Protein 3G8Q (pdb70)

B-factor: mean 63.28, std 25.04, range [23.84, 198.24]

Foldseek 3Di:
DWDDFLNAIGDVVVQVVVADVPAKKKFWFDNGDGDDIAGDDVHHRLVCDLVVHQQASTEMEIAEAAAQVSLVSCLVRHHAEYEYEQDEQHLSVLVNVVSRHHYYYDNNDDHNQFAADAWQFKKWFDDDDDPDAQSNVQSVLCCQQVVVVWHWDKTGCHVPQPRIMGIDTDDDDSVVSQVSCCVVVVPIDMFGFQGKHQDQLVVVLVCCVVGPQVPADPDEFEFEDESDDASHRDRVRVRVSSVCSNVVVPYHYDPPDGQKYWYWYHYHRMITIDMDGD/DWDAFLHAIADPVVVVVPADDPAKKKFWDDNNDTDDIAHQDVHHRLVVDLVPDQQASTEMEIAAADACVSLCSCLVRHHQEYEYEQHEQHLSQLVNVVRNHHYYYPPNDDHNAFAADAWQFKKKFDDDDDPDFQSNVQSVLQCQQVVVPWHWDWTRCHVVNGGIIGIGTDGDDSVVSQVSCCVVPVPIDMDGFDDKHQDDPVVVLVCCVVGNPVPDDPPEAEFEDPSDCACHRDGVVVRVVVVVSQVVVPYHHDNPPTPKYKYKYDDHSMITIDMDD/DWDDFLHEIADQLVVLVPAAVQAKKKFWADNSDTDDIAGDDPHHRLVVCLVPDQQASTEMEIAEAAACVSLVSCLVSHHAEYEYEHHDDHPSQVVCVVSNHHYDYDDDPAPSQHAADAWQQKKKFADDPVVDFLVNVQVVLVVQQVVVPWDWRKTRCHRPPGGIITIDTPGDDSVVSVVSVCVVPVRIDMDGFQGKHQDDLVRVLCCCVPTPLVPADPDEFEFEDESDCACHRDRVRVRVSSVCSNVVVPHHYDPPDGPKYWYWYHDHSMITIDMDD/DWDDFLPAIEDQLVVLQVAAVLAKKKFWDDNRDTPDMAHDDVHHRLVCDLVVDQQASTEMEIAEAAAQVSLVSCLVSHHAEYEYEHDDDHDSQVVNVVRNHHYYYDDDPDDSAHAADAWQFKKKFDDDDVVDFQVNVQVVLVCQQVVVVWDWRKTGCHRVNGRIITIDTPDDDSVVSVVSVCVPVVRMDMDGFDGKHQDDLVRVLVVCVVTPLVPDDPDEFEFEDESDQASHRDRVRVRVSSQCSDCVVNGHYDHPDTPKYWYWYHDHSMITIDIDD

Nearest PDB structures (foldseek):
  3g8q-assembly2_C  TM=6.498E-01  e=4.901E-53  Methanopyrus kandleri
  4p9c-assembly1_J  TM=7.300E-01  e=1.334E-05  Cyanophage S-TIM5
  2hvv-assembly1_A  TM=7.301E-01  e=6.153E-05  Streptococcus mutans
  2w4l-assembly1_B  TM=6.989E-01  e=1.967E-04  Homo sapiens
  6zxw-assembly1_G  TM=6.419E-01  e=4.630E-04  Archaeoglobus fulgidus

Sequence (1109 aa):
MKVSLAGQTVDVKKILNEIPKRTVTAALLEGGEIVAVEEADDEHAERKLVRRHDVEGKVVFVTARPCLYCARELAEAGVAGVVYLGRGRGLGPYYLARSGVEVVEVHPDEPLGYDPVDRLDVLLTFGGNPYLTEEDVAARVYCLLTGRGFDADIAPAPENLSGRVEIMVTRGDPDEAVELLKEELPVFRIRRFLISGEFDRDELRERILEDIEPRILDPFAVRARIARAGAFSSSREAEVFIGDVLTSVGREVNLNDPRTVVTVDVLGPRVSVGVEKRMKVSLAGQTVDVKKILNEIPKRTVTAALLEGGEIVAVEEADDEHAERKLVRRHDVEGKVVFVTARPCLYCARELAEAGVAGVVYLGRGRGLGPYYLARSGVEVVEVHPDEPLGYDPVDRLDVLLTFGGNPYLTEEDVAARVYCLLTGRGFDADIAPAPENLSGRVEIMVTRGDPDEAVELLKEELPVFRIRRFLISGEFDRDELRERILEDIEPRILDPFAVRARIARAGAFSSSREAEVFIGDVLTSVGREVNLNDPRTVVTVDVLGPRVSVGVEKMKVSLAGQTVDVKKILNEIPKRTVTAALLEGGEIVAVEEADDEHAERKLVRRHDVEGKVVFVTARPCLYCARELAEAGVAGVVYLGRGRGLGPYYLARSGVEVVEVHPDEPLGYDPVDRLDVLLTFGGNPYLTEEDVAARVYCLLTGRGFDADIAPAPENLSGRVEIMVTRGDPDEAVELLKEELPVFRIRRFLISGEFDRDELRERILEDIEPRILDPFAVRARIARAGAFSSSREAEVFIGDVLTSVGREVNLNDPRTVVTVDVLGPRVSVGVEKMKVSLAGQTVDVKKILNEIPKRTVTAALLEGGEIVAVEEADDEHAERKLVRRHDVEGKVVFVTARPCLYCARELAEAGVAGVVYLGRGRGLGPYYLARSGVEVVEVHPDEPLGYDPVDRLDVLLTFGGNPYLTEEDVAARVYCLLTGRGFDADIAPAPENLSGRVEIMVTRGDPDEAVELLKEELPVFRIRRFLISGEFDRDELRERILEDIEPRILDPFAVRARIARAGAFSSSREAEVFIGDVLTSVGREVNLNDPRTVVTVDVLGPRVSVGVEK

Secondary structure (DSSP, 8-state):
-EEEETTEEEEHHHHHHHS--SS-EEEEEETTEEEEEEE-SSS-HHHHHHHHS--TT-EEEESSPPPHHHHHHHHTTT--EEEEEE-SS--HHHHHHTTT-EEEEEEE-S---PPPPSS-SEEEE--S-SS--HHHHHHHHHHHHHHTT-EEEEEESGGG-TTEEEEEEEES-HHHHHHHHHHHSTTSEEEE-SEEEE--HHHHHHHIIIIIGGG--SSEEEEEEEEE-SS-SSHHHHHHHHHHHHHTTT--B-SSS-SEEEEEEEETTEEEEEEEE-/-EEEETTEEEEHHHHHHHS--SS-EEEEEETTEEEEEEE-SSS-HHHHHHHHS--TT-EEEESSPPPHHHHHHHHHTT--EEEEEE-SS--HHHHHHTTT-EEEEEEE-S---PPPPSS-SEEEE----SS--HHHHHHHHHHHHHHTT-EEEEEESGGG-TTEEEEEEEES-HHHHHHHHHHHSTTSEEEE-SEEES--HHHHHHHHHHHTGGG--SSEEEEEEESSSSS-S-HHHHHHHHHHHHHHHT----SSS-SEEEEEEEETTEEEEEEE-/-EEEETTEEEEHHHHHHHS--SS-EEEEESSSSEEEEEE-SSS-HHHHHHHHB--TT-EEEESSPPPHHHHHHHHHHT--EEEEES-SS--HHHHHHTTT-EEEEEE-SS---PPPPSS-SEEEE----TT--HHHHHHHHHHHHHHTT-EEEEEESGGG-TTEEEEEEEES-HHHHHHHHHTT-TTSEEEE-SEEEE--HHHHHHHHHHHTGGG--SSEEEEEEEEE-SS-SSHHHHHHHHHHHHHTTT--B-SSS-SEEEEEEEETTEEEEEEE-/-EEEETTEEEEHHHHHTTS--SS-EEEEEETTEEEEEEE-SSS-HHHHHHHHB--TT-EEEESSPPPHHHHHHHHHHT--EEEEES-SS--HHHHHHTTT-EEEEEE-SS---BPPPSS-SEEEE----TT--HHHHHHHHHHHHHHTT-EEEEEESBTT-TTEEEEEEEES-HHHHHHHHHHH-TTSEEEE-SEEEE--HHHHHHHIIIIIGGG--SSEEEEEEEEE-SS-SSHHHHHHHHHHHHHTTT--B-SSS-SEEEEEEEETTEEEEEEE-

Structure (mmCIF, N/CA/C/O backbone):
data_3G8Q
#
_entry.id   3G8Q
#
_cell.length_a   184.465
_cell.length_b   77.060
_cell.length_c   109.082
_cell.angle_alpha   90.00
_cell.angle_beta   103.57
_cell.angle_gamma   90.00
#
_symmetry.space_group_name_H-M   'C 1 2 1'
#
loop_
_entity.id
_entity.type
_entity.pdbx_description
1 polymer 'Predicted RNA-binding protein, contains THUMP domain'
2 non-polymer 'ZINC ION'
3 non-polymer 'SODIUM ION'
4 water water
#
loop_
_atom_site.group_PDB
_atom_site.id
_atom_site.type_symbol
_atom_site.label_atom_id
_atom_site.label_alt_id
_atom_site.label_comp_id
_atom_site.label_asym_id
_atom_site.label_entity_id
_atom_site.label_seq_id
_atom_site.pdbx_PDB_ins_code
_atom_site.Cartn_x
_atom_site.Cartn_y
_atom_site.Cartn_z
_atom_site.occupancy
_atom_site.B_iso_or_equiv
_atom_site.auth_seq_id
_atom_site.auth_comp_id
_atom_site.auth_asym_id
_atom_site.auth_atom_id
_atom_site.pdbx_PDB_model_num
ATOM 1 N N . MET A 1 1 ? -7.260 38.702 43.030 1.00 70.09 1 MET A N 1
ATOM 2 C CA . MET A 1 1 ? -7.581 37.563 42.131 1.00 68.11 1 MET A CA 1
ATOM 3 C C . MET A 1 1 ? -8.750 37.875 41.211 1.00 63.80 1 MET A C 1
ATOM 4 O O . MET A 1 1 ? -9.898 37.696 41.588 1.00 60.47 1 MET A O 1
ATOM 9 N N . LYS A 1 2 ? -8.456 38.336 40.003 1.00 63.19 2 LYS A N 1
ATOM 10 C CA . LYS A 1 2 ? -9.481 38.459 38.978 1.00 62.29 2 LYS A CA 1
ATOM 11 C C . LYS A 1 2 ? -9.164 37.542 37.796 1.00 60.14 2 LYS A C 1
ATOM 12 O O . LYS A 1 2 ? -8.035 37.080 37.626 1.00 57.96 2 LYS A O 1
ATOM 18 N N . VAL A 1 3 ? -10.185 37.253 37.002 1.00 58.74 3 VAL A N 1
ATOM 19 C CA . VAL A 1 3 ? -10.050 36.330 35.898 1.00 57.15 3 VAL A CA 1
ATOM 20 C C . VAL A 1 3 ? -10.635 36.899 34.622 1.00 57.84 3 VAL A C 1
ATOM 21 O O . VAL A 1 3 ? -11.778 37.324 34.596 1.00 58.03 3 VAL A O 1
ATOM 25 N N . SER A 1 4 ? -9.856 36.887 33.550 1.00 58.89 4 SER A N 1
ATOM 26 C CA . SER A 1 4 ? -10.332 37.431 32.289 1.00 60.70 4 SER A CA 1
ATOM 27 C C . SER A 1 4 ? -10.604 36.327 31.294 1.00 57.02 4 SER A C 1
ATOM 28 O O . SER A 1 4 ? -9.699 35.616 30.856 1.00 54.49 4 SER A O 1
ATOM 31 N N . LEU A 1 5 ? -11.871 36.194 30.952 1.00 55.96 5 LEU A N 1
ATOM 32 C CA . LEU A 1 5 ? -12.287 35.197 30.006 1.00 57.34 5 LEU A CA 1
ATOM 33 C C . LEU A 1 5 ? -13.473 35.740 29.238 1.00 58.98 5 LEU A C 1
ATOM 34 O O . LEU A 1 5 ? -14.182 36.623 29.727 1.00 60.59 5 LEU A O 1
ATOM 39 N N . ALA A 1 6 ? -13.666 35.214 28.031 1.00 58.74 6 ALA A N 1
ATOM 40 C CA . ALA A 1 6 ? -14.749 35.629 27.163 1.00 61.31 6 ALA A CA 1
ATOM 41 C C . ALA A 1 6 ? -14.874 37.140 27.147 1.00 66.86 6 ALA A C 1
ATOM 42 O O . ALA A 1 6 ? -15.981 37.685 27.177 1.00 68.15 6 ALA A O 1
ATOM 44 N N . GLY A 1 7 ? -13.733 37.819 27.108 1.00 71.56 7 GLY A N 1
ATOM 45 C CA . GLY A 1 7 ? -13.721 39.270 26.943 1.00 76.59 7 GLY A CA 1
ATOM 46 C C . GLY A 1 7 ? -13.948 40.035 28.232 1.00 77.67 7 GLY A C 1
ATOM 47 O O . GLY A 1 7 ? -13.609 41.206 28.325 1.00 84.05 7 GLY A O 1
ATOM 48 N N . GLN A 1 8 ? -14.521 39.377 29.230 1.00 74.52 8 GLN A N 1
ATOM 49 C CA . GLN A 1 8 ? -14.801 40.028 30.504 1.00 74.32 8 GLN A CA 1
ATOM 50 C C . GLN A 1 8 ? -13.648 39.818 31.475 1.00 70.95 8 GLN A C 1
ATOM 51 O O . GLN A 1 8 ? -12.815 38.933 31.285 1.00 69.45 8 GLN A O 1
ATOM 57 N N . THR A 1 9 ? -13.632 40.634 32.525 1.00 69.22 9 THR A N 1
ATOM 58 C CA . THR A 1 9 ? -12.783 40.411 33.681 1.00 66.60 9 THR A CA 1
ATOM 59 C C . THR A 1 9 ? -13.657 40.321 34.924 1.00 65.83 9 THR A C 1
ATOM 60 O O . THR A 1 9 ? -14.428 41.223 35.226 1.00 68.75 9 THR A O 1
ATOM 64 N N . VAL A 1 10 ? -13.548 39.223 35.650 1.00 63.09 10 VAL A N 1
ATOM 65 C CA . VAL A 1 10 ? -14.396 39.041 36.800 1.00 61.84 10 VAL A CA 1
ATOM 66 C C . VAL A 1 10 ? -13.570 39.079 38.077 1.00 63.18 10 VAL A C 1
ATOM 67 O O . VAL A 1 10 ? -12.554 38.378 38.219 1.00 59.34 10 VAL A O 1
ATOM 71 N N . ASP A 1 11 ? -14.005 39.938 38.993 1.00 65.15 11 ASP A N 1
ATOM 72 C CA . ASP A 1 11 ? -13.309 40.112 40.241 1.00 64.38 11 ASP A CA 1
ATOM 73 C C . ASP A 1 11 ? -13.906 39.148 41.224 1.00 61.03 11 ASP A C 1
ATOM 74 O O . ASP A 1 11 ? -15.019 39.343 41.702 1.00 61.11 11 ASP A O 1
ATOM 79 N N . VAL A 1 12 ? -13.150 38.103 41.523 1.00 59.15 12 VAL A N 1
ATOM 80 C CA . VAL A 1 12 ? -13.713 36.923 42.142 1.00 57.57 12 VAL A CA 1
ATOM 81 C C . VAL A 1 12 ? -14.335 37.225 43.496 1.00 58.79 12 VAL A C 1
ATOM 82 O O . VAL A 1 12 ? -15.489 36.864 43.736 1.00 56.65 12 VAL A O 1
ATOM 86 N N . LYS A 1 13 ? -13.588 37.901 44.366 1.00 62.26 13 LYS A N 1
ATOM 87 C CA . LYS A 1 13 ? -14.052 38.161 45.722 1.00 65.44 13 LYS A CA 1
ATOM 88 C C . LYS A 1 13 ? -15.266 39.060 45.714 1.00 66.45 13 LYS A C 1
ATOM 89 O O . LYS A 1 13 ? -16.175 38.879 46.520 1.00 65.12 13 LYS A O 1
ATOM 95 N N . LYS A 1 14 ? -15.283 40.021 44.795 1.00 69.11 14 LYS A N 1
ATOM 96 C CA . LYS A 1 14 ? -16.378 40.984 44.719 1.00 72.07 14 LYS A CA 1
ATOM 97 C C . LYS A 1 14 ? -17.666 40.267 44.354 1.00 68.71 14 LYS A C 1
ATOM 98 O O . LYS A 1 14 ? -18.654 40.365 45.068 1.00 68.40 14 LYS A O 1
ATOM 104 N N . ILE A 1 15 ? -17.650 39.530 43.251 1.00 66.17 15 ILE A N 1
ATOM 105 C CA . ILE A 1 15 ? -18.816 38.746 42.845 1.00 65.68 15 ILE A CA 1
ATOM 106 C C . ILE A 1 15 ? -19.250 37.790 43.945 1.00 63.47 15 ILE A C 1
ATOM 107 O O . ILE A 1 15 ? -20.388 37.809 44.402 1.00 64.28 15 ILE A O 1
ATOM 112 N N . LEU A 1 16 ? -18.331 36.934 44.358 1.00 61.42 16 LEU A N 1
ATOM 113 C CA . LEU A 1 16 ? -18.642 35.943 45.376 1.00 61.08 16 LEU A CA 1
ATOM 114 C C . LEU A 1 16 ? -19.444 36.622 46.478 1.00 64.22 16 LEU A C 1
ATOM 115 O O . LEU A 1 16 ? -20.444 36.084 46.965 1.00 64.88 16 LEU A O 1
ATOM 120 N N . ASN A 1 17 ? -19.015 37.827 46.844 1.00 67.26 17 ASN A N 1
ATOM 121 C CA . ASN A 1 17 ? -19.611 38.537 47.965 1.00 67.82 17 ASN A CA 1
ATOM 122 C C . ASN A 1 17 ? -20.987 39.126 47.663 1.00 67.48 17 ASN A C 1
ATOM 123 O O . ASN A 1 17 ? -21.693 39.550 48.565 1.00 66.52 17 ASN A O 1
ATOM 128 N N . GLU A 1 18 ? -21.380 39.153 46.400 1.00 68.25 18 GLU A N 1
ATOM 129 C CA . GLU A 1 18 ? -22.675 39.728 46.062 1.00 71.64 18 GLU A CA 1
ATOM 130 C C . GLU A 1 18 ? -23.735 38.634 45.943 1.00 70.78 18 GLU A C 1
ATOM 131 O O . GLU A 1 18 ? -24.933 38.919 45.970 1.00 70.64 18 GLU A O 1
ATOM 137 N N . ILE A 1 19 ? -23.297 37.382 45.820 1.00 69.87 19 ILE A N 1
ATOM 138 C CA . ILE A 1 19 ? -24.244 36.277 45.628 1.00 70.47 19 ILE A CA 1
ATOM 139 C C . ILE A 1 19 ? -24.617 35.559 46.931 1.00 68.94 19 ILE A C 1
ATOM 140 O O . ILE A 1 19 ? -23.766 35.323 47.791 1.00 68.30 19 ILE A O 1
ATOM 145 N N . PRO A 1 20 ? -25.904 35.202 47.063 1.00 66.90 20 PRO A N 1
ATOM 146 C CA . PRO A 1 20 ? -26.404 34.491 48.221 1.00 66.17 20 PRO A CA 1
ATOM 147 C C . PRO A 1 20 ? -25.844 33.089 48.205 1.00 62.39 20 PRO A C 1
ATOM 148 O O . PRO A 1 20 ? -25.618 32.553 47.128 1.00 58.50 20 PRO A O 1
ATOM 152 N N . LYS A 1 21 ? -25.620 32.499 49.374 1.00 62.74 21 LYS A N 1
ATOM 153 C CA . LYS A 1 21 ? -24.964 31.204 49.432 1.00 62.11 21 LYS A CA 1
ATOM 154 C C . LYS A 1 21 ? -25.768 30.115 50.145 1.00 61.88 21 LYS A C 1
ATOM 155 O O . LYS A 1 21 ? -25.241 29.056 50.449 1.00 62.38 21 LYS A O 1
ATOM 161 N N . ARG A 1 22 ? -27.045 30.358 50.393 1.00 65.76 22 ARG A N 1
ATOM 162 C CA . ARG A 1 22 ? -27.895 29.347 51.018 1.00 67.71 22 ARG A CA 1
ATOM 163 C C . ARG A 1 22 ? -27.756 27.993 50.310 1.00 65.45 22 ARG A C 1
ATOM 164 O O . ARG A 1 22 ? -27.581 26.965 50.955 1.00 67.69 22 ARG A O 1
ATOM 172 N N . THR A 1 23 ? -27.859 28.006 48.985 1.00 62.33 23 THR A N 1
ATOM 173 C CA . THR A 1 23 ? -27.700 26.809 48.167 1.00 59.91 23 THR A CA 1
ATOM 174 C C . THR A 1 23 ? -26.811 27.146 46.979 1.00 57.22 23 THR A C 1
ATOM 175 O O . THR A 1 23 ? -26.334 28.279 46.836 1.00 57.05 23 THR A O 1
ATOM 179 N N . VAL A 1 24 ? -26.587 26.155 46.124 1.00 55.10 24 VAL A N 1
ATOM 180 C CA . VAL A 1 24 ? -25.872 26.382 44.888 1.00 50.81 24 VAL A CA 1
ATOM 181 C C . VAL A 1 24 ? -26.571 27.497 44.140 1.00 51.41 24 VAL A C 1
ATOM 182 O O . VAL A 1 24 ? -27.802 27.513 44.011 1.00 54.49 24 VAL A O 1
ATOM 186 N N . THR A 1 25 ? -25.782 28.447 43.665 1.00 50.81 25 THR A N 1
ATOM 187 C CA . THR A 1 25 ? -26.312 29.645 43.042 1.00 52.32 25 THR A CA 1
ATOM 188 C C . THR A 1 25 ? -25.560 29.887 41.757 1.00 49.02 25 THR A C 1
ATOM 189 O O . THR A 1 25 ? -24.384 29.549 41.649 1.00 44.77 25 THR A O 1
ATOM 193 N N . ALA A 1 26 ? -26.247 30.463 40.781 1.00 48.65 26 ALA A N 1
ATOM 194 C CA . ALA A 1 26 ? -25.618 30.799 39.521 1.00 48.62 26 ALA A CA 1
ATOM 195 C C . ALA A 1 26 ? -25.880 32.267 39.248 1.00 50.26 26 ALA A C 1
ATOM 196 O O . ALA A 1 26 ? -26.935 32.775 39.587 1.00 54.96 26 ALA A O 1
ATOM 198 N N . ALA A 1 27 ? -24.907 32.951 38.667 1.00 50.90 27 ALA A N 1
ATOM 199 C CA . ALA A 1 27 ? -25.027 34.378 38.406 1.00 53.87 27 ALA A CA 1
ATOM 200 C C . ALA A 1 27 ? -24.570 34.693 36.999 1.00 53.78 27 ALA A C 1
ATOM 201 O O . ALA A 1 27 ? -23.523 34.230 36.559 1.00 53.99 27 ALA A O 1
ATOM 203 N N . LEU A 1 28 ? -25.368 35.485 36.302 1.00 56.64 28 LEU A N 1
ATOM 204 C CA . LEU A 1 28 ? -25.062 35.913 34.960 1.00 58.24 28 LEU A CA 1
ATOM 205 C C . LEU A 1 28 ? -24.257 37.200 35.045 1.00 62.42 28 LEU A C 1
ATOM 206 O O . LEU A 1 28 ? -24.660 38.139 35.736 1.00 64.44 28 LEU A O 1
ATOM 211 N N . LEU A 1 29 ? -23.129 37.235 34.333 1.00 64.70 29 LEU A N 1
ATOM 212 C CA . LEU A 1 29 ? -22.201 38.368 34.376 1.00 67.96 29 LEU A CA 1
ATOM 213 C C . LEU A 1 29 ? -22.080 39.138 33.069 1.00 71.86 29 LEU A C 1
ATOM 214 O O . LEU A 1 29 ? -22.142 38.561 31.989 1.00 71.48 29 LEU A O 1
ATOM 219 N N . GLU A 1 30 ? -21.893 40.451 33.203 1.00 77.41 30 GLU A N 1
ATOM 220 C CA . GLU A 1 30 ? -21.673 41.374 32.079 1.00 80.78 30 GLU A CA 1
ATOM 221 C C . GLU A 1 30 ? -20.783 42.530 32.537 1.00 82.65 30 GLU A C 1
ATOM 222 O O . GLU A 1 30 ? -21.181 43.318 33.384 1.00 83.82 30 GLU A O 1
ATOM 228 N N . GLY A 1 31 ? -19.576 42.634 32.003 1.00 83.78 31 GLY A N 1
ATOM 229 C CA . GLY A 1 31 ? -18.710 43.736 32.386 1.00 87.09 31 GLY A CA 1
ATOM 230 C C . GLY A 1 31 ? -17.394 43.366 33.052 1.00 86.27 31 GLY A C 1
ATOM 231 O O . GLY A 1 31 ? -16.354 43.918 32.701 1.00 90.73 31 GLY A O 1
ATOM 232 N N . GLY A 1 32 ? -17.397 42.422 33.989 1.00 83.09 32 GLY A N 1
ATOM 233 C CA . GLY A 1 32 ? -18.558 41.628 34.325 1.00 79.36 32 GLY A CA 1
ATOM 234 C C . GLY A 1 32 ? -19.037 41.915 35.731 1.00 77.91 32 GLY A C 1
ATOM 235 O O . GLY A 1 32 ? -18.337 41.692 36.717 1.00 74.59 32 GLY A O 1
ATOM 236 N N . GLU A 1 33 ? -20.245 42.444 35.802 1.00 78.59 33 GLU A N 1
ATOM 237 C CA . GLU A 1 33 ? -20.939 42.606 37.050 1.00 78.34 33 GLU A CA 1
ATOM 238 C C . GLU A 1 33 ? -22.218 41.787 36.927 1.00 73.68 33 GLU A C 1
ATOM 239 O O . GLU A 1 33 ? -22.630 41.394 35.828 1.00 69.66 33 GLU A O 1
ATOM 245 N N . ILE A 1 34 ? -22.833 41.511 38.061 1.00 71.34 34 ILE A N 1
ATOM 246 C CA . ILE A 1 34 ? -23.988 40.639 38.089 1.00 69.15 34 ILE A CA 1
ATOM 247 C C . ILE A 1 34 ? -25.203 41.320 37.477 1.00 71.86 34 ILE A C 1
ATOM 248 O O . ILE A 1 34 ? -25.480 42.483 37.753 1.00 73.46 34 ILE A O 1
ATOM 253 N N . VAL A 1 35 ? -25.918 40.591 36.631 1.00 71.30 35 VAL A N 1
ATOM 254 C CA . VAL A 1 35 ? -27.138 41.118 36.032 1.00 73.18 35 VAL A CA 1
ATOM 255 C C . VAL A 1 35 ? -28.314 40.185 36.295 1.00 72.40 35 VAL A C 1
ATOM 256 O O . VAL A 1 35 ? -29.462 40.553 36.099 1.00 76.49 35 VAL A O 1
ATOM 260 N N . ALA A 1 36 ? -28.032 38.972 36.742 1.00 69.76 36 ALA A N 1
ATOM 261 C CA . ALA A 1 36 ? -29.100 38.059 37.117 1.00 69.16 36 ALA A CA 1
ATOM 262 C C . ALA A 1 36 ? -28.520 37.007 38.024 1.00 64.06 36 ALA A C 1
ATOM 263 O O . ALA A 1 36 ? -27.316 36.822 38.055 1.00 61.06 36 ALA A O 1
ATOM 265 N N . VAL A 1 37 ? -29.391 36.328 38.762 1.00 65.20 37 VAL A N 1
ATOM 266 C CA . VAL A 1 37 ? -28.989 35.382 39.801 1.00 61.99 37 VAL A CA 1
ATOM 267 C C . VAL A 1 37 ? -30.124 34.426 40.068 1.00 62.52 37 VAL A C 1
ATOM 268 O O . VAL A 1 37 ? -31.255 34.847 40.293 1.00 63.59 37 VAL A O 1
ATOM 272 N N . GLU A 1 38 ? -29.824 33.138 40.088 1.00 63.02 38 GLU A N 1
ATOM 273 C CA . GLU A 1 38 ? -30.851 32.146 40.355 1.00 63.52 38 GLU A CA 1
ATOM 274 C C . GLU A 1 38 ? -30.301 31.114 41.308 1.00 60.09 38 GLU A C 1
ATOM 275 O O . GLU A 1 38 ? -29.118 30.815 41.268 1.00 58.14 38 GLU A O 1
ATOM 281 N N . GLU A 1 39 ? -31.176 30.587 42.161 1.00 62.64 39 GLU A N 1
ATOM 282 C CA . GLU A 1 39 ? -30.800 29.684 43.254 1.00 61.37 39 GLU A CA 1
ATOM 283 C C . GLU A 1 39 ? -31.368 28.286 43.038 1.00 61.64 39 GLU A C 1
ATOM 284 O O . GLU A 1 39 ? -32.466 28.122 42.515 1.00 66.32 39 GLU A O 1
ATOM 290 N N . ALA A 1 40 ? -30.632 27.281 43.477 1.00 59.76 40 ALA A N 1
ATOM 291 C CA . ALA A 1 40 ? -31.076 25.914 43.323 1.00 61.62 40 ALA A CA 1
ATOM 292 C C . ALA A 1 40 ? -32.207 25.629 44.278 1.00 66.15 40 ALA A C 1
ATOM 293 O O . ALA A 1 40 ? -32.104 25.932 45.469 1.00 66.17 40 ALA A O 1
ATOM 295 N N . ASP A 1 41 ? -33.293 25.077 43.737 1.00 70.09 41 ASP A N 1
ATOM 296 C CA . ASP A 1 41 ? -34.322 24.426 44.539 1.00 74.90 41 ASP A CA 1
ATOM 297 C C . ASP A 1 41 ? -34.419 22.949 44.112 1.00 75.72 41 ASP A C 1
ATOM 298 O O . ASP A 1 41 ? -33.455 22.196 44.250 1.00 74.03 41 ASP A O 1
ATOM 303 N N . ASP A 1 42 ? -35.564 22.535 43.585 1.00 79.47 42 ASP A N 1
ATOM 304 C CA . ASP A 1 42 ? -35.696 21.194 43.012 1.00 82.03 42 ASP A CA 1
ATOM 305 C C . ASP A 1 42 ? -34.974 21.172 41.673 1.00 77.96 42 ASP A C 1
ATOM 306 O O . ASP A 1 42 ? -34.763 20.128 41.063 1.00 77.65 42 ASP A O 1
ATOM 311 N N . GLU A 1 43 ? -34.590 22.358 41.238 1.00 75.73 43 GLU A N 1
ATOM 312 C CA . GLU A 1 43 ? -33.991 22.558 39.939 1.00 73.67 43 GLU A CA 1
ATOM 313 C C . GLU A 1 43 ? -32.583 23.078 40.133 1.00 69.56 43 GLU A C 1
ATOM 314 O O . GLU A 1 43 ? -32.320 23.807 41.090 1.00 70.06 43 GLU A O 1
ATOM 320 N N . HIS A 1 44 ? -31.671 22.727 39.236 1.00 65.46 44 HIS A N 1
ATOM 321 C CA . HIS A 1 44 ? -30.318 23.226 39.374 1.00 62.02 44 HIS A CA 1
ATOM 322 C C . HIS A 1 44 ? -30.277 24.712 39.053 1.00 59.82 44 HIS A C 1
ATOM 323 O O . HIS A 1 44 ? -31.012 25.196 38.197 1.00 58.54 44 HIS A O 1
ATOM 330 N N . ALA A 1 45 ? -29.407 25.433 39.747 1.00 58.41 45 ALA A N 1
ATOM 331 C CA . ALA A 1 45 ? -29.314 26.868 39.578 1.00 58.32 45 ALA A CA 1
ATOM 332 C C . ALA A 1 45 ? -29.105 27.205 38.107 1.00 57.18 45 ALA A C 1
ATOM 333 O O . ALA A 1 45 ? -29.828 28.028 37.559 1.00 57.29 45 ALA A O 1
ATOM 335 N N . GLU A 1 46 ? -28.136 26.549 37.469 1.00 53.96 46 GLU A N 1
ATOM 336 C CA . GLU A 1 46 ? -27.809 26.829 36.066 1.00 54.60 46 GLU A CA 1
ATOM 337 C C . GLU A 1 46 ? -28.991 26.641 35.125 1.00 59.56 46 GLU A C 1
ATOM 338 O O . GLU A 1 46 ? -29.149 27.394 34.171 1.00 59.59 46 GLU A O 1
ATOM 344 N N . ARG A 1 47 ? -29.825 25.642 35.387 1.00 62.63 47 ARG A N 1
ATOM 345 C CA . ARG A 1 47 ? -30.981 25.418 34.537 1.00 68.17 47 ARG A CA 1
ATOM 346 C C . ARG A 1 47 ? -31.954 26.602 34.621 1.00 70.59 47 ARG A C 1
ATOM 347 O O . ARG A 1 47 ? -32.502 27.044 33.607 1.00 71.20 47 ARG A O 1
ATOM 355 N N . LYS A 1 48 ? -32.166 27.110 35.831 1.00 69.28 48 LYS A N 1
ATOM 356 C CA . LYS A 1 48 ? -33.072 28.230 36.022 1.00 71.74 48 LYS A CA 1
ATOM 357 C C . LYS A 1 48 ? -32.522 29.449 35.296 1.00 71.22 48 LYS A C 1
ATOM 358 O O . LYS A 1 48 ? -33.274 30.207 34.670 1.00 72.77 48 LYS A O 1
ATOM 364 N N . LEU A 1 49 ? -31.205 29.635 35.389 1.00 67.27 49 LEU A N 1
ATOM 365 C CA . LEU A 1 49 ? -30.538 30.770 34.755 1.00 67.32 49 LEU A CA 1
ATOM 366 C C . LEU A 1 49 ? -30.819 30.773 33.256 1.00 68.92 49 LEU A C 1
ATOM 367 O O . LEU A 1 49 ? -31.370 31.727 32.712 1.00 72.43 49 LEU A O 1
ATOM 372 N N . VAL A 1 50 ? -30.439 29.690 32.597 1.00 67.45 50 VAL A N 1
ATOM 373 C CA . VAL A 1 50 ? -30.593 29.576 31.167 1.00 69.89 50 VAL A CA 1
ATOM 374 C C . VAL A 1 50 ? -32.056 29.733 30.814 1.00 74.68 50 VAL A C 1
ATOM 375 O O . VAL A 1 50 ? -32.415 30.419 29.856 1.00 74.95 50 VAL A O 1
ATOM 379 N N . ARG A 1 51 ? -32.901 29.094 31.611 1.00 76.30 51 ARG A N 1
ATOM 380 C CA . ARG A 1 51 ? -34.320 29.063 31.337 1.00 80.58 51 ARG A CA 1
ATOM 381 C C . ARG A 1 51 ? -34.982 30.419 31.549 1.00 82.38 51 ARG A C 1
ATOM 382 O O . ARG A 1 51 ? -35.986 30.725 30.904 1.00 87.71 51 ARG A O 1
ATOM 390 N N . ARG A 1 52 ? -34.436 31.225 32.453 1.00 78.20 52 ARG A N 1
ATOM 391 C CA . ARG A 1 52 ? -35.090 32.473 32.831 1.00 80.46 52 ARG A CA 1
ATOM 392 C C . ARG A 1 52 ? -34.397 33.715 32.271 1.00 80.67 52 ARG A C 1
ATOM 393 O O . ARG A 1 52 ? -34.903 34.824 32.411 1.00 80.88 52 ARG A O 1
ATOM 401 N N . HIS A 1 53 ? -33.237 33.538 31.650 1.00 79.62 53 HIS A N 1
ATOM 402 C CA . HIS A 1 53 ? -32.445 34.683 31.203 1.00 79.55 53 HIS A CA 1
ATOM 403 C C . HIS A 1 53 ? -31.648 34.390 29.930 1.00 78.32 53 HIS A C 1
ATOM 404 O O . HIS A 1 53 ? -31.533 33.240 29.507 1.00 76.85 53 HIS A O 1
ATOM 411 N N . ASP A 1 54 ? -31.087 35.434 29.325 1.00 79.14 54 ASP A N 1
ATOM 412 C CA . ASP A 1 54 ? -30.297 35.264 28.110 1.00 80.63 54 ASP A CA 1
ATOM 413 C C . ASP A 1 54 ? -28.795 35.195 28.397 1.00 78.11 54 ASP A C 1
ATOM 414 O O . ASP A 1 54 ? -28.151 36.209 28.659 1.00 79.80 54 ASP A O 1
ATOM 419 N N . VAL A 1 55 ? -28.232 33.998 28.326 1.00 74.64 55 VAL A N 1
ATOM 420 C CA . VAL A 1 55 ? -26.835 33.818 28.689 1.00 71.93 55 VAL A CA 1
ATOM 421 C C . VAL A 1 55 ? -25.870 33.847 27.495 1.00 71.99 55 VAL A C 1
ATOM 422 O O . VAL A 1 55 ? -24.653 33.747 27.679 1.00 68.59 55 VAL A O 1
ATOM 426 N N . GLU A 1 56 ? -26.408 34.002 26.283 1.00 74.63 56 GLU A N 1
ATOM 427 C CA . GLU A 1 56 ? -25.598 33.888 25.072 1.00 73.42 56 GLU A CA 1
ATOM 428 C C . GLU A 1 56 ? -24.454 34.891 25.041 1.00 72.07 56 GLU A C 1
ATOM 429 O O . GLU A 1 56 ? -24.670 36.101 25.094 1.00 69.12 56 GLU A O 1
ATOM 435 N N . GLY A 1 57 ? -23.233 34.375 24.945 1.00 70.68 57 GLY A N 1
ATOM 436 C CA . GLY A 1 57 ? -22.041 35.217 24.842 1.00 71.92 57 GLY A CA 1
ATOM 437 C C . GLY A 1 57 ? -21.594 35.750 26.190 1.00 71.62 57 GLY A C 1
ATOM 438 O O . GLY A 1 57 ? -20.543 36.389 26.301 1.00 72.04 57 GLY A O 1
ATOM 439 N N . LYS A 1 58 ? -22.389 35.483 27.223 1.00 68.71 58 LYS A N 1
ATOM 440 C CA . LYS A 1 58 ? -22.097 35.980 28.555 1.00 67.13 58 LYS A CA 1
ATOM 441 C C . LYS A 1 58 ? -21.218 35.002 29.333 1.00 60.70 58 LYS A C 1
ATOM 442 O O . LYS A 1 58 ? -20.878 33.936 28.851 1.00 59.47 58 LYS A O 1
ATOM 448 N N . VAL A 1 59 ? -20.879 35.386 30.559 1.00 57.84 59 VAL A N 1
ATOM 449 C CA . VAL A 1 59 ? -20.086 34.568 31.452 1.00 54.06 59 VAL A CA 1
ATOM 450 C C . VAL A 1 59 ? -20.950 34.196 32.650 1.00 53.31 59 VAL A C 1
ATOM 451 O O . VAL A 1 59 ? -21.783 34.998 33.088 1.00 56.69 59 VAL A O 1
ATOM 455 N N . VAL A 1 60 ? -20.774 32.978 33.165 1.00 48.45 60 VAL A N 1
ATOM 456 C CA . VAL A 1 60 ? -21.560 32.514 34.303 1.00 47.39 60 VAL A CA 1
ATOM 457 C C . VAL A 1 60 ? -20.682 32.062 35.452 1.00 46.28 60 VAL A C 1
ATOM 458 O O . VAL A 1 60 ? -19.661 31.390 35.256 1.00 44.53 60 VAL A O 1
ATOM 462 N N . PHE A 1 61 ? -21.082 32.452 36.655 1.00 46.49 61 PHE A N 1
ATOM 463 C CA . PHE A 1 61 ? -20.350 32.128 37.854 1.00 47.80 61 PHE A CA 1
ATOM 464 C C . PHE A 1 61 ? -21.248 31.237 38.666 1.00 46.31 61 PHE A C 1
ATOM 465 O O . PHE A 1 61 ? -22.373 31.613 38.960 1.00 48.00 61 PHE A O 1
ATOM 473 N N . VAL A 1 62 ? -20.754 30.053 39.008 1.00 44.50 62 VAL A N 1
ATOM 474 C CA . VAL A 1 62 ? -21.534 29.062 39.735 1.00 45.43 62 VAL A CA 1
ATOM 475 C C . VAL A 1 62 ? -20.844 28.692 41.036 1.00 45.00 62 VAL A C 1
ATOM 476 O O . VAL A 1 62 ? -19.603 28.597 41.104 1.00 43.41 62 VAL A O 1
ATOM 480 N N . THR A 1 63 ? -21.641 28.425 42.062 1.00 44.92 63 THR A N 1
ATOM 481 C CA . THR A 1 63 ? -21.066 28.244 43.391 1.00 44.10 63 THR A CA 1
ATOM 482 C C . THR A 1 63 ? -20.669 26.805 43.707 1.00 39.31 63 THR A C 1
ATOM 483 O O . THR A 1 63 ? -20.340 26.462 44.834 1.00 42.48 63 THR A O 1
ATOM 487 N N . ALA A 1 64 ? -20.655 25.976 42.678 1.00 40.92 64 ALA A N 1
ATOM 488 C CA . ALA A 1 64 ? -20.193 24.599 42.768 1.00 39.94 64 ALA A CA 1
ATOM 489 C C . ALA A 1 64 ? -19.853 24.142 41.360 1.00 40.17 64 ALA A C 1
ATOM 490 O O . ALA A 1 64 ? -20.157 24.845 40.395 1.00 42.57 64 ALA A O 1
ATOM 492 N N . ARG A 1 65 ? -19.278 22.946 41.237 1.00 39.24 65 ARG A N 1
ATOM 493 C CA . ARG A 1 65 ? -19.035 22.338 39.936 1.00 34.26 65 ARG A CA 1
ATOM 494 C C . ARG A 1 65 ? -20.328 21.970 39.218 1.00 36.93 65 ARG A C 1
ATOM 495 O O . ARG A 1 65 ? -21.102 21.127 39.661 1.00 36.06 65 ARG A O 1
ATOM 503 N N . PRO A 1 66 ? -20.563 22.611 38.079 1.00 40.63 66 PRO A N 1
ATOM 504 C CA . PRO A 1 66 ? -21.752 22.307 37.299 1.00 40.68 66 PRO A CA 1
ATOM 505 C C . PRO A 1 66 ? -21.749 20.870 36.878 1.00 38.73 66 PRO A C 1
ATOM 506 O O . PRO A 1 66 ? -20.689 20.329 36.596 1.00 39.99 66 PRO A O 1
ATOM 510 N N . CYS A 1 67 ? -22.930 20.259 36.827 1.00 40.22 67 CYS A N 1
ATOM 511 C CA . CYS A 1 67 ? -23.057 18.872 36.405 1.00 42.46 67 CYS A CA 1
ATOM 512 C C . CYS A 1 67 ? -23.183 18.843 34.890 1.00 45.08 67 CYS A C 1
ATOM 513 O O . CYS A 1 67 ? -23.296 19.887 34.273 1.00 43.29 67 CYS A O 1
ATOM 516 N N . LEU A 1 68 ? -23.148 17.646 34.299 1.00 48.62 68 LEU A N 1
ATOM 517 C CA . LEU A 1 68 ? -23.109 17.484 32.851 1.00 49.87 68 LEU A CA 1
ATOM 518 C C . LEU A 1 68 ? -24.399 17.969 32.189 1.00 54.05 68 LEU A C 1
ATOM 519 O O . LEU A 1 68 ? -24.361 18.534 31.103 1.00 51.87 68 LEU A O 1
ATOM 524 N N . TYR A 1 69 ? -25.536 17.741 32.831 1.00 58.07 69 TYR A N 1
ATOM 525 C CA . TYR A 1 69 ? -26.809 18.255 32.326 1.00 65.26 69 TYR A CA 1
ATOM 526 C C . TYR A 1 69 ? -26.821 19.788 32.240 1.00 64.56 69 TYR A C 1
ATOM 527 O O . TYR A 1 69 ? -27.314 20.373 31.265 1.00 65.51 69 TYR A O 1
ATOM 536 N N . CYS A 1 70 ? -26.278 20.428 33.270 1.00 60.46 70 CYS A N 1
ATOM 537 C CA . CYS A 1 70 ? -26.159 21.879 33.312 1.00 59.96 70 CYS A CA 1
ATOM 538 C C . CYS A 1 70 ? -25.125 22.393 32.323 1.00 57.21 70 CYS A C 1
ATOM 539 O O . CYS A 1 70 ? -25.245 23.512 31.814 1.00 58.04 70 CYS A O 1
ATOM 542 N N . ALA A 1 71 ? -24.093 21.597 32.067 1.00 52.82 71 ALA A N 1
ATOM 543 C CA . ALA A 1 71 ? -23.039 22.041 31.178 1.00 51.43 71 ALA A CA 1
ATOM 544 C C . ALA A 1 71 ? -23.587 22.012 29.759 1.00 53.48 71 ALA A C 1
ATOM 545 O O . ALA A 1 71 ? -23.396 22.942 28.978 1.00 50.85 71 ALA A O 1
ATOM 547 N N . ARG A 1 72 ? -24.271 20.930 29.434 1.00 56.44 72 ARG A N 1
ATOM 548 C CA . ARG A 1 72 ? -24.890 20.801 28.139 1.00 62.54 72 ARG A CA 1
ATOM 549 C C . ARG A 1 72 ? -25.774 22.030 27.877 1.00 63.95 72 ARG A C 1
ATOM 550 O O . ARG A 1 72 ? -25.658 22.677 26.844 1.00 65.81 72 ARG A O 1
ATOM 558 N N . GLU A 1 73 ? -26.617 22.387 28.833 1.00 64.73 73 GLU A N 1
ATOM 559 C CA . GLU A 1 73 ? -27.573 23.472 28.618 1.00 68.14 73 GLU A CA 1
ATOM 560 C C . GLU A 1 73 ? -26.912 24.834 28.576 1.00 63.87 73 GLU A C 1
ATOM 561 O O . GLU A 1 73 ? -27.341 25.719 27.846 1.00 66.14 73 GLU A O 1
ATOM 567 N N . LEU A 1 74 ? -25.877 25.005 29.378 1.00 60.48 74 LEU A N 1
ATOM 568 C CA . LEU A 1 74 ? -25.116 26.235 29.361 1.00 58.48 74 LEU A CA 1
ATOM 569 C C . LEU A 1 74 ? -24.501 26.413 27.983 1.00 60.37 74 LEU A C 1
ATOM 570 O O . LEU A 1 74 ? -24.651 27.447 27.346 1.00 62.67 74 LEU A O 1
ATOM 575 N N . ALA A 1 75 ? -23.817 25.375 27.525 1.00 61.24 75 ALA A N 1
ATOM 576 C CA . ALA A 1 75 ? -23.095 25.413 26.267 1.00 61.94 75 ALA A CA 1
ATOM 577 C C . ALA A 1 75 ? -24.049 25.639 25.110 1.00 64.13 75 ALA A C 1
ATOM 578 O O . ALA A 1 75 ? -23.880 26.563 24.313 1.00 64.34 75 ALA A O 1
ATOM 580 N N . GLU A 1 76 ? -25.050 24.773 25.033 1.00 75.37 76 GLU A N 1
ATOM 581 C CA . GLU A 1 76 ? -25.997 24.771 23.930 1.00 78.17 76 GLU A CA 1
ATOM 582 C C . GLU A 1 76 ? -26.941 25.940 24.029 1.00 78.14 76 GLU A C 1
ATOM 583 O O . GLU A 1 76 ? -28.008 25.914 23.443 1.00 84.86 76 GLU A O 1
ATOM 589 N N . ALA A 1 77 ? -26.555 26.963 24.784 1.00 76.31 77 ALA A N 1
ATOM 590 C CA . ALA A 1 77 ? -27.344 28.192 24.885 1.00 76.25 77 ALA A CA 1
ATOM 591 C C . ALA A 1 77 ? -26.444 29.390 24.626 1.00 74.23 77 ALA A C 1
ATOM 592 O O . ALA A 1 77 ? -26.875 30.545 24.673 1.00 73.48 77 ALA A O 1
ATOM 594 N N . GLY A 1 78 ? -25.174 29.101 24.374 1.00 71.46 78 GLY A N 1
ATOM 595 C CA . GLY A 1 78 ? -24.254 30.111 23.880 1.00 72.46 78 GLY A CA 1
ATOM 596 C C . GLY A 1 78 ? -23.389 30.779 24.919 1.00 69.10 78 GLY A C 1
ATOM 597 O O . GLY A 1 78 ? -22.774 31.808 24.642 1.00 69.58 78 GLY A O 1
ATOM 598 N N . VAL A 1 79 ? -23.339 30.204 26.115 1.00 66.00 79 VAL A N 1
ATOM 599 C CA . VAL A 1 79 ? -22.466 30.721 27.138 1.00 62.22 79 VAL A CA 1
ATOM 600 C C . VAL A 1 79 ? -21.056 30.666 26.597 1.00 59.86 79 VAL A C 1
ATOM 601 O O . VAL A 1 79 ? -20.713 29.807 25.790 1.00 59.44 79 VAL A O 1
ATOM 605 N N . ALA A 1 80 ? -20.240 31.603 27.041 1.00 61.20 80 ALA A N 1
ATOM 606 C CA . ALA A 1 80 ? -18.927 31.783 26.470 1.00 62.88 80 ALA A CA 1
ATOM 607 C C . ALA A 1 80 ? -17.871 31.494 27.505 1.00 61.56 80 ALA A C 1
ATOM 608 O O . ALA A 1 80 ? -16.737 31.183 27.167 1.00 63.69 80 ALA A O 1
ATOM 610 N N . GLY A 1 81 ? -18.237 31.587 28.777 1.00 61.57 81 GLY A N 1
ATOM 611 C CA . GLY A 1 81 ? -17.277 31.294 29.845 1.00 56.44 81 GLY A CA 1
ATOM 612 C C . GLY A 1 81 ? -17.925 31.010 31.178 1.00 51.64 81 GLY A C 1
ATOM 613 O O . GLY A 1 81 ? -18.992 31.536 31.478 1.00 47.16 81 GLY A O 1
ATOM 614 N N . VAL A 1 82 ? -17.259 30.188 31.987 1.00 48.54 82 VAL A N 1
ATOM 615 C CA . VAL A 1 82 ? -17.818 29.776 33.260 1.00 47.13 82 VAL A CA 1
ATOM 616 C C . VAL A 1 82 ? -16.777 29.742 34.349 1.00 47.61 82 VAL A C 1
ATOM 617 O O . VAL A 1 82 ? -15.720 29.101 34.222 1.00 46.86 82 VAL A O 1
ATOM 621 N N . VAL A 1 83 ? -17.064 30.466 35.424 1.00 48.96 83 VAL A N 1
ATOM 622 C CA . VAL A 1 83 ? -16.230 30.391 36.617 1.00 47.39 83 VAL A CA 1
ATOM 623 C C . VAL A 1 83 ? -17.041 29.711 37.701 1.00 47.97 83 VAL A C 1
ATOM 624 O O . VAL A 1 83 ? -18.242 29.978 37.847 1.00 46.71 83 VAL A O 1
ATOM 628 N N . TYR A 1 84 ? -16.396 28.818 38.440 1.00 42.93 84 TYR A N 1
ATOM 629 C CA . TYR A 1 84 ? -17.096 28.025 39.443 1.00 45.41 84 TYR A CA 1
ATOM 630 C C . TYR A 1 84 ? -16.173 27.731 40.619 1.00 45.26 84 TYR A C 1
ATOM 631 O O . TYR A 1 84 ? -14.958 27.687 40.469 1.00 43.19 84 TYR A O 1
ATOM 640 N N . LEU A 1 85 ? -16.766 27.546 41.791 1.00 48.00 85 LEU A N 1
ATOM 641 C CA . LEU A 1 85 ? -16.019 27.205 42.999 1.00 47.61 85 LEU A CA 1
ATOM 642 C C . LEU A 1 85 ? -15.661 25.724 43.020 1.00 43.28 85 LEU A C 1
ATOM 643 O O . LEU A 1 85 ? -16.412 24.897 42.542 1.00 40.32 85 LEU A O 1
ATOM 648 N N . GLY A 1 86 ? -14.518 25.402 43.608 1.00 43.17 86 GLY A N 1
ATOM 649 C CA . GLY A 1 86 ? -14.025 24.046 43.597 1.00 42.53 86 GLY A CA 1
ATOM 650 C C . GLY A 1 86 ? -14.611 23.135 44.663 1.00 43.27 86 GLY A C 1
ATOM 651 O O . GLY A 1 86 ? -13.900 22.725 45.579 1.00 45.19 86 GLY A O 1
ATOM 652 N N . ARG A 1 87 ? -15.898 22.804 44.523 1.00 44.25 87 ARG 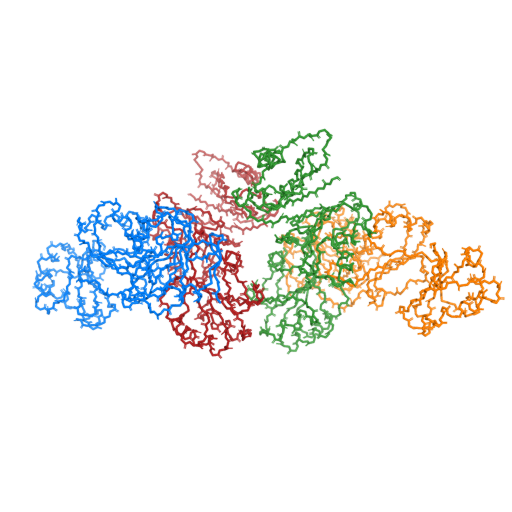A N 1
ATOM 653 C CA . ARG A 1 87 ? -16.574 21.837 45.383 1.00 43.42 87 ARG A CA 1
ATOM 654 C C . ARG A 1 87 ? -17.695 21.136 44.609 1.00 43.05 87 ARG A C 1
ATOM 655 O O . ARG A 1 87 ? -18.263 21.709 43.677 1.00 43.18 87 ARG A O 1
ATOM 663 N N . GLY A 1 88 ? -18.017 19.904 44.995 1.00 40.76 88 GLY A N 1
ATOM 664 C CA . GLY A 1 88 ? -19.088 19.147 44.341 1.00 42.03 88 GLY A CA 1
ATOM 665 C C . GLY A 1 88 ? -18.574 18.022 43.455 1.00 42.59 88 GLY A C 1
ATOM 666 O O . GLY A 1 88 ? -17.366 17.883 43.260 1.00 38.90 88 GLY A O 1
ATOM 667 N N . ARG A 1 89 ? -19.489 17.225 42.905 1.00 46.16 89 ARG A N 1
ATOM 668 C CA . ARG A 1 89 ? -19.127 16.098 42.024 1.00 46.89 89 ARG A CA 1
ATOM 669 C C . ARG A 1 89 ? -19.277 16.385 40.543 1.00 46.77 89 ARG A C 1
ATOM 670 O O . ARG A 1 89 ? -19.034 15.513 39.713 1.00 46.27 89 ARG A O 1
ATOM 678 N N . GLY A 1 90 ? -19.697 17.594 40.210 1.00 47.57 90 GLY A N 1
ATOM 679 C CA . GLY A 1 90 ? -20.065 17.903 38.831 1.00 48.72 90 GLY A CA 1
ATOM 680 C C . GLY A 1 90 ? -18.899 17.721 37.884 1.00 46.60 90 GLY A C 1
ATOM 681 O O . GLY A 1 90 ? -17.762 18.074 38.220 1.00 43.25 90 GLY A O 1
ATOM 682 N N . LEU A 1 91 ? -19.189 17.166 36.704 1.00 43.18 91 LEU A N 1
ATOM 683 C CA . LEU A 1 91 ? -18.174 16.929 35.687 1.00 40.43 91 LEU A CA 1
ATOM 684 C C . LEU A 1 91 ? -18.301 17.903 34.532 1.00 41.04 91 LEU A C 1
ATOM 685 O O . LEU A 1 91 ? -17.423 17.984 33.695 1.00 41.70 91 LEU A O 1
ATOM 690 N N . GLY A 1 92 ? -19.409 18.636 34.488 1.00 46.41 92 GLY A N 1
ATOM 691 C CA . GLY A 1 92 ? -19.686 19.602 33.413 1.00 45.86 92 GLY A CA 1
ATOM 692 C C . GLY A 1 92 ? -18.528 20.471 32.944 1.00 45.13 92 GLY A C 1
ATOM 693 O O . GLY A 1 92 ? -18.489 20.878 31.790 1.00 44.71 92 GLY A O 1
ATOM 694 N N . PRO A 1 93 ? -17.571 20.772 33.830 1.00 41.65 93 PRO A N 1
ATOM 695 C CA . PRO A 1 93 ? -16.522 21.619 33.328 1.00 42.19 93 PRO A CA 1
ATOM 696 C C . PRO A 1 93 ? -15.826 20.995 32.136 1.00 44.97 93 PRO A C 1
ATOM 697 O O . PRO A 1 93 ? -15.568 21.667 31.136 1.00 47.10 93 PRO A O 1
ATOM 701 N N . TYR A 1 94 ? -15.509 19.710 32.256 1.00 46.26 94 TYR A N 1
ATOM 702 C CA . TYR A 1 94 ? -14.786 19.007 31.220 1.00 43.17 94 TYR A CA 1
ATOM 703 C C . TYR A 1 94 ? -15.643 18.979 29.962 1.00 43.39 94 TYR A C 1
ATOM 704 O O . TYR A 1 94 ? -15.137 19.068 28.858 1.00 45.60 94 TYR A O 1
ATOM 713 N N . TYR A 1 95 ? -16.949 18.896 30.123 1.00 43.48 95 TYR A N 1
ATOM 714 C CA . TYR A 1 95 ? -17.812 18.944 28.954 1.00 48.10 95 TYR A CA 1
ATOM 715 C C . TYR A 1 95 ? -17.741 20.326 28.322 1.00 48.35 95 TYR A C 1
ATOM 716 O O . TYR A 1 95 ? -17.604 20.460 27.109 1.00 52.72 95 TYR A O 1
ATOM 725 N N . LEU A 1 96 ? -17.828 21.357 29.149 1.00 45.34 96 LEU A N 1
ATOM 726 C CA . LEU A 1 96 ? -17.781 22.721 28.661 1.00 46.38 96 LEU A CA 1
ATOM 727 C C . LEU A 1 96 ? -16.509 22.997 27.870 1.00 47.44 96 LEU A C 1
ATOM 728 O O . LEU A 1 96 ? -16.570 23.492 26.754 1.00 46.87 96 LEU A O 1
ATOM 733 N N . ALA A 1 97 ? -15.360 22.664 28.456 1.00 47.72 97 ALA A N 1
ATOM 734 C CA . ALA A 1 97 ? -14.054 22.910 27.831 1.00 48.94 97 ALA A CA 1
ATOM 735 C C . ALA A 1 97 ? -13.947 22.335 26.415 1.00 51.08 97 ALA A C 1
ATOM 736 O O . ALA A 1 97 ? -13.303 22.921 25.550 1.00 52.88 97 ALA A O 1
ATOM 738 N N . ARG A 1 98 ? -14.573 21.184 26.186 1.00 51.15 98 ARG A N 1
ATOM 739 C CA . ARG A 1 98 ? -14.590 20.570 24.874 1.00 51.23 98 ARG A CA 1
ATOM 740 C C . ARG A 1 98 ? -15.752 21.069 24.006 1.00 56.00 98 ARG A C 1
ATOM 741 O O . ARG A 1 98 ? -16.071 20.463 22.986 1.00 58.14 98 ARG A O 1
ATOM 749 N N . SER A 1 99 ? -16.408 22.135 24.421 1.00 56.41 99 SER A N 1
ATOM 750 C CA . SER A 1 99 ? -17.490 22.702 23.669 1.00 54.95 99 SER A CA 1
ATOM 751 C C . SER A 1 99 ? -17.202 24.141 23.380 1.00 55.37 99 SER A C 1
ATOM 752 O O . SER A 1 99 ? -18.066 24.866 23.009 1.00 60.85 99 SER A O 1
ATOM 755 N N . GLY A 1 100 ? -15.970 24.555 23.556 1.00 55.33 100 GLY A N 1
ATOM 756 C CA . GLY A 1 100 ? -15.602 25.920 23.280 1.00 57.11 100 GLY A CA 1
ATOM 757 C C . GLY A 1 100 ? -15.894 26.986 24.288 1.00 57.57 100 GLY A C 1
ATOM 758 O O . GLY A 1 100 ? -15.839 28.160 23.986 1.00 60.91 100 GLY A O 1
ATOM 759 N N . VAL A 1 101 ? -16.206 26.562 25.488 1.00 56.02 101 VAL A N 1
ATOM 760 C CA . VAL A 1 101 ? -16.498 27.462 26.558 1.00 54.15 101 VAL A CA 1
ATOM 761 C C . VAL A 1 101 ? -15.311 27.500 27.481 1.00 51.65 101 VAL A C 1
ATOM 762 O O . VAL A 1 101 ? -14.857 26.502 27.933 1.00 46.08 101 VAL A O 1
ATOM 766 N N . GLU A 1 102 ? -14.808 28.679 27.750 1.00 53.60 102 GLU A N 1
ATOM 767 C CA . GLU A 1 102 ? -13.677 28.837 28.659 1.00 52.72 102 GLU A CA 1
ATOM 768 C C . GLU A 1 102 ? -14.210 28.602 30.066 1.00 50.54 102 GLU A C 1
ATOM 769 O O . GLU A 1 102 ? -15.360 28.954 30.356 1.00 49.70 102 GLU A O 1
ATOM 775 N N . VAL A 1 103 ? -13.404 27.985 30.923 1.00 45.97 103 VAL A N 1
ATOM 776 C CA . VAL A 1 103 ? -13.853 27.603 32.252 1.00 46.24 103 VAL A CA 1
ATOM 777 C C . VAL A 1 103 ? -12.692 27.596 33.246 1.00 44.10 103 VAL A C 1
ATOM 778 O O . VAL A 1 103 ? -11.588 27.157 32.923 1.00 37.90 103 VAL A O 1
ATOM 782 N N . VAL A 1 104 ? -12.975 28.087 34.450 1.00 44.08 104 VAL A N 1
ATOM 783 C CA . VAL A 1 104 ? -11.985 28.239 35.501 1.00 45.94 104 VAL A CA 1
ATOM 784 C C . VAL A 1 104 ? -12.556 27.893 36.859 1.00 43.28 104 VAL A C 1
ATOM 785 O O . VAL A 1 104 ? -13.639 28.329 37.208 1.00 43.99 104 VAL A O 1
ATOM 789 N N . GLU A 1 105 ? -11.798 27.144 37.638 1.00 41.80 105 GLU A N 1
ATOM 790 C CA . GLU A 1 105 ? -12.177 26.866 39.002 1.00 41.90 105 GLU A CA 1
ATOM 791 C C . GLU A 1 105 ? -11.387 27.755 39.932 1.00 40.51 105 GLU A C 1
ATOM 792 O O . GLU A 1 105 ? -10.182 27.847 39.836 1.00 36.80 105 GLU A O 1
ATOM 798 N N . VAL A 1 106 ? -12.100 28.439 40.812 1.00 43.49 106 VAL A N 1
ATOM 799 C CA . VAL A 1 106 ? -11.487 29.247 41.845 1.00 43.97 106 VAL A CA 1
ATOM 800 C C . VAL A 1 106 ? -11.817 28.685 43.240 1.00 45.17 106 VAL A C 1
ATOM 801 O O . VAL A 1 106 ? -12.821 27.982 43.430 1.00 43.70 106 VAL A O 1
ATOM 805 N N . HIS A 1 107 ? -10.969 29.004 44.217 1.00 49.00 107 HIS A N 1
ATOM 806 C CA . HIS A 1 107 ? -11.181 28.574 45.603 1.00 48.22 107 HIS A CA 1
ATOM 807 C C . HIS A 1 107 ? -11.448 27.098 45.653 1.00 47.84 107 HIS A C 1
ATOM 808 O O . HIS A 1 107 ? -12.538 26.653 45.981 1.00 43.66 107 HIS A O 1
ATOM 815 N N . PRO A 1 108 ? -10.442 26.323 45.289 1.00 48.18 108 PRO A N 1
ATOM 816 C CA . PRO A 1 108 ? -10.595 24.894 45.316 1.00 47.11 108 PRO A CA 1
ATOM 817 C C . PRO A 1 108 ? -10.775 24.430 46.764 1.00 48.40 108 PRO A C 1
ATOM 818 O O . PRO A 1 108 ? -9.909 24.649 47.622 1.00 45.79 108 PRO A O 1
ATOM 822 N N . ASP A 1 109 ? -11.916 23.811 47.026 1.00 47.96 109 ASP A N 1
ATOM 823 C CA . ASP A 1 109 ? -12.303 23.482 48.381 1.00 48.97 109 ASP A CA 1
ATOM 824 C C . ASP A 1 109 ? -11.999 22.020 48.684 1.00 47.84 109 ASP A C 1
ATOM 825 O O . ASP A 1 109 ? -11.132 21.730 49.491 1.00 44.31 109 ASP A O 1
ATOM 830 N N . GLU A 1 110 ? -12.718 21.118 48.011 1.00 48.41 110 GLU A N 1
ATOM 831 C CA . GLU A 1 110 ? -12.526 19.674 48.143 1.00 48.54 110 GLU A CA 1
ATOM 832 C C . GLU A 1 110 ? -12.592 18.959 46.789 1.00 45.02 110 GLU A C 1
ATOM 833 O O . GLU A 1 110 ? -13.280 19.410 45.875 1.00 46.07 110 GLU A O 1
ATOM 839 N N . PRO A 1 111 ? -11.899 17.818 46.660 1.00 43.42 111 PRO A N 1
ATOM 840 C CA . PRO A 1 111 ? -11.875 17.035 45.405 1.00 42.95 111 PRO A CA 1
ATOM 841 C C . PRO A 1 111 ? -13.249 16.545 44.993 1.00 43.56 111 PRO A C 1
ATOM 842 O O . PRO A 1 111 ? -14.162 16.599 45.797 1.00 43.22 111 PRO A O 1
ATOM 846 N N . LEU A 1 112 ? -13.387 16.068 43.756 1.00 46.62 112 LEU A N 1
ATOM 847 C CA . LEU A 1 112 ? -14.643 15.442 43.311 1.00 47.68 112 LEU A CA 1
ATOM 848 C C . LEU A 1 112 ? -15.106 14.440 44.362 1.00 48.36 112 LEU A C 1
ATOM 849 O O . LEU A 1 112 ? -16.249 14.469 44.799 1.00 48.31 112 LEU A O 1
ATOM 854 N N . GLY A 1 113 ? -14.206 13.549 44.764 1.00 49.68 113 GLY A N 1
ATOM 855 C CA . GLY A 1 113 ? -14.495 12.596 45.838 1.00 49.70 113 GLY A CA 1
ATOM 856 C C . GLY A 1 113 ? -15.570 11.592 45.486 1.00 49.80 113 GLY A C 1
ATOM 857 O O . GLY A 1 113 ? -16.530 11.421 46.243 1.00 49.29 113 GLY A O 1
ATOM 858 N N . TYR A 1 114 ? -15.404 10.918 44.345 1.00 46.49 114 TYR A N 1
ATOM 859 C CA . TYR A 1 114 ? -16.354 9.897 43.902 1.00 45.16 114 TYR A CA 1
ATOM 860 C C . TYR A 1 114 ? -16.208 8.574 44.656 1.00 46.31 114 TYR A C 1
ATOM 861 O O . TYR A 1 114 ? -15.096 8.133 44.990 1.00 42.92 114 TYR A O 1
ATOM 870 N N . ASP A 1 115 ? -17.357 7.952 44.910 1.00 47.67 115 ASP A N 1
ATOM 871 C CA . ASP A 1 115 ? -17.432 6.631 45.508 1.00 49.83 115 ASP A CA 1
ATOM 872 C C . ASP A 1 115 ? -17.323 5.532 44.462 1.00 47.36 115 ASP A C 1
ATOM 873 O O . ASP A 1 115 ? -17.640 5.730 43.304 1.00 46.30 115 ASP A O 1
ATOM 878 N N . PRO A 1 116 ? -16.883 4.344 44.876 1.00 39.19 116 PRO A N 1
ATOM 879 C CA . PRO A 1 116 ? -16.902 3.262 43.938 1.00 37.91 116 PRO A CA 1
ATOM 880 C C . PRO A 1 116 ? -18.352 2.994 43.604 1.00 36.27 116 PRO A C 1
ATOM 881 O O . PRO A 1 116 ? -19.176 3.125 44.485 1.00 36.59 116 PRO A O 1
ATOM 885 N N . VAL A 1 117 ? -18.666 2.634 42.366 1.00 32.85 117 VAL A N 1
ATOM 886 C CA . VAL A 1 117 ? -20.057 2.350 42.010 1.00 36.90 117 VAL A CA 1
ATOM 887 C C . VAL A 1 117 ? -20.580 1.059 42.683 1.00 40.06 117 VAL A C 1
ATOM 888 O O . VAL A 1 117 ? -19.797 0.167 43.052 1.00 38.60 117 VAL A O 1
ATOM 892 N N . ASP A 1 118 ? -21.901 0.943 42.809 1.00 40.59 118 ASP A N 1
ATOM 893 C CA . ASP A 1 118 ? -22.503 -0.213 43.485 1.00 43.25 118 ASP A CA 1
ATOM 894 C C . ASP A 1 118 ? -22.307 -1.508 42.717 1.00 41.87 118 ASP A C 1
ATOM 895 O O . ASP A 1 118 ? -22.126 -2.558 43.310 1.00 41.28 118 ASP A O 1
ATOM 900 N N . ARG A 1 119 ? -22.375 -1.436 41.394 1.00 43.68 119 ARG A N 1
ATOM 901 C CA . ARG A 1 119 ? -22.245 -2.613 40.556 1.00 40.91 119 ARG A CA 1
ATOM 902 C C . ARG A 1 119 ? -21.349 -2.232 39.392 1.00 39.83 119 ARG A C 1
ATOM 903 O O . ARG A 1 119 ? -21.777 -1.499 38.502 1.00 40.67 119 ARG A O 1
ATOM 911 N N . LEU A 1 120 ? -20.097 -2.702 39.418 1.00 37.53 120 LEU A N 1
ATOM 912 C CA . LEU A 1 120 ? -19.146 -2.462 38.334 1.00 33.19 120 LEU A CA 1
ATOM 913 C C . LEU A 1 120 ? -19.463 -3.338 37.114 1.00 35.93 120 LEU A C 1
ATOM 914 O O . LEU A 1 120 ? -18.963 -4.453 36.995 1.00 39.71 120 LEU A O 1
ATOM 919 N N . ASP A 1 121 ? -20.293 -2.832 36.203 1.00 33.33 121 ASP A N 1
ATOM 920 C CA . ASP A 1 121 ? -20.520 -3.496 34.922 1.00 30.37 121 ASP A CA 1
ATOM 921 C C . ASP A 1 121 ? -19.316 -3.385 33.977 1.00 30.23 121 ASP A C 1
ATOM 922 O O . ASP A 1 121 ? -18.964 -4.352 33.313 1.00 31.79 121 ASP A O 1
ATOM 927 N N . VAL A 1 122 ? -18.697 -2.197 33.900 1.00 31.81 122 VAL A N 1
ATOM 928 C CA . VAL A 1 122 ? -17.640 -1.947 32.933 1.00 30.16 122 VAL A CA 1
ATOM 929 C C . VAL A 1 122 ? -16.524 -1.156 33.611 1.00 30.23 122 VAL A C 1
ATOM 930 O O . VAL A 1 122 ? -16.788 -0.157 34.249 1.00 34.41 122 VAL A O 1
ATOM 934 N N . LEU A 1 123 ? -15.278 -1.593 33.488 1.00 29.63 123 LEU A N 1
ATOM 935 C CA . LEU A 1 123 ? -14.154 -0.826 34.065 1.00 29.75 123 LEU A CA 1
ATOM 936 C C . LEU A 1 123 ? -13.221 -0.407 32.943 1.00 29.26 123 LEU A C 1
ATOM 937 O O . LEU A 1 123 ? -12.795 -1.227 32.127 1.00 28.60 123 LEU A O 1
ATOM 942 N N . LEU A 1 124 ? -12.986 0.889 32.856 1.00 28.03 124 LEU A N 1
ATOM 943 C CA . LEU A 1 124 ? -12.114 1.445 31.855 1.00 33.58 124 LEU A CA 1
ATOM 944 C C . LEU A 1 124 ? -10.889 1.941 32.622 1.00 33.39 124 LEU A C 1
ATOM 945 O O . LEU A 1 124 ? -11.032 2.766 33.495 1.00 32.92 124 LEU A O 1
ATOM 950 N N . THR A 1 125 ? -9.713 1.376 32.355 1.00 33.31 125 THR A N 1
ATOM 951 C CA . THR A 1 125 ? -8.474 1.831 33.022 1.00 36.06 125 THR A CA 1
ATOM 952 C C . THR A 1 125 ? -7.453 2.351 32.020 1.00 35.48 125 THR A C 1
ATOM 953 O O . THR A 1 125 ? -7.570 2.118 30.826 1.00 41.50 125 THR A O 1
ATOM 957 N N . PHE A 1 126 ? -6.447 3.046 32.524 1.00 33.84 126 PHE A N 1
ATOM 958 C CA . PHE A 1 126 ? -5.325 3.484 31.722 1.00 34.51 126 PHE A CA 1
ATOM 959 C C . PHE A 1 126 ? -4.208 3.810 32.717 1.00 36.11 126 PHE A C 1
ATOM 960 O O . PHE A 1 126 ? -4.467 3.998 33.897 1.00 33.96 126 PHE A O 1
ATOM 968 N N . GLY A 1 127 ? -2.972 3.847 32.255 1.00 39.19 127 GLY A N 1
ATOM 969 C CA . GLY A 1 127 ? -1.838 3.965 33.158 1.00 41.68 127 GLY A CA 1
ATOM 970 C C . GLY A 1 127 ? -1.291 5.358 33.343 1.00 42.75 127 GLY A C 1
ATOM 971 O O . GLY A 1 127 ? -1.741 6.316 32.711 1.00 39.60 127 GLY A O 1
ATOM 972 N N . GLY A 1 128 ? -0.288 5.464 34.216 1.00 46.19 128 GLY A N 1
ATOM 973 C CA . GLY A 1 128 ? 0.294 6.761 34.578 1.00 43.43 128 GLY A CA 1
ATOM 974 C C . GLY A 1 128 ? 0.775 7.459 33.333 1.00 44.88 128 GLY A C 1
ATOM 975 O O . GLY A 1 128 ? 1.371 6.824 32.466 1.00 48.72 128 GLY A O 1
ATOM 976 N N . ASN A 1 129 ? 0.484 8.752 33.219 1.00 43.02 129 ASN A N 1
ATOM 977 C CA . ASN A 1 129 ? 0.862 9.518 32.038 1.00 44.44 129 ASN A CA 1
ATOM 978 C C . ASN A 1 129 ? 0.425 10.928 32.272 1.00 43.72 129 ASN A C 1
ATOM 979 O O . ASN A 1 129 ? -0.525 11.143 32.995 1.00 43.78 129 ASN A O 1
ATOM 984 N N . PRO A 1 130 ? 1.083 11.895 31.623 1.00 45.96 130 PRO A N 1
ATOM 985 C CA . PRO A 1 130 ? 0.799 13.296 31.851 1.00 45.41 130 PRO A CA 1
ATOM 986 C C . PRO A 1 130 ? -0.227 13.921 30.914 1.00 48.03 130 PRO A C 1
ATOM 987 O O . PRO A 1 130 ? -0.388 15.120 30.950 1.00 49.76 130 PRO A O 1
ATOM 991 N N . TYR A 1 131 ? -0.917 13.155 30.079 1.00 50.24 131 TYR A N 1
ATOM 992 C CA . TYR A 1 131 ? -1.767 13.802 29.073 1.00 52.65 131 TYR A CA 1
ATOM 993 C C . TYR A 1 131 ? -3.230 13.757 29.491 1.00 55.17 131 TYR A C 1
ATOM 994 O O . TYR A 1 131 ? -4.011 14.642 29.128 1.00 59.67 131 TYR A O 1
ATOM 1003 N N . LEU A 1 132 ? -3.582 12.737 30.273 1.00 52.10 132 LEU A N 1
ATOM 1004 C CA . LEU A 1 132 ? -4.971 12.413 30.532 1.00 49.67 132 LEU A CA 1
ATOM 1005 C C . LEU A 1 132 ? -5.397 12.665 31.950 1.00 47.43 132 LEU A C 1
ATOM 1006 O O . LEU A 1 132 ? -4.621 12.558 32.877 1.00 50.51 132 LEU A O 1
ATOM 1011 N N . THR A 1 133 ? -6.669 12.959 32.117 1.00 46.23 133 THR A N 1
ATOM 1012 C CA . THR A 1 133 ? -7.242 12.962 33.429 1.00 42.10 133 THR A CA 1
ATOM 1013 C C . THR A 1 133 ? -8.587 12.255 33.388 1.00 39.70 133 THR A C 1
ATOM 1014 O O . THR A 1 133 ? -9.349 12.311 32.390 1.00 36.12 133 THR A O 1
ATOM 1018 N N . GLU A 1 134 ? -8.871 11.589 34.498 1.00 37.03 134 GLU A N 1
ATOM 1019 C CA . GLU A 1 134 ? -9.968 10.635 34.571 1.00 37.23 134 GLU A CA 1
ATOM 1020 C C . GLU A 1 134 ? -11.316 11.298 34.310 1.00 37.75 134 GLU A C 1
ATOM 1021 O O . GLU A 1 134 ? -12.186 10.717 33.656 1.00 37.79 134 GLU A O 1
ATOM 1027 N N . GLU A 1 135 ? -11.501 12.511 34.805 1.00 38.70 135 GLU A N 1
ATOM 1028 C CA . GLU A 1 135 ? -12.813 13.106 34.707 1.00 42.44 135 GLU A CA 1
ATOM 1029 C C . GLU A 1 135 ? -13.129 13.490 33.272 1.00 44.76 135 GLU A C 1
ATOM 1030 O O . GLU A 1 135 ? -14.302 13.502 32.868 1.00 48.63 135 GLU A O 1
ATOM 1036 N N . ASP A 1 136 ? -12.090 13.716 32.479 1.00 44.06 136 ASP A N 1
ATOM 1037 C CA . ASP A 1 136 ? -12.279 14.053 31.089 1.00 45.22 136 ASP A CA 1
ATOM 1038 C C . ASP A 1 136 ? -12.654 12.809 30.298 1.00 45.05 136 ASP A C 1
ATOM 1039 O O . ASP A 1 136 ? -13.577 12.822 29.452 1.00 46.90 136 ASP A O 1
ATOM 1044 N N . VAL A 1 137 ? -11.945 11.728 30.568 1.00 40.38 137 VAL A N 1
ATOM 1045 C CA . VAL A 1 137 ? -12.306 10.445 30.008 1.00 37.90 137 VAL A CA 1
ATOM 1046 C C . VAL A 1 137 ? -13.742 10.084 30.349 1.00 38.62 137 VAL A C 1
ATOM 1047 O O . VAL A 1 137 ? -14.476 9.596 29.514 1.00 42.56 137 VAL A O 1
ATOM 1051 N N . ALA A 1 138 ? -14.156 10.298 31.579 1.00 39.27 138 ALA A N 1
ATOM 1052 C CA . ALA A 1 138 ? -15.514 9.951 31.954 1.00 40.21 138 ALA A CA 1
ATOM 1053 C C . ALA A 1 138 ? -16.553 10.867 31.302 1.00 40.96 138 ALA A C 1
ATOM 1054 O O . ALA A 1 138 ? -17.659 10.446 30.976 1.00 41.65 138 ALA A O 1
ATOM 1056 N N . ALA A 1 139 ? -16.226 12.134 31.128 1.00 42.38 139 ALA A N 1
ATOM 1057 C CA . ALA A 1 139 ? -17.191 13.033 30.510 1.00 43.06 139 ALA A CA 1
ATOM 1058 C C . ALA A 1 139 ? -17.417 12.552 29.083 1.00 42.17 139 ALA A C 1
ATOM 1059 O O . ALA A 1 139 ? -18.539 12.383 28.636 1.00 44.29 139 ALA A O 1
ATOM 1061 N N . ARG A 1 140 ? -16.327 12.295 28.381 1.00 43.96 140 ARG A N 1
ATOM 1062 C CA . ARG A 1 140 ? -16.401 11.730 27.049 1.00 46.68 140 ARG A CA 1
ATOM 1063 C C . ARG A 1 140 ? -17.110 10.380 27.022 1.00 48.62 140 ARG A C 1
ATOM 1064 O O . ARG A 1 140 ? -17.995 10.154 26.184 1.00 46.57 140 ARG A O 1
ATOM 1072 N N . VAL A 1 141 ? -16.756 9.473 27.926 1.00 44.82 141 VAL A N 1
ATOM 1073 C CA . VAL A 1 141 ? -17.494 8.224 27.943 1.00 46.27 141 VAL A CA 1
ATOM 1074 C C . VAL A 1 141 ? -19.004 8.477 28.096 1.00 46.69 141 VAL A C 1
ATOM 1075 O O . VAL A 1 141 ? -19.811 7.839 27.441 1.00 44.61 141 VAL A O 1
ATOM 1079 N N . TYR A 1 142 ? -19.368 9.408 28.969 1.00 48.65 142 TYR A N 1
ATOM 1080 C CA . TYR A 1 142 ? -20.770 9.696 29.239 1.00 52.30 142 TYR A CA 1
ATOM 1081 C C . TYR A 1 142 ? -21.516 10.229 28.017 1.00 51.03 142 TYR A C 1
ATOM 1082 O O . TYR A 1 142 ? -22.708 9.999 27.861 1.00 48.94 142 TYR A O 1
ATOM 1091 N N . CYS A 1 143 ? -20.814 10.954 27.160 1.00 51.28 143 CYS A N 1
ATOM 1092 C CA . CYS A 1 143 ? -21.432 11.496 25.971 1.00 55.68 143 CYS A CA 1
ATOM 1093 C C . CYS A 1 143 ? -21.574 10.419 24.919 1.00 54.62 143 CYS A C 1
ATOM 1094 O O . CYS A 1 143 ? -22.603 10.308 24.245 1.00 53.51 143 CYS A O 1
ATOM 1097 N N . LEU A 1 144 ? -20.530 9.622 24.783 1.00 51.45 144 LEU A N 1
ATOM 1098 C CA . LEU A 1 144 ? -20.571 8.468 23.923 1.00 52.33 144 LEU A CA 1
ATOM 1099 C C . LEU A 1 144 ? -21.833 7.678 24.215 1.00 54.18 144 LEU A C 1
ATOM 1100 O O . LEU A 1 144 ? -22.711 7.513 23.364 1.00 53.63 144 LEU A O 1
ATOM 1105 N N . LEU A 1 145 ? -21.914 7.211 25.454 1.00 52.87 145 LEU A N 1
ATOM 1106 C CA . LEU A 1 145 ? -22.989 6.328 25.863 1.00 52.30 145 LEU A CA 1
ATOM 1107 C C . LEU A 1 145 ? -24.364 6.989 25.714 1.00 54.56 145 LEU A C 1
ATOM 1108 O O . LEU A 1 145 ? -25.248 6.453 25.047 1.00 49.51 145 LEU A O 1
ATOM 1113 N N . THR A 1 146 ? -24.554 8.139 26.343 1.00 55.87 146 THR A N 1
ATOM 1114 C CA . THR A 1 146 ? -25.877 8.749 26.317 1.00 60.69 146 THR A CA 1
ATOM 1115 C C . THR A 1 146 ? -26.221 9.052 24.876 1.00 62.20 146 THR A C 1
ATOM 1116 O O . THR A 1 146 ? -27.382 9.066 24.499 1.00 64.80 146 THR A O 1
ATOM 1120 N N . GLY A 1 147 ? -25.194 9.261 24.062 1.00 63.34 147 GLY A N 1
ATOM 1121 C CA . GLY A 1 147 ? -25.388 9.554 22.647 1.00 64.35 147 GLY A CA 1
ATOM 1122 C C . GLY A 1 147 ? -26.085 8.411 21.934 1.00 66.90 147 GLY A C 1
ATOM 1123 O O . GLY A 1 147 ? -26.835 8.629 21.010 1.00 72.94 147 GLY A O 1
ATOM 1124 N N . ARG A 1 148 ? -25.834 7.181 22.359 1.00 67.34 148 ARG A N 1
ATOM 1125 C CA . ARG A 1 148 ? -26.452 6.023 21.734 1.00 66.62 148 ARG A CA 1
ATOM 1126 C C . ARG A 1 148 ? -27.604 5.456 22.552 1.00 67.10 148 ARG A C 1
ATOM 1127 O O . ARG A 1 148 ? -28.028 4.326 22.314 1.00 69.57 148 ARG A O 1
ATOM 1135 N N . GLY A 1 149 ? -28.108 6.216 23.518 1.00 67.72 149 GLY A N 1
ATOM 1136 C CA . GLY A 1 149 ? -29.313 5.805 24.258 1.00 69.98 149 GLY A CA 1
ATOM 1137 C C . GLY A 1 149 ? -29.010 4.911 25.453 1.00 66.56 149 GLY A C 1
ATOM 1138 O O . GLY A 1 149 ? -29.900 4.378 26.121 1.00 66.73 149 GLY A O 1
ATOM 1139 N N . PHE A 1 150 ? -27.738 4.719 25.723 1.00 64.08 150 PHE A N 1
ATOM 1140 C CA . PHE A 1 150 ? -27.383 4.061 26.951 1.00 61.40 150 PHE A CA 1
ATOM 1141 C C . PHE A 1 150 ? -27.529 5.072 28.070 1.00 60.22 150 PHE A C 1
ATOM 1142 O O . PHE A 1 150 ? -27.327 6.269 27.868 1.00 59.19 150 PHE A O 1
ATOM 1150 N N . ASP A 1 151 ? -27.905 4.595 29.246 1.00 60.17 151 ASP A N 1
ATOM 1151 C CA . ASP A 1 151 ? -27.751 5.401 30.439 1.00 60.60 151 ASP A CA 1
ATOM 1152 C C . ASP A 1 151 ? -26.810 4.697 31.409 1.00 56.25 151 ASP A C 1
ATOM 1153 O O . ASP A 1 151 ? -26.806 3.478 31.503 1.00 54.83 151 ASP A O 1
ATOM 1158 N N . ALA A 1 152 ? -26.003 5.473 32.117 1.00 53.93 152 ALA A N 1
ATOM 1159 C CA . ALA A 1 152 ? -25.032 4.907 33.022 1.00 51.19 152 ALA A CA 1
ATOM 1160 C C . ALA A 1 152 ? -24.759 5.796 34.213 1.00 50.81 152 ALA A C 1
ATOM 1161 O O . ALA A 1 152 ? -25.195 6.932 34.285 1.00 52.40 152 ALA A O 1
ATOM 1163 N N . ASP A 1 153 ? -23.986 5.250 35.132 1.00 49.90 153 ASP A N 1
ATOM 1164 C CA . ASP A 1 153 ? -23.561 5.949 36.312 1.00 47.91 153 ASP A CA 1
ATOM 1165 C C . ASP A 1 153 ? -22.047 5.833 36.370 1.00 45.38 153 ASP A C 1
ATOM 1166 O O . ASP A 1 153 ? -21.493 4.729 36.377 1.00 40.87 153 ASP A O 1
ATOM 1171 N N . ILE A 1 154 ? -21.361 6.962 36.386 1.00 43.60 154 ILE A N 1
ATOM 1172 C CA . ILE A 1 154 ? -19.944 6.930 36.104 1.00 42.02 154 ILE A CA 1
ATOM 1173 C C . ILE A 1 154 ? -19.136 7.499 37.230 1.00 41.58 154 ILE A C 1
ATOM 1174 O O . ILE A 1 154 ? -19.520 8.471 37.856 1.00 45.36 154 ILE A O 1
ATOM 1179 N N . ALA A 1 155 ? -17.991 6.895 37.485 1.00 39.41 155 ALA A N 1
ATOM 1180 C CA . ALA A 1 155 ? -17.227 7.319 38.595 1.00 35.68 155 ALA A CA 1
ATOM 1181 C C . ALA A 1 155 ? -15.740 7.388 38.256 1.00 35.42 155 ALA A C 1
ATOM 1182 O O . ALA A 1 155 ? -14.992 6.426 38.351 1.00 38.72 155 ALA A O 1
ATOM 1184 N N . PRO A 1 156 ? -15.300 8.565 37.858 1.00 34.21 156 PRO A N 1
ATOM 1185 C CA . PRO A 1 156 ? -13.893 8.711 37.618 1.00 34.37 156 PRO A CA 1
ATOM 1186 C C . PRO A 1 156 ? -13.156 8.678 38.929 1.00 33.99 156 PRO A C 1
ATOM 1187 O O . PRO A 1 156 ? -13.602 9.259 39.904 1.00 33.02 156 PRO A O 1
ATOM 1191 N N . ALA A 1 157 ? -12.054 7.964 38.979 1.00 33.99 157 ALA A N 1
ATOM 1192 C CA . ALA A 1 157 ? -11.175 8.073 40.117 1.00 32.49 157 ALA A CA 1
ATOM 1193 C C . ALA A 1 157 ? -11.922 7.993 41.448 1.00 28.87 157 ALA A C 1
ATOM 1194 O O . ALA A 1 157 ? -11.779 8.846 42.288 1.00 33.85 157 ALA A O 1
ATOM 1196 N N . PRO A 1 158 ? -12.692 6.935 41.653 1.00 26.93 158 PRO A N 1
ATOM 1197 C CA . PRO A 1 158 ? -13.263 6.664 42.960 1.00 27.89 158 PRO A CA 1
ATOM 1198 C C . PRO A 1 158 ? -12.155 6.573 44.006 1.00 34.10 158 PRO A C 1
ATOM 1199 O O . PRO A 1 158 ? -11.078 6.048 43.727 1.00 32.46 158 PRO A O 1
ATOM 1203 N N . GLU A 1 159 ? -12.435 7.060 45.198 1.00 37.14 159 GLU A N 1
ATOM 1204 C CA . GLU A 1 159 ? -11.441 7.138 46.212 1.00 40.62 159 GLU A CA 1
ATOM 1205 C C . GLU A 1 159 ? -10.153 7.744 45.642 1.00 43.04 159 GLU A C 1
ATOM 1206 O O . GLU A 1 159 ? -9.068 7.542 46.189 1.00 40.22 159 GLU A O 1
ATOM 1212 N N . ASN A 1 160 ? -10.277 8.521 44.566 1.00 43.34 160 ASN A N 1
ATOM 1213 C CA . ASN A 1 160 ? -9.108 9.225 44.020 1.00 44.02 160 ASN A CA 1
ATOM 1214 C C . ASN A 1 160 ? -8.059 8.263 43.490 1.00 41.54 160 ASN A C 1
ATOM 1215 O O . ASN A 1 160 ? -6.885 8.610 43.404 1.00 40.74 160 ASN A O 1
ATOM 1220 N N . LEU A 1 161 ? -8.471 7.042 43.182 1.00 41.91 161 LEU A N 1
ATOM 1221 C CA . LEU A 1 161 ? -7.586 6.087 42.540 1.00 40.21 161 LEU A CA 1
ATOM 1222 C C . LEU A 1 161 ? -7.329 6.505 41.090 1.00 40.36 161 LEU A C 1
ATOM 1223 O O . LEU A 1 161 ? -8.251 6.920 40.357 1.00 41.59 161 LEU A O 1
ATOM 1228 N N . SER A 1 162 ? -6.064 6.355 40.702 1.00 35.49 162 SER A N 1
ATOM 1229 C CA . SER A 1 162 ? -5.528 6.853 39.465 1.00 34.99 162 SER A CA 1
ATOM 1230 C C . SER A 1 162 ? -5.772 5.929 38.260 1.00 34.47 162 SER A C 1
ATOM 1231 O O . SER A 1 162 ? -5.864 4.735 38.388 1.00 33.05 162 SER A O 1
ATOM 1234 N N . GLY A 1 163 ? -5.912 6.509 37.085 1.00 37.41 163 GLY A N 1
ATOM 1235 C CA . GLY A 1 163 ? -6.174 5.725 35.872 1.00 39.76 163 GLY A CA 1
ATOM 1236 C C . GLY A 1 163 ? -7.384 4.811 35.916 1.00 36.12 163 GLY A C 1
ATOM 1237 O O . GLY A 1 163 ? -7.370 3.730 35.350 1.00 41.35 163 GLY A O 1
ATOM 1238 N N . ARG A 1 164 ? -8.436 5.219 36.587 1.00 36.67 164 ARG A N 1
ATOM 1239 C CA . ARG A 1 164 ? -9.572 4.304 36.794 1.00 37.15 164 ARG A CA 1
ATOM 1240 C C . ARG A 1 164 ? -10.917 4.958 36.565 1.00 31.85 164 ARG A C 1
ATOM 1241 O O . ARG A 1 164 ? -11.164 6.000 37.100 1.00 32.27 164 ARG A O 1
ATOM 1249 N N . VAL A 1 165 ? -11.791 4.364 35.771 1.00 34.22 165 VAL A N 1
ATOM 1250 C CA . VAL A 1 165 ? -13.125 4.959 35.535 1.00 31.80 165 VAL A CA 1
ATOM 1251 C C . VAL A 1 165 ? -14.204 3.895 35.560 1.00 33.14 165 VAL A C 1
ATOM 1252 O O . VAL A 1 165 ? -14.197 3.008 34.723 1.00 38.33 165 VAL A O 1
ATOM 1256 N N . GLU A 1 166 ? -15.125 3.976 36.523 1.00 34.59 166 GLU A N 1
ATOM 1257 C CA . GLU A 1 166 ? -16.097 2.916 36.773 1.00 33.72 166 GLU A CA 1
ATOM 1258 C C . GLU A 1 166 ? -17.484 3.208 36.161 1.00 36.18 166 GLU A C 1
ATOM 1259 O O . GLU A 1 166 ? -18.036 4.312 36.266 1.00 32.43 166 GLU A O 1
ATOM 1265 N N . ILE A 1 167 ? -18.060 2.198 35.526 1.00 36.97 167 ILE A N 1
ATOM 1266 C CA . ILE A 1 167 ? -19.316 2.390 34.810 1.00 33.72 167 ILE A CA 1
ATOM 1267 C C . ILE A 1 167 ? -20.336 1.367 35.262 1.00 34.93 167 ILE A C 1
ATOM 1268 O O . ILE A 1 167 ? -20.118 0.163 35.173 1.00 38.16 167 ILE A O 1
ATOM 1273 N N . MET A 1 168 ? -21.455 1.857 35.764 1.00 42.11 168 MET A N 1
ATOM 1274 C CA . MET A 1 168 ? -22.609 1.023 36.065 1.00 43.64 168 MET A CA 1
ATOM 1275 C C . MET A 1 168 ? -23.681 1.315 35.061 1.00 43.65 168 MET A C 1
ATOM 1276 O O . MET A 1 168 ? -24.337 2.324 35.164 1.00 51.88 168 MET A O 1
ATOM 1281 N N . VAL A 1 169 ? -23.875 0.452 34.081 1.00 44.59 169 VAL A N 1
ATOM 1282 C CA . VAL A 1 169 ? -24.933 0.692 33.089 1.00 45.33 169 VAL A CA 1
ATOM 1283 C C . VAL A 1 169 ? -26.315 0.587 33.736 1.00 48.03 169 VAL A C 1
ATOM 1284 O O . VAL A 1 169 ? -26.623 -0.403 34.391 1.00 49.94 169 VAL A O 1
ATOM 1288 N N . THR A 1 170 ? -27.147 1.609 33.553 1.00 51.35 170 THR A N 1
ATOM 1289 C CA . THR A 1 170 ? -28.503 1.624 34.118 1.00 52.93 170 THR A CA 1
ATOM 1290 C C . THR A 1 170 ? -29.618 1.632 33.062 1.00 56.49 170 THR A C 1
ATOM 1291 O O . THR A 1 170 ? -30.792 1.564 33.401 1.00 58.75 170 THR A O 1
ATOM 1295 N N . ARG A 1 171 ? -29.260 1.747 31.791 1.00 58.05 171 ARG A N 1
ATOM 1296 C CA . ARG A 1 171 ? -30.219 1.511 30.720 1.00 59.43 171 ARG A CA 1
ATOM 1297 C C . ARG A 1 171 ? -29.471 1.012 29.509 1.00 57.78 171 ARG A C 1
ATOM 1298 O O . ARG A 1 171 ? -28.407 1.534 29.178 1.00 57.70 171 ARG A O 1
ATOM 1306 N N . GLY A 1 172 ? -30.015 -0.003 28.849 1.00 56.38 172 GLY A N 1
ATOM 1307 C CA . GLY A 1 172 ? -29.352 -0.591 27.689 1.00 56.68 172 GLY A CA 1
ATOM 1308 C C . GLY A 1 172 ? -28.511 -1.769 28.130 1.00 54.75 172 GLY A C 1
ATOM 1309 O O . GLY A 1 172 ? -28.389 -2.010 29.317 1.00 58.11 172 GLY A O 1
ATOM 1310 N N . ASP A 1 173 ? -27.931 -2.519 27.198 1.00 54.34 173 ASP A N 1
ATOM 1311 C CA . ASP A 1 173 ? -27.235 -3.737 27.578 1.00 53.72 173 ASP A CA 1
ATOM 1312 C C . ASP A 1 173 ? -25.722 -3.553 27.766 1.00 51.24 173 ASP A C 1
ATOM 1313 O O . ASP A 1 173 ? -25.001 -3.159 26.855 1.00 51.50 173 ASP A O 1
ATOM 1318 N N . PRO A 1 174 ? -25.237 -3.867 28.956 1.00 48.05 174 PRO A N 1
ATOM 1319 C CA . PRO A 1 174 ? -23.827 -3.685 29.261 1.00 46.11 174 PRO A CA 1
ATOM 1320 C C . PRO A 1 174 ? -22.868 -4.163 28.162 1.00 45.49 174 PRO A C 1
ATOM 1321 O O . PRO A 1 174 ? -21.928 -3.444 27.800 1.00 45.15 174 PRO A O 1
ATOM 1325 N N . ASP A 1 175 ? -23.085 -5.361 27.636 1.00 47.56 175 ASP A N 1
ATOM 1326 C CA . ASP A 1 175 ? -22.197 -5.885 26.609 1.00 47.23 175 ASP A CA 1
ATOM 1327 C C . ASP A 1 175 ? -22.226 -5.027 25.371 1.00 50.80 175 ASP A C 1
ATOM 1328 O O . ASP A 1 175 ? -21.180 -4.773 24.788 1.00 55.34 175 ASP A O 1
ATOM 1333 N N . GLU A 1 176 ? -23.409 -4.578 24.956 1.00 51.15 176 GLU A N 1
ATOM 1334 C CA . GLU A 1 176 ? -23.471 -3.651 23.849 1.00 52.32 176 GLU A CA 1
ATOM 1335 C C . GLU A 1 176 ? -22.646 -2.409 24.205 1.00 49.94 176 GLU A C 1
ATOM 1336 O O . GLU A 1 176 ? -21.943 -1.860 23.369 1.00 50.14 176 GLU A O 1
ATOM 1342 N N . ALA A 1 177 ? -22.730 -1.959 25.447 1.00 49.65 177 ALA A N 1
ATOM 1343 C CA . ALA A 1 177 ? -21.972 -0.783 25.871 1.00 48.85 177 ALA A CA 1
ATOM 1344 C C . ALA A 1 177 ? -20.466 -1.025 25.746 1.00 47.07 177 ALA A C 1
ATOM 1345 O O . ALA A 1 177 ? -19.710 -0.153 25.302 1.00 45.60 177 ALA A O 1
ATOM 1347 N N . VAL A 1 178 ? -20.014 -2.211 26.110 1.00 45.69 178 VAL A N 1
ATOM 1348 C CA . VAL A 1 178 ? -18.584 -2.469 26.026 1.00 47.88 178 VAL A CA 1
ATOM 1349 C C . VAL A 1 178 ? -18.155 -2.622 24.555 1.00 49.22 178 VAL A C 1
ATOM 1350 O O . VAL A 1 178 ? -17.066 -2.182 24.158 1.00 47.21 178 VAL A O 1
ATOM 1354 N N . GLU A 1 179 ? -19.017 -3.207 23.732 1.00 51.29 179 GLU A N 1
ATOM 1355 C CA . GLU A 1 179 ? -18.756 -3.244 22.293 1.00 53.01 179 GLU A CA 1
ATOM 1356 C C . GLU A 1 179 ? -18.481 -1.817 21.822 1.00 50.58 179 GLU A C 1
ATOM 1357 O O . GLU A 1 179 ? -17.464 -1.542 21.207 1.00 51.67 179 GLU A O 1
ATOM 1363 N N . LEU A 1 180 ? -19.403 -0.910 22.119 1.00 49.09 180 LEU A N 1
ATOM 1364 C CA . LEU A 1 180 ? -19.305 0.483 21.680 1.00 49.19 180 LEU A CA 1
ATOM 1365 C C . LEU A 1 180 ? -18.015 1.147 22.203 1.00 47.11 180 LEU A C 1
ATOM 1366 O O . LEU A 1 180 ? -17.273 1.794 21.462 1.00 47.45 180 LEU A O 1
ATOM 1371 N N . LEU A 1 181 ? -17.745 0.986 23.485 1.00 45.54 181 LEU A N 1
ATOM 1372 C CA . LEU A 1 181 ? -16.552 1.582 24.081 1.00 46.56 181 LEU A CA 1
ATOM 1373 C C . LEU A 1 181 ? -15.254 1.095 23.434 1.00 49.16 181 LEU A C 1
ATOM 1374 O O . LEU A 1 181 ? -14.297 1.868 23.279 1.00 49.52 181 LEU A O 1
ATOM 1379 N N . LYS A 1 182 ? -15.232 -0.177 23.041 1.00 51.61 182 LYS A N 1
ATOM 1380 C CA . LYS A 1 182 ? -14.047 -0.776 22.450 1.00 54.30 182 LYS A CA 1
ATOM 1381 C C . LYS A 1 182 ? -13.803 -0.336 21.003 1.00 55.66 182 LYS A C 1
ATOM 1382 O O . LYS A 1 182 ? -12.658 -0.198 20.581 1.00 58.09 182 LYS A O 1
ATOM 1388 N N . GLU A 1 183 ? -14.863 -0.113 20.242 1.00 58.07 183 GLU A N 1
ATOM 1389 C CA . GLU A 1 183 ? -14.713 0.440 18.906 1.00 61.74 183 GLU A CA 1
ATOM 1390 C C . GLU A 1 183 ? -14.239 1.870 19.047 1.00 60.06 183 GLU A C 1
ATOM 1391 O O . GLU A 1 183 ? -13.186 2.234 18.539 1.00 61.63 183 GLU A O 1
ATOM 1397 N N . GLU A 1 184 ? -15.026 2.670 19.759 1.00 56.13 184 GLU A N 1
ATOM 1398 C CA . GLU A 1 184 ? -14.890 4.113 19.720 1.00 55.07 184 GLU A CA 1
ATOM 1399 C C . GLU A 1 184 ? -13.733 4.664 20.577 1.00 54.50 184 GLU A C 1
ATOM 1400 O O . GLU A 1 184 ? -13.324 5.818 20.418 1.00 49.62 184 GLU A O 1
ATOM 1406 N N . LEU A 1 185 ? -13.191 3.832 21.464 1.00 56.10 185 LEU A N 1
ATOM 1407 C CA . LEU A 1 185 ? -12.054 4.230 22.296 1.00 53.54 185 LEU A CA 1
ATOM 1408 C C . LEU A 1 185 ? -11.062 3.080 22.405 1.00 54.63 185 LEU A C 1
ATOM 1409 O O . LEU A 1 185 ? -10.697 2.660 23.504 1.00 52.65 185 LEU A O 1
ATOM 1414 N N . PRO A 1 186 ? -10.608 2.577 21.253 1.00 56.51 186 PRO A N 1
ATOM 1415 C CA . PRO A 1 186 ? -9.910 1.293 21.175 1.00 56.30 186 PRO A CA 1
ATOM 1416 C C . PRO A 1 186 ? -8.582 1.281 21.908 1.00 54.91 186 PRO A C 1
ATOM 1417 O O . PRO A 1 186 ? -7.940 0.237 22.000 1.00 57.42 186 PRO A O 1
ATOM 1421 N N . VAL A 1 187 ? -8.172 2.420 22.438 1.00 53.61 187 VAL A N 1
ATOM 1422 C CA . VAL A 1 187 ? -6.855 2.511 23.063 1.00 53.62 187 VAL A CA 1
ATOM 1423 C C . VAL A 1 187 ? -6.842 2.334 24.590 1.00 51.83 187 VAL A C 1
ATOM 1424 O O . VAL A 1 187 ? -5.773 2.273 25.198 1.00 52.61 187 VAL A O 1
ATOM 1428 N N . PHE A 1 188 ? -8.018 2.236 25.204 1.00 48.25 188 PHE A N 1
ATOM 1429 C CA . PHE A 1 188 ? -8.113 2.000 26.637 1.00 46.79 188 PHE A CA 1
ATOM 1430 C C . PHE A 1 188 ? -8.362 0.532 26.941 1.00 45.24 188 PHE A C 1
ATOM 1431 O O . PHE A 1 188 ? -8.967 -0.165 26.136 1.00 47.62 188 PHE A O 1
ATOM 1439 N N . ARG A 1 189 ? -7.931 0.089 28.121 1.00 40.52 189 ARG A N 1
ATOM 1440 C CA . ARG A 1 189 ? -8.269 -1.235 28.617 1.00 42.52 189 ARG A CA 1
ATOM 1441 C C . ARG A 1 189 ? -9.693 -1.213 29.148 1.00 37.25 189 ARG A C 1
ATOM 1442 O O . ARG A 1 189 ? -10.015 -0.451 30.034 1.00 38.55 189 ARG A O 1
ATOM 1450 N N . ILE A 1 190 ? -10.534 -2.079 28.623 1.00 41.47 190 ILE A N 1
ATOM 1451 C CA . ILE A 1 190 ? -11.949 -2.072 28.977 1.00 42.92 190 ILE A CA 1
ATOM 1452 C C . ILE A 1 190 ? -12.460 -3.454 29.313 1.00 39.54 190 ILE A C 1
ATOM 1453 O O . ILE A 1 190 ? -12.447 -4.313 28.487 1.00 42.40 190 ILE A O 1
ATOM 1458 N N . ARG A 1 191 ? -12.899 -3.657 30.545 1.00 39.55 191 ARG A N 1
ATOM 1459 C CA . ARG A 1 191 ? -13.261 -4.970 31.023 1.00 37.60 191 ARG A CA 1
ATOM 1460 C C . ARG A 1 191 ? -14.713 -4.974 31.415 1.00 34.58 191 ARG A C 1
ATOM 1461 O O . ARG A 1 191 ? -15.168 -4.081 32.110 1.00 38.17 191 ARG A O 1
ATOM 1469 N N . ARG A 1 192 ? -15.423 -6.006 30.995 1.00 30.39 192 ARG A N 1
ATOM 1470 C CA . ARG A 1 192 ? -16.767 -6.218 31.412 1.00 31.96 192 ARG A CA 1
ATOM 1471 C C . ARG A 1 192 ? -16.770 -7.186 32.562 1.00 29.83 192 ARG A C 1
ATOM 1472 O O . ARG A 1 192 ? -16.117 -8.217 32.480 1.00 33.95 192 ARG A O 1
ATOM 1480 N N . PHE A 1 193 ? -17.510 -6.881 33.626 1.00 31.35 193 PHE A N 1
ATOM 1481 C CA . PHE A 1 193 ? -17.751 -7.866 34.682 1.00 31.71 193 PHE A CA 1
ATOM 1482 C C . PHE A 1 193 ? -19.205 -8.346 34.714 1.00 36.24 193 PHE A C 1
ATOM 1483 O O . PHE A 1 193 ? -20.143 -7.547 34.687 1.00 32.32 193 PHE A O 1
ATOM 1491 N N . LEU A 1 194 ? -19.359 -9.668 34.789 1.00 38.78 194 LEU A N 1
ATOM 1492 C CA . LEU A 1 194 ? -20.661 -10.304 34.750 1.00 40.47 194 LEU A CA 1
ATOM 1493 C C . LEU A 1 194 ? -21.316 -10.311 36.134 1.00 41.62 194 LEU A C 1
ATOM 1494 O O . LEU A 1 194 ? -22.552 -10.325 36.260 1.00 42.22 194 LEU A O 1
ATOM 1499 N N . ILE A 1 195 ? -20.489 -10.315 37.171 1.00 39.03 195 ILE A N 1
ATOM 1500 C CA . ILE A 1 195 ? -20.985 -10.155 38.511 1.00 39.52 195 ILE A CA 1
ATOM 1501 C C . ILE A 1 195 ? -20.156 -9.170 39.305 1.00 40.33 195 ILE A C 1
ATOM 1502 O O . ILE A 1 195 ? -18.921 -9.072 39.174 1.00 38.58 195 ILE A O 1
ATOM 1507 N N . SER A 1 196 ? -20.859 -8.426 40.136 1.00 38.74 196 SER A N 1
ATOM 1508 C CA . SER A 1 196 ? -20.238 -7.373 40.905 1.00 39.92 196 SER A CA 1
ATOM 1509 C C . SER A 1 196 ? -21.143 -7.032 42.059 1.00 38.29 196 SER A C 1
ATOM 1510 O O . SER A 1 196 ? -22.319 -6.730 41.839 1.00 36.23 196 SER A O 1
ATOM 1513 N N . GLY A 1 197 ? -20.605 -7.109 43.278 1.00 32.71 197 GLY A N 1
ATOM 1514 C CA . GLY A 1 197 ? -21.380 -6.813 44.475 1.00 31.83 197 GLY A CA 1
ATOM 1515 C C . GLY A 1 197 ? -20.565 -6.961 45.736 1.00 33.57 197 GLY A C 1
ATOM 1516 O O . GLY A 1 197 ? -19.365 -7.210 45.680 1.00 31.48 197 GLY A O 1
ATOM 1517 N N . GLU A 1 198 ? -21.232 -6.802 46.870 1.00 39.17 198 GLU A N 1
ATOM 1518 C CA . GLU A 1 198 ? -20.669 -7.101 48.193 1.00 42.05 198 GLU A CA 1
ATOM 1519 C C . GLU A 1 198 ? -21.234 -8.439 48.676 1.00 40.60 198 GLU A C 1
ATOM 1520 O O . GLU A 1 198 ? -22.405 -8.537 48.977 1.00 42.79 198 GLU A O 1
ATOM 1526 N N . PHE A 1 199 ? -20.389 -9.461 48.734 1.00 40.71 199 PHE A N 1
ATOM 1527 C CA . PHE A 1 199 ? -20.820 -10.826 49.005 1.00 40.21 199 PHE A CA 1
ATOM 1528 C C . PHE A 1 199 ? -20.082 -11.433 50.212 1.00 41.93 199 PHE A C 1
ATOM 1529 O O . PHE A 1 199 ? -18.971 -11.019 50.527 1.00 43.35 199 PHE A O 1
ATOM 1537 N N . ASP A 1 200 ? -20.683 -12.403 50.894 1.00 40.92 200 ASP A N 1
ATOM 1538 C CA . ASP A 1 200 ? -19.894 -13.293 51.730 1.00 44.72 200 ASP A CA 1
ATOM 1539 C C . ASP A 1 200 ? -19.309 -14.332 50.775 1.00 44.30 200 ASP A C 1
ATOM 1540 O O . ASP A 1 200 ? -19.789 -14.481 49.652 1.00 42.43 200 ASP A O 1
ATOM 1545 N N . ARG A 1 201 ? -18.267 -15.040 51.173 1.00 43.49 201 ARG A N 1
ATOM 1546 C CA . ARG A 1 201 ? -17.666 -15.988 50.229 1.00 46.15 201 ARG A CA 1
ATOM 1547 C C . ARG A 1 201 ? -18.680 -17.046 49.698 1.00 45.78 201 ARG A C 1
ATOM 1548 O O . ARG A 1 201 ? -18.613 -17.449 48.536 1.00 42.69 201 ARG A O 1
ATOM 1556 N N . ASP A 1 202 ? -19.631 -17.475 50.521 1.00 49.04 202 ASP A N 1
ATOM 1557 C CA . ASP A 1 202 ? -20.655 -18.439 50.071 1.00 51.46 202 ASP A CA 1
ATOM 1558 C C . ASP A 1 202 ? -21.509 -17.885 48.922 1.00 50.70 202 ASP A C 1
ATOM 1559 O O . ASP A 1 202 ? -21.747 -18.576 47.938 1.00 53.60 202 ASP A O 1
ATOM 1564 N N . GLU A 1 203 ? -21.966 -16.643 49.052 1.00 50.56 203 GLU A N 1
ATOM 1565 C CA . GLU A 1 203 ? -22.766 -16.005 48.017 1.00 50.79 203 GLU A CA 1
ATOM 1566 C C . GLU A 1 203 ? -21.930 -15.832 46.742 1.00 48.16 203 GLU A C 1
ATOM 1567 O O . GLU A 1 203 ? -22.426 -15.977 45.619 1.00 48.25 203 GLU A O 1
ATOM 1573 N N . LEU A 1 204 ? -20.655 -15.542 46.929 1.00 42.31 204 LEU A N 1
ATOM 1574 C CA . LEU A 1 204 ? -19.749 -15.345 45.826 1.00 41.63 204 LEU A CA 1
ATOM 1575 C C . LEU A 1 204 ? -19.573 -16.647 45.073 1.00 43.80 204 LEU A C 1
ATOM 1576 O O . LEU A 1 204 ? -19.614 -16.681 43.846 1.00 44.07 204 LEU A O 1
ATOM 1581 N N . ARG A 1 205 ? -19.369 -17.730 45.809 1.00 41.14 205 ARG A N 1
ATOM 1582 C CA . ARG A 1 205 ? -19.271 -19.043 45.186 1.00 40.31 205 ARG A CA 1
ATOM 1583 C C . ARG A 1 205 ? -20.518 -19.303 44.318 1.00 42.62 205 ARG A C 1
ATOM 1584 O O . ARG A 1 205 ? -20.396 -19.640 43.120 1.00 40.44 205 ARG A O 1
ATOM 1592 N N . GLU A 1 206 ? -21.702 -19.159 44.923 1.00 44.08 206 GLU A N 1
ATOM 1593 C CA . GLU A 1 206 ? -22.975 -19.326 44.199 1.00 50.24 206 GLU A CA 1
ATOM 1594 C C . GLU A 1 206 ? -22.963 -18.540 42.891 1.00 48.95 206 GLU A C 1
ATOM 1595 O O . GLU A 1 206 ? -23.188 -19.099 41.814 1.00 48.13 206 GLU A O 1
ATOM 1601 N N . ARG A 1 207 ? -22.668 -17.241 43.002 1.00 49.30 207 ARG A N 1
ATOM 1602 C CA . ARG A 1 207 ? -22.693 -16.320 41.866 1.00 46.67 207 ARG A CA 1
ATOM 1603 C C . ARG A 1 207 ? -21.711 -16.763 40.792 1.00 44.01 207 ARG A C 1
ATOM 1604 O O . ARG A 1 207 ? -22.046 -16.803 39.606 1.00 39.72 207 ARG A O 1
ATOM 1612 N N . ILE A 1 208 ? -20.497 -17.105 41.211 1.00 40.00 208 ILE A N 1
ATOM 1613 C CA . ILE A 1 208 ? -19.535 -17.652 40.282 1.00 39.02 208 ILE A CA 1
ATOM 1614 C C . ILE A 1 208 ? -20.085 -18.868 39.512 1.00 40.19 208 ILE A C 1
ATOM 1615 O O . ILE A 1 208 ? -19.838 -19.007 38.324 1.00 39.16 208 ILE A O 1
ATOM 1620 N N . LEU A 1 209 ? -20.809 -19.758 40.182 1.00 45.36 209 LEU A N 1
ATOM 1621 C CA . LEU A 1 209 ? -21.239 -21.004 39.524 1.00 50.00 209 LEU A CA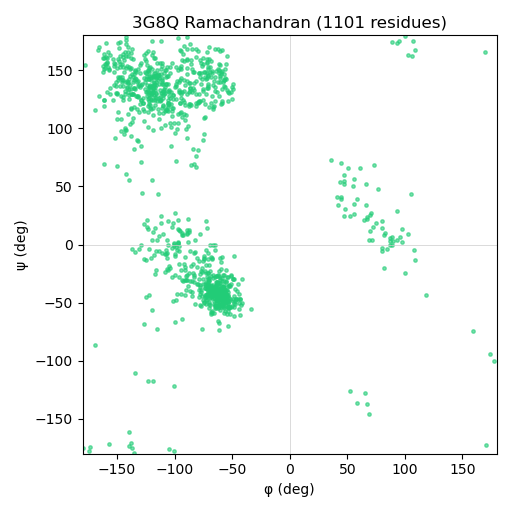 1
ATOM 1622 C C . LEU A 1 209 ? -22.380 -20.775 38.579 1.00 51.11 209 LEU A C 1
ATOM 1623 O O . LEU A 1 209 ? -22.593 -21.558 37.667 1.00 54.84 209 LEU A O 1
ATOM 1628 N N . GLU A 1 210 ? -23.120 -19.706 38.809 1.00 53.33 210 GLU A N 1
ATOM 1629 C CA . GLU A 1 210 ? -24.323 -19.452 38.047 1.00 59.39 210 GLU A CA 1
ATOM 1630 C C . GLU A 1 210 ? -23.965 -18.693 36.770 1.00 58.56 210 GLU A C 1
ATOM 1631 O O . GLU A 1 210 ? -24.490 -18.980 35.686 1.00 62.11 210 GLU A O 1
ATOM 1637 N N . ASP A 1 211 ? -23.043 -17.747 36.902 1.00 53.74 211 ASP A N 1
ATOM 1638 C CA . ASP A 1 211 ? -22.828 -16.720 35.888 1.00 51.99 211 ASP A CA 1
ATOM 1639 C C . ASP A 1 211 ? -21.452 -16.786 35.276 1.00 49.71 211 ASP A C 1
ATOM 1640 O O . ASP A 1 211 ? -21.263 -16.336 34.147 1.00 51.30 211 ASP A O 1
ATOM 1645 N N . ILE A 1 212 ? -20.481 -17.337 36.003 1.00 42.77 212 ILE A N 1
ATOM 1646 C CA . ILE A 1 212 ? -19.156 -17.444 35.441 1.00 39.01 212 ILE A CA 1
ATOM 1647 C C . ILE A 1 212 ? -18.863 -18.828 34.873 1.00 40.38 212 ILE A C 1
ATOM 1648 O O . ILE A 1 212 ? -18.359 -18.947 33.748 1.00 41.71 212 ILE A O 1
ATOM 1653 N N . GLU A 1 213 ? -19.151 -19.884 35.621 1.00 41.34 213 GLU A N 1
ATOM 1654 C CA . GLU A 1 213 ? -18.634 -21.183 35.209 1.00 45.48 213 GLU A CA 1
ATOM 1655 C C . GLU A 1 213 ? -19.223 -21.587 33.863 1.00 46.35 213 GLU A C 1
ATOM 1656 O O . GLU A 1 213 ? -18.514 -22.091 32.998 1.00 49.75 213 GLU A O 1
ATOM 1662 N N . PRO A 1 214 ? -20.513 -21.333 33.652 1.00 47.19 214 PRO A N 1
ATOM 1663 C CA . PRO A 1 214 ? -21.063 -21.793 32.365 1.00 51.28 214 PRO A CA 1
ATOM 1664 C C . PRO A 1 214 ? -20.407 -21.178 31.121 1.00 53.35 214 PRO A C 1
ATOM 1665 O O . PRO A 1 214 ? -20.661 -21.636 30.020 1.00 57.37 214 PRO A O 1
ATOM 1669 N N . ARG A 1 215 ? -19.586 -20.142 31.261 1.00 53.53 215 ARG A N 1
ATOM 1670 C CA . ARG A 1 215 ? -19.048 -19.511 30.055 1.00 54.25 215 ARG A CA 1
ATOM 1671 C C . ARG A 1 215 ? -17.577 -19.754 29.872 1.00 51.78 215 ARG A C 1
ATOM 1672 O O . ARG A 1 215 ? -16.952 -19.187 28.991 1.00 53.83 215 ARG A O 1
ATOM 1680 N N . ILE A 1 216 ? -17.025 -20.625 30.687 1.00 50.95 216 ILE A N 1
ATOM 1681 C CA . ILE A 1 216 ? -15.624 -20.924 30.578 1.00 50.11 216 ILE A CA 1
ATOM 1682 C C . ILE A 1 216 ? -15.355 -21.963 29.500 1.00 53.09 216 ILE A C 1
ATOM 1683 O O . ILE A 1 216 ? -16.115 -22.912 29.336 1.00 52.77 216 ILE A O 1
ATOM 1688 N N . LEU A 1 217 ? -14.285 -21.741 28.746 1.00 54.36 217 LEU A N 1
ATOM 1689 C CA . LEU A 1 217 ? -13.716 -22.754 27.891 1.00 57.77 217 LEU A CA 1
ATOM 1690 C C . LEU A 1 217 ? -12.395 -23.150 28.500 1.00 56.83 217 LEU A C 1
ATOM 1691 O O . LEU A 1 217 ? -11.512 -22.308 28.651 1.00 57.93 217 LEU A O 1
ATOM 1696 N N . ASP A 1 218 ? -12.253 -24.419 28.863 1.00 57.91 218 ASP A N 1
ATOM 1697 C CA . ASP A 1 218 ? -10.996 -24.906 29.418 1.00 59.24 218 ASP A CA 1
ATOM 1698 C C . ASP A 1 218 ? -9.871 -24.810 28.396 1.00 57.42 218 ASP A C 1
ATOM 1699 O O . ASP A 1 218 ? -10.112 -24.910 27.193 1.00 58.07 218 ASP A O 1
ATOM 1704 N N . PRO A 1 219 ? -8.634 -24.607 28.878 1.00 54.44 219 PRO A N 1
ATOM 1705 C CA . PRO A 1 219 ? -8.416 -24.346 30.287 1.00 52.29 219 PRO A CA 1
ATOM 1706 C C . PRO A 1 219 ? -8.488 -22.853 30.596 1.00 50.21 219 PRO A C 1
ATOM 1707 O O . PRO A 1 219 ? -8.482 -22.023 29.681 1.00 49.13 219 PRO A O 1
ATOM 1711 N N . PHE A 1 220 ? -8.536 -22.527 31.885 1.00 49.42 220 PHE A N 1
ATOM 1712 C CA . PHE A 1 220 ? -8.660 -21.156 32.327 1.00 46.61 220 PHE A CA 1
ATOM 1713 C C . PHE A 1 220 ? -7.546 -20.802 33.282 1.00 46.34 220 PHE A C 1
ATOM 1714 O O . PHE A 1 220 ? -6.836 -21.684 33.794 1.00 47.75 220 PHE A O 1
ATOM 1722 N N . ALA A 1 221 ? -7.385 -19.493 33.493 1.00 46.04 221 ALA A N 1
ATOM 1723 C CA . ALA A 1 221 ? -6.575 -18.952 34.589 1.00 44.36 221 ALA A CA 1
ATOM 1724 C C . ALA A 1 221 ? -7.381 -17.830 35.186 1.00 42.64 221 ALA A C 1
ATOM 1725 O O . ALA A 1 221 ? -8.285 -17.308 34.536 1.00 38.80 221 ALA A O 1
ATOM 1727 N N . VAL A 1 222 ? -7.041 -17.481 36.423 1.00 42.95 222 VAL A N 1
ATOM 1728 C CA . VAL A 1 222 ? -7.636 -16.374 37.142 1.00 40.55 222 VAL A CA 1
ATOM 1729 C C . VAL A 1 222 ? -6.614 -15.268 37.356 1.00 43.58 222 VAL A C 1
ATOM 1730 O O . VAL A 1 222 ? -5.546 -15.513 37.924 1.00 43.50 222 VAL A O 1
ATOM 1734 N N . ARG A 1 223 ? -6.936 -14.054 36.908 1.00 44.15 223 ARG A N 1
ATOM 1735 C CA . ARG A 1 223 ? -6.074 -12.895 37.149 1.00 44.14 223 ARG A CA 1
ATOM 1736 C C . ARG A 1 223 ? -6.884 -11.828 37.865 1.00 45.05 223 ARG A C 1
ATOM 1737 O O . ARG A 1 223 ? -7.846 -11.286 37.315 1.00 40.72 223 ARG A O 1
ATOM 1745 N N . ALA A 1 224 ? -6.503 -11.549 39.109 1.00 43.39 224 ALA A N 1
ATOM 1746 C CA . ALA A 1 224 ? -7.226 -10.600 39.913 1.00 42.42 224 ALA A CA 1
ATOM 1747 C C . ALA A 1 224 ? -6.353 -9.397 40.224 1.00 42.85 224 ALA A C 1
ATOM 1748 O O . ALA A 1 224 ? -5.141 -9.514 40.301 1.00 45.95 224 ALA A O 1
ATOM 1750 N N . ARG A 1 225 ? -6.988 -8.244 40.385 1.00 41.04 225 ARG A N 1
ATOM 1751 C CA . ARG A 1 225 ? -6.316 -7.037 40.802 1.00 42.28 225 ARG A CA 1
ATOM 1752 C C . ARG A 1 225 ? -7.018 -6.479 42.013 1.00 38.18 225 ARG A C 1
ATOM 1753 O O . ARG A 1 225 ? -8.245 -6.366 42.035 1.00 40.54 225 ARG A O 1
ATOM 1761 N N . ILE A 1 226 ? -6.228 -6.111 43.007 1.00 36.17 226 ILE A N 1
ATOM 1762 C CA . ILE A 1 226 ? -6.727 -5.510 44.217 1.00 35.57 226 ILE A CA 1
ATOM 1763 C C . ILE A 1 226 ? -6.537 -4.014 44.157 1.00 38.01 226 ILE A C 1
ATOM 1764 O O . ILE A 1 226 ? -5.421 -3.528 44.325 1.00 37.72 226 ILE A O 1
ATOM 1769 N N . ALA A 1 227 ? -7.618 -3.276 43.926 1.00 36.42 227 ALA A N 1
ATOM 1770 C CA . ALA A 1 227 ? -7.532 -1.829 43.929 1.00 38.07 227 ALA A CA 1
ATOM 1771 C C . ALA A 1 227 ? -7.498 -1.326 45.369 1.00 39.56 227 ALA A C 1
ATOM 1772 O O . ALA A 1 227 ? -6.866 -0.347 45.667 1.00 42.31 227 ALA A O 1
ATOM 1774 N N . ARG A 1 228 ? -8.232 -1.988 46.240 1.00 40.23 228 ARG A N 1
ATOM 1775 C CA . ARG A 1 228 ? -8.130 -1.782 47.669 1.00 39.28 228 ARG A CA 1
ATOM 1776 C C . ARG A 1 228 ? -8.548 -3.094 48.320 1.00 40.13 228 ARG A C 1
ATOM 1777 O O . ARG A 1 228 ? -9.524 -3.735 47.887 1.00 36.47 228 ARG A O 1
ATOM 1785 N N . ALA A 1 229 ? -7.801 -3.487 49.346 1.00 42.86 229 ALA A N 1
ATOM 1786 C CA . ALA A 1 229 ? -8.034 -4.751 50.046 1.00 44.01 229 ALA A CA 1
ATOM 1787 C C . ALA A 1 229 ? -9.335 -4.692 50.842 1.00 44.36 229 ALA A C 1
ATOM 1788 O O . ALA A 1 229 ? -9.772 -3.623 51.258 1.00 49.03 229 ALA A O 1
ATOM 1790 N N . GLY A 1 230 ? -9.940 -5.854 51.043 1.00 41.54 230 GLY A N 1
ATOM 1791 C CA . GLY A 1 230 ? -11.171 -5.964 51.802 1.00 41.71 230 GLY A CA 1
ATOM 1792 C C . GLY A 1 230 ? -11.671 -7.392 51.707 1.00 41.74 230 GLY A C 1
ATOM 1793 O O . GLY A 1 230 ? -11.266 -8.268 52.472 1.00 39.99 230 GLY A O 1
ATOM 1794 N N . ALA A 1 231 ? -12.546 -7.638 50.748 1.00 38.30 231 ALA A N 1
ATOM 1795 C CA . ALA A 1 231 ? -13.080 -8.955 50.595 1.00 39.25 231 ALA A CA 1
ATOM 1796 C C . ALA A 1 231 ? -11.925 -9.935 50.375 1.00 42.32 231 ALA A C 1
ATOM 1797 O O . ALA A 1 231 ? -12.041 -11.135 50.662 1.00 45.88 231 ALA A O 1
ATOM 1799 N N . PHE A 1 232 ? -10.821 -9.426 49.847 1.00 37.50 232 PHE A N 1
ATOM 1800 C CA . PHE A 1 232 ? -9.657 -10.239 49.596 1.00 39.61 232 PHE A CA 1
ATOM 1801 C C . PHE A 1 232 ? -8.455 -9.375 49.836 1.00 40.22 232 PHE A C 1
ATOM 1802 O O . PHE A 1 232 ? -8.441 -8.199 49.514 1.00 41.00 232 PHE A O 1
ATOM 1810 N N . SER A 1 233 ? -7.434 -9.992 50.377 1.00 42.62 233 SER A N 1
ATOM 1811 C CA . SER A 1 233 ? -6.248 -9.290 50.844 1.00 44.39 233 SER A CA 1
ATOM 1812 C C . SER A 1 233 ? -5.166 -9.178 49.774 1.00 45.17 233 SER A C 1
ATOM 1813 O O . SER A 1 233 ? -4.307 -8.312 49.833 1.00 48.47 233 SER A O 1
ATOM 1816 N N . SER A 1 234 ? -5.206 -10.055 48.784 1.00 43.36 234 SER A N 1
ATOM 1817 C CA . SER A 1 234 ? -4.135 -10.113 47.820 1.00 44.50 234 SER A CA 1
ATOM 1818 C C . SER A 1 234 ? -4.660 -10.725 46.550 1.00 42.94 234 SER A C 1
ATOM 1819 O O . SER A 1 234 ? -5.713 -11.370 46.552 1.00 38.86 234 SER A O 1
ATOM 1822 N N . SER A 1 235 ? -3.914 -10.525 45.471 1.00 42.10 235 SER A N 1
ATOM 1823 C CA . SER A 1 235 ? -4.235 -11.148 44.199 1.00 43.05 235 SER A CA 1
ATOM 1824 C C . SER A 1 235 ? -4.319 -12.660 44.321 1.00 41.56 235 SER A C 1
ATOM 1825 O O . SER A 1 235 ? -5.254 -13.290 43.813 1.00 34.44 235 SER A O 1
ATOM 1828 N N . ARG A 1 236 ? -3.324 -13.235 44.986 1.00 42.19 236 ARG A N 1
ATOM 1829 C CA . ARG A 1 236 ? -3.213 -14.668 45.041 1.00 45.28 236 ARG A CA 1
ATOM 1830 C C . ARG A 1 236 ? -4.342 -15.221 45.890 1.00 40.24 236 ARG A C 1
ATOM 1831 O O . ARG A 1 236 ? -4.895 -16.264 45.556 1.00 41.02 236 ARG A O 1
ATOM 1839 N N . GLU A 1 237 ? -4.697 -14.534 46.976 1.00 35.31 237 GLU A N 1
ATOM 1840 C CA . GLU A 1 237 ? -5.814 -15.011 47.783 1.00 36.98 237 GLU A CA 1
ATOM 1841 C C . GLU A 1 237 ? -7.109 -15.054 46.942 1.00 35.63 237 GLU A C 1
ATOM 1842 O O . GLU A 1 237 ? -7.901 -15.985 47.047 1.00 38.62 237 GLU A O 1
ATOM 1848 N N . ALA A 1 238 ? -7.309 -14.073 46.086 1.00 34.03 238 ALA A N 1
ATOM 1849 C CA . ALA A 1 238 ? -8.505 -14.068 45.236 1.00 35.30 238 ALA A CA 1
ATOM 1850 C C . ALA A 1 238 ? -8.469 -15.144 44.157 1.00 38.18 238 ALA A C 1
ATOM 1851 O O . ALA A 1 238 ? -9.497 -15.721 43.795 1.00 42.50 238 ALA A O 1
ATOM 1853 N N . GLU A 1 239 ? -7.285 -15.387 43.624 1.00 39.85 239 GLU A N 1
ATOM 1854 C CA . GLU A 1 239 ? -7.119 -16.287 42.495 1.00 40.72 239 GLU A CA 1
ATOM 1855 C C . GLU A 1 239 ? -7.255 -17.723 42.992 1.00 44.21 239 GLU A C 1
ATOM 1856 O O . GLU A 1 239 ? -7.961 -18.537 42.391 1.00 40.75 239 GLU A O 1
ATOM 1862 N N . VAL A 1 240 ? -6.561 -18.034 44.090 1.00 43.90 240 VAL A N 1
ATOM 1863 C CA . VAL A 1 240 ? -6.727 -19.326 44.735 1.00 44.51 240 VAL A CA 1
ATOM 1864 C C . VAL A 1 240 ? -8.190 -19.626 45.060 1.00 41.90 240 VAL A C 1
ATOM 1865 O O . VAL A 1 240 ? -8.668 -20.724 44.800 1.00 40.10 240 VAL A O 1
ATOM 1869 N N . PHE A 1 241 ? -8.890 -18.671 45.666 1.00 40.04 241 PHE A N 1
ATOM 1870 C CA . PHE A 1 241 ? -10.271 -18.927 46.025 1.00 41.12 241 PHE A CA 1
ATOM 1871 C C . PHE A 1 241 ? -11.112 -19.256 44.796 1.00 40.41 241 PHE A C 1
ATOM 1872 O O . PHE A 1 241 ? -11.791 -20.262 44.777 1.00 42.98 241 PHE A O 1
ATOM 1880 N N . ILE A 1 242 ? -11.048 -18.406 43.776 1.00 43.09 242 ILE A N 1
ATOM 1881 C CA . ILE A 1 242 ? -11.903 -18.518 42.598 1.00 41.13 242 ILE A CA 1
ATOM 1882 C C . ILE A 1 242 ? -11.465 -19.694 41.719 1.00 45.26 242 ILE A C 1
ATOM 1883 O O . ILE A 1 242 ? -12.292 -20.372 41.098 1.00 43.69 242 ILE A O 1
ATOM 1888 N N . GLY A 1 243 ? -10.165 -19.972 41.714 1.00 46.14 243 GLY A N 1
ATOM 1889 C CA . GLY A 1 243 ? -9.649 -21.141 41.030 1.00 45.07 243 GLY A CA 1
ATOM 1890 C C . GLY A 1 243 ? -10.317 -22.389 41.565 1.00 47.39 243 GLY A C 1
ATOM 1891 O O . GLY A 1 243 ? -10.860 -23.175 40.794 1.00 47.06 243 GLY A O 1
ATOM 1892 N N . ASP A 1 244 ? -10.283 -22.569 42.888 1.00 48.92 244 ASP A N 1
ATOM 1893 C CA . ASP A 1 244 ? -10.836 -23.769 43.523 1.00 50.78 244 ASP A CA 1
ATOM 1894 C C . ASP A 1 244 ? -12.327 -23.887 43.281 1.00 47.89 244 ASP A C 1
ATOM 1895 O O . ASP A 1 244 ? -12.843 -24.961 43.018 1.00 52.06 244 ASP A O 1
ATOM 1900 N N . VAL A 1 245 ? -13.046 -22.790 43.340 1.00 44.84 245 VAL A N 1
ATOM 1901 C CA . VAL A 1 245 ? -14.451 -22.904 43.065 1.00 44.74 245 VAL A CA 1
ATOM 1902 C C . VAL A 1 245 ? -14.626 -23.550 41.678 1.00 46.61 245 VAL A C 1
ATOM 1903 O O . VAL A 1 245 ? -15.456 -24.424 41.491 1.00 45.58 245 VAL A O 1
ATOM 1907 N N . LEU A 1 246 ? -13.821 -23.135 40.713 1.00 45.20 246 LEU A N 1
ATOM 1908 C CA . LEU A 1 246 ? -13.979 -23.639 39.363 1.00 47.94 246 LEU A CA 1
ATOM 1909 C C . LEU A 1 246 ? -13.430 -25.064 39.154 1.00 50.98 246 LEU A C 1
ATOM 1910 O O . LEU A 1 246 ? -14.054 -25.857 38.447 1.00 50.22 246 LEU A O 1
ATOM 1915 N N . THR A 1 247 ? -12.286 -25.395 39.754 1.00 50.80 247 THR A N 1
ATOM 1916 C CA . THR A 1 247 ? -11.784 -26.770 39.683 1.00 55.83 247 THR A CA 1
ATOM 1917 C C . THR A 1 247 ? -12.747 -27.687 40.432 1.00 60.10 247 THR A C 1
ATOM 1918 O O . THR A 1 247 ? -13.167 -28.723 39.915 1.00 64.28 247 THR A O 1
ATOM 1922 N N . SER A 1 248 ? -13.112 -27.288 41.647 1.00 60.08 248 SER A N 1
ATOM 1923 C CA . SER A 1 248 ? -14.011 -28.082 42.481 1.00 61.88 248 SER A CA 1
ATOM 1924 C C . SER A 1 248 ? -15.254 -28.553 41.724 1.00 62.53 248 SER A C 1
ATOM 1925 O O . SER A 1 248 ? -16.016 -29.386 42.221 1.00 67.72 248 SER A O 1
ATOM 1928 N N . VAL A 1 249 ? -15.467 -28.040 40.522 1.00 58.74 249 VAL A N 1
ATOM 1929 C CA . VAL A 1 249 ? -16.635 -28.441 39.769 1.00 57.97 249 VAL A CA 1
ATOM 1930 C C . VAL A 1 249 ? -16.270 -28.929 38.369 1.00 56.73 249 VAL A C 1
ATOM 1931 O O . VAL A 1 249 ? -17.118 -29.008 37.494 1.00 55.59 249 VAL A O 1
ATOM 1935 N N . GLY A 1 250 ? -15.004 -29.262 38.155 1.00 57.68 250 GLY A N 1
ATOM 1936 C CA . GLY A 1 250 ? -14.599 -29.923 36.909 1.00 58.45 250 GLY A CA 1
ATOM 1937 C C . GLY A 1 250 ? -13.783 -29.105 35.925 1.00 57.51 250 GLY A C 1
ATOM 1938 O O . GLY A 1 250 ? -13.243 -29.651 34.977 1.00 56.38 250 GLY A O 1
ATOM 1939 N N . ARG A 1 251 ? -13.716 -27.792 36.122 1.00 57.16 251 ARG A N 1
ATOM 1940 C CA . ARG A 1 251 ? -12.921 -26.935 35.244 1.00 58.20 251 ARG A CA 1
ATOM 1941 C C . ARG A 1 251 ? -11.435 -27.163 35.450 1.00 57.62 251 ARG A C 1
ATOM 1942 O O . ARG A 1 251 ? -11.014 -27.648 36.484 1.00 60.21 251 ARG A O 1
ATOM 1950 N N . GLU A 1 252 ? -10.640 -26.785 34.464 1.00 57.83 252 GLU A N 1
ATOM 1951 C CA . GLU A 1 252 ? -9.246 -27.173 34.445 1.00 62.02 252 GLU A CA 1
ATOM 1952 C C . GLU A 1 252 ? -8.327 -25.986 34.230 1.00 59.33 252 GLU A C 1
ATOM 1953 O O . GLU A 1 252 ? -8.458 -25.252 33.249 1.00 59.32 252 GLU A O 1
ATOM 1959 N N . VAL A 1 253 ? -7.386 -25.808 35.145 1.00 56.95 253 VAL A N 1
ATOM 1960 C CA . VAL A 1 253 ? -6.472 -24.689 35.070 1.00 58.19 253 VAL A CA 1
ATOM 1961 C C . VAL A 1 253 ? -5.328 -24.990 34.102 1.00 62.03 253 VAL A C 1
ATOM 1962 O O . VAL A 1 253 ? -4.824 -26.109 34.044 1.00 63.13 253 VAL A O 1
ATOM 1966 N N . ASN A 1 254 ? -4.920 -23.999 33.322 1.00 63.23 254 ASN A N 1
ATOM 1967 C CA . ASN A 1 254 ? -3.641 -24.122 32.647 1.00 66.20 254 ASN A CA 1
ATOM 1968 C C . ASN A 1 254 ? -2.706 -23.053 33.167 1.00 66.24 254 ASN A C 1
ATOM 1969 O O . ASN A 1 254 ? -1.781 -23.352 33.920 1.00 74.42 254 ASN A O 1
ATOM 1974 N N . LEU A 1 255 ? -2.913 -21.803 32.805 1.00 62.99 255 LEU A N 1
ATOM 1975 C CA . LEU A 1 255 ? -2.097 -20.808 33.471 1.00 64.57 255 LEU A CA 1
ATOM 1976 C C . LEU A 1 255 ? -0.821 -20.600 32.710 1.00 65.50 255 LEU A C 1
ATOM 1977 O O . LEU A 1 255 ? 0.072 -19.904 33.143 1.00 68.59 255 LEU A O 1
ATOM 1982 N N . ASN A 1 256 ? -0.760 -21.229 31.557 1.00 67.04 256 ASN A N 1
ATOM 1983 C CA . ASN A 1 256 ? 0.367 -21.144 30.691 1.00 69.31 256 ASN A CA 1
ATOM 1984 C C . ASN A 1 256 ? -0.141 -20.613 29.373 1.00 68.67 256 ASN A C 1
ATOM 1985 O O . ASN A 1 256 ? 0.453 -19.744 28.742 1.00 69.54 256 ASN A O 1
ATOM 1990 N N . ASP A 1 257 ? -1.273 -21.164 28.972 1.00 67.03 257 ASP A N 1
ATOM 1991 C CA . ASP A 1 257 ? -1.869 -20.878 27.685 1.00 67.57 257 ASP A CA 1
ATOM 1992 C C . ASP A 1 257 ? -3.373 -21.040 27.866 1.00 63.56 257 ASP A C 1
ATOM 1993 O O . ASP A 1 257 ? -3.981 -21.954 27.324 1.00 65.78 257 ASP A O 1
ATOM 1998 N N . PRO A 1 258 ? -3.976 -20.151 28.655 1.00 58.78 258 PRO A N 1
ATOM 1999 C CA . PRO A 1 258 ? -5.381 -20.259 28.979 1.00 54.42 258 PRO A CA 1
ATOM 2000 C C . PRO A 1 258 ? -6.248 -19.919 27.783 1.00 52.90 258 PRO A C 1
ATOM 2001 O O . PRO A 1 258 ? -5.907 -19.023 27.024 1.00 56.06 258 PRO A O 1
ATOM 2005 N N . ARG A 1 259 ? -7.364 -20.614 27.619 1.00 53.92 259 ARG A N 1
ATOM 2006 C CA . ARG A 1 259 ? -8.293 -20.322 26.527 1.00 57.40 259 ARG A CA 1
ATOM 2007 C C . ARG A 1 259 ? -9.315 -19.318 27.032 1.00 52.50 259 ARG A C 1
ATOM 2008 O O . ARG A 1 259 ? -10.113 -18.778 26.264 1.00 54.59 259 ARG A O 1
ATOM 2016 N N . THR A 1 260 ? -9.289 -19.115 28.345 1.00 46.49 260 THR A N 1
ATOM 2017 C CA . THR A 1 260 ? -10.215 -18.238 29.045 1.00 44.21 260 THR A CA 1
ATOM 2018 C C . THR A 1 260 ? -9.542 -17.661 30.275 1.00 44.29 260 THR A C 1
ATOM 2019 O O . THR A 1 260 ? -8.983 -18.399 31.095 1.00 42.14 260 THR A O 1
ATOM 2023 N N . VAL A 1 261 ? -9.624 -16.346 30.420 1.00 43.37 261 VAL A N 1
ATOM 2024 C CA . VAL A 1 261 ? -9.122 -15.700 31.617 1.00 43.91 261 VAL A CA 1
ATOM 2025 C C . VAL A 1 261 ? -10.292 -15.178 32.444 1.00 43.18 261 VAL A C 1
ATOM 2026 O O . VAL A 1 261 ? -11.175 -14.461 31.956 1.00 40.28 261 VAL A O 1
ATOM 2030 N N . VAL A 1 262 ? -10.273 -15.555 33.713 1.00 43.36 262 VAL A N 1
ATOM 2031 C CA . VAL A 1 262 ? -11.262 -15.121 34.661 1.00 42.10 262 VAL A CA 1
ATOM 2032 C C . VAL A 1 262 ? -10.749 -13.880 35.376 1.00 38.52 262 VAL A C 1
ATOM 2033 O O . VAL A 1 262 ? -9.808 -13.940 36.167 1.00 37.90 262 VAL A O 1
ATOM 2037 N N . THR A 1 263 ? -11.365 -12.749 35.083 1.00 36.18 263 THR A N 1
ATOM 2038 C CA . THR A 1 263 ? -10.867 -11.485 35.599 1.00 36.04 263 THR A CA 1
ATOM 2039 C C . THR A 1 263 ? -11.497 -11.210 36.941 1.00 33.17 263 THR A C 1
ATOM 2040 O O . THR A 1 263 ? -12.677 -11.480 37.148 1.00 31.76 263 THR A O 1
ATOM 2044 N N . VAL A 1 264 ? -10.726 -10.673 37.861 1.00 31.49 264 VAL A N 1
ATOM 2045 C CA . VAL A 1 264 ? -11.330 -10.198 39.081 1.00 34.32 264 VAL A CA 1
ATOM 2046 C C . VAL A 1 264 ? -10.814 -8.845 39.517 1.00 33.29 264 VAL A C 1
ATOM 2047 O O . VAL A 1 264 ? -9.625 -8.502 39.343 1.00 37.00 264 VAL A O 1
ATOM 2051 N N . ASP A 1 265 ? -11.762 -8.046 39.993 1.00 31.13 265 ASP A N 1
ATOM 2052 C CA . ASP A 1 265 ? -11.485 -6.750 40.609 1.00 33.13 265 ASP A CA 1
ATOM 2053 C C . ASP A 1 265 ? -11.979 -6.804 42.064 1.00 33.10 265 ASP A C 1
ATOM 2054 O O . ASP A 1 265 ? -13.065 -7.302 42.335 1.00 35.18 265 ASP A O 1
ATOM 2059 N N . VAL A 1 266 ? -11.139 -6.356 42.992 1.00 31.74 266 VAL A N 1
ATOM 2060 C CA . VAL A 1 266 ? -11.480 -6.265 44.401 1.00 30.75 266 VAL A CA 1
ATOM 2061 C C . VAL A 1 266 ? -11.299 -4.802 44.813 1.00 31.89 266 VAL A C 1
ATOM 2062 O O . VAL A 1 266 ? -10.266 -4.196 44.549 1.00 34.37 266 VAL A O 1
ATOM 2066 N N . LEU A 1 267 ? -12.318 -4.233 45.439 1.00 28.98 267 LEU A N 1
ATOM 2067 C CA . LEU A 1 267 ? -12.212 -2.895 45.947 1.00 32.28 267 LEU A CA 1
ATOM 2068 C C . LEU A 1 267 ? -12.972 -2.806 47.237 1.00 34.98 267 LEU A C 1
ATOM 2069 O O . LEU A 1 267 ? -14.177 -2.583 47.216 1.00 36.16 267 LEU A O 1
ATOM 2074 N N . GLY A 1 268 ? -12.266 -2.980 48.362 1.00 36.07 268 GLY A N 1
ATOM 2075 C CA . GLY A 1 268 ? -12.924 -3.089 49.649 1.00 36.95 268 GLY A CA 1
ATOM 2076 C C . GLY A 1 268 ? -13.777 -4.342 49.699 1.00 38.45 268 GLY A C 1
ATOM 2077 O O . GLY A 1 268 ? -13.293 -5.431 49.422 1.00 38.68 268 GLY A O 1
ATOM 2078 N N . PRO A 1 269 ? -15.057 -4.191 50.063 1.00 38.59 269 PRO A N 1
ATOM 2079 C CA . PRO A 1 269 ? -16.027 -5.276 50.109 1.00 37.73 269 PRO A CA 1
ATOM 2080 C C . PRO A 1 269 ? -16.462 -5.750 48.738 1.00 38.27 269 PRO A C 1
ATOM 2081 O O . PRO A 1 269 ? -17.025 -6.808 48.614 1.00 42.76 269 PRO A O 1
ATOM 2085 N N . ARG A 1 270 ? -16.238 -4.963 47.703 1.00 39.28 270 ARG A N 1
ATOM 2086 C CA . ARG A 1 270 ? -16.869 -5.244 46.420 1.00 35.46 270 ARG A CA 1
ATOM 2087 C C . ARG A 1 270 ? -15.961 -6.051 45.483 1.00 33.02 270 ARG A C 1
ATOM 2088 O O . ARG A 1 270 ? -14.916 -5.584 45.037 1.00 34.88 270 ARG A O 1
ATOM 2096 N N . VAL A 1 271 ? -16.369 -7.278 45.211 1.00 30.74 271 VAL A N 1
ATOM 2097 C CA . VAL A 1 271 ? -15.689 -8.145 44.278 1.00 31.28 271 VAL A CA 1
ATOM 2098 C C . VAL A 1 271 ? -16.455 -8.204 42.943 1.00 34.73 271 VAL A C 1
ATOM 2099 O O . VAL A 1 271 ? -17.673 -8.406 42.926 1.00 35.46 271 VAL A O 1
ATOM 2103 N N . SER A 1 272 ? -15.753 -8.020 41.825 1.00 35.93 272 SER A N 1
ATOM 2104 C CA . SER A 1 272 ? -16.370 -8.199 40.510 1.00 33.66 272 SER A CA 1
ATOM 2105 C C . SER A 1 272 ? -15.615 -9.244 39.701 1.00 33.05 272 SER A C 1
ATOM 2106 O O . SER A 1 272 ? -14.383 -9.410 39.840 1.00 34.17 272 SER A O 1
ATOM 2109 N N . VAL A 1 273 ? -16.358 -9.960 38.859 1.00 33.05 273 VAL A N 1
ATOM 2110 C CA . VAL A 1 273 ? -15.811 -11.102 38.137 1.00 32.11 273 VAL A CA 1
ATOM 2111 C C . VAL A 1 273 ? -16.296 -11.116 36.709 1.00 33.08 273 VAL A C 1
ATOM 2112 O O . VAL A 1 273 ? -17.483 -10.864 36.416 1.00 35.84 273 VAL A O 1
ATOM 2116 N N . GLY A 1 274 ? -15.364 -11.413 35.812 1.00 32.70 274 GLY A N 1
ATOM 2117 C CA . GLY A 1 274 ? -15.640 -11.420 34.373 1.00 32.81 274 GLY A CA 1
ATOM 2118 C C . GLY A 1 274 ? -14.897 -12.552 33.699 1.00 31.75 274 GLY A C 1
ATOM 2119 O O . GLY A 1 274 ? -14.118 -13.242 34.332 1.00 34.73 274 GLY A O 1
ATOM 2120 N N . VAL A 1 275 ? -15.113 -12.726 32.408 1.00 37.66 275 VAL A N 1
ATOM 2121 C CA . VAL A 1 275 ? -14.420 -13.766 31.661 1.00 42.80 275 VAL A CA 1
ATOM 2122 C C . VAL A 1 275 ? -13.960 -13.235 30.328 1.00 44.35 275 VAL A C 1
ATOM 2123 O O . VAL A 1 275 ? -14.766 -12.701 29.569 1.00 45.79 275 VAL A O 1
ATOM 2127 N N . GLU A 1 276 ? -12.686 -13.441 30.015 1.00 44.10 276 GLU A N 1
ATOM 2128 C CA . GLU A 1 276 ? -12.155 -13.059 28.717 1.00 47.64 276 GLU A CA 1
ATOM 2129 C C . GLU A 1 276 ? -11.563 -14.245 27.977 1.00 50.67 276 GLU A C 1
ATOM 2130 O O . GLU A 1 276 ? -10.870 -15.072 28.570 1.00 49.90 276 GLU A O 1
ATOM 2136 N N . LYS A 1 277 ? -11.852 -14.314 26.677 1.00 55.43 277 LYS A N 1
ATOM 2137 C CA . LYS A 1 277 ? -11.404 -15.402 25.815 1.00 60.23 277 LYS A CA 1
ATOM 2138 C C . LYS A 1 277 ? -10.015 -15.168 25.238 1.00 64.31 277 LYS A C 1
ATOM 2139 O O . LYS A 1 277 ? -9.732 -14.090 24.720 1.00 63.72 277 LYS A O 1
ATOM 2145 N N . ARG A 1 278 ? -9.166 -16.194 25.335 1.00 67.54 278 ARG A N 1
ATOM 2146 C CA . ARG A 1 278 ? -7.814 -16.181 24.777 1.00 72.06 278 ARG A CA 1
ATOM 2147 C C . ARG A 1 278 ? -6.882 -15.242 25.546 1.00 71.69 278 ARG A C 1
ATOM 2148 O O . ARG A 1 278 ? -6.895 -15.199 26.780 1.00 69.56 278 ARG A O 1
ATOM 2156 N N . MET B 1 1 ? 35.915 20.001 22.544 1.00 75.02 1 MET B N 1
ATOM 2157 C CA . MET B 1 1 ? 34.501 20.251 22.160 1.00 73.01 1 MET B CA 1
ATOM 2158 C C . MET B 1 1 ? 34.263 20.041 20.656 1.00 70.21 1 MET B C 1
ATOM 2159 O O . MET B 1 1 ? 35.193 19.790 19.894 1.00 72.50 1 MET B O 1
ATOM 2164 N N . LYS B 1 2 ? 33.021 20.149 20.216 1.00 66.87 2 LYS B N 1
ATOM 2165 C CA . LYS B 1 2 ? 32.729 19.906 18.808 1.00 67.06 2 LYS B CA 1
ATOM 2166 C C . LYS B 1 2 ? 31.582 20.768 18.281 1.00 64.27 2 LYS B C 1
ATOM 2167 O O . LYS B 1 2 ? 30.613 21.058 18.979 1.00 65.26 2 LYS B O 1
ATOM 2173 N N . VAL B 1 3 ? 31.712 21.174 17.029 1.00 58.56 3 VAL B N 1
ATOM 2174 C CA . VAL B 1 3 ? 30.798 22.113 16.463 1.00 56.60 3 VAL B CA 1
ATOM 2175 C C . VAL B 1 3 ? 30.196 21.527 15.199 1.00 56.34 3 VAL B C 1
ATOM 2176 O O . VAL B 1 3 ? 30.891 21.021 14.336 1.00 56.73 3 VAL B O 1
ATOM 2180 N N . SER B 1 4 ? 28.887 21.602 15.090 1.00 56.97 4 SER B N 1
ATOM 2181 C CA . SER B 1 4 ? 28.215 21.079 13.927 1.00 57.93 4 SER B CA 1
ATOM 2182 C C . SER B 1 4 ? 27.685 22.242 13.141 1.00 57.25 4 SER B C 1
ATOM 2183 O O . SER B 1 4 ? 26.806 22.975 13.607 1.00 56.09 4 SER B O 1
ATOM 2186 N N . LEU B 1 5 ? 28.237 22.439 11.955 1.00 57.92 5 LEU B N 1
ATOM 2187 C CA . LEU B 1 5 ? 27.730 23.491 11.094 1.00 61.07 5 LEU B CA 1
ATOM 2188 C C . LEU B 1 5 ? 27.767 23.091 9.609 1.00 61.42 5 LEU B C 1
ATOM 2189 O O . LEU B 1 5 ? 28.477 22.162 9.214 1.00 57.83 5 LEU B O 1
ATOM 2194 N N . ALA B 1 6 ? 26.950 23.763 8.798 1.00 66.60 6 ALA B N 1
ATOM 2195 C CA . ALA B 1 6 ? 26.844 23.426 7.374 1.00 69.86 6 ALA B CA 1
ATOM 2196 C C . ALA B 1 6 ? 26.818 21.901 7.155 1.00 69.21 6 ALA B C 1
ATOM 2197 O O . ALA B 1 6 ? 27.356 21.397 6.170 1.00 69.17 6 ALA B O 1
ATOM 2199 N N . GLY B 1 7 ? 26.212 21.170 8.085 1.00 68.20 7 GLY B N 1
ATOM 2200 C CA . GLY B 1 7 ? 26.073 19.725 7.939 1.00 71.43 7 GLY B CA 1
ATOM 2201 C C . GLY B 1 7 ? 27.286 18.862 8.282 1.00 70.91 7 GLY B C 1
ATOM 2202 O O . GLY B 1 7 ? 27.365 17.712 7.853 1.00 70.95 7 GLY B O 1
ATOM 2203 N N . GLN B 1 8 ? 28.234 19.374 9.060 1.00 68.75 8 GLN B N 1
ATOM 2204 C CA . GLN B 1 8 ? 29.305 18.503 9.496 1.00 69.19 8 GLN B CA 1
ATOM 2205 C C . GLN B 1 8 ? 29.878 18.867 10.854 1.00 70.15 8 GLN B C 1
ATOM 2206 O O . GLN B 1 8 ? 30.011 20.033 11.217 1.00 67.38 8 GLN B O 1
ATOM 2212 N N . THR B 1 9 ? 30.238 17.827 11.587 1.00 73.25 9 THR B N 1
ATOM 2213 C CA . THR B 1 9 ? 30.718 17.969 12.934 1.00 73.06 9 THR B CA 1
ATOM 2214 C C . THR B 1 9 ? 32.218 18.085 12.930 1.00 71.06 9 THR B C 1
ATOM 2215 O O . THR B 1 9 ? 32.899 17.291 12.296 1.00 73.28 9 THR B O 1
ATOM 2219 N N . VAL B 1 10 ? 32.743 19.072 13.646 1.00 69.05 10 VAL B N 1
ATOM 2220 C CA . VAL B 1 10 ? 34.178 19.250 13.693 1.00 67.97 10 VAL B CA 1
ATOM 2221 C C . VAL B 1 10 ? 34.703 19.095 15.117 1.00 68.02 10 VAL B C 1
ATOM 2222 O O . VAL B 1 10 ? 34.427 19.910 15.988 1.00 70.99 10 VAL B O 1
ATOM 2226 N N . ASP B 1 11 ? 35.442 18.017 15.341 1.00 67.59 11 ASP B N 1
ATOM 2227 C CA . ASP B 1 11 ? 36.071 17.752 16.624 1.00 68.34 11 ASP B CA 1
ATOM 2228 C C . ASP B 1 11 ? 37.235 18.724 16.733 1.00 65.75 11 ASP B C 1
ATOM 2229 O O . ASP B 1 11 ? 38.206 18.601 16.013 1.00 65.29 11 ASP B O 1
ATOM 2234 N N . VAL B 1 12 ? 37.129 19.705 17.612 1.00 65.29 12 VAL B N 1
ATOM 2235 C CA . VAL B 1 12 ? 38.074 20.804 17.594 1.00 63.78 12 VAL B CA 1
ATOM 2236 C C . VAL B 1 12 ? 39.482 20.350 17.923 1.00 67.22 12 VAL B C 1
ATOM 2237 O O . VAL B 1 12 ? 40.408 20.635 17.159 1.00 67.47 12 VAL B O 1
ATOM 2241 N N . LYS B 1 13 ? 39.642 19.629 19.034 1.00 71.16 13 LYS B N 1
ATOM 2242 C CA . LYS B 1 13 ? 40.962 19.142 19.463 1.00 75.37 13 LYS B CA 1
ATOM 2243 C C . LYS B 1 13 ? 41.624 18.259 18.413 1.00 74.11 13 LYS B C 1
ATOM 2244 O O . LYS B 1 13 ? 42.817 18.379 18.156 1.00 75.48 13 LYS B O 1
ATOM 2250 N N . LYS B 1 14 ? 40.842 17.374 17.817 1.00 73.10 14 LYS B N 1
ATOM 2251 C CA . LYS B 1 14 ? 41.328 16.492 16.768 1.00 75.53 14 LYS B CA 1
ATOM 2252 C C . LYS B 1 14 ? 42.003 17.283 15.646 1.00 75.22 14 LYS B C 1
ATOM 2253 O O . LYS B 1 14 ? 43.176 17.044 15.307 1.00 76.02 14 LYS B O 1
ATOM 2259 N N . ILE B 1 15 ? 41.253 18.215 15.064 1.00 71.31 15 ILE B N 1
ATOM 2260 C CA . ILE B 1 15 ? 41.759 19.044 13.975 1.00 70.59 15 ILE B CA 1
ATOM 2261 C C . ILE B 1 15 ? 43.041 19.773 14.373 1.00 72.56 15 ILE B C 1
ATOM 2262 O O . ILE B 1 15 ? 44.026 19.749 13.644 1.00 75.11 15 ILE B O 1
ATOM 2267 N N . LEU B 1 16 ? 43.017 20.423 15.532 1.00 73.16 16 LEU B N 1
ATOM 2268 C CA . LEU B 1 16 ? 44.203 21.078 16.088 1.00 74.81 16 LEU B CA 1
ATOM 2269 C C . LEU B 1 16 ? 45.438 20.163 16.136 1.00 78.18 16 LEU B C 1
ATOM 2270 O O . LEU B 1 16 ? 46.564 20.642 16.116 1.00 78.79 16 LEU B O 1
ATOM 2275 N N . ASN B 1 17 ? 45.217 18.854 16.208 1.00 80.22 17 ASN B N 1
ATOM 2276 C CA . ASN B 1 17 ? 46.298 17.879 16.158 1.00 84.29 17 ASN B CA 1
ATOM 2277 C C . ASN B 1 17 ? 46.854 17.651 14.763 1.00 84.18 17 ASN B C 1
ATOM 2278 O O . ASN B 1 17 ? 48.057 17.528 14.582 1.00 85.79 17 ASN B O 1
ATOM 2283 N N . GLU B 1 18 ? 45.971 17.585 13.776 1.00 84.22 18 GLU B N 1
ATOM 2284 C CA . GLU B 1 18 ? 46.355 17.121 12.446 1.00 84.44 18 GLU B CA 1
ATOM 2285 C C . GLU B 1 18 ? 46.914 18.233 11.551 1.00 81.88 18 GLU B C 1
ATOM 2286 O O . GLU B 1 18 ? 47.383 17.956 10.454 1.00 82.41 18 GLU B O 1
ATOM 2292 N N . ILE B 1 19 ? 46.891 19.479 12.018 1.00 80.21 19 ILE B N 1
ATOM 2293 C CA . ILE B 1 19 ? 47.381 20.601 11.205 1.00 78.94 19 ILE B CA 1
ATOM 2294 C C . ILE B 1 19 ? 48.709 21.152 11.716 1.00 79.60 19 ILE B C 1
ATOM 2295 O O . ILE B 1 19 ? 48.987 21.114 12.905 1.00 81.55 19 ILE B O 1
ATOM 2300 N N . PRO B 1 20 ? 49.530 21.688 10.812 1.00 79.53 20 PRO B N 1
ATOM 2301 C CA . PRO B 1 20 ? 50.835 22.196 11.229 1.00 82.32 20 PRO B CA 1
ATOM 2302 C C . PRO B 1 20 ? 50.735 23.473 12.060 1.00 82.61 20 PRO B C 1
ATOM 2303 O O . PRO B 1 20 ? 49.798 24.252 11.891 1.00 80.25 20 PRO B O 1
ATOM 2307 N N . LYS B 1 21 ? 51.710 23.663 12.943 1.00 87.90 21 LYS B N 1
ATOM 2308 C CA . LYS B 1 21 ? 51.776 24.809 13.851 1.00 91.29 21 LYS B CA 1
ATOM 2309 C C . LYS B 1 21 ? 52.978 25.723 13.571 1.00 94.22 21 LYS B C 1
ATOM 2310 O O . LYS B 1 21 ? 53.669 26.139 14.508 1.00 97.13 21 LYS B O 1
ATOM 2316 N N . ARG B 1 22 ? 53.247 26.017 12.302 1.00 91.82 22 ARG B N 1
ATOM 2317 C CA . ARG B 1 22 ? 54.347 26.911 11.952 1.00 92.27 22 ARG B CA 1
ATOM 2318 C C . ARG B 1 22 ? 53.842 28.347 11.871 1.00 88.18 22 ARG B C 1
ATOM 2319 O O . ARG B 1 22 ? 54.494 29.273 12.366 1.00 91.96 22 ARG B O 1
ATOM 2327 N N . THR B 1 23 ? 52.677 28.520 11.253 1.00 78.69 23 THR B N 1
ATOM 2328 C CA . THR B 1 23 ? 52.084 29.840 11.092 1.00 76.22 23 THR B CA 1
ATOM 2329 C C . THR B 1 23 ? 50.571 29.751 10.880 1.00 69.94 23 THR B C 1
ATOM 2330 O O . THR B 1 23 ? 49.972 28.678 10.999 1.00 64.26 23 THR B O 1
ATOM 2334 N N . VAL B 1 24 ? 49.955 30.882 10.560 1.00 68.74 24 VAL B N 1
ATOM 2335 C CA . VAL B 1 24 ? 48.520 30.903 10.316 1.00 64.05 24 VAL B CA 1
ATOM 2336 C C . VAL B 1 24 ? 48.213 29.794 9.333 1.00 61.86 24 VAL B C 1
ATOM 2337 O O . VAL B 1 24 ? 48.799 29.737 8.265 1.00 64.06 24 VAL B O 1
ATOM 2341 N N . THR B 1 25 ? 47.292 28.911 9.689 1.00 58.48 25 THR B N 1
ATOM 2342 C CA . THR B 1 25 ? 47.037 27.736 8.883 1.00 56.24 25 THR B CA 1
ATOM 2343 C C . THR B 1 25 ? 45.544 27.539 8.636 1.00 53.71 25 THR B C 1
ATOM 2344 O O . THR B 1 25 ? 44.741 27.669 9.542 1.00 52.85 25 THR B O 1
ATOM 2348 N N . ALA B 1 26 ? 45.190 27.205 7.403 1.00 52.83 26 ALA B N 1
ATOM 2349 C CA . ALA B 1 26 ? 43.801 27.060 6.998 1.00 51.88 26 ALA B CA 1
ATOM 2350 C C . ALA B 1 26 ? 43.559 25.660 6.469 1.00 52.55 26 ALA B C 1
ATOM 2351 O O . ALA B 1 26 ? 44.154 25.261 5.473 1.00 58.68 26 ALA B O 1
ATOM 2353 N N . ALA B 1 27 ? 42.696 24.901 7.126 1.00 49.65 27 ALA B N 1
ATOM 2354 C CA . ALA B 1 27 ? 42.387 23.565 6.650 1.00 50.89 27 ALA B CA 1
ATOM 2355 C C . ALA B 1 27 ? 41.012 23.530 6.034 1.00 54.10 27 ALA B C 1
ATOM 2356 O O . ALA B 1 27 ? 40.104 24.220 6.497 1.00 51.89 27 ALA B O 1
ATOM 2358 N N . LEU B 1 28 ? 40.869 22.721 4.989 1.00 58.75 28 LEU B N 1
ATOM 2359 C CA . LEU B 1 28 ? 39.583 22.499 4.356 1.00 63.30 28 LEU B CA 1
ATOM 2360 C C . LEU B 1 28 ? 38.986 21.188 4.860 1.00 65.86 28 LEU B C 1
ATOM 2361 O O . LEU B 1 28 ? 39.606 20.140 4.763 1.00 68.61 28 LEU B O 1
ATOM 2366 N N . LEU B 1 29 ? 37.771 21.257 5.388 1.00 68.44 29 LEU B N 1
ATOM 2367 C CA . LEU B 1 29 ? 37.142 20.119 6.031 1.00 68.85 29 LEU B CA 1
ATOM 2368 C C . LEU B 1 29 ? 35.972 19.610 5.212 1.00 70.80 29 LEU B C 1
ATOM 2369 O O . LEU B 1 29 ? 35.196 20.392 4.678 1.00 71.02 29 LEU B O 1
ATOM 2374 N N . GLU B 1 30 ? 35.857 18.289 5.149 1.00 73.21 30 GLU B N 1
ATOM 2375 C CA . GLU B 1 30 ? 34.766 17.598 4.476 1.00 77.18 30 GLU B CA 1
ATOM 2376 C C . GLU B 1 30 ? 34.451 16.398 5.363 1.00 77.26 30 GLU B C 1
ATOM 2377 O O . GLU B 1 30 ? 35.367 15.728 5.835 1.00 75.40 30 GLU B O 1
ATOM 2383 N N . GLY B 1 31 ? 33.171 16.140 5.626 1.00 77.82 31 GLY B N 1
ATOM 2384 C CA . GLY B 1 31 ? 32.790 15.119 6.610 1.00 76.38 31 GLY B CA 1
ATOM 2385 C C . GLY B 1 31 ? 33.612 15.208 7.893 1.00 73.25 31 GLY B C 1
ATOM 2386 O O . GLY B 1 31 ? 33.990 14.194 8.464 1.00 72.87 31 GLY B O 1
ATOM 2387 N N . GLY B 1 32 ? 33.892 16.426 8.350 1.00 71.17 32 GLY B N 1
ATOM 2388 C CA . GLY B 1 32 ? 34.653 16.633 9.588 1.00 70.48 32 GLY B CA 1
ATOM 2389 C C . GLY B 1 32 ? 36.106 16.227 9.443 1.00 69.98 32 GLY B C 1
ATOM 2390 O O . GLY B 1 32 ? 36.843 16.129 10.421 1.00 69.69 32 GLY B O 1
ATOM 2391 N N . GLU B 1 33 ? 36.511 15.985 8.203 1.00 71.97 33 GLU B N 1
ATOM 2392 C CA . GLU B 1 33 ? 37.849 15.517 7.915 1.00 70.88 33 GLU B CA 1
ATOM 2393 C C . GLU B 1 33 ? 38.630 16.538 7.089 1.00 68.31 33 GLU B C 1
ATOM 2394 O O . GLU B 1 33 ? 38.117 17.134 6.145 1.00 67.99 33 GLU B O 1
ATOM 2400 N N . ILE B 1 34 ? 39.884 16.720 7.478 1.00 62.01 34 ILE B N 1
ATOM 2401 C CA . ILE B 1 34 ? 40.858 17.523 6.758 1.00 58.80 34 ILE B CA 1
ATOM 2402 C C . ILE B 1 34 ? 41.150 16.897 5.405 1.00 59.23 34 ILE B C 1
ATOM 2403 O O . ILE B 1 34 ? 41.396 15.695 5.321 1.00 61.82 34 ILE B O 1
ATOM 2408 N N . VAL B 1 35 ? 41.120 17.699 4.346 1.00 57.77 35 VAL B N 1
ATOM 2409 C CA . VAL B 1 35 ? 41.376 17.181 3.011 1.00 59.27 35 VAL B CA 1
ATOM 2410 C C . VAL B 1 35 ? 42.269 18.114 2.240 1.00 59.96 35 VAL B C 1
ATOM 2411 O O . VAL B 1 35 ? 42.645 17.818 1.104 1.00 63.81 35 VAL B O 1
ATOM 2415 N N . ALA B 1 36 ? 42.597 19.243 2.851 1.00 57.56 36 ALA B N 1
ATOM 2416 C CA . ALA B 1 36 ? 43.527 20.179 2.259 1.00 57.58 36 ALA B CA 1
ATOM 2417 C C . ALA B 1 36 ? 44.015 21.092 3.349 1.00 58.06 36 ALA B C 1
ATOM 2418 O O . ALA B 1 36 ? 43.328 21.303 4.343 1.00 60.86 36 ALA B O 1
ATOM 2420 N N . VAL B 1 37 ? 45.210 21.630 3.167 1.00 57.77 37 VAL B N 1
ATOM 2421 C CA . VAL B 1 37 ? 45.819 22.460 4.179 1.00 55.12 37 VAL B CA 1
ATOM 2422 C C . VAL B 1 37 ? 46.723 23.450 3.511 1.00 56.16 37 VAL B C 1
ATOM 2423 O O . VAL B 1 37 ? 47.543 23.069 2.694 1.00 59.27 37 VAL B O 1
ATOM 2427 N N . GLU B 1 38 ? 46.592 24.720 3.844 1.00 55.70 38 GLU B N 1
ATOM 2428 C CA . GLU B 1 38 ? 47.513 25.703 3.308 1.00 56.97 38 GLU B CA 1
ATOM 2429 C C . GLU B 1 38 ? 48.018 26.521 4.452 1.00 56.60 38 GLU B C 1
ATOM 2430 O O . GLU B 1 38 ? 47.314 26.708 5.429 1.00 54.40 38 GLU B O 1
ATOM 2436 N N . GLU B 1 39 ? 49.255 26.978 4.346 1.00 59.97 39 GLU B N 1
ATOM 2437 C CA . GLU B 1 39 ? 49.862 27.733 5.409 1.00 61.76 39 GLU B CA 1
ATOM 2438 C C . GLU B 1 39 ? 50.208 29.120 4.905 1.00 65.26 39 GLU B C 1
ATOM 2439 O O . GLU B 1 39 ? 50.574 29.296 3.739 1.00 66.29 39 GLU B O 1
ATOM 2445 N N . ALA B 1 40 ? 50.088 30.104 5.787 1.00 67.87 40 ALA B N 1
ATOM 2446 C CA . ALA B 1 40 ? 50.384 31.480 5.422 1.00 71.48 40 ALA B CA 1
ATOM 2447 C C . ALA B 1 40 ? 51.827 31.578 4.974 1.00 73.33 40 ALA B C 1
ATOM 2448 O O . ALA B 1 40 ? 52.743 31.241 5.708 1.00 74.17 40 ALA B O 1
ATOM 2450 N N . ASP B 1 41 ? 51.992 32.023 3.740 1.00 78.59 41 ASP B N 1
ATOM 2451 C CA . ASP B 1 41 ? 53.289 32.232 3.133 1.00 86.80 41 ASP B CA 1
ATOM 2452 C C . ASP B 1 41 ? 53.514 33.726 3.246 1.00 88.87 41 ASP B C 1
ATOM 2453 O O . ASP B 1 41 ? 53.483 34.272 4.346 1.00 90.63 41 ASP B O 1
ATOM 2458 N N . ASP B 1 42 ? 53.722 34.405 2.130 1.00 90.75 42 ASP B N 1
ATOM 2459 C CA . ASP B 1 42 ? 53.701 35.855 2.161 1.00 91.06 42 ASP B CA 1
ATOM 2460 C C . ASP B 1 42 ? 52.263 36.281 2.011 1.00 86.71 42 ASP B C 1
ATOM 2461 O O . ASP B 1 42 ? 51.897 37.401 2.351 1.00 86.33 42 ASP B O 1
ATOM 2466 N N . GLU B 1 43 ? 51.444 35.360 1.520 1.00 84.32 43 GLU B N 1
ATOM 2467 C CA . GLU B 1 43 ? 50.022 35.618 1.353 1.00 82.08 43 GLU B CA 1
ATOM 2468 C C . GLU B 1 43 ? 49.186 34.701 2.260 1.00 78.49 43 GLU B C 1
ATOM 2469 O O . GLU B 1 43 ? 49.557 33.553 2.519 1.00 78.54 43 GLU B O 1
ATOM 2475 N N . HIS B 1 44 ? 48.065 35.226 2.749 1.00 74.77 44 HIS B N 1
ATOM 2476 C CA . HIS B 1 44 ? 47.275 34.543 3.767 1.00 70.43 44 HIS B CA 1
ATOM 2477 C C . HIS B 1 44 ? 46.867 33.147 3.321 1.00 65.53 44 HIS B C 1
ATOM 2478 O O . HIS B 1 44 ? 46.700 32.886 2.135 1.00 63.61 44 HIS B O 1
ATOM 2485 N N . ALA B 1 45 ? 46.703 32.262 4.298 1.00 61.37 45 ALA B N 1
ATOM 2486 C CA . ALA B 1 45 ? 46.480 30.852 4.055 1.00 57.25 45 ALA B CA 1
ATOM 2487 C C . ALA B 1 45 ? 45.161 30.640 3.357 1.00 58.03 45 ALA B C 1
ATOM 2488 O O . ALA B 1 45 ? 45.039 29.784 2.476 1.00 58.32 45 ALA B O 1
ATOM 2490 N N . GLU B 1 46 ? 44.170 31.433 3.752 1.00 58.19 46 GLU B N 1
ATOM 2491 C CA . GLU B 1 46 ? 42.822 31.298 3.211 1.00 58.44 46 GLU B CA 1
ATOM 2492 C C . GLU B 1 46 ? 42.783 31.600 1.721 1.00 60.45 46 GLU B C 1
ATOM 2493 O O . GLU B 1 46 ? 42.019 30.984 0.974 1.00 59.90 46 GLU B O 1
ATOM 2499 N N . ARG B 1 47 ? 43.604 32.556 1.293 1.00 62.97 47 ARG B N 1
ATOM 2500 C CA . ARG B 1 47 ? 43.732 32.879 -0.118 1.00 65.57 47 ARG B CA 1
ATOM 2501 C C . ARG B 1 47 ? 44.243 31.644 -0.852 1.00 65.59 47 ARG B C 1
ATOM 2502 O O . ARG B 1 47 ? 43.523 31.032 -1.657 1.00 63.88 47 ARG B O 1
ATOM 2510 N N . LYS B 1 48 ? 45.485 31.262 -0.569 1.00 64.74 48 LYS B N 1
ATOM 2511 C CA . LYS B 1 48 ? 46.042 30.073 -1.192 1.00 65.85 48 LYS B CA 1
ATOM 2512 C C . LYS B 1 48 ? 44.984 28.981 -1.200 1.00 65.82 48 LYS B C 1
ATOM 2513 O O . LYS B 1 48 ? 44.690 28.393 -2.238 1.00 68.80 48 LYS B O 1
ATOM 2519 N N . LEU B 1 49 ? 44.402 28.712 -0.039 1.00 63.61 49 LEU B N 1
ATOM 2520 C CA . LEU B 1 49 ? 43.470 27.599 0.069 1.00 63.87 49 LEU B CA 1
ATOM 2521 C C . LEU B 1 49 ? 42.347 27.674 -0.978 1.00 64.10 49 LEU B C 1
ATOM 2522 O O . LEU B 1 49 ? 42.002 26.661 -1.592 1.00 63.93 49 LEU B O 1
ATOM 2527 N N . VAL B 1 50 ? 41.786 28.864 -1.185 1.00 63.94 50 VAL B N 1
ATOM 2528 C CA . VAL B 1 50 ? 40.696 29.025 -2.158 1.00 65.83 50 VAL B CA 1
ATOM 2529 C C . VAL B 1 50 ? 41.225 28.850 -3.572 1.00 67.10 50 VAL B C 1
ATOM 2530 O O . VAL B 1 50 ? 40.708 28.056 -4.338 1.00 68.47 50 VAL B O 1
ATOM 2534 N N . ARG B 1 51 ? 42.272 29.590 -3.902 1.00 69.60 51 ARG B N 1
ATOM 2535 C CA . ARG B 1 51 ? 42.894 29.520 -5.225 1.00 72.87 51 ARG B CA 1
ATOM 2536 C C . ARG B 1 51 ? 43.435 28.134 -5.627 1.00 69.64 51 ARG B C 1
ATOM 2537 O O . ARG B 1 51 ? 43.714 27.902 -6.794 1.00 73.06 51 ARG B O 1
ATOM 2545 N N . ARG B 1 52 ? 43.578 27.208 -4.691 1.00 65.64 52 ARG B N 1
ATOM 2546 C CA . ARG B 1 52 ? 44.151 25.910 -5.039 1.00 66.09 52 ARG B CA 1
ATOM 2547 C C . ARG B 1 52 ? 43.256 24.720 -4.740 1.00 66.73 52 ARG B C 1
ATOM 2548 O O . ARG B 1 52 ? 43.623 23.590 -5.032 1.00 70.47 52 ARG B O 1
ATOM 2556 N N . HIS B 1 53 ? 42.102 24.945 -4.137 1.00 66.26 53 HIS B N 1
ATOM 2557 C CA . HIS B 1 53 ? 41.252 23.825 -3.761 1.00 67.04 53 HIS B CA 1
ATOM 2558 C C . HIS B 1 53 ? 39.800 24.207 -3.923 1.00 67.37 53 HIS B C 1
ATOM 2559 O O . HIS B 1 53 ? 39.456 25.386 -3.969 1.00 65.46 53 HIS B O 1
ATOM 2566 N N . ASP B 1 54 ? 38.930 23.218 -3.995 1.00 69.93 54 ASP B N 1
ATOM 2567 C CA . ASP B 1 54 ? 37.518 23.535 -4.106 1.00 71.84 54 ASP B CA 1
ATOM 2568 C C . ASP B 1 54 ? 36.875 23.601 -2.725 1.00 68.50 54 ASP B C 1
ATOM 2569 O O . ASP B 1 54 ? 36.761 22.583 -2.051 1.00 67.10 54 ASP B O 1
ATOM 2574 N N . VAL B 1 55 ? 36.465 24.800 -2.310 1.00 66.45 55 VAL B N 1
ATOM 2575 C CA . VAL B 1 55 ? 35.918 25.000 -0.967 1.00 65.24 55 VAL B CA 1
ATOM 2576 C C . VAL B 1 55 ? 34.379 25.060 -0.910 1.00 67.23 55 VAL B C 1
ATOM 2577 O O . VAL B 1 55 ? 33.803 25.199 0.170 1.00 69.42 55 VAL B O 1
ATOM 2581 N N . GLU B 1 56 ? 33.715 24.954 -2.057 1.00 67.43 56 GLU B N 1
ATOM 2582 C CA . GLU B 1 56 ? 32.270 25.175 -2.131 1.00 68.71 56 GLU B CA 1
ATOM 2583 C C . GLU B 1 56 ? 31.419 24.142 -1.388 1.00 67.32 56 GLU B C 1
ATOM 2584 O O . GLU B 1 56 ? 31.416 22.958 -1.726 1.00 67.38 56 GLU B O 1
ATOM 2590 N N . GLY B 1 57 ? 30.673 24.613 -0.394 1.00 64.91 57 GLY B N 1
ATOM 2591 C CA . GLY B 1 57 ? 29.831 23.739 0.416 1.00 65.66 57 GLY B CA 1
ATOM 2592 C C . GLY B 1 57 ? 30.560 23.184 1.626 1.00 66.49 57 GLY B C 1
ATOM 2593 O O . GLY B 1 57 ? 30.007 22.393 2.388 1.00 68.04 57 GLY B O 1
ATOM 2594 N N . LYS B 1 58 ? 31.807 23.595 1.817 1.00 64.56 58 LYS B N 1
ATOM 2595 C CA . LYS B 1 58 ? 32.631 22.965 2.829 1.00 64.15 58 LYS B CA 1
ATOM 2596 C C . LYS B 1 58 ? 32.927 23.900 3.979 1.00 62.71 58 LYS B C 1
ATOM 2597 O O . LYS B 1 58 ? 32.553 25.081 3.956 1.00 63.79 58 LYS B O 1
ATOM 2603 N N . VAL B 1 59 ? 33.593 23.358 4.991 1.00 60.81 59 VAL B N 1
ATOM 2604 C CA . VAL B 1 59 ? 33.959 24.124 6.167 1.00 57.89 59 VAL B CA 1
ATOM 2605 C C . VAL B 1 59 ? 35.453 24.364 6.180 1.00 57.24 59 VAL B C 1
ATOM 2606 O O . VAL B 1 59 ? 36.243 23.450 5.968 1.00 59.39 59 VAL B O 1
ATOM 2610 N N . VAL B 1 60 ? 35.845 25.595 6.457 1.00 55.19 60 VAL B N 1
ATOM 2611 C CA . VAL B 1 60 ? 37.248 25.922 6.560 1.00 51.05 60 VAL B CA 1
ATOM 2612 C C . VAL B 1 60 ? 37.606 26.184 8.016 1.00 51.74 60 VAL B C 1
ATOM 2613 O O . VAL B 1 60 ? 36.929 26.948 8.706 1.00 51.13 60 VAL B O 1
ATOM 2617 N N . PHE B 1 61 ? 38.675 25.549 8.488 1.00 52.55 61 PHE B N 1
ATOM 2618 C CA . PHE B 1 61 ? 39.169 25.793 9.838 1.00 51.36 61 PHE B CA 1
ATOM 2619 C C . PHE B 1 61 ? 40.426 26.626 9.783 1.00 50.47 61 PHE B C 1
ATOM 2620 O O . PHE B 1 61 ? 41.389 26.203 9.175 1.00 57.15 61 PHE B O 1
ATOM 2628 N N . VAL B 1 62 ? 40.443 27.790 10.428 1.00 48.89 62 VAL B N 1
ATOM 2629 C CA . VAL B 1 62 ? 41.633 28.651 10.419 1.00 46.80 62 VAL B CA 1
ATOM 2630 C C . VAL B 1 62 ? 42.176 28.878 11.831 1.00 49.24 62 VAL B C 1
ATOM 2631 O O . VAL B 1 62 ? 41.407 28.882 12.788 1.00 49.83 62 VAL B O 1
ATOM 2635 N N . THR B 1 63 ? 43.491 29.095 11.957 1.00 48.07 63 THR B N 1
ATOM 2636 C CA . THR B 1 63 ? 44.140 29.133 13.273 1.00 50.71 63 THR B CA 1
ATOM 2637 C C . THR B 1 63 ? 44.293 30.562 13.772 1.00 51.17 63 THR B C 1
ATOM 2638 O O . THR B 1 63 ? 45.143 30.850 14.628 1.00 53.00 63 THR B O 1
ATOM 2642 N N . ALA B 1 64 ? 43.467 31.434 13.209 1.00 47.30 64 ALA B N 1
ATOM 2643 C CA . ALA B 1 64 ? 43.427 32.857 13.539 1.00 48.94 64 ALA B CA 1
ATOM 2644 C C . ALA B 1 64 ? 42.140 33.489 12.971 1.00 46.16 64 ALA B C 1
ATOM 2645 O O . ALA B 1 64 ? 41.410 32.838 12.233 1.00 43.72 64 ALA B O 1
ATOM 2647 N N . ARG B 1 65 ? 41.830 34.728 13.346 1.00 48.56 65 ARG B N 1
ATOM 2648 C CA . ARG B 1 65 ? 40.643 35.400 12.794 1.00 47.61 65 ARG B CA 1
ATOM 2649 C C . ARG B 1 65 ? 40.915 35.814 11.352 1.00 49.50 65 ARG B C 1
ATOM 2650 O O . ARG B 1 65 ? 41.851 36.564 11.068 1.00 50.55 65 ARG B O 1
ATOM 2658 N N . PRO B 1 66 ? 40.096 35.318 10.430 1.00 51.32 66 PRO B N 1
ATOM 2659 C CA . PRO B 1 66 ? 40.250 35.675 9.037 1.00 53.87 66 PRO B CA 1
ATOM 2660 C C . PRO B 1 66 ? 40.213 37.177 8.900 1.00 57.03 66 PRO B C 1
ATOM 2661 O O . PRO B 1 66 ? 39.649 37.841 9.761 1.00 62.10 66 PRO B O 1
ATOM 2665 N N . CYS B 1 67 ? 40.824 37.704 7.841 1.00 58.89 67 CYS B N 1
ATOM 2666 C CA . CYS B 1 67 ? 40.758 39.124 7.537 1.00 59.89 67 CYS B CA 1
ATOM 2667 C C . CYS B 1 67 ? 39.630 39.328 6.533 1.00 59.00 67 CYS B C 1
ATOM 2668 O O . CYS B 1 67 ? 39.123 38.362 5.964 1.00 57.85 67 CYS B O 1
ATOM 2671 N N . LEU B 1 68 ? 39.233 40.580 6.328 1.00 60.34 68 LEU B N 1
ATOM 2672 C CA . LEU B 1 68 ? 38.097 40.882 5.457 1.00 62.77 68 LEU B CA 1
ATOM 2673 C C . LEU B 1 68 ? 38.342 40.345 4.047 1.00 63.40 68 LEU B C 1
ATOM 2674 O O . LEU B 1 68 ? 37.467 39.717 3.442 1.00 61.03 68 LEU B O 1
ATOM 2679 N N . TYR B 1 69 ? 39.540 40.583 3.529 1.00 65.22 69 TYR B N 1
ATOM 2680 C CA . TYR B 1 69 ? 39.875 40.114 2.196 1.00 68.36 69 TYR B CA 1
ATOM 2681 C C . TYR B 1 69 ? 39.605 38.614 2.071 1.00 64.73 69 TYR B C 1
ATOM 2682 O O . TYR B 1 69 ? 38.936 38.157 1.148 1.00 64.66 69 TYR B O 1
ATOM 2691 N N . CYS B 1 70 ? 40.122 37.850 3.020 1.00 62.55 70 CYS B N 1
ATOM 2692 C CA . CYS B 1 70 ? 39.990 36.400 2.987 1.00 62.80 70 CYS B CA 1
ATOM 2693 C C . CYS B 1 70 ? 38.537 35.972 3.086 1.00 60.27 70 CYS B C 1
ATOM 2694 O O . CYS B 1 70 ? 38.107 35.032 2.412 1.00 57.79 70 CYS B O 1
ATOM 2697 N N . ALA B 1 71 ? 37.795 36.658 3.947 1.00 59.34 71 ALA B N 1
ATOM 2698 C CA . ALA B 1 71 ? 36.378 36.387 4.108 1.00 60.80 71 ALA B CA 1
ATOM 2699 C C . ALA B 1 71 ? 35.664 36.550 2.772 1.00 60.70 71 ALA B C 1
ATOM 2700 O O . ALA B 1 71 ? 34.907 35.677 2.350 1.00 58.82 71 ALA B O 1
ATOM 2702 N N . ARG B 1 72 ? 35.933 37.663 2.105 1.00 64.18 72 ARG B N 1
ATOM 2703 C CA . ARG B 1 72 ? 35.383 37.926 0.775 1.00 69.51 72 ARG B CA 1
ATOM 2704 C C . ARG B 1 72 ? 35.716 36.770 -0.168 1.00 68.73 72 ARG B C 1
ATOM 2705 O O . ARG B 1 72 ? 34.899 36.361 -0.985 1.00 65.13 72 ARG B O 1
ATOM 2713 N N . GLU B 1 73 ? 36.927 36.236 -0.036 1.00 70.23 73 GLU B N 1
ATOM 2714 C CA . GLU B 1 73 ? 37.386 35.154 -0.902 1.00 71.28 73 GLU B CA 1
ATOM 2715 C C . GLU B 1 73 ? 36.671 33.853 -0.565 1.00 67.43 73 GLU B C 1
ATOM 2716 O O . GLU B 1 73 ? 36.237 33.124 -1.453 1.00 67.28 73 GLU B O 1
ATOM 2722 N N . LEU B 1 74 ? 36.547 33.563 0.722 1.00 63.25 74 LEU B N 1
ATOM 2723 C CA . LEU B 1 74 ? 35.907 32.332 1.141 1.00 62.07 74 LEU B CA 1
ATOM 2724 C C . LEU B 1 74 ? 34.428 32.430 0.823 1.00 62.95 74 LEU B C 1
ATOM 2725 O O . LEU B 1 74 ? 33.794 31.459 0.406 1.00 60.43 74 LEU B O 1
ATOM 2730 N N . ALA B 1 75 ? 33.879 33.619 1.017 1.00 63.39 75 ALA B N 1
ATOM 2731 C CA . ALA B 1 75 ? 32.461 33.811 0.833 1.00 65.34 75 ALA B CA 1
ATOM 2732 C C . ALA B 1 75 ? 32.155 33.652 -0.648 1.00 70.00 75 ALA B C 1
ATOM 2733 O O . ALA B 1 75 ? 31.396 32.768 -1.039 1.00 69.37 75 ALA B O 1
ATOM 2735 N N . GLU B 1 76 ? 32.804 34.492 -1.454 1.00 73.08 76 GLU B N 1
ATOM 2736 C CA . GLU B 1 76 ? 32.593 34.588 -2.899 1.00 74.40 76 GLU B CA 1
ATOM 2737 C C . GLU B 1 76 ? 32.861 33.275 -3.622 1.00 72.78 76 GLU B C 1
ATOM 2738 O O . GLU B 1 76 ? 32.548 33.131 -4.799 1.00 73.38 76 GLU B O 1
ATOM 2744 N N . ALA B 1 77 ? 33.444 32.320 -2.911 1.00 68.79 77 ALA B N 1
ATOM 2745 C CA . ALA B 1 77 ? 33.819 31.047 -3.504 1.00 68.79 77 ALA B CA 1
ATOM 2746 C C . ALA B 1 77 ? 33.007 29.887 -2.932 1.00 67.60 77 ALA B C 1
ATOM 2747 O O . ALA B 1 77 ? 33.317 28.724 -3.189 1.00 66.78 77 ALA B O 1
ATOM 2749 N N . GLY B 1 78 ? 32.002 30.203 -2.121 1.00 66.90 78 GLY B N 1
ATOM 2750 C CA . GLY B 1 78 ? 31.015 29.210 -1.705 1.00 67.32 78 GLY B CA 1
ATOM 2751 C C . GLY B 1 78 ? 31.242 28.512 -0.376 1.00 65.25 78 GLY B C 1
ATOM 2752 O O . GLY B 1 78 ? 30.524 27.571 -0.034 1.00 62.94 78 GLY B O 1
ATOM 2753 N N . VAL B 1 79 ? 32.236 28.934 0.386 1.00 64.19 79 VAL B N 1
ATOM 2754 C CA . VAL B 1 79 ? 32.396 28.345 1.704 1.00 65.28 79 VAL B CA 1
ATOM 2755 C C . VAL B 1 79 ? 31.056 28.409 2.458 1.00 64.12 79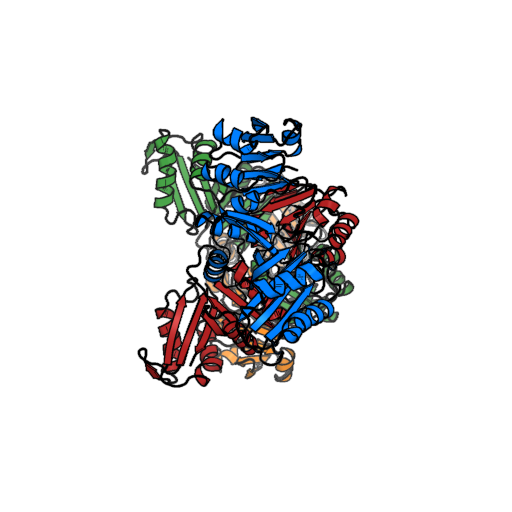 VAL B C 1
ATOM 2756 O O . VAL B 1 79 ? 30.418 29.455 2.513 1.00 65.12 79 VAL B O 1
ATOM 2760 N N . ALA B 1 80 ? 30.646 27.284 3.034 1.00 63.46 80 ALA B N 1
ATOM 2761 C CA . ALA B 1 80 ? 29.442 27.209 3.856 1.00 62.03 80 ALA B CA 1
ATOM 2762 C C . ALA B 1 80 ? 29.696 27.608 5.320 1.00 60.04 80 ALA B C 1
ATOM 2763 O O . ALA B 1 80 ? 28.874 28.284 5.931 1.00 64.61 80 ALA B O 1
ATOM 2765 N N . GLY B 1 81 ? 30.815 27.191 5.893 1.00 54.92 81 GLY B N 1
ATOM 2766 C CA . GLY B 1 81 ? 31.089 27.499 7.299 1.00 52.61 81 GLY B CA 1
ATOM 2767 C C . GLY B 1 81 ? 32.563 27.694 7.618 1.00 48.03 81 GLY B C 1
ATOM 2768 O O . GLY B 1 81 ? 33.431 27.273 6.868 1.00 50.38 81 GLY B O 1
ATOM 2769 N N . VAL B 1 82 ? 32.846 28.318 8.749 1.00 46.33 82 VAL B N 1
ATOM 2770 C CA . VAL B 1 82 ? 34.213 28.640 9.135 1.00 44.78 82 VAL B CA 1
ATOM 2771 C C . VAL B 1 82 ? 34.355 28.568 10.646 1.00 47.41 82 VAL B C 1
ATOM 2772 O O . VAL B 1 82 ? 33.590 29.186 11.395 1.00 47.39 82 VAL B O 1
ATOM 2776 N N . VAL B 1 83 ? 35.350 27.811 11.085 1.00 49.77 83 VAL B N 1
ATOM 2777 C CA . VAL B 1 83 ? 35.669 27.692 12.489 1.00 48.82 83 VAL B CA 1
ATOM 2778 C C . VAL B 1 83 ? 37.052 28.252 12.608 1.00 50.25 83 VAL B C 1
ATOM 2779 O O . VAL B 1 83 ? 37.902 27.931 11.797 1.00 54.23 83 VAL B O 1
ATOM 2783 N N . TYR B 1 84 ? 37.280 29.122 13.583 1.00 50.39 84 TYR B N 1
ATOM 2784 C CA . TYR B 1 84 ? 38.560 29.767 13.704 1.00 49.04 84 TYR B CA 1
ATOM 2785 C C . TYR B 1 84 ? 38.911 29.995 15.143 1.00 48.92 84 TYR B C 1
ATOM 2786 O O . TYR B 1 84 ? 38.037 30.054 15.985 1.00 50.12 84 TYR B O 1
ATOM 2795 N N . LEU B 1 85 ? 40.209 30.087 15.408 1.00 48.56 85 LEU B N 1
ATOM 2796 C CA . LEU B 1 85 ? 40.717 30.381 16.733 1.00 51.79 85 LEU B CA 1
ATOM 2797 C C . LEU B 1 85 ? 40.597 31.861 17.044 1.00 52.10 85 LEU B C 1
ATOM 2798 O O . LEU B 1 85 ? 40.749 32.718 16.179 1.00 52.86 85 LEU B O 1
ATOM 2803 N N . GLY B 1 86 ? 40.315 32.150 18.305 1.00 54.16 86 GLY B N 1
ATOM 2804 C CA . GLY B 1 86 ? 40.106 33.512 18.746 1.00 52.34 86 GLY B CA 1
ATOM 2805 C C . GLY B 1 86 ? 41.411 34.227 18.990 1.00 53.76 86 GLY B C 1
ATOM 2806 O O . GLY B 1 86 ? 41.736 34.564 20.117 1.00 51.78 86 GLY B O 1
ATOM 2807 N N . ARG B 1 87 ? 42.154 34.458 17.917 1.00 56.01 87 ARG B N 1
ATOM 2808 C CA . ARG B 1 87 ? 43.311 35.331 17.964 1.00 59.09 87 ARG B CA 1
ATOM 2809 C C . ARG B 1 87 ? 43.430 36.094 16.650 1.00 57.03 87 ARG B C 1
ATOM 2810 O O . ARG B 1 87 ? 42.811 35.728 15.641 1.00 53.20 87 ARG B O 1
ATOM 2818 N N . GLY B 1 88 ? 44.228 37.157 16.674 1.00 56.77 88 GLY B N 1
ATOM 2819 C CA . GLY B 1 88 ? 44.434 37.990 15.493 1.00 57.05 88 GLY B CA 1
ATOM 2820 C C . GLY B 1 88 ? 43.599 39.250 15.550 1.00 57.62 88 GLY B C 1
ATOM 2821 O O . GLY B 1 88 ? 42.850 3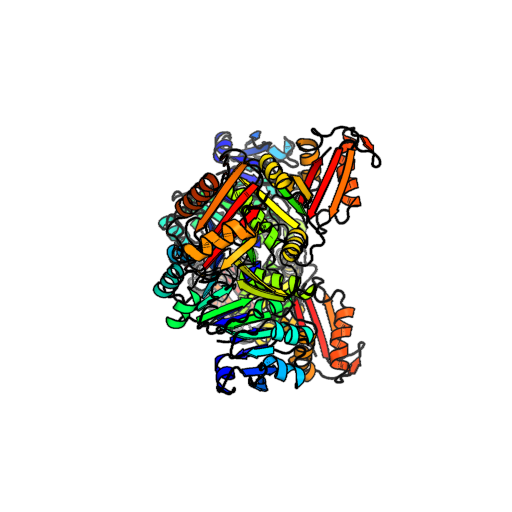9.458 16.491 1.00 58.08 88 GLY B O 1
ATOM 2822 N N . ARG B 1 89 ? 43.716 40.082 14.526 1.00 61.05 89 ARG B N 1
ATOM 2823 C CA . ARG B 1 89 ? 43.031 41.371 14.481 1.00 64.84 89 ARG B CA 1
ATOM 2824 C C . ARG B 1 89 ? 41.867 41.342 13.476 1.00 62.74 89 ARG B C 1
ATOM 2825 O O . ARG B 1 89 ? 41.068 42.274 13.393 1.00 66.29 89 ARG B O 1
ATOM 2833 N N . GLY B 1 90 ? 41.783 40.258 12.715 1.00 61.20 90 GLY B N 1
ATOM 2834 C CA . GLY B 1 90 ? 40.867 40.163 11.574 1.00 60.92 90 GLY B CA 1
ATOM 2835 C C . GLY B 1 90 ? 39.392 40.335 11.881 1.00 58.28 90 GLY B C 1
ATOM 2836 O O . GLY B 1 90 ? 38.924 39.961 12.948 1.00 56.27 90 GLY B O 1
ATOM 2837 N N . LEU B 1 91 ? 38.664 40.883 10.914 1.00 56.15 91 LEU B N 1
ATOM 2838 C CA . LEU B 1 91 ? 37.257 41.195 11.078 1.00 54.84 91 LEU B CA 1
ATOM 2839 C C . LEU B 1 91 ? 36.353 40.387 10.153 1.00 54.50 91 LEU B C 1
ATOM 2840 O O . LEU B 1 91 ? 35.137 40.598 10.137 1.00 55.36 91 LEU B O 1
ATOM 2845 N N . GLY B 1 92 ? 36.937 39.470 9.386 1.00 51.53 92 GLY B N 1
ATOM 2846 C CA . GLY B 1 92 ? 36.175 38.692 8.411 1.00 53.31 92 GLY B CA 1
ATOM 2847 C C . GLY B 1 92 ? 34.976 37.936 8.967 1.00 50.67 92 GLY B C 1
ATOM 2848 O O . GLY B 1 92 ? 33.982 37.740 8.276 1.00 49.14 92 GLY B O 1
ATOM 2849 N N . PRO B 1 93 ? 35.067 37.489 10.218 1.00 50.21 93 PRO B N 1
ATOM 2850 C CA . PRO B 1 93 ? 33.941 36.760 10.781 1.00 51.85 93 PRO B CA 1
ATOM 2851 C C . PRO B 1 93 ? 32.613 37.501 10.618 1.00 55.05 93 PRO B C 1
ATOM 2852 O O . PRO B 1 93 ? 31.577 36.865 10.403 1.00 56.36 93 PRO B O 1
ATOM 2856 N N . TYR B 1 94 ? 32.641 38.831 10.675 1.00 55.54 94 TYR B N 1
ATOM 2857 C CA . TYR B 1 94 ? 31.417 39.621 10.510 1.00 53.53 94 TYR B CA 1
ATOM 2858 C C . TYR B 1 94 ? 30.938 39.703 9.072 1.00 54.83 94 TYR B C 1
ATOM 2859 O O . TYR B 1 94 ? 29.743 39.814 8.807 1.00 51.59 94 TYR B O 1
ATOM 2868 N N . TYR B 1 95 ? 31.867 39.642 8.135 1.00 54.81 95 TYR B N 1
ATOM 2869 C CA . TYR B 1 95 ? 31.494 39.682 6.750 1.00 56.17 95 TYR B CA 1
ATOM 2870 C C . TYR B 1 95 ? 30.844 38.344 6.411 1.00 58.66 95 TYR B C 1
ATOM 2871 O O . TYR B 1 95 ? 29.753 38.281 5.803 1.00 58.16 95 TYR B O 1
ATOM 2880 N N . LEU B 1 96 ? 31.500 37.263 6.823 1.00 55.59 96 LEU B N 1
ATOM 2881 C CA . LEU B 1 96 ? 31.019 35.926 6.483 1.00 55.28 96 LEU B CA 1
ATOM 2882 C C . LEU B 1 96 ? 29.617 35.735 6.996 1.00 53.04 96 LEU B C 1
ATOM 2883 O O . LEU B 1 96 ? 28.748 35.177 6.313 1.00 48.58 96 LEU B O 1
ATOM 2888 N N . ALA B 1 97 ? 29.434 36.178 8.234 1.00 55.03 97 ALA B N 1
ATOM 2889 C CA . ALA B 1 97 ? 28.155 36.080 8.939 1.00 56.82 97 ALA B CA 1
ATOM 2890 C C . ALA B 1 97 ? 27.078 36.803 8.135 1.00 57.00 97 ALA B C 1
ATOM 2891 O O . ALA B 1 97 ? 26.044 36.241 7.798 1.00 56.50 97 ALA B O 1
ATOM 2893 N N . ARG B 1 98 ? 27.361 38.057 7.824 1.00 57.62 98 ARG B N 1
ATOM 2894 C CA . ARG B 1 98 ? 26.524 38.846 6.960 1.00 62.24 98 ARG B CA 1
ATOM 2895 C C . ARG B 1 98 ? 26.484 38.297 5.534 1.00 65.28 98 ARG B C 1
ATOM 2896 O O . ARG B 1 98 ? 25.792 38.845 4.683 1.00 67.27 98 ARG B O 1
ATOM 2904 N N . SER B 1 99 ? 27.213 37.211 5.281 1.00 65.14 99 SER B N 1
ATOM 2905 C CA . SER B 1 99 ? 27.326 36.660 3.929 1.00 67.95 99 SER B CA 1
ATOM 2906 C C . SER B 1 99 ? 26.749 35.259 3.786 1.00 68.31 99 SER B C 1
ATOM 2907 O O . SER B 1 99 ? 27.022 34.582 2.801 1.00 70.84 99 SER B O 1
ATOM 2910 N N . GLY B 1 100 ? 25.973 34.813 4.764 1.00 67.78 100 GLY B N 1
ATOM 2911 C CA . GLY B 1 100 ? 25.370 33.486 4.697 1.00 67.50 100 GLY B CA 1
ATOM 2912 C C . GLY B 1 100 ? 26.312 32.377 5.133 1.00 65.66 100 GLY B C 1
ATOM 2913 O O . GLY B 1 100 ? 25.998 31.196 4.985 1.00 64.68 100 GLY B O 1
ATOM 2914 N N . VAL B 1 101 ? 27.471 32.746 5.672 1.00 63.17 101 VAL B N 1
ATOM 2915 C CA . VAL B 1 101 ? 28.398 31.749 6.165 1.00 60.54 101 VAL B CA 1
ATOM 2916 C C . VAL B 1 101 ? 28.334 31.650 7.685 1.00 57.91 101 VAL B C 1
ATOM 2917 O O . VAL B 1 101 ? 28.679 32.592 8.386 1.00 57.05 101 VAL B O 1
ATOM 2921 N N . GLU B 1 102 ? 27.891 30.509 8.196 1.00 56.40 102 GLU B N 1
ATOM 2922 C CA . GLU B 1 102 ? 27.956 30.254 9.633 1.00 56.57 102 GLU B CA 1
ATOM 2923 C C . GLU B 1 102 ? 29.410 30.356 10.119 1.00 54.05 102 GLU B C 1
ATOM 2924 O O . GLU B 1 102 ? 30.328 29.886 9.452 1.00 53.08 102 GLU B O 1
ATOM 2930 N N . VAL B 1 103 ? 29.614 30.943 11.287 1.00 50.65 103 VAL B N 1
ATOM 2931 C CA . VAL B 1 103 ? 30.949 31.210 11.761 1.00 50.06 103 VAL B CA 1
ATOM 2932 C C . VAL B 1 103 ? 31.032 31.043 13.268 1.00 48.08 103 VAL B C 1
ATOM 2933 O O . VAL B 1 103 ? 30.174 31.539 13.986 1.00 44.66 103 VAL B O 1
ATOM 2937 N N . VAL B 1 104 ? 32.094 30.390 13.746 1.00 45.76 104 VAL B N 1
ATOM 2938 C CA . VAL B 1 104 ? 32.231 30.077 15.154 1.00 45.30 104 VAL B CA 1
ATOM 2939 C C . VAL B 1 104 ? 33.657 30.334 15.616 1.00 44.41 104 VAL B C 1
ATOM 2940 O O . VAL B 1 104 ? 34.587 29.946 14.947 1.00 44.54 104 VAL B O 1
ATOM 2944 N N . GLU B 1 105 ? 33.830 30.998 16.752 1.00 44.40 105 GLU B N 1
ATOM 2945 C CA . GLU B 1 105 ? 35.159 31.235 17.297 1.00 45.90 105 GLU B CA 1
ATOM 2946 C C . GLU B 1 105 ? 35.376 30.312 18.476 1.00 46.50 105 GLU B C 1
ATOM 2947 O O . GLU B 1 105 ? 34.541 30.266 19.372 1.00 45.92 105 GLU B O 1
ATOM 2953 N N . VAL B 1 106 ? 36.477 29.562 18.470 1.00 44.67 106 VAL B N 1
ATOM 2954 C CA . VAL B 1 106 ? 36.799 28.676 19.598 1.00 48.15 106 VAL B CA 1
ATOM 2955 C C . VAL B 1 106 ? 38.112 29.092 20.258 1.00 48.83 106 VAL B C 1
ATOM 2956 O O . VAL B 1 106 ? 38.917 29.790 19.659 1.00 50.34 106 VAL B O 1
ATOM 2960 N N . HIS B 1 107 ? 38.324 28.656 21.488 1.00 51.87 107 HIS B N 1
ATOM 2961 C CA . HIS B 1 107 ? 39.555 28.972 22.217 1.00 53.80 107 HIS B CA 1
ATOM 2962 C C . HIS B 1 107 ? 39.921 30.427 22.055 1.00 55.23 107 HIS B C 1
ATOM 2963 O O . HIS B 1 107 ? 40.899 30.754 21.383 1.00 56.51 107 HIS B O 1
ATOM 2970 N N . PRO B 1 108 ? 39.134 31.317 22.667 1.00 57.90 108 PRO B N 1
ATOM 2971 C CA . PRO B 1 108 ? 39.407 32.739 22.548 1.00 59.27 108 PRO B CA 1
ATOM 2972 C C . PRO B 1 108 ? 40.596 33.130 23.384 1.00 62.68 108 PRO B C 1
ATOM 2973 O O . PRO B 1 108 ? 40.499 33.153 24.605 1.00 67.83 108 PRO B O 1
ATOM 2977 N N . ASP B 1 109 ? 41.700 33.450 22.729 1.00 63.72 109 ASP B N 1
ATOM 2978 C CA . ASP B 1 109 ? 42.924 33.739 23.429 1.00 69.12 109 ASP B CA 1
ATOM 2979 C C . ASP B 1 109 ? 43.111 35.225 23.705 1.00 68.83 109 ASP B C 1
ATOM 2980 O O . ASP B 1 109 ? 43.164 35.653 24.850 1.00 69.24 109 ASP B O 1
ATOM 2985 N N . GLU B 1 110 ? 43.231 36.009 22.648 1.00 69.77 110 GLU B N 1
ATOM 2986 C CA . GLU B 1 110 ? 43.426 37.445 22.793 1.00 74.01 110 GLU B CA 1
ATOM 2987 C C . GLU B 1 110 ? 42.253 38.206 22.204 1.00 73.85 110 GLU B C 1
ATOM 2988 O O . GLU B 1 110 ? 41.684 37.795 21.189 1.00 71.82 110 GLU B O 1
ATOM 2994 N N . PRO B 1 111 ? 41.878 39.320 22.845 1.00 76.24 111 PRO B N 1
ATOM 2995 C CA . PRO B 1 111 ? 40.898 40.198 22.233 1.00 73.97 111 PRO B CA 1
ATOM 2996 C C . PRO B 1 111 ? 41.482 40.792 20.952 1.00 74.87 111 PRO B C 1
ATOM 2997 O O . PRO B 1 111 ? 42.689 40.658 20.705 1.00 75.90 111 PRO B O 1
ATOM 3001 N N . LEU B 1 112 ? 40.637 41.428 20.145 1.00 72.99 112 LEU B N 1
ATOM 3002 C CA . LEU B 1 112 ? 41.087 42.096 18.926 1.00 72.76 112 LEU B CA 1
ATOM 3003 C C . LEU B 1 112 ? 42.144 43.178 19.172 1.00 74.50 112 LEU B C 1
ATOM 3004 O O . LEU B 1 112 ? 43.030 43.367 18.346 1.00 73.93 112 LEU B O 1
ATOM 3009 N N . GLY B 1 113 ? 42.015 43.904 20.284 1.00 76.53 113 GLY B N 1
ATOM 3010 C CA . GLY B 1 113 ? 42.971 44.947 20.675 1.00 78.83 113 GLY B CA 1
ATOM 3011 C C . GLY B 1 113 ? 43.378 45.937 19.591 1.00 79.44 113 GLY B C 1
ATOM 3012 O O . GLY B 1 113 ? 44.557 46.059 19.257 1.00 84.51 113 GLY B O 1
ATOM 3013 N N . TYR B 1 114 ? 42.413 46.663 19.043 1.00 76.50 114 TYR B N 1
ATOM 3014 C CA . TYR B 1 114 ? 42.718 47.709 18.075 1.00 75.26 114 TYR B CA 1
ATOM 3015 C C . TYR B 1 114 ? 43.289 48.951 18.757 1.00 77.63 114 TYR B C 1
ATOM 3016 O O . TYR B 1 114 ? 42.761 49.417 19.763 1.00 78.41 114 TYR B O 1
ATOM 3025 N N . ASP B 1 115 ? 44.370 49.486 18.197 1.00 79.99 115 ASP B N 1
ATOM 3026 C CA . ASP B 1 115 ? 44.963 50.727 18.701 1.00 82.65 115 ASP B CA 1
ATOM 3027 C C . ASP B 1 115 ? 44.264 51.933 18.065 1.00 79.94 115 ASP B C 1
ATOM 3028 O O . ASP B 1 115 ? 43.657 51.818 17.002 1.00 78.22 115 ASP B O 1
ATOM 3033 N N . PRO B 1 116 ? 44.354 53.100 18.703 1.00 94.22 116 PRO B N 1
ATOM 3034 C CA . PRO B 1 116 ? 43.736 54.259 18.079 1.00 90.59 116 PRO B CA 1
ATOM 3035 C C . PRO B 1 116 ? 44.371 54.566 16.724 1.00 89.15 116 PRO B C 1
ATOM 3036 O O . PRO B 1 116 ? 45.547 54.279 16.504 1.00 86.17 116 PRO B O 1
ATOM 3040 N N . VAL B 1 117 ? 43.586 55.138 15.820 1.00 85.61 117 VAL B N 1
ATOM 3041 C CA . VAL B 1 117 ? 44.085 55.502 14.502 1.00 85.94 117 VAL B CA 1
ATOM 3042 C C . VAL B 1 117 ? 45.109 56.634 14.612 1.00 88.33 117 VAL B C 1
ATOM 3043 O O . VAL B 1 117 ? 45.007 57.468 15.510 1.00 91.11 117 VAL B O 1
ATOM 3047 N N . ASP B 1 118 ? 46.106 56.653 13.727 1.00 88.12 118 ASP B N 1
ATOM 3048 C CA . ASP B 1 118 ? 47.125 57.726 13.750 1.00 92.48 118 ASP B CA 1
ATOM 3049 C C . ASP B 1 118 ? 46.511 59.096 13.467 1.00 90.36 118 ASP B C 1
ATOM 3050 O O . ASP B 1 118 ? 46.814 60.073 14.149 1.00 92.85 118 ASP B O 1
ATOM 3055 N N . ARG B 1 119 ? 45.664 59.151 12.441 1.00 84.58 119 ARG B N 1
ATOM 3056 C CA . ARG B 1 119 ? 45.002 60.375 12.029 1.00 82.23 119 ARG B CA 1
ATOM 3057 C C . ARG B 1 119 ? 43.498 60.149 11.960 1.00 76.40 119 ARG B C 1
ATOM 3058 O O . ARG B 1 119 ? 43.005 59.499 11.028 1.00 69.02 119 ARG B O 1
ATOM 3066 N N . LEU B 1 120 ? 42.774 60.691 12.937 1.00 76.71 120 LEU B N 1
ATOM 3067 C CA . LEU B 1 120 ? 41.323 60.578 12.961 1.00 72.13 120 LEU B CA 1
ATOM 3068 C C . LEU B 1 120 ? 40.740 61.501 11.926 1.00 71.50 120 LEU B C 1
ATOM 3069 O O . LEU B 1 120 ? 40.538 62.681 12.187 1.00 73.78 120 LEU B O 1
ATOM 3074 N N . ASP B 1 121 ? 40.478 60.953 10.747 1.00 70.33 121 ASP B N 1
ATOM 3075 C CA . ASP B 1 121 ? 39.823 61.700 9.691 1.00 70.67 121 ASP B CA 1
ATOM 3076 C C . ASP B 1 121 ? 38.344 61.781 10.013 1.00 66.44 121 ASP B C 1
ATOM 3077 O O . ASP B 1 121 ? 37.765 62.867 10.076 1.00 67.80 121 ASP B O 1
ATOM 3082 N N . VAL B 1 122 ? 37.748 60.619 10.251 1.00 64.31 122 VAL B N 1
ATOM 3083 C CA . VAL B 1 122 ? 36.331 60.526 10.551 1.00 60.51 122 VAL B CA 1
ATOM 3084 C C . VAL B 1 122 ? 36.101 59.687 11.804 1.00 60.17 122 VAL B C 1
ATOM 3085 O O . VAL B 1 122 ? 36.696 58.622 11.980 1.00 60.22 122 VAL B O 1
ATOM 3089 N N . LEU B 1 123 ? 35.231 60.168 12.678 1.00 61.58 123 LEU B N 1
ATOM 3090 C CA . LEU B 1 123 ? 34.859 59.415 13.877 1.00 60.50 123 LEU B CA 1
ATOM 3091 C C . LEU B 1 123 ? 33.371 59.058 13.853 1.00 59.20 123 LEU B C 1
ATOM 3092 O O . LEU B 1 123 ? 32.519 59.943 13.807 1.00 55.38 123 LEU B O 1
ATOM 3097 N N . LEU B 1 124 ? 33.062 57.764 13.877 1.00 58.90 124 LEU B N 1
ATOM 3098 C CA . LEU B 1 124 ? 31.665 57.326 13.899 1.00 57.22 124 LEU B CA 1
ATOM 3099 C C . LEU B 1 124 ? 31.294 56.831 15.295 1.00 57.42 124 LEU B C 1
ATOM 3100 O O . LEU B 1 124 ? 32.020 56.068 15.928 1.00 54.06 124 LEU B O 1
ATOM 3105 N N . THR B 1 125 ? 30.149 57.288 15.773 1.00 60.45 125 THR B N 1
ATOM 3106 C CA . THR B 1 125 ? 29.805 57.129 17.173 1.00 62.46 125 THR B CA 1
ATOM 3107 C C . THR B 1 125 ? 28.390 56.581 17.369 1.00 61.74 125 THR B C 1
ATOM 3108 O O . THR B 1 125 ? 27.510 56.776 16.524 1.00 56.58 125 THR B O 1
ATOM 3112 N N . PHE B 1 126 ? 28.188 55.868 18.477 1.00 63.25 126 PHE B N 1
ATOM 3113 C CA . PHE B 1 126 ? 26.833 55.457 18.884 1.00 62.37 126 PHE B CA 1
ATOM 3114 C C . PHE B 1 126 ? 26.790 55.100 20.360 1.00 62.05 126 PHE B C 1
ATOM 3115 O O . PHE B 1 126 ? 27.806 54.772 20.956 1.00 61.16 126 PHE B O 1
ATOM 3123 N N . GLY B 1 127 ? 25.606 55.209 20.949 1.00 63.34 127 GLY B N 1
ATOM 3124 C CA . GLY B 1 127 ? 25.450 55.074 22.391 1.00 64.14 127 GLY B CA 1
ATOM 3125 C C . GLY B 1 127 ? 25.087 53.659 22.775 1.00 61.87 127 GLY B C 1
ATOM 3126 O O . GLY B 1 127 ? 24.735 52.852 21.926 1.00 57.02 127 GLY B O 1
ATOM 3127 N N . GLY B 1 128 ? 25.195 53.352 24.063 1.00 65.02 128 GLY B N 1
ATOM 3128 C CA . GLY B 1 128 ? 24.921 52.004 24.555 1.00 63.72 128 GLY B CA 1
ATOM 3129 C C . GLY B 1 128 ? 23.556 51.482 24.139 1.00 60.89 128 GLY B C 1
ATOM 3130 O O . GLY B 1 128 ? 22.538 52.149 24.303 1.00 63.22 128 GLY B O 1
ATOM 3131 N N . ASN B 1 129 ? 23.546 50.267 23.612 1.00 58.87 129 ASN B N 1
ATOM 3132 C CA . ASN B 1 129 ? 22.323 49.595 23.207 1.00 56.73 129 ASN B CA 1
ATOM 3133 C C . ASN B 1 129 ? 22.619 48.114 23.098 1.00 55.41 129 ASN B C 1
ATOM 3134 O O . ASN B 1 129 ? 23.776 47.721 23.039 1.00 55.24 129 ASN B O 1
ATOM 3139 N N . PRO B 1 130 ? 21.579 47.278 23.061 1.00 56.23 130 PRO B N 1
ATOM 3140 C CA . PRO B 1 130 ? 21.820 45.837 23.098 1.00 55.49 130 PRO B CA 1
ATOM 3141 C C . PRO B 1 130 ? 21.921 45.149 21.736 1.00 53.20 130 PRO B C 1
ATOM 3142 O O . PRO B 1 130 ? 21.969 43.926 21.684 1.00 49.67 130 PRO B O 1
ATOM 3146 N N . TYR B 1 131 ? 21.956 45.911 20.649 1.00 52.83 131 TYR B N 1
ATOM 3147 C CA . TYR B 1 131 ? 21.741 45.322 19.327 1.00 52.87 131 TYR B CA 1
ATOM 3148 C C . TYR B 1 131 ? 23.005 45.254 18.482 1.00 52.94 131 TYR B C 1
ATOM 3149 O O . TYR B 1 131 ? 23.122 44.436 17.557 1.00 55.82 131 TYR B O 1
ATOM 3158 N N . LEU B 1 132 ? 23.942 46.125 18.806 1.00 47.49 132 LEU B N 1
ATOM 3159 C CA . LEU B 1 132 ? 25.011 46.476 17.898 1.00 45.79 132 LEU B CA 1
ATOM 3160 C C . LEU B 1 132 ? 26.375 46.169 18.453 1.00 43.83 132 LEU B C 1
ATOM 3161 O O . LEU B 1 132 ? 26.605 46.370 19.621 1.00 47.05 132 LEU B O 1
ATOM 3166 N N . THR B 1 133 ? 27.307 45.740 17.625 1.00 42.56 133 THR B N 1
ATOM 3167 C CA . THR B 1 133 ? 28.685 45.643 18.107 1.00 43.30 133 THR B CA 1
ATOM 3168 C C . THR B 1 133 ? 29.549 46.448 17.155 1.00 43.02 133 THR B C 1
ATOM 3169 O O . THR B 1 133 ? 29.244 46.519 15.950 1.00 38.42 133 THR B O 1
ATOM 3173 N N . GLU B 1 134 ? 30.555 47.135 17.693 1.00 40.25 134 GLU B N 1
ATOM 3174 C CA . GLU B 1 134 ? 31.302 48.058 16.866 1.00 43.07 134 GLU B CA 1
ATOM 3175 C C . GLU B 1 134 ? 32.062 47.362 15.729 1.00 47.27 134 GLU B C 1
ATOM 3176 O O . GLU B 1 134 ? 32.146 47.908 14.630 1.00 50.35 134 GLU B O 1
ATOM 3182 N N . GLU B 1 135 ? 32.573 46.153 15.950 1.00 51.52 135 GLU B N 1
ATOM 3183 C CA . GLU B 1 135 ? 33.285 45.440 14.877 1.00 52.94 135 GLU B CA 1
ATOM 3184 C C . GLU B 1 135 ? 32.365 45.147 13.693 1.00 48.37 135 GLU B C 1
ATOM 3185 O O . GLU B 1 135 ? 32.790 45.151 12.544 1.00 49.88 135 GLU B O 1
ATOM 3191 N N . ASP B 1 136 ? 31.094 44.915 13.939 1.00 47.88 136 ASP B N 1
ATOM 3192 C CA . ASP B 1 136 ? 30.164 44.723 12.796 1.00 45.31 136 ASP B CA 1
ATOM 3193 C C . ASP B 1 136 ? 29.973 45.993 11.999 1.00 43.62 136 ASP B C 1
ATOM 3194 O O . ASP B 1 136 ? 29.918 45.972 10.761 1.00 46.36 136 ASP B O 1
ATOM 3199 N N . VAL B 1 137 ? 29.869 47.116 12.696 1.00 45.64 137 VAL B N 1
ATOM 3200 C CA . VAL B 1 137 ? 29.744 48.392 12.000 1.00 44.50 137 VAL B CA 1
ATOM 3201 C C . VAL B 1 137 ? 31.012 48.645 11.178 1.00 45.68 137 VAL B C 1
ATOM 3202 O O . VAL B 1 137 ? 30.944 48.871 9.962 1.00 43.18 137 VAL B O 1
ATOM 3206 N N . ALA B 1 138 ? 32.177 48.568 11.827 1.00 44.09 138 ALA B N 1
ATOM 3207 C CA . ALA B 1 138 ? 33.428 48.721 11.099 1.00 45.57 138 ALA B CA 1
ATOM 3208 C C . ALA B 1 138 ? 33.380 47.916 9.796 1.00 44.59 138 ALA B C 1
ATOM 3209 O O . ALA B 1 138 ? 33.611 48.441 8.704 1.00 46.66 138 ALA B O 1
ATOM 3211 N N . ALA B 1 139 ? 33.100 46.630 9.910 1.00 40.77 139 ALA B N 1
ATOM 3212 C CA . ALA B 1 139 ? 33.189 45.767 8.752 1.00 41.88 139 ALA B CA 1
ATOM 3213 C C . ALA B 1 139 ? 32.225 46.259 7.661 1.00 40.98 139 ALA B C 1
ATOM 3214 O O . ALA B 1 139 ? 32.527 46.254 6.462 1.00 39.57 139 ALA B O 1
ATOM 3216 N N . ARG B 1 140 ? 31.065 46.716 8.074 1.00 40.29 140 ARG B N 1
ATOM 3217 C CA . ARG B 1 140 ? 30.117 47.226 7.084 1.00 44.76 140 ARG B CA 1
ATOM 3218 C C . ARG B 1 140 ? 30.590 48.564 6.524 1.00 45.40 140 ARG B C 1
ATOM 3219 O O . ARG B 1 140 ? 30.381 48.858 5.358 1.00 48.28 140 ARG B O 1
ATOM 3227 N N . VAL B 1 141 ? 31.245 49.361 7.353 1.00 47.19 141 VAL B N 1
ATOM 3228 C CA . VAL B 1 141 ? 31.786 50.638 6.917 1.00 50.05 141 VAL B CA 1
ATOM 3229 C C . VAL B 1 141 ? 32.896 50.429 5.898 1.00 55.04 141 VAL B C 1
ATOM 3230 O O . VAL B 1 141 ? 32.890 51.029 4.823 1.00 57.87 141 VAL B O 1
ATOM 3234 N N . TYR B 1 142 ? 33.859 49.582 6.249 1.00 55.93 142 TYR B N 1
ATOM 3235 C CA . TYR B 1 142 ? 34.861 49.177 5.302 1.00 58.09 142 TYR B CA 1
ATOM 3236 C C . TYR B 1 142 ? 34.224 48.879 3.950 1.00 58.87 142 TYR B C 1
ATOM 3237 O O . TYR B 1 142 ? 34.551 49.518 2.954 1.00 61.13 142 TYR B O 1
ATOM 3246 N N . CYS B 1 143 ? 33.309 47.914 3.907 1.00 55.92 143 CYS B N 1
ATOM 3247 C CA . CYS B 1 143 ? 32.746 47.478 2.628 1.00 57.18 143 CYS B CA 1
ATOM 3248 C C . CYS B 1 143 ? 32.061 48.593 1.866 1.00 54.34 143 CYS B C 1
ATOM 3249 O O . CYS B 1 143 ? 32.170 48.670 0.648 1.00 55.20 143 CYS B O 1
ATOM 3252 N N . LEU B 1 144 ? 31.361 49.457 2.585 1.00 52.24 144 LEU B N 1
ATOM 3253 C CA . LEU B 1 144 ? 30.688 50.602 1.989 1.00 49.64 144 LEU B CA 1
ATOM 3254 C C . LEU B 1 144 ? 31.697 51.539 1.308 1.00 53.14 144 LEU B C 1
ATOM 3255 O O . LEU B 1 144 ? 31.501 51.970 0.155 1.00 52.73 144 LEU B O 1
ATOM 3260 N N . LEU B 1 145 ? 32.776 51.844 2.030 1.00 52.05 145 LEU B N 1
ATOM 3261 C CA . LEU B 1 145 ? 33.819 52.753 1.538 1.00 54.84 145 LEU B CA 1
ATOM 3262 C C . LEU B 1 145 ? 34.615 52.179 0.349 1.00 57.00 145 LEU B C 1
ATOM 3263 O O . LEU B 1 145 ? 34.670 52.795 -0.729 1.00 59.55 145 LEU B O 1
ATOM 3268 N N . THR B 1 146 ? 35.236 51.014 0.535 1.00 54.85 146 THR B N 1
ATOM 3269 C CA . THR B 1 146 ? 35.991 50.408 -0.554 1.00 55.94 146 THR B CA 1
ATOM 3270 C C . THR B 1 146 ? 35.077 50.187 -1.758 1.00 55.55 146 THR B C 1
ATOM 3271 O O . THR B 1 146 ? 35.494 50.357 -2.895 1.00 57.62 146 THR B O 1
ATOM 3275 N N . GLY B 1 147 ? 33.823 49.835 -1.511 1.00 53.13 147 GLY B N 1
ATOM 3276 C CA . GLY B 1 147 ? 32.881 49.639 -2.601 1.00 54.72 147 GLY B CA 1
ATOM 3277 C C . GLY B 1 147 ? 32.796 50.847 -3.513 1.00 57.80 147 GLY B C 1
ATOM 3278 O O . GLY B 1 147 ? 32.496 50.724 -4.691 1.00 60.34 147 GLY B O 1
ATOM 3279 N N . ARG B 1 148 ? 33.069 52.024 -2.971 1.00 60.82 148 ARG B N 1
ATOM 3280 C CA . ARG B 1 148 ? 32.887 53.254 -3.721 1.00 63.64 148 ARG B CA 1
ATOM 3281 C C . ARG B 1 148 ? 34.239 53.893 -4.017 1.00 66.74 148 ARG B C 1
ATOM 3282 O O . ARG B 1 148 ? 34.338 55.075 -4.340 1.00 68.03 148 ARG B O 1
ATOM 3290 N N . GLY B 1 149 ? 35.292 53.100 -3.913 1.00 68.59 149 GLY B N 1
ATOM 3291 C CA . GLY B 1 149 ? 36.611 53.550 -4.344 1.00 71.69 149 GLY B CA 1
ATOM 3292 C C . GLY B 1 149 ? 37.544 54.022 -3.249 1.00 70.80 149 GLY B C 1
ATOM 3293 O O . GLY B 1 149 ? 38.747 53.999 -3.432 1.00 77.90 149 GLY B O 1
ATOM 3294 N N . PHE B 1 150 ? 37.007 54.465 -2.119 1.00 68.26 150 PHE B N 1
ATOM 3295 C CA . PHE B 1 150 ? 37.846 54.908 -1.011 1.00 67.21 150 PHE B CA 1
ATOM 3296 C C . PHE B 1 150 ? 38.690 53.774 -0.501 1.00 67.63 150 PHE B C 1
ATOM 3297 O O . PHE B 1 150 ? 38.469 52.623 -0.855 1.00 66.92 150 PHE B O 1
ATOM 3305 N N . ASP B 1 151 ? 39.663 54.113 0.333 1.00 70.06 151 ASP B N 1
ATOM 3306 C CA . ASP B 1 151 ? 40.342 53.129 1.159 1.00 70.72 151 ASP B CA 1
ATOM 3307 C C . ASP B 1 151 ? 40.671 53.791 2.489 1.00 68.99 151 ASP B C 1
ATOM 3308 O O . ASP B 1 151 ? 40.803 55.008 2.572 1.00 67.93 151 ASP B O 1
ATOM 3313 N N . ALA B 1 152 ? 40.774 52.994 3.540 1.00 67.69 152 ALA B N 1
ATOM 3314 C CA . ALA B 1 152 ? 40.910 53.558 4.861 1.00 68.32 152 ALA B CA 1
ATOM 3315 C C . ALA B 1 152 ? 41.425 52.533 5.830 1.00 68.35 152 ALA B C 1
ATOM 3316 O O . ALA B 1 152 ? 41.333 51.332 5.589 1.00 70.65 152 ALA B O 1
ATOM 3318 N N . ASP B 1 153 ? 41.951 53.026 6.937 1.00 67.61 153 ASP B N 1
ATOM 3319 C CA . ASP B 1 153 ? 42.352 52.185 8.037 1.00 69.42 153 ASP B CA 1
ATOM 3320 C C . ASP B 1 153 ? 41.300 52.382 9.125 1.00 66.01 153 ASP B C 1
ATOM 3321 O O . ASP B 1 153 ? 41.068 53.503 9.578 1.00 65.33 153 ASP B O 1
ATOM 3326 N N . ILE B 1 154 ? 40.657 51.292 9.535 1.00 64.51 154 ILE B N 1
ATOM 3327 C CA . ILE B 1 154 ? 39.517 51.380 10.440 1.00 63.22 154 ILE B CA 1
ATOM 3328 C C . ILE B 1 154 ? 39.725 50.679 11.782 1.00 63.78 154 ILE B C 1
ATOM 3329 O O . ILE B 1 154 ? 40.098 49.515 11.838 1.00 64.79 154 ILE B O 1
ATOM 3334 N N . ALA B 1 155 ? 39.462 51.408 12.860 1.00 65.25 155 ALA B N 1
ATOM 3335 C CA . ALA B 1 155 ? 39.631 50.891 14.212 1.00 66.93 155 ALA B CA 1
ATOM 3336 C C . ALA B 1 155 ? 38.285 50.735 14.903 1.00 63.40 155 ALA B C 1
ATOM 3337 O O . ALA B 1 155 ? 37.705 51.710 15.381 1.00 65.11 155 ALA B O 1
ATOM 3339 N N . PRO B 1 156 ? 37.768 49.506 14.947 1.00 61.49 156 PRO B N 1
ATOM 3340 C CA . PRO B 1 156 ? 36.562 49.339 15.736 1.00 58.78 156 PRO B CA 1
ATOM 3341 C C . PRO B 1 156 ? 36.968 49.203 17.179 1.00 56.84 156 PRO B C 1
ATOM 3342 O O . PRO B 1 156 ? 37.871 48.438 17.469 1.00 62.02 156 PRO B O 1
ATOM 3346 N N . ALA B 1 157 ? 36.357 49.984 18.058 1.00 52.68 157 ALA B N 1
ATOM 3347 C CA . ALA B 1 157 ? 36.563 49.825 19.474 1.00 54.13 157 ALA B CA 1
ATOM 3348 C C . ALA B 1 157 ? 38.042 49.903 19.878 1.00 56.96 157 ALA B C 1
ATOM 3349 O O . ALA B 1 157 ? 38.564 48.977 20.474 1.00 57.82 157 ALA B O 1
ATOM 3351 N N . PRO B 1 158 ? 38.714 51.005 19.537 1.00 59.67 158 PRO B N 1
ATOM 3352 C CA . PRO B 1 158 ? 40.090 51.236 19.976 1.00 64.26 158 PRO B CA 1
ATOM 3353 C C . PRO B 1 158 ? 40.258 51.133 21.482 1.00 66.73 158 PRO B C 1
ATOM 3354 O O . PRO B 1 158 ? 39.617 51.865 22.222 1.00 66.65 158 PRO B O 1
ATOM 3358 N N . GLU B 1 159 ? 41.148 50.261 21.934 1.00 72.91 159 GLU B N 1
ATOM 3359 C CA . GLU B 1 159 ? 41.506 50.176 23.371 1.00 74.71 159 GLU B CA 1
ATOM 3360 C C . GLU B 1 159 ? 40.352 49.554 24.137 1.00 72.08 159 GLU B C 1
ATOM 3361 O O . GLU B 1 159 ? 40.290 49.641 25.373 1.00 69.15 159 GLU B O 1
ATOM 3367 N N . ASN B 1 160 ? 39.432 48.946 23.392 1.00 62.72 160 ASN B N 1
ATOM 3368 C CA . ASN B 1 160 ? 38.216 48.423 23.981 1.00 64.45 160 ASN B CA 1
ATOM 3369 C C . ASN B 1 160 ? 37.344 49.566 24.507 1.00 66.78 160 ASN B C 1
ATOM 3370 O O . ASN B 1 160 ? 36.657 49.428 25.527 1.00 69.48 160 ASN B O 1
ATOM 3375 N N . LEU B 1 161 ? 37.391 50.695 23.802 1.00 67.14 161 LEU B N 1
ATOM 3376 C CA . LEU B 1 161 ? 36.408 51.759 23.981 1.00 66.39 161 LEU B CA 1
ATOM 3377 C C . LEU B 1 161 ? 35.148 51.370 23.238 1.00 63.97 161 LEU B C 1
ATOM 3378 O O . LEU B 1 161 ? 35.204 51.014 22.072 1.00 66.79 161 LEU B O 1
ATOM 3383 N N . SER B 1 162 ? 34.001 51.440 23.892 1.00 63.70 162 SER B N 1
ATOM 3384 C CA . SER B 1 162 ? 32.779 51.059 23.215 1.00 63.40 162 SER B CA 1
ATOM 3385 C C . SER B 1 162 ? 32.148 52.237 22.490 1.00 61.78 162 SER B C 1
ATOM 3386 O O . SER B 1 162 ? 32.420 53.392 22.814 1.00 59.82 162 SER B O 1
ATOM 3389 N N . GLY B 1 163 ? 31.307 51.926 21.501 1.00 58.69 163 GLY B N 1
ATOM 3390 C CA . GLY B 1 163 ? 30.569 52.946 20.763 1.00 60.23 163 GLY B CA 1
ATOM 3391 C C . GLY B 1 163 ? 31.429 53.800 19.848 1.00 62.84 163 GLY B C 1
ATOM 3392 O O . GLY B 1 163 ? 31.083 54.939 19.528 1.00 67.20 163 GLY B O 1
ATOM 3393 N N . ARG B 1 164 ? 32.541 53.238 19.395 1.00 64.85 164 ARG B N 1
ATOM 3394 C CA . ARG B 1 164 ? 33.560 54.016 18.701 1.00 65.13 164 ARG B CA 1
ATOM 3395 C C . ARG B 1 164 ? 34.186 53.296 17.527 1.00 62.09 164 ARG B C 1
ATOM 3396 O O . ARG B 1 164 ? 34.926 52.329 17.696 1.00 59.98 164 ARG B O 1
ATOM 3404 N N . VAL B 1 165 ? 33.911 53.793 16.332 1.00 58.31 165 VAL B N 1
ATOM 3405 C CA . VAL B 1 165 ? 34.658 53.349 15.183 1.00 56.36 165 VAL B CA 1
ATOM 3406 C C . VAL B 1 165 ? 35.555 54.477 14.659 1.00 57.09 165 VAL B C 1
ATOM 3407 O O . VAL B 1 165 ? 35.134 55.621 14.468 1.00 58.39 165 VAL B O 1
ATOM 3411 N N . GLU B 1 166 ? 36.817 54.157 14.452 1.00 56.24 166 GLU B N 1
ATOM 3412 C CA . GLU B 1 166 ? 37.736 55.184 14.030 1.00 57.85 166 GLU B CA 1
ATOM 3413 C C . GLU B 1 166 ? 38.182 54.968 12.618 1.00 56.56 166 GLU B C 1
ATOM 3414 O O . GLU B 1 166 ? 38.335 53.843 12.163 1.00 55.14 166 GLU B O 1
ATOM 3420 N N . ILE B 1 167 ? 38.340 56.064 11.904 1.00 58.83 167 ILE B N 1
ATOM 3421 C CA . ILE B 1 167 ? 38.573 55.973 10.485 1.00 59.70 167 ILE B CA 1
ATOM 3422 C C . ILE B 1 167 ? 39.644 56.948 10.032 1.00 62.03 167 ILE B C 1
ATOM 3423 O O . ILE B 1 167 ? 39.498 58.169 10.151 1.00 62.00 167 ILE B O 1
ATOM 3428 N N . MET B 1 168 ? 40.728 56.376 9.521 1.00 62.84 168 MET B N 1
ATOM 3429 C CA . MET B 1 168 ? 41.736 57.121 8.810 1.00 64.90 168 MET B CA 1
ATOM 3430 C C . MET B 1 168 ? 41.570 56.797 7.330 1.00 61.91 168 MET B C 1
ATOM 3431 O O . MET B 1 168 ? 41.735 55.655 6.895 1.00 60.04 168 MET B O 1
ATOM 3436 N N . VAL B 1 169 ? 41.213 57.802 6.553 1.00 60.76 169 VAL B N 1
ATOM 3437 C CA . VAL B 1 169 ? 41.074 57.607 5.129 1.00 62.06 169 VAL B CA 1
ATOM 3438 C C . VAL B 1 169 ? 42.430 57.725 4.467 1.00 61.92 169 VAL B C 1
ATOM 3439 O O . VAL B 1 169 ? 43.146 58.672 4.711 1.00 64.65 169 VAL B O 1
ATOM 3443 N N . THR B 1 170 ? 42.738 56.769 3.599 1.00 63.06 170 THR B N 1
ATOM 3444 C CA . THR B 1 170 ? 44.028 56.669 2.933 1.00 67.60 170 THR B CA 1
ATOM 3445 C C . THR B 1 170 ? 43.888 56.803 1.415 1.00 69.18 170 THR B C 1
ATOM 3446 O O . THR B 1 170 ? 44.879 56.895 0.692 1.00 70.63 170 THR B O 1
ATOM 3450 N N . ARG B 1 171 ? 42.652 56.799 0.931 1.00 65.58 171 ARG B N 1
ATOM 3451 C CA . ARG B 1 171 ? 42.405 57.054 -0.479 1.00 68.97 171 ARG B CA 1
ATOM 3452 C C . ARG B 1 171 ? 40.995 57.623 -0.640 1.00 64.93 171 ARG B C 1
ATOM 3453 O O . ARG B 1 171 ? 40.020 57.028 -0.186 1.00 63.91 171 ARG B O 1
ATOM 3461 N N . GLY B 1 172 ? 40.914 58.790 -1.268 1.00 66.83 172 GLY B N 1
ATOM 3462 C CA . GLY B 1 172 ? 39.669 59.522 -1.439 1.00 66.35 172 GLY B CA 1
ATOM 3463 C C . GLY B 1 172 ? 39.613 60.729 -0.518 1.00 68.86 172 GLY B C 1
ATOM 3464 O O . GLY B 1 172 ? 40.346 60.808 0.454 1.00 70.18 172 GLY B O 1
ATOM 3465 N N . ASP B 1 173 ? 38.731 61.672 -0.824 1.00 72.91 173 ASP B N 1
ATOM 3466 C CA . ASP B 1 173 ? 38.538 62.855 0.009 1.00 75.08 173 ASP B CA 1
ATOM 3467 C C . ASP B 1 173 ? 37.656 62.502 1.212 1.00 71.75 173 ASP B C 1
ATOM 3468 O O . ASP B 1 173 ? 36.536 62.020 1.050 1.00 69.40 173 ASP B O 1
ATOM 3473 N N . PRO B 1 174 ? 38.165 62.731 2.429 1.00 71.88 174 PRO B N 1
ATOM 3474 C CA . PRO B 1 174 ? 37.416 62.443 3.646 1.00 67.70 174 PRO B CA 1
ATOM 3475 C C . PRO B 1 174 ? 36.063 63.147 3.750 1.00 66.06 174 PRO B C 1
ATOM 3476 O O . PRO B 1 174 ? 35.115 62.543 4.238 1.00 65.71 174 PRO B O 1
ATOM 3480 N N . ASP B 1 175 ? 35.970 64.403 3.320 1.00 69.74 175 ASP B N 1
ATOM 3481 C CA . ASP B 1 175 ? 34.726 65.163 3.463 1.00 70.27 175 ASP B CA 1
ATOM 3482 C C . ASP B 1 175 ? 33.605 64.508 2.674 1.00 69.27 175 ASP B C 1
ATOM 3483 O O . ASP B 1 175 ? 32.422 64.656 3.012 1.00 69.64 175 ASP B O 1
ATOM 3488 N N . GLU B 1 176 ? 33.969 63.776 1.629 1.00 67.24 176 GLU B N 1
ATOM 3489 C CA . GLU B 1 176 ? 32.968 63.122 0.829 1.00 66.72 176 GLU B CA 1
ATOM 3490 C C . GLU B 1 176 ? 32.842 61.654 1.221 1.00 64.72 176 GLU B C 1
ATOM 3491 O O . GLU B 1 176 ? 31.896 60.965 0.849 1.00 60.75 176 GLU B O 1
ATOM 3497 N N . ALA B 1 177 ? 33.769 61.180 2.034 1.00 65.83 177 ALA B N 1
ATOM 3498 C CA . ALA B 1 177 ? 33.564 59.902 2.674 1.00 61.90 177 ALA B CA 1
ATOM 3499 C C . ALA B 1 177 ? 32.483 60.068 3.736 1.00 61.09 177 ALA B C 1
ATOM 3500 O O . ALA B 1 177 ? 31.638 59.193 3.923 1.00 59.77 177 ALA B O 1
ATOM 3502 N N . VAL B 1 178 ? 32.496 61.199 4.430 1.00 62.66 178 VAL B N 1
ATOM 3503 C CA . VAL B 1 178 ? 31.509 61.409 5.475 1.00 60.69 178 VAL B CA 1
ATOM 3504 C C . VAL B 1 178 ? 30.155 61.640 4.824 1.00 60.06 178 VAL B C 1
ATOM 3505 O O . VAL B 1 178 ? 29.143 61.159 5.320 1.00 59.57 178 VAL B O 1
ATOM 3509 N N . GLU B 1 179 ? 30.139 62.359 3.707 1.00 62.83 179 GLU B N 1
ATOM 3510 C CA . GLU B 1 179 ? 28.898 62.561 2.964 1.00 63.55 179 GLU B CA 1
ATOM 3511 C C . GLU B 1 179 ? 28.341 61.210 2.551 1.00 60.13 179 GLU B C 1
ATOM 3512 O O . GLU B 1 179 ? 27.137 61.025 2.492 1.00 57.16 179 GLU B O 1
ATOM 3518 N N . LEU B 1 180 ? 29.227 60.251 2.308 1.00 59.96 180 LEU B N 1
ATOM 3519 C CA . LEU B 1 180 ? 28.798 58.931 1.899 1.00 59.47 180 LEU B CA 1
ATOM 3520 C C . LEU B 1 180 ? 28.189 58.182 3.073 1.00 57.74 180 LEU B C 1
ATOM 3521 O O . LEU B 1 180 ? 27.141 57.549 2.941 1.00 54.95 180 LEU B O 1
ATOM 3526 N N . LEU B 1 181 ? 28.865 58.258 4.213 1.00 56.18 181 LEU B N 1
ATOM 3527 C CA . LEU B 1 181 ? 28.422 57.592 5.424 1.00 53.12 181 LEU B CA 1
ATOM 3528 C C . LEU B 1 181 ? 27.146 58.202 5.968 1.00 53.73 181 LEU B C 1
ATOM 3529 O O . LEU B 1 181 ? 26.271 57.495 6.452 1.00 54.24 181 LEU B O 1
ATOM 3534 N N . LYS B 1 182 ? 27.055 59.524 5.927 1.00 57.78 182 LYS B N 1
ATOM 3535 C CA . LYS B 1 182 ? 25.887 60.194 6.463 1.00 60.72 182 LYS B CA 1
ATOM 3536 C C . LYS B 1 182 ? 24.657 59.749 5.690 1.00 61.65 182 LYS B C 1
ATOM 3537 O O . LYS B 1 182 ? 23.592 59.552 6.261 1.00 63.13 182 LYS B O 1
ATOM 3543 N N . GLU B 1 183 ? 24.809 59.567 4.388 1.00 63.19 183 GLU B N 1
ATOM 3544 C CA . GLU B 1 183 ? 23.660 59.291 3.560 1.00 66.65 183 GLU B CA 1
ATOM 3545 C C . GLU B 1 183 ? 23.342 57.803 3.494 1.00 64.09 183 GLU B C 1
ATOM 3546 O O . GLU B 1 183 ? 22.192 57.425 3.246 1.00 62.95 183 GLU B O 1
ATOM 3552 N N . GLU B 1 184 ? 24.350 56.965 3.719 1.00 60.55 184 GLU B N 1
ATOM 3553 C CA . GLU B 1 184 ? 24.186 55.528 3.562 1.00 59.82 184 GLU B CA 1
ATOM 3554 C C . GLU B 1 184 ? 23.961 54.862 4.910 1.00 60.68 184 GLU B C 1
ATOM 3555 O O . GLU B 1 184 ? 23.347 53.786 4.985 1.00 60.71 184 GLU B O 1
ATOM 3561 N N . LEU B 1 185 ? 24.471 55.495 5.968 1.00 58.13 185 LEU B N 1
ATOM 3562 C CA . LEU B 1 185 ? 24.181 55.072 7.329 1.00 57.00 185 LEU B CA 1
ATOM 3563 C C . LEU B 1 185 ? 23.705 56.230 8.191 1.00 57.64 185 LEU B C 1
ATOM 3564 O O . LEU B 1 185 ? 24.399 56.648 9.092 1.00 58.12 185 LEU B O 1
ATOM 3569 N N . PRO B 1 186 ? 22.490 56.718 7.952 1.00 61.39 186 PRO B N 1
ATOM 3570 C CA . PRO B 1 186 ? 22.020 57.977 8.539 1.00 63.48 186 PRO B CA 1
ATOM 3571 C C . PRO B 1 186 ? 21.803 58.004 10.058 1.00 64.09 186 PRO B C 1
ATOM 3572 O O . PRO B 1 186 ? 21.620 59.078 10.618 1.00 65.67 186 PRO B O 1
ATOM 3576 N N . VAL B 1 187 ? 21.810 56.853 10.715 1.00 63.19 187 VAL B N 1
ATOM 3577 C CA . VAL B 1 187 ? 21.449 56.794 12.131 1.00 64.91 187 VAL B CA 1
ATOM 3578 C C . VAL B 1 187 ? 22.609 57.113 13.059 1.00 64.23 187 VAL B C 1
ATOM 3579 O O . VAL B 1 187 ? 22.406 57.399 14.232 1.00 66.63 187 VAL B O 1
ATOM 3583 N N . PHE B 1 188 ? 23.824 57.058 12.534 1.00 62.75 188 PHE B N 1
ATOM 3584 C CA . PHE B 1 188 ? 25.006 57.228 13.352 1.00 59.70 188 PHE B CA 1
ATOM 3585 C C . PHE B 1 188 ? 25.414 58.674 13.462 1.00 60.07 188 PHE B C 1
ATOM 3586 O O . PHE B 1 188 ? 25.146 59.470 12.576 1.00 58.72 188 PHE B O 1
ATOM 3594 N N . ARG B 1 189 ? 26.055 58.993 14.577 1.00 63.40 189 ARG B N 1
ATOM 3595 C CA . ARG B 1 189 ? 26.736 60.260 14.756 1.00 67.07 189 ARG B CA 1
ATOM 3596 C C . ARG B 1 189 ? 28.089 60.180 14.036 1.00 65.77 189 ARG B C 1
ATOM 3597 O O . ARG B 1 189 ? 28.908 59.295 14.308 1.00 62.53 189 ARG B O 1
ATOM 3605 N N . ILE B 1 190 ? 28.313 61.108 13.113 1.00 68.87 190 ILE B N 1
ATOM 3606 C CA . ILE B 1 190 ? 29.521 61.107 12.289 1.00 68.16 190 ILE B CA 1
ATOM 3607 C C . ILE B 1 190 ? 30.211 62.479 12.259 1.00 71.18 190 ILE B C 1
ATOM 3608 O O . ILE B 1 190 ? 29.677 63.457 11.733 1.00 73.89 190 ILE B O 1
ATOM 3613 N N . ARG B 1 191 ? 31.412 62.520 12.830 1.00 72.76 191 ARG B N 1
ATOM 3614 C CA . ARG B 1 191 ? 32.184 63.738 12.988 1.00 75.11 191 ARG B CA 1
ATOM 3615 C C . ARG B 1 191 ? 33.430 63.712 12.105 1.00 74.68 191 ARG B C 1
ATOM 3616 O O . ARG B 1 191 ? 34.194 62.741 12.109 1.00 73.31 191 ARG B O 1
ATOM 3624 N N . ARG B 1 192 ? 33.627 64.787 11.351 1.00 75.98 192 ARG B N 1
ATOM 3625 C CA . ARG B 1 192 ? 34.779 64.927 10.477 1.00 76.60 192 ARG B CA 1
ATOM 3626 C C . ARG B 1 192 ? 35.830 65.783 11.171 1.00 79.94 192 ARG B C 1
ATOM 3627 O O . ARG B 1 192 ? 35.489 66.782 11.802 1.00 82.79 192 ARG B O 1
ATOM 3635 N N . PHE B 1 193 ? 37.103 65.399 11.072 1.00 80.69 193 PHE B N 1
ATOM 3636 C CA . PHE B 1 193 ? 38.169 66.157 11.747 1.00 83.17 193 PHE B CA 1
ATOM 3637 C C . PHE B 1 193 ? 39.269 66.663 10.814 1.00 84.94 193 PHE B C 1
ATOM 3638 O O . PHE B 1 193 ? 39.904 65.892 10.086 1.00 83.51 193 PHE B O 1
ATOM 3646 N N . LEU B 1 194 ? 39.500 67.973 10.871 1.00 87.73 194 LEU B N 1
ATOM 3647 C CA . LEU B 1 194 ? 40.460 68.641 9.995 1.00 88.55 194 LEU B CA 1
ATOM 3648 C C . LEU B 1 194 ? 41.892 68.357 10.417 1.00 91.06 194 LEU B C 1
ATOM 3649 O O . LEU B 1 194 ? 42.723 67.976 9.588 1.00 89.81 194 LEU B O 1
ATOM 3654 N N . ILE B 1 195 ? 42.177 68.546 11.704 1.00 93.60 195 ILE B N 1
ATOM 3655 C CA . ILE B 1 195 ? 43.502 68.249 12.243 1.00 96.57 195 ILE B CA 1
ATOM 3656 C C . ILE B 1 195 ? 43.440 67.171 13.330 1.00 94.24 195 ILE B C 1
ATOM 3657 O O . ILE B 1 195 ? 42.624 67.236 14.257 1.00 91.55 195 ILE B O 1
ATOM 3662 N N . SER B 1 196 ? 44.316 66.179 13.200 1.00 93.98 196 SER B N 1
ATOM 3663 C CA . SER B 1 196 ? 44.410 65.085 14.161 1.00 94.16 196 SER B CA 1
ATOM 3664 C C . SER B 1 196 ? 45.804 64.464 14.118 1.00 96.01 196 SER B C 1
ATOM 3665 O O . SER B 1 196 ? 46.310 64.111 13.048 1.00 93.66 196 SER B O 1
ATOM 3668 N N . GLY B 1 197 ? 46.417 64.329 15.290 1.00 99.40 197 GLY B N 1
ATOM 3669 C CA . GLY B 1 197 ? 47.777 63.810 15.384 1.00 102.43 197 GLY B CA 1
ATOM 3670 C C . GLY B 1 197 ? 48.375 63.970 16.770 1.00 105.28 197 GLY B C 1
ATOM 3671 O O . GLY B 1 197 ? 47.853 64.710 17.608 1.00 105.06 197 GLY B O 1
ATOM 3672 N N . GLU B 1 198 ? 49.479 63.269 17.004 1.00 108.01 198 GLU B N 1
ATOM 3673 C CA . GLU B 1 198 ? 50.168 63.322 18.289 1.00 112.15 198 GLU B CA 1
ATOM 3674 C C . GLU B 1 198 ? 51.357 64.269 18.210 1.00 116.70 198 GLU B C 1
ATOM 3675 O O . GLU B 1 198 ? 52.436 63.882 17.771 1.00 117.26 198 GLU B O 1
ATOM 3681 N N . PHE B 1 199 ? 51.156 65.514 18.629 1.00 120.25 199 PHE B N 1
ATOM 3682 C CA . PHE B 1 199 ? 52.226 66.500 18.570 1.00 127.27 199 PHE B CA 1
ATOM 3683 C C . PHE B 1 199 ? 52.280 67.399 19.811 1.00 131.43 199 PHE B C 1
ATOM 3684 O O . PHE B 1 199 ? 51.740 67.049 20.859 1.00 129.00 199 PHE B O 1
ATOM 3692 N N . ASP B 1 200 ? 52.945 68.549 19.681 1.00 137.98 200 ASP B N 1
ATOM 3693 C CA . ASP B 1 200 ? 53.178 69.462 20.809 1.00 143.02 200 ASP B CA 1
ATOM 3694 C C . ASP B 1 200 ? 52.117 70.552 20.934 1.00 143.21 200 ASP B C 1
ATOM 3695 O O . ASP B 1 200 ? 51.427 70.878 19.968 1.00 140.63 200 ASP B O 1
ATOM 3700 N N . ARG B 1 201 ? 52.000 71.122 22.131 1.00 146.33 201 ARG B N 1
ATOM 3701 C CA . ARG B 1 201 ? 51.094 72.243 22.351 1.00 147.66 201 ARG B CA 1
ATOM 3702 C C . ARG B 1 201 ? 51.628 73.442 21.593 1.00 151.87 201 ARG B C 1
ATOM 3703 O O . ARG B 1 201 ? 50.941 74.451 21.437 1.00 153.48 201 ARG B O 1
ATOM 3711 N N . ASP B 1 202 ? 52.865 73.317 21.123 1.00 153.86 202 ASP B N 1
ATOM 3712 C CA . ASP B 1 202 ? 53.428 74.286 20.202 1.00 158.23 202 ASP B CA 1
ATOM 3713 C C . ASP B 1 202 ? 52.827 74.031 18.821 1.00 153.53 202 ASP B C 1
ATOM 3714 O O . ASP B 1 202 ? 51.988 74.799 18.344 1.00 152.09 202 ASP B O 1
ATOM 3719 N N . GLU B 1 203 ? 53.255 72.938 18.194 1.00 151.21 203 GLU B N 1
ATOM 3720 C CA . GLU B 1 203 ? 52.768 72.540 16.867 1.00 148.32 203 GLU B CA 1
ATOM 3721 C C . GLU B 1 203 ? 51.245 72.535 16.753 1.00 142.69 203 GLU B C 1
ATOM 3722 O O . GLU B 1 203 ? 50.695 72.744 15.670 1.00 141.25 203 GLU B O 1
ATOM 3728 N N . LEU B 1 204 ? 50.571 72.276 17.867 1.00 139.92 204 LEU B N 1
ATOM 3729 C CA . LEU B 1 204 ? 49.117 72.219 17.880 1.00 134.89 204 LEU B CA 1
ATOM 3730 C C . LEU B 1 204 ? 48.514 73.609 17.681 1.00 136.68 204 LEU B C 1
ATOM 3731 O O . LEU B 1 204 ? 47.537 73.765 16.944 1.00 133.51 204 LEU B O 1
ATOM 3736 N N . ARG B 1 205 ? 49.099 74.613 18.335 1.00 140.27 205 ARG B N 1
ATOM 3737 C CA . ARG B 1 205 ? 48.613 75.988 18.226 1.00 142.84 205 ARG B CA 1
ATOM 3738 C C . ARG B 1 205 ? 48.764 76.517 16.802 1.00 142.59 205 ARG B C 1
ATOM 3739 O O . ARG B 1 205 ? 48.017 77.401 16.375 1.00 142.06 205 ARG B O 1
ATOM 3747 N N . GLU B 1 206 ? 49.741 75.975 16.078 1.00 142.20 206 GLU B N 1
ATOM 3748 C CA . GLU B 1 206 ? 49.955 76.322 14.677 1.00 142.89 206 GLU B CA 1
ATOM 3749 C C . GLU B 1 206 ? 48.808 75.810 13.823 1.00 137.67 206 GLU B C 1
ATOM 3750 O O . GLU B 1 206 ? 48.124 76.583 13.152 1.00 138.07 206 GLU B O 1
ATOM 3756 N N . ARG B 1 207 ? 48.614 74.493 13.855 1.00 132.93 207 ARG B N 1
ATOM 3757 C CA . ARG B 1 207 ? 47.600 73.829 13.048 1.00 126.81 207 ARG B CA 1
ATOM 3758 C C . ARG B 1 207 ? 46.221 74.440 13.260 1.00 124.95 207 ARG B C 1
ATOM 3759 O O . ARG B 1 207 ? 45.385 74.410 12.362 1.00 123.15 207 ARG B O 1
ATOM 3767 N N . ILE B 1 208 ? 45.985 74.998 14.443 1.00 126.25 208 ILE B N 1
ATOM 3768 C CA . ILE B 1 208 ? 44.688 75.595 14.755 1.00 125.65 208 ILE B CA 1
ATOM 3769 C C . ILE B 1 208 ? 44.480 76.912 14.020 1.00 130.24 208 ILE B C 1
ATOM 3770 O O . ILE B 1 208 ? 43.423 77.140 13.429 1.00 127.52 208 ILE B O 1
ATOM 3775 N N . LEU B 1 209 ? 45.492 77.778 14.073 1.00 137.94 209 LEU B N 1
ATOM 3776 C CA . LEU B 1 209 ? 45.472 79.054 13.357 1.00 142.48 209 LEU B CA 1
ATOM 3777 C C . LEU B 1 209 ? 45.467 78.796 11.850 1.00 141.51 209 LEU B C 1
ATOM 3778 O O . LEU B 1 209 ? 44.778 79.472 11.086 1.00 142.45 209 LEU B O 1
ATOM 3783 N N . GLU B 1 210 ? 46.251 77.802 11.446 1.00 140.19 210 GLU B N 1
ATOM 3784 C CA . GLU B 1 210 ? 46.342 77.357 10.057 1.00 138.38 210 GLU B CA 1
ATOM 3785 C C . GLU B 1 210 ? 44.996 76.844 9.527 1.00 133.01 210 GLU B C 1
ATOM 3786 O O . GLU B 1 210 ? 44.328 77.518 8.738 1.00 133.20 210 GLU B O 1
ATOM 3792 N N . ASP B 1 211 ? 44.597 75.659 9.983 1.00 127.74 211 ASP B N 1
ATOM 3793 C CA . ASP B 1 211 ? 43.516 74.909 9.346 1.00 123.39 211 ASP B CA 1
ATOM 3794 C C . ASP B 1 211 ? 42.130 75.077 9.991 1.00 121.83 211 ASP B C 1
ATOM 3795 O O . ASP B 1 211 ? 41.166 74.460 9.535 1.00 118.41 211 ASP B O 1
ATOM 3800 N N . ILE B 1 212 ? 42.015 75.905 11.027 1.00 124.65 212 ILE B N 1
ATOM 3801 C CA . ILE B 1 212 ? 40.778 75.954 11.822 1.00 123.19 212 ILE B CA 1
ATOM 3802 C C . ILE B 1 212 ? 40.069 77.312 11.847 1.00 126.29 212 ILE B C 1
ATOM 3803 O O . ILE B 1 212 ? 38.888 77.421 11.507 1.00 122.83 212 ILE B O 1
ATOM 3808 N N . GLU B 1 213 ? 40.795 78.339 12.272 1.00 132.50 213 GLU B N 1
ATOM 3809 C CA . GLU B 1 213 ? 40.228 79.671 12.476 1.00 136.91 213 GLU B CA 1
ATOM 3810 C C . GLU B 1 213 ? 39.682 80.315 11.202 1.00 136.83 213 GLU B C 1
ATOM 3811 O O . GLU B 1 213 ? 38.645 80.986 11.232 1.00 136.37 213 GLU B O 1
ATOM 3817 N N . PRO B 1 214 ? 40.393 80.129 10.079 1.00 136.85 214 PRO B N 1
ATOM 3818 C CA . PRO B 1 214 ? 40.000 80.737 8.805 1.00 138.56 214 PRO B CA 1
ATOM 3819 C C . PRO B 1 214 ? 38.610 80.294 8.353 1.00 135.32 214 PRO B C 1
ATOM 3820 O O . PRO B 1 214 ? 37.970 80.982 7.556 1.00 136.72 214 PRO B O 1
ATOM 3824 N N . ARG B 1 215 ? 38.151 79.157 8.873 1.00 131.24 215 ARG B N 1
ATOM 3825 C CA . ARG B 1 215 ? 36.905 78.546 8.421 1.00 127.08 215 ARG B CA 1
ATOM 3826 C C . ARG B 1 215 ? 35.817 78.588 9.487 1.00 126.19 215 ARG B C 1
ATOM 3827 O O . ARG B 1 215 ? 34.898 77.776 9.473 1.00 121.21 215 ARG B O 1
ATOM 3835 N N . ILE B 1 216 ? 35.924 79.548 10.402 1.00 131.23 216 ILE B N 1
ATOM 3836 C CA . ILE B 1 216 ? 34.932 79.737 11.458 1.00 132.15 216 ILE B CA 1
ATOM 3837 C C . ILE B 1 216 ? 33.846 80.730 11.043 1.00 134.95 216 ILE B C 1
ATOM 3838 O O . ILE B 1 216 ? 33.956 81.385 10.009 1.00 136.81 216 ILE B O 1
ATOM 3843 N N . LEU B 1 217 ? 32.793 80.828 11.851 1.00 135.67 217 LEU B N 1
ATOM 3844 C CA . LEU B 1 217 ? 31.744 81.822 11.632 1.00 139.30 217 LEU B CA 1
ATOM 3845 C C . LEU B 1 217 ? 31.169 82.291 12.965 1.00 142.32 217 LEU B C 1
ATOM 3846 O O . LEU B 1 217 ? 30.307 81.632 13.549 1.00 139.34 217 LEU B O 1
ATOM 3851 N N . ASP B 1 218 ? 31.657 83.438 13.434 1.00 148.60 218 ASP B N 1
ATOM 3852 C CA . ASP B 1 218 ? 31.228 84.010 14.710 1.00 152.26 218 ASP B CA 1
ATOM 3853 C C . ASP B 1 218 ? 29.701 84.049 14.814 1.00 153.01 218 ASP B C 1
ATOM 3854 O O . ASP B 1 218 ? 29.017 84.377 13.844 1.00 152.94 218 ASP B O 1
ATOM 3859 N N . PRO B 1 219 ? 29.161 83.705 15.996 1.00 154.01 219 PRO B N 1
ATOM 3860 C CA . PRO B 1 219 ? 29.925 83.285 17.171 1.00 154.73 219 PRO B CA 1
ATOM 3861 C C . PRO B 1 219 ? 30.134 81.765 17.263 1.00 150.60 219 PRO B C 1
ATOM 3862 O O . PRO B 1 219 ? 29.369 80.984 16.682 1.00 146.25 219 PRO B O 1
ATOM 3866 N N . PHE B 1 220 ? 31.159 81.355 18.004 1.00 151.40 220 PHE B N 1
ATOM 3867 C CA . PHE B 1 220 ? 31.551 79.954 18.041 1.00 147.72 220 PHE B CA 1
ATOM 3868 C C . PHE B 1 220 ? 31.615 79.391 19.463 1.00 147.46 220 PHE B C 1
ATOM 3869 O O . PHE B 1 220 ? 32.091 80.055 20.386 1.00 150.34 220 PHE B O 1
ATOM 3877 N N . ALA B 1 221 ? 31.144 78.154 19.618 1.00 143.19 221 ALA B N 1
ATOM 3878 C CA . ALA B 1 221 ? 31.234 77.435 20.886 1.00 142.35 221 ALA B CA 1
ATOM 3879 C C . ALA B 1 221 ? 32.049 76.147 20.707 1.00 138.11 221 ALA B C 1
ATOM 3880 O O . ALA B 1 221 ? 31.862 75.419 19.728 1.00 135.68 221 ALA B O 1
ATOM 3882 N N . VAL B 1 222 ? 32.946 75.867 21.65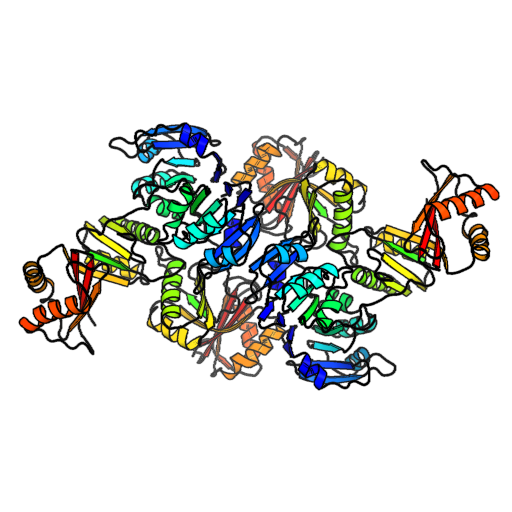2 1.00 137.58 222 VAL B N 1
ATOM 3883 C CA . VAL B 1 222 ? 33.853 74.718 21.544 1.00 132.93 222 VAL B CA 1
ATOM 3884 C C . VAL B 1 222 ? 33.475 73.548 22.459 1.00 130.29 222 VAL B C 1
ATOM 3885 O O . VAL B 1 222 ? 33.455 73.689 23.682 1.00 132.26 222 VAL B O 1
ATOM 3889 N N . ARG B 1 223 ? 33.201 72.390 21.861 1.00 125.93 223 ARG B N 1
ATOM 3890 C CA . ARG B 1 223 ? 32.891 71.176 22.624 1.00 123.30 223 ARG B CA 1
ATOM 3891 C C . ARG B 1 223 ? 34.030 70.157 22.525 1.00 119.37 223 ARG B C 1
ATOM 3892 O O . ARG B 1 223 ? 34.494 69.824 21.430 1.00 115.28 223 ARG B O 1
ATOM 3900 N N . ALA B 1 224 ? 34.467 69.655 23.675 1.00 119.82 224 ALA B N 1
ATOM 3901 C CA . ALA B 1 224 ? 35.562 68.691 23.723 1.00 117.85 224 ALA B CA 1
ATOM 3902 C C . ALA B 1 224 ? 35.134 67.399 24.420 1.00 115.88 224 ALA B C 1
ATOM 3903 O O . ALA B 1 224 ? 34.283 67.418 25.310 1.00 116.78 224 ALA B O 1
ATOM 3905 N N . ARG B 1 225 ? 35.733 66.282 24.009 1.00 113.00 225 ARG B N 1
ATOM 3906 C CA . ARG B 1 225 ? 35.393 64.971 24.558 1.00 111.47 225 ARG B CA 1
ATOM 3907 C C . ARG B 1 225 ? 36.647 64.150 24.871 1.00 110.11 225 ARG B C 1
ATOM 3908 O O . ARG B 1 225 ? 37.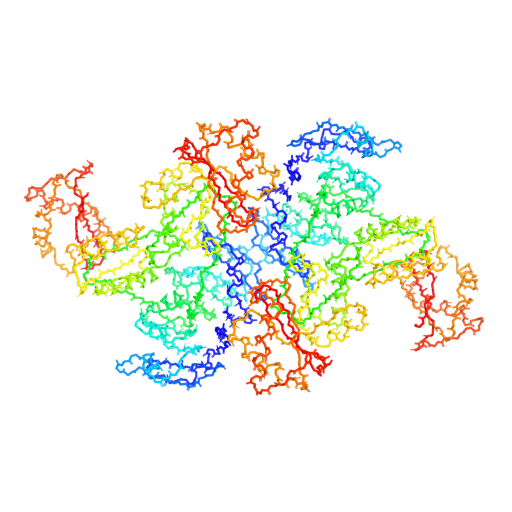577 64.074 24.064 1.00 108.23 225 ARG B O 1
ATOM 3916 N N . ILE B 1 226 ? 36.656 63.536 26.050 1.00 110.34 226 ILE B N 1
ATOM 3917 C CA . ILE B 1 226 ? 37.844 62.860 26.566 1.00 110.22 226 ILE B CA 1
ATOM 3918 C C . ILE B 1 226 ? 37.765 61.344 26.440 1.00 106.47 226 ILE B C 1
ATOM 3919 O O . ILE B 1 226 ? 37.388 60.654 27.388 1.00 106.52 226 ILE B O 1
ATOM 3924 N N . ALA B 1 227 ? 38.131 60.826 25.274 1.00 102.66 227 ALA B N 1
ATOM 3925 C CA . ALA B 1 227 ? 38.186 59.386 25.077 1.00 99.43 227 ALA B CA 1
ATOM 3926 C C . ALA B 1 227 ? 39.166 58.799 26.082 1.00 100.25 227 ALA B C 1
ATOM 3927 O O . ALA B 1 227 ? 38.892 57.789 26.719 1.00 99.09 227 ALA B O 1
ATOM 3929 N N . ARG B 1 228 ? 40.316 59.447 26.213 1.00 102.54 228 ARG B N 1
ATOM 3930 C CA . ARG B 1 228 ? 41.277 59.103 27.253 1.00 105.29 228 ARG B CA 1
ATOM 3931 C C . ARG B 1 228 ? 42.113 60.332 27.610 1.00 108.43 228 ARG B C 1
ATOM 3932 O O . ARG B 1 228 ? 42.246 61.265 26.808 1.00 108.26 228 ARG B O 1
ATOM 3940 N N . ALA B 1 229 ? 42.658 60.338 28.821 1.00 109.97 229 ALA B N 1
ATOM 3941 C CA . ALA B 1 229 ? 43.562 61.398 29.227 1.00 112.49 229 ALA B CA 1
ATOM 3942 C C . ALA B 1 229 ? 44.900 61.150 28.554 1.00 112.37 229 ALA B C 1
ATOM 3943 O O . ALA B 1 229 ? 45.219 60.020 28.200 1.00 108.70 229 ALA B O 1
ATOM 3945 N N . GLY B 1 230 ? 45.676 62.211 28.372 1.00 116.46 230 GLY B N 1
ATOM 3946 C CA . GLY B 1 230 ? 46.973 62.114 27.707 1.00 118.02 230 GLY B CA 1
ATOM 3947 C C . GLY B 1 230 ? 47.414 63.463 27.171 1.00 121.50 230 GLY B C 1
ATOM 3948 O O . GLY B 1 230 ? 48.295 64.106 27.738 1.00 126.24 230 GLY B O 1
ATOM 3949 N N . ALA B 1 231 ? 46.796 63.895 26.075 1.00 119.63 231 ALA B N 1
ATOM 3950 C CA . ALA B 1 231 ? 47.058 65.216 25.517 1.00 121.33 231 ALA B CA 1
ATOM 3951 C C . ALA B 1 231 ? 46.652 66.288 26.519 1.00 123.70 231 ALA B C 1
ATOM 3952 O O . ALA B 1 231 ? 47.407 67.211 26.793 1.00 128.17 231 ALA B O 1
ATOM 3954 N N . PHE B 1 232 ? 45.447 66.156 27.059 1.00 122.14 232 PHE B N 1
ATOM 3955 C CA . PHE B 1 232 ? 44.957 67.052 28.093 1.00 125.60 232 PHE B CA 1
ATOM 3956 C C . PHE B 1 232 ? 44.250 66.228 29.160 1.00 125.74 232 PHE B C 1
ATOM 3957 O O . PHE B 1 232 ? 43.984 65.044 28.972 1.00 123.70 232 PHE B O 1
ATOM 3965 N N . SER B 1 233 ? 43.952 66.853 30.288 1.00 129.90 233 SER B N 1
ATOM 3966 C CA . SER B 1 233 ? 43.339 66.139 31.394 1.00 130.39 233 SER B CA 1
ATOM 3967 C C . SER B 1 233 ? 41.824 66.226 31.346 1.00 128.02 233 SER B C 1
ATOM 3968 O O . SER B 1 233 ? 41.132 65.315 31.784 1.00 125.28 233 SER B O 1
ATOM 3971 N N . SER B 1 234 ? 41.310 67.334 30.826 1.00 129.18 234 SER B N 1
ATOM 3972 C CA . SER B 1 234 ? 39.873 67.554 30.805 1.00 128.51 234 SER B CA 1
ATOM 3973 C C . SER B 1 234 ? 39.434 68.238 29.528 1.00 127.85 234 SER B C 1
ATOM 3974 O O . SER B 1 234 ? 40.195 68.996 28.920 1.00 129.01 234 SER B O 1
ATOM 3977 N N . SER B 1 235 ? 38.191 67.970 29.140 1.00 126.83 235 SER B N 1
ATOM 3978 C CA . SER B 1 235 ? 37.623 68.533 27.924 1.00 126.65 235 SER B CA 1
ATOM 3979 C C . SER B 1 235 ? 37.328 70.011 28.132 1.00 130.65 235 SER B C 1
ATOM 3980 O O . SER B 1 235 ? 37.743 70.862 27.339 1.00 132.40 235 SER B O 1
ATOM 3983 N N . ARG B 1 236 ? 36.614 70.317 29.206 1.00 132.64 236 ARG B N 1
ATOM 3984 C CA . ARG B 1 236 ? 36.269 71.698 29.487 1.00 136.74 236 ARG B CA 1
ATOM 3985 C C . ARG B 1 236 ? 37.504 72.523 29.832 1.00 140.61 236 ARG B C 1
ATOM 3986 O O . ARG B 1 236 ? 37.399 73.722 30.115 1.00 144.01 236 ARG B O 1
ATOM 3994 N N . GLU B 1 237 ? 38.666 71.875 29.834 1.00 139.29 237 GLU B N 1
ATOM 3995 C CA . GLU B 1 237 ? 39.924 72.583 30.027 1.00 142.39 237 GLU B CA 1
ATOM 3996 C C . GLU B 1 237 ? 40.582 72.865 28.686 1.00 141.05 237 GLU B C 1
ATOM 3997 O O . GLU B 1 237 ? 41.128 73.947 28.456 1.00 144.44 237 GLU B O 1
ATOM 4003 N N . ALA B 1 238 ? 40.548 71.874 27.806 1.00 136.53 238 ALA B N 1
ATOM 4004 C CA . ALA B 1 238 ? 41.091 72.042 26.473 1.00 135.56 238 ALA B CA 1
ATOM 4005 C C . ALA B 1 238 ? 40.199 72.980 25.662 1.00 136.86 238 ALA B C 1
ATOM 4006 O O . ALA B 1 238 ? 40.675 73.619 24.726 1.00 137.60 238 ALA B O 1
ATOM 4008 N N . GLU B 1 239 ? 38.916 73.069 26.028 1.00 137.86 239 GLU B N 1
ATOM 4009 C CA . GLU B 1 239 ? 37.960 73.942 25.327 1.00 139.55 239 GLU B CA 1
ATOM 4010 C C . GLU B 1 239 ? 38.043 75.392 25.820 1.00 146.93 239 GLU B C 1
ATOM 4011 O O . GLU B 1 239 ? 37.700 76.328 25.093 1.00 147.87 239 GLU B O 1
ATOM 4017 N N . VAL B 1 240 ? 38.480 75.567 27.064 1.00 152.43 240 VAL B N 1
ATOM 4018 C CA . VAL B 1 240 ? 38.735 76.896 27.605 1.00 159.90 240 VAL B CA 1
ATOM 4019 C C . VAL B 1 240 ? 40.096 77.377 27.117 1.00 163.75 240 VAL B C 1
ATOM 4020 O O . VAL B 1 240 ? 40.388 78.581 27.143 1.00 168.86 240 VAL B O 1
ATOM 4024 N N . PHE B 1 241 ? 40.930 76.432 26.684 1.00 161.17 241 PHE B N 1
ATOM 4025 C CA . PHE B 1 241 ? 42.248 76.771 26.169 1.00 164.09 241 PHE B CA 1
ATOM 4026 C C . PHE B 1 241 ? 42.155 77.286 24.738 1.00 164.75 241 PHE B C 1
ATOM 4027 O O . PHE B 1 241 ? 42.778 78.290 24.391 1.00 169.67 241 PHE B O 1
ATOM 4035 N N . ILE B 1 242 ? 41.379 76.600 23.906 1.00 161.03 242 ILE B N 1
ATOM 4036 C CA . ILE B 1 242 ? 41.165 77.062 22.542 1.00 162.00 242 ILE B CA 1
ATOM 4037 C C . ILE B 1 242 ? 40.458 78.416 22.556 1.00 166.78 242 ILE B C 1
ATOM 4038 O O . ILE B 1 242 ? 40.884 79.356 21.878 1.00 171.51 242 ILE B O 1
ATOM 4043 N N . GLY B 1 243 ? 39.387 78.514 23.340 1.00 166.92 243 GLY B N 1
ATOM 4044 C CA . GLY B 1 243 ? 38.642 79.763 23.475 1.00 170.45 243 GLY B CA 1
ATOM 4045 C C . GLY B 1 243 ? 39.545 80.951 23.755 1.00 176.12 243 GLY B C 1
ATOM 4046 O O . GLY B 1 243 ? 39.411 81.998 23.123 1.00 179.58 243 GLY B O 1
ATOM 4047 N N . ASP B 1 244 ? 40.468 80.789 24.701 1.00 177.86 244 ASP B N 1
ATOM 4048 C CA . ASP B 1 244 ? 41.384 81.867 25.069 1.00 183.76 244 ASP B CA 1
ATOM 4049 C C . ASP B 1 244 ? 42.336 82.190 23.916 1.00 184.66 244 ASP B C 1
ATOM 4050 O O . ASP B 1 244 ? 42.834 83.312 23.806 1.00 189.73 244 ASP B O 1
ATOM 4055 N N . VAL B 1 245 ? 42.582 81.201 23.059 1.00 179.71 245 VAL B N 1
ATOM 4056 C CA . VAL B 1 245 ? 43.409 81.399 21.867 1.00 179.95 245 VAL B CA 1
ATOM 4057 C C . VAL B 1 245 ? 42.658 82.197 20.798 1.00 180.32 245 VAL B C 1
ATOM 4058 O O . VAL B 1 245 ? 43.217 83.103 20.174 1.00 185.29 245 VAL B O 1
ATOM 4062 N N . LEU B 1 246 ? 41.390 81.854 20.596 1.00 175.08 246 LEU B N 1
ATOM 4063 C CA . LEU B 1 246 ? 40.528 82.583 19.666 1.00 174.45 246 LEU B CA 1
ATOM 4064 C C . LEU B 1 246 ? 40.303 84.037 20.090 1.00 179.20 246 LEU B C 1
ATOM 4065 O O . LEU B 1 246 ? 40.297 84.940 19.250 1.00 182.42 246 LEU B O 1
ATOM 4070 N N . THR B 1 247 ? 40.105 84.256 21.389 1.00 179.64 247 THR B N 1
ATOM 4071 C CA . THR B 1 247 ? 39.909 85.601 21.926 1.00 184.56 247 THR B CA 1
ATOM 4072 C C . THR B 1 247 ? 41.209 86.394 21.863 1.00 189.35 247 THR B C 1
ATOM 4073 O O . THR B 1 247 ? 41.204 87.623 21.963 1.00 196.00 247 THR B O 1
ATOM 4077 N N . SER B 1 248 ? 42.322 85.680 21.710 1.00 186.28 248 SER B N 1
ATOM 4078 C CA . SER B 1 248 ? 43.632 86.311 21.615 1.00 190.43 248 SER B CA 1
ATOM 4079 C C . SER B 1 248 ? 43.876 86.777 20.191 1.00 189.87 248 SER B C 1
ATOM 4080 O O . SER B 1 248 ? 44.549 87.786 19.964 1.00 196.05 248 SER B O 1
ATOM 4083 N N . VAL B 1 249 ? 43.331 86.034 19.231 1.00 181.17 249 VAL B N 1
ATOM 4084 C CA . VAL B 1 249 ? 43.505 86.375 17.827 1.00 180.23 249 VAL B CA 1
ATOM 4085 C C . VAL B 1 249 ? 42.286 87.083 17.247 1.00 179.84 249 VAL B C 1
ATOM 4086 O O . VAL B 1 249 ? 42.253 87.386 16.053 1.00 180.42 249 VAL B O 1
ATOM 4090 N N . GLY B 1 250 ? 41.271 87.312 18.078 1.00 179.05 250 GLY B N 1
ATOM 4091 C CA . GLY B 1 250 ? 40.161 88.180 17.690 1.00 180.49 250 GLY B CA 1
ATOM 4092 C C . GLY B 1 250 ? 38.896 87.428 17.343 1.00 174.48 250 GLY B C 1
ATOM 4093 O O . GLY B 1 250 ? 38.223 87.751 16.362 1.00 173.23 250 GLY B O 1
ATOM 4094 N N . ARG B 1 251 ? 38.570 86.435 18.166 1.00 171.32 251 ARG B N 1
ATOM 4095 C CA . ARG B 1 251 ? 37.445 85.537 17.915 1.00 165.28 251 ARG B CA 1
ATOM 4096 C C . ARG B 1 251 ? 36.414 85.567 19.035 1.00 166.12 251 ARG B C 1
ATOM 4097 O O . ARG B 1 251 ? 36.764 85.695 20.207 1.00 169.50 251 ARG B O 1
ATOM 4105 N N . GLU B 1 252 ? 35.143 85.421 18.676 1.00 163.90 252 GLU B N 1
ATOM 4106 C CA . GLU B 1 252 ? 34.072 85.522 19.663 1.00 164.78 252 GLU B CA 1
ATOM 4107 C C . GLU B 1 252 ? 33.357 84.189 19.900 1.00 159.50 252 GLU B C 1
ATOM 4108 O O . GLU B 1 252 ? 33.367 83.299 19.042 1.00 154.97 252 GLU B O 1
ATOM 4114 N N . VAL B 1 253 ? 32.745 84.065 21.078 1.00 159.99 253 VAL B N 1
ATOM 4115 C CA . VAL B 1 253 ? 32.161 82.802 21.525 1.00 154.72 253 VAL B CA 1
ATOM 4116 C C . VAL B 1 253 ? 30.846 82.979 22.293 1.00 156.37 253 VAL B C 1
ATOM 4117 O O . VAL B 1 253 ? 30.852 83.269 23.490 1.00 158.69 253 VAL B O 1
ATOM 4121 N N . ASN B 1 254 ? 29.724 82.795 21.595 1.00 155.18 254 ASN B N 1
ATOM 4122 C CA . ASN B 1 254 ? 28.405 82.726 22.229 1.00 156.48 254 ASN B CA 1
ATOM 4123 C C . ASN B 1 254 ? 28.066 81.292 22.642 1.00 153.04 254 ASN B C 1
ATOM 4124 O O . ASN B 1 254 ? 27.682 80.470 21.803 1.00 147.61 254 ASN B O 1
ATOM 4129 N N . LEU B 1 255 ? 28.203 80.996 23.931 1.00 155.42 255 LEU B N 1
ATOM 4130 C CA . LEU B 1 255 ? 27.903 79.665 24.438 1.00 152.58 255 LEU B CA 1
ATOM 4131 C C . LEU B 1 255 ? 26.465 79.271 24.096 1.00 152.13 255 LEU B C 1
ATOM 4132 O O . LEU B 1 255 ? 26.174 78.095 23.882 1.00 148.51 255 LEU B O 1
ATOM 4137 N N . ASN B 1 256 ? 25.570 80.256 24.037 1.00 157.12 256 ASN B N 1
ATOM 4138 C CA . ASN B 1 256 ? 24.144 80.000 23.782 1.00 157.67 256 ASN B CA 1
ATOM 4139 C C . ASN B 1 256 ? 23.698 80.344 22.361 1.00 157.05 256 ASN B C 1
ATOM 4140 O O . ASN B 1 256 ? 23.522 81.516 22.016 1.00 159.63 256 ASN B O 1
ATOM 4145 N N . ASP B 1 257 ? 23.494 79.311 21.548 1.00 153.15 257 ASP B N 1
ATOM 4146 C CA . ASP B 1 257 ? 23.040 79.502 20.179 1.00 152.01 257 ASP B CA 1
ATOM 4147 C C . ASP B 1 257 ? 24.195 79.976 19.291 1.00 152.62 257 ASP B C 1
ATOM 4148 O O . ASP B 1 257 ? 24.036 80.937 18.537 1.00 155.62 257 ASP B O 1
ATOM 4153 N N . PRO B 1 258 ? 25.364 79.303 19.380 1.00 150.43 258 PRO B N 1
ATOM 4154 C CA . PRO B 1 258 ? 26.492 79.663 18.513 1.00 149.51 258 PRO B CA 1
ATOM 4155 C C . PRO B 1 258 ? 26.216 79.241 17.075 1.00 145.96 258 PRO B C 1
ATOM 4156 O O . PRO B 1 258 ? 25.413 78.337 16.846 1.00 143.48 258 PRO B O 1
ATOM 4160 N N . ARG B 1 259 ? 26.861 79.895 16.116 1.00 146.37 259 ARG B N 1
ATOM 4161 C CA . ARG B 1 259 ? 26.578 79.632 14.707 1.00 143.77 259 ARG B CA 1
ATOM 4162 C C . ARG B 1 259 ? 27.453 78.507 14.156 1.00 139.28 259 ARG B C 1
ATOM 4163 O O . ARG B 1 259 ? 27.044 77.775 13.253 1.00 135.56 259 ARG B O 1
ATOM 4171 N N . THR B 1 260 ? 28.660 78.382 14.696 1.00 139.30 260 THR B N 1
ATOM 4172 C CA . THR B 1 260 ? 29.551 77.301 14.311 1.00 136.00 260 THR B CA 1
ATOM 4173 C C . THR B 1 260 ? 30.191 76.680 15.541 1.00 136.22 260 THR B C 1
ATOM 4174 O O . THR B 1 260 ? 30.914 77.344 16.285 1.00 139.49 260 THR B O 1
ATOM 4178 N N . VAL B 1 261 ? 29.910 75.397 15.743 1.00 107.52 261 VAL B N 1
ATOM 4179 C CA . VAL B 1 261 ? 30.494 74.629 16.830 1.00 105.65 261 VAL B CA 1
ATOM 4180 C C . VAL B 1 261 ? 31.857 74.072 16.419 1.00 100.48 261 VAL B C 1
ATOM 4181 O O . VAL B 1 261 ? 32.002 73.503 15.337 1.00 97.25 261 VAL B O 1
ATOM 4185 N N . VAL B 1 262 ? 32.855 74.258 17.276 1.00 100.55 262 VAL B N 1
ATOM 4186 C CA . VAL B 1 262 ? 34.150 73.626 17.088 1.00 97.47 262 VAL B CA 1
ATOM 4187 C C . VAL B 1 262 ? 34.148 72.342 17.889 1.00 96.55 262 VAL B C 1
ATOM 4188 O O . VAL B 1 262 ? 33.427 72.241 18.880 1.00 98.30 262 VAL B O 1
ATOM 4192 N N . THR B 1 263 ? 34.958 71.368 17.474 1.00 93.80 263 THR B N 1
ATOM 4193 C CA . THR B 1 263 ? 34.948 70.045 18.095 1.00 90.29 263 THR B CA 1
ATOM 4194 C C . THR B 1 263 ? 36.346 69.476 18.237 1.00 89.19 263 THR B C 1
ATOM 4195 O O . THR B 1 263 ? 37.176 69.598 17.330 1.00 88.74 263 THR B O 1
ATOM 4199 N N . VAL B 1 264 ? 36.594 68.834 19.374 1.00 88.40 264 VAL B N 1
ATOM 4200 C CA . VAL B 1 264 ? 37.874 68.187 19.615 1.00 86.86 264 VAL B CA 1
ATOM 4201 C C . VAL B 1 264 ? 37.691 66.823 20.282 1.00 83.86 264 VAL B C 1
ATOM 4202 O O . VAL B 1 264 ? 36.656 66.544 20.885 1.00 83.07 264 VAL B O 1
ATOM 4206 N N . ASP B 1 265 ? 38.727 65.995 20.177 1.00 81.21 265 ASP B N 1
ATOM 4207 C CA . ASP B 1 265 ? 38.669 64.608 20.593 1.00 78.44 265 ASP B CA 1
ATOM 4208 C C . ASP B 1 265 ? 40.023 64.169 21.128 1.00 77.88 265 ASP B C 1
ATOM 4209 O O . ASP B 1 265 ? 40.976 63.981 20.365 1.00 75.26 265 ASP B O 1
ATOM 4214 N N . VAL B 1 266 ? 40.101 63.993 22.443 1.00 78.83 266 VAL B N 1
ATOM 4215 C CA . VAL B 1 266 ? 41.351 63.604 23.071 1.00 79.99 266 VAL B CA 1
ATOM 4216 C C . VAL B 1 266 ? 41.413 62.100 23.277 1.00 77.67 266 VAL B C 1
ATOM 4217 O O . VAL B 1 266 ? 40.480 61.485 23.792 1.00 76.82 266 VAL B O 1
ATOM 4221 N N . LEU B 1 267 ? 42.527 61.509 22.877 1.00 76.25 267 LEU B N 1
ATOM 4222 C CA . LEU B 1 267 ? 42.728 60.102 23.103 1.00 75.61 267 LEU B CA 1
ATOM 4223 C C . LEU B 1 267 ? 44.214 59.849 23.223 1.00 76.81 267 LEU B C 1
ATOM 4224 O O . LEU B 1 267 ? 44.893 59.617 22.223 1.00 76.15 267 LEU B O 1
ATOM 4229 N N . GLY B 1 268 ? 44.710 59.899 24.456 1.00 79.81 268 GLY B N 1
ATOM 4230 C CA . GLY B 1 268 ? 46.126 59.676 24.725 1.00 82.03 268 GLY B CA 1
ATOM 4231 C C . GLY B 1 268 ? 46.962 60.795 24.140 1.00 83.86 268 GLY B C 1
ATOM 4232 O O . GLY B 1 268 ? 46.591 61.962 24.242 1.00 85.52 268 GLY B O 1
ATOM 4233 N N . PRO B 1 269 ? 48.093 60.444 23.512 1.00 85.79 269 PRO B N 1
ATOM 4234 C CA . PRO B 1 269 ? 48.968 61.423 22.868 1.00 89.83 269 PRO B CA 1
ATOM 4235 C C . PRO B 1 269 ? 48.437 61.875 21.512 1.00 88.50 269 PRO B C 1
ATOM 4236 O O . PRO B 1 269 ? 49.140 62.566 20.775 1.00 90.73 269 PRO B O 1
ATOM 4240 N N . ARG B 1 270 ? 47.210 61.484 21.182 1.00 85.45 270 ARG B N 1
ATOM 4241 C CA . ARG B 1 270 ? 46.617 61.876 19.899 1.00 84.64 270 ARG B CA 1
ATOM 4242 C C . ARG B 1 270 ? 45.434 62.827 20.092 1.00 84.02 270 ARG B C 1
ATOM 4243 O O . ARG B 1 270 ? 44.477 62.511 20.804 1.00 85.13 270 ARG B O 1
ATOM 4251 N N . VAL B 1 271 ? 45.526 64.001 19.468 1.00 86.09 271 VAL B N 1
ATOM 4252 C CA . VAL B 1 271 ? 44.474 65.015 19.545 1.00 85.43 271 VAL B CA 1
ATOM 4253 C C . VAL B 1 271 ? 43.964 65.401 18.164 1.00 83.56 271 VAL B C 1
ATOM 4254 O O . VAL B 1 271 ? 44.715 65.381 17.182 1.00 83.64 271 VAL B O 1
ATOM 4258 N N . SER B 1 272 ? 42.691 65.790 18.113 1.00 81.36 272 SER B N 1
ATOM 4259 C CA . SER B 1 272 ? 41.988 66.025 16.856 1.00 79.08 272 SER B CA 1
ATOM 4260 C C . SER B 1 272 ? 40.937 67.117 17.041 1.00 79.81 272 SER B C 1
ATOM 4261 O O . SER B 1 272 ? 40.282 67.182 18.082 1.00 77.76 272 SER B O 1
ATOM 4264 N N . VAL B 1 273 ? 40.775 67.970 16.031 1.00 80.92 273 VAL B N 1
ATOM 4265 C CA . VAL B 1 273 ? 39.811 69.070 16.104 1.00 82.05 273 VAL B CA 1
ATOM 4266 C C . VAL B 1 273 ? 39.102 69.264 14.773 1.00 80.20 273 VAL B C 1
ATOM 4267 O O . VAL B 1 273 ? 39.542 68.743 13.742 1.00 79.57 273 VAL B O 1
ATOM 4271 N N . GLY B 1 274 ? 38.011 70.024 14.803 1.00 78.38 274 GLY B N 1
ATOM 4272 C CA . GLY B 1 274 ? 37.207 70.257 13.618 1.00 76.51 274 GLY B CA 1
ATOM 4273 C C . GLY B 1 274 ? 36.133 71.270 13.934 1.00 78.56 274 GLY B C 1
ATOM 4274 O O . GLY B 1 274 ? 36.116 71.830 15.026 1.00 80.37 274 GLY B O 1
ATOM 4275 N N . VAL B 1 275 ? 35.232 71.503 12.985 1.00 79.22 275 VAL B N 1
ATOM 4276 C CA . VAL B 1 275 ? 34.182 72.490 13.159 1.00 83.07 275 VAL B CA 1
ATOM 4277 C C . VAL B 1 275 ? 32.963 72.124 12.336 1.00 84.48 275 VAL B C 1
ATOM 4278 O O . VAL B 1 275 ? 33.076 71.480 11.297 1.00 83.23 275 VAL B O 1
ATOM 4282 N N . GLU B 1 276 ? 31.797 72.571 12.785 1.00 88.94 276 GLU B N 1
ATOM 4283 C CA . GLU B 1 276 ? 30.548 72.211 12.136 1.00 91.54 276 GLU B CA 1
ATOM 4284 C C . GLU B 1 276 ? 29.551 73.354 12.269 1.00 95.75 276 GLU B C 1
ATOM 4285 O O . GLU B 1 276 ? 29.668 74.188 13.164 1.00 97.76 276 GLU B O 1
ATOM 4291 N N . LYS B 1 277 ? 28.568 73.386 11.376 1.00 97.48 277 LYS B N 1
ATOM 4292 C CA . LYS B 1 277 ? 27.582 74.459 11.362 1.00 101.23 277 LYS B CA 1
ATOM 4293 C C . LYS B 1 277 ? 26.383 74.103 12.230 1.00 102.42 277 LYS B C 1
ATOM 4294 O O . LYS B 1 277 ? 26.253 74.597 13.347 1.00 103.52 277 LYS B O 1
ATOM 4300 N N . MET C 1 1 ? 23.547 24.527 13.313 1.00 69.19 1 MET C N 1
ATOM 4301 C CA . MET C 1 1 ? 24.625 25.112 14.176 1.00 64.93 1 MET C CA 1
ATOM 4302 C C . MET C 1 1 ? 24.458 24.661 15.614 1.00 58.67 1 MET C C 1
ATOM 4303 O O . MET C 1 1 ? 23.708 25.253 16.376 1.00 57.04 1 MET C O 1
ATOM 4308 N N . LYS C 1 2 ? 25.163 23.597 15.973 1.00 56.19 2 LYS C N 1
ATOM 4309 C CA . LYS C 1 2 ? 25.105 23.058 17.316 1.00 53.19 2 LYS C CA 1
ATOM 4310 C C . LYS C 1 2 ? 26.496 23.070 17.899 1.00 49.12 2 LYS C C 1
ATOM 4311 O O . LYS C 1 2 ? 27.466 23.015 17.172 1.00 50.29 2 LYS C O 1
ATOM 4317 N N . VAL C 1 3 ? 26.584 23.151 19.213 1.00 46.46 3 VAL C N 1
ATOM 4318 C CA . VAL C 1 3 ? 27.859 23.184 19.899 1.00 48.85 3 VAL C CA 1
ATOM 4319 C C . VAL C 1 3 ? 27.772 22.177 21.014 1.00 51.52 3 VAL C C 1
ATOM 4320 O O . VAL C 1 3 ? 26.837 22.213 21.805 1.00 53.51 3 VAL C O 1
ATOM 4324 N N . SER C 1 4 ? 28.721 21.258 21.077 1.00 54.50 4 SER C N 1
ATOM 4325 C CA . SER C 1 4 ? 28.745 20.299 22.166 1.00 53.72 4 SER C CA 1
ATOM 4326 C C . SER C 1 4 ? 29.836 20.676 23.119 1.00 50.63 4 SER C C 1
ATOM 4327 O O . SER C 1 4 ? 30.996 20.730 22.743 1.00 54.46 4 SER C O 1
ATOM 4330 N N . LEU C 1 5 ? 29.460 20.929 24.360 1.00 49.05 5 LEU C N 1
ATOM 4331 C CA . LEU C 1 5 ? 30.423 21.192 25.406 1.00 47.76 5 LEU C CA 1
ATOM 4332 C C . LEU C 1 5 ? 29.855 20.807 26.755 1.00 49.27 5 LEU C C 1
ATOM 4333 O O . LEU C 1 5 ? 28.638 20.694 26.923 1.00 48.84 5 LEU C O 1
ATOM 4338 N N . ALA C 1 6 ? 30.752 20.601 27.719 1.00 53.55 6 ALA C N 1
ATOM 4339 C CA . ALA C 1 6 ? 30.373 20.231 29.082 1.00 54.89 6 ALA C CA 1
ATOM 4340 C C . ALA C 1 6 ? 29.245 19.203 29.117 1.00 57.63 6 ALA C C 1
ATOM 4341 O O . ALA C 1 6 ? 28.336 19.317 29.935 1.00 58.91 6 ALA C O 1
ATOM 4343 N N . GLY C 1 7 ? 29.294 18.215 28.227 1.00 60.79 7 GLY C N 1
ATOM 4344 C CA . GLY C 1 7 ? 28.405 17.060 28.318 1.00 63.10 7 GLY C CA 1
ATOM 4345 C C . GLY C 1 7 ? 27.013 17.250 27.738 1.00 62.67 7 GLY C C 1
ATOM 4346 O O . GLY C 1 7 ? 26.140 16.407 27.918 1.00 63.46 7 GLY C O 1
ATOM 4347 N N . GLN C 1 8 ? 26.794 18.348 27.030 1.00 60.22 8 GLN C N 1
ATOM 4348 C CA . GLN C 1 8 ? 25.528 18.529 26.338 1.00 59.59 8 GLN C CA 1
ATOM 4349 C C . GLN C 1 8 ? 25.761 19.167 24.985 1.00 58.04 8 GLN C C 1
ATOM 4350 O O . GLN C 1 8 ? 26.860 19.609 24.675 1.00 56.31 8 GLN C O 1
ATOM 4356 N N . THR C 1 9 ? 24.726 19.195 24.163 1.00 57.86 9 THR C N 1
ATOM 4357 C CA . THR C 1 9 ? 24.829 19.887 22.904 1.00 59.11 9 THR C CA 1
ATOM 4358 C C . THR C 1 9 ? 23.742 20.965 22.824 1.00 57.99 9 THR C C 1
ATOM 4359 O O . THR C 1 9 ? 22.556 20.691 23.016 1.00 57.86 9 THR C O 1
ATOM 4363 N N . VAL C 1 10 ? 24.158 22.197 22.555 1.00 56.65 10 VAL C N 1
ATOM 4364 C CA . VAL C 1 10 ? 23.224 23.307 22.480 1.00 54.15 10 VAL C CA 1
ATOM 4365 C C . VAL C 1 10 ? 22.915 23.650 21.040 1.00 53.85 10 VAL C C 1
ATOM 4366 O O . VAL C 1 10 ? 23.814 23.897 20.253 1.00 54.28 10 VAL C O 1
ATOM 4370 N N . ASP C 1 11 ? 21.641 23.666 20.685 1.00 54.88 11 ASP C N 1
ATOM 4371 C CA . ASP C 1 11 ? 21.256 24.083 19.363 1.00 56.83 11 ASP C CA 1
ATOM 4372 C C . ASP C 1 11 ? 21.007 25.587 19.347 1.00 56.03 11 ASP C C 1
ATOM 4373 O O . ASP C 1 11 ? 20.033 26.078 19.912 1.00 59.02 11 ASP C O 1
ATOM 4378 N N . VAL C 1 12 ? 21.876 26.316 18.667 1.00 54.15 12 VAL C N 1
ATOM 4379 C CA . VAL C 1 12 ? 21.907 27.763 18.787 1.00 50.66 12 VAL C CA 1
ATOM 4380 C C . VAL C 1 12 ? 20.699 28.464 18.189 1.00 47.36 12 VAL C C 1
ATOM 4381 O O . VAL C 1 12 ? 20.198 29.382 18.807 1.00 43.44 12 VAL C O 1
ATOM 4385 N N . LYS C 1 13 ? 20.234 28.053 17.009 1.00 47.88 13 LYS C N 1
ATOM 4386 C CA . LYS C 1 13 ? 18.957 28.580 16.484 1.00 50.86 13 LYS C CA 1
ATOM 4387 C C . LYS C 1 13 ? 17.848 28.400 17.506 1.00 49.48 13 LYS C C 1
ATOM 4388 O O . LYS C 1 13 ? 17.369 29.352 18.097 1.00 54.19 13 LYS C O 1
ATOM 4394 N N . LYS C 1 14 ? 17.446 27.168 17.723 1.00 50.33 14 LYS C N 1
ATOM 4395 C CA . LYS C 1 14 ? 16.441 26.865 18.718 1.00 51.41 14 LYS C CA 1
ATOM 4396 C C . LYS C 1 14 ? 16.534 27.803 19.931 1.00 48.80 14 LYS C C 1
ATOM 4397 O O . LYS C 1 14 ? 15.538 28.453 20.277 1.00 45.92 14 LYS C O 1
ATOM 4403 N N . ILE C 1 15 ? 17.705 27.882 20.578 1.00 45.50 15 ILE C N 1
ATOM 4404 C CA . ILE C 1 15 ? 17.833 28.697 21.785 1.00 42.81 15 ILE C CA 1
ATOM 4405 C C . ILE C 1 15 ? 17.475 30.150 21.480 1.00 44.90 15 ILE C C 1
ATOM 4406 O O . ILE C 1 15 ? 16.665 30.763 22.180 1.00 44.82 15 ILE C O 1
ATOM 4411 N N . LEU C 1 16 ? 18.096 30.704 20.444 1.00 43.75 16 LEU C N 1
ATOM 4412 C CA . LEU C 1 16 ? 17.784 32.054 19.984 1.00 45.81 16 LEU C CA 1
ATOM 4413 C C . LEU C 1 16 ? 16.282 32.277 19.738 1.00 46.69 16 LEU C C 1
ATOM 4414 O O . LEU C 1 16 ? 15.699 33.269 20.169 1.00 46.29 16 LEU C O 1
ATOM 4419 N N . ASN C 1 17 ? 15.649 31.353 19.045 1.00 50.06 17 ASN C N 1
ATOM 4420 C CA . ASN C 1 17 ? 14.221 31.473 18.839 1.00 56.00 17 ASN C CA 1
ATOM 4421 C C . ASN C 1 17 ? 13.411 31.527 20.141 1.00 55.33 17 ASN C C 1
ATOM 4422 O O . ASN C 1 17 ? 12.343 32.133 20.188 1.00 58.39 17 ASN C O 1
ATOM 4427 N N . GLU C 1 18 ? 13.913 30.903 21.198 1.00 52.53 18 GLU C N 1
ATOM 4428 C CA . GLU C 1 18 ? 13.100 30.720 22.387 1.00 51.69 18 GLU C CA 1
ATOM 4429 C C . GLU C 1 18 ? 13.233 31.857 23.374 1.00 47.38 18 GLU C C 1
ATOM 4430 O O . GLU C 1 18 ? 12.318 32.139 24.122 1.00 49.29 18 GLU C O 1
ATOM 4436 N N . ILE C 1 19 ? 14.360 32.534 23.376 1.00 47.14 19 ILE C N 1
ATOM 4437 C CA . ILE C 1 19 ? 14.583 33.548 24.389 1.00 46.11 19 ILE C CA 1
ATOM 4438 C C . ILE C 1 19 ? 14.222 34.955 23.934 1.00 44.65 19 ILE C C 1
ATOM 4439 O O . ILE C 1 19 ? 14.271 35.288 22.748 1.00 43.95 19 ILE C O 1
ATOM 4444 N N . PRO C 1 20 ? 13.844 35.793 24.894 1.00 44.19 20 PRO C N 1
ATOM 4445 C CA . PRO C 1 20 ? 13.564 37.179 24.548 1.00 45.02 20 PRO C CA 1
ATOM 4446 C C . PRO C 1 20 ? 14.850 37.926 24.206 1.00 46.34 20 PRO C C 1
ATOM 4447 O O . PRO C 1 20 ? 15.884 37.766 24.901 1.00 44.90 20 PRO C O 1
ATOM 4451 N N . LYS C 1 21 ? 14.814 38.692 23.118 1.00 46.27 21 LYS C N 1
ATOM 4452 C CA . LYS C 1 21 ? 15.961 39.526 22.765 1.00 48.54 21 LYS C CA 1
ATOM 4453 C C . LYS C 1 21 ? 15.584 41.011 22.724 1.00 50.89 21 LYS C C 1
ATOM 4454 O O . LYS C 1 21 ? 15.794 41.689 21.713 1.00 55.08 21 LYS C O 1
ATOM 4460 N N . ARG C 1 22 ? 15.035 41.514 23.824 1.00 52.58 22 ARG C N 1
ATOM 4461 C CA . ARG C 1 22 ? 14.776 42.939 23.943 1.00 57.33 22 ARG C CA 1
ATOM 4462 C C . ARG C 1 22 ? 15.916 43.645 24.682 1.00 56.14 22 ARG C C 1
ATOM 4463 O O . ARG C 1 22 ? 16.162 44.827 24.431 1.00 58.61 22 ARG C O 1
ATOM 4471 N N . THR C 1 23 ? 16.615 42.926 25.563 1.00 51.20 23 THR C N 1
ATOM 4472 C CA . THR C 1 23 ? 17.897 43.385 26.068 1.00 50.85 23 THR C CA 1
ATOM 4473 C C . THR C 1 23 ? 18.823 42.190 26.154 1.00 50.21 23 THR C C 1
ATOM 4474 O O . THR C 1 23 ? 18.473 41.104 25.706 1.00 53.07 23 THR C O 1
ATOM 4478 N N . VAL C 1 24 ? 20.003 42.393 26.720 1.00 46.35 24 VAL C N 1
ATOM 4479 C CA . VAL C 1 24 ? 20.927 41.308 26.902 1.00 45.87 24 VAL C CA 1
ATOM 4480 C C . VAL C 1 24 ? 20.304 40.212 27.745 1.00 46.38 24 VAL C C 1
ATOM 4481 O O . VAL C 1 24 ? 19.923 40.440 28.880 1.00 51.07 24 VAL C O 1
ATOM 4485 N N . THR C 1 25 ? 20.275 39.002 27.205 1.00 45.75 25 THR C N 1
ATOM 4486 C CA . THR C 1 25 ? 19.648 37.879 27.859 1.00 43.55 25 THR C CA 1
ATOM 4487 C C . THR C 1 25 ? 20.585 36.700 28.092 1.00 42.03 25 THR C C 1
ATOM 4488 O O . THR C 1 25 ? 21.322 36.298 27.196 1.00 43.08 25 THR C O 1
ATOM 4492 N N . ALA C 1 26 ? 20.524 36.126 29.293 1.00 43.54 26 ALA C N 1
ATOM 4493 C CA . ALA C 1 26 ? 21.300 34.935 29.627 1.00 42.78 26 ALA C CA 1
ATOM 4494 C C . ALA C 1 26 ? 20.375 33.761 29.926 1.00 42.93 26 ALA C C 1
ATOM 4495 O O . ALA C 1 26 ? 19.438 33.881 30.710 1.00 41.20 26 ALA C O 1
ATOM 4497 N N . ALA C 1 27 ? 20.658 32.630 29.291 1.00 43.78 27 ALA C N 1
ATOM 4498 C CA . ALA C 1 27 ? 19.877 31.410 29.450 1.00 42.77 27 ALA C CA 1
ATOM 4499 C C . ALA C 1 27 ? 20.681 30.316 30.123 1.00 43.11 27 ALA C C 1
ATOM 4500 O O . ALA C 1 27 ? 21.891 30.202 29.924 1.00 42.84 27 ALA C O 1
ATOM 4502 N N . LEU C 1 28 ? 19.993 29.508 30.915 1.00 43.75 28 LEU C N 1
ATOM 4503 C CA . LEU C 1 28 ? 20.604 28.375 31.580 1.00 47.83 28 LEU C CA 1
ATOM 4504 C C . LEU C 1 28 ? 20.172 27.106 30.888 1.00 47.70 28 LEU C C 1
ATOM 4505 O O . LEU C 1 28 ? 18.990 26.909 30.634 1.00 50.74 28 LEU C O 1
ATOM 4510 N N . LEU C 1 29 ? 21.126 26.239 30.584 1.00 50.07 29 LEU C N 1
ATOM 4511 C CA . LEU C 1 29 ? 20.834 25.047 29.801 1.00 52.07 29 LEU C CA 1
ATOM 4512 C C . LEU C 1 29 ? 21.236 23.773 30.517 1.00 56.73 29 LEU C C 1
ATOM 4513 O O . LEU C 1 29 ? 22.271 23.727 31.181 1.00 54.89 29 LEU C O 1
ATOM 4518 N N . GLU C 1 30 ? 20.436 22.722 30.365 1.00 61.38 30 GLU C N 1
ATOM 4519 C CA . GLU C 1 30 ? 20.750 21.488 31.060 1.00 65.80 30 GLU C CA 1
ATOM 4520 C C . GLU C 1 30 ? 20.829 20.244 30.172 1.00 67.94 30 GLU C C 1
ATOM 4521 O O . GLU C 1 30 ? 21.893 19.658 30.005 1.00 70.46 30 GLU C O 1
ATOM 4527 N N . GLY C 1 31 ? 19.715 19.795 29.628 1.00 68.81 31 GLY C N 1
ATOM 4528 C CA . GLY C 1 31 ? 19.788 18.612 28.781 1.00 69.89 31 GLY C CA 1
ATOM 4529 C C . GLY C 1 31 ? 20.070 19.118 27.397 1.00 67.20 31 GLY C C 1
ATOM 4530 O O . GLY C 1 31 ? 19.800 18.464 26.411 1.00 67.77 31 GLY C O 1
ATOM 4531 N N . GLY C 1 32 ? 20.610 20.320 27.337 1.00 66.18 32 GLY C N 1
ATOM 4532 C CA . GLY C 1 32 ? 20.557 21.075 26.111 1.00 65.33 32 GLY C CA 1
ATOM 4533 C C . GLY C 1 32 ? 19.259 21.859 26.076 1.00 64.19 32 GLY C C 1
ATOM 4534 O O . GLY C 1 32 ? 18.976 22.544 25.101 1.00 66.45 32 GLY C O 1
ATOM 4535 N N . GLU C 1 33 ? 18.471 21.766 27.143 1.00 63.85 33 GLU C N 1
ATOM 4536 C CA . GLU C 1 33 ? 17.195 22.479 27.216 1.00 63.76 33 GLU C CA 1
ATOM 4537 C C . GLU C 1 33 ? 17.327 23.708 28.127 1.00 59.40 33 GLU C C 1
ATOM 4538 O O . GLU C 1 33 ? 18.176 23.738 29.021 1.00 56.96 33 GLU C O 1
ATOM 4544 N N . ILE C 1 34 ? 16.508 24.729 27.890 1.00 55.49 34 ILE C N 1
ATOM 4545 C CA . ILE C 1 34 ? 16.506 25.914 28.755 1.00 52.72 34 ILE C CA 1
ATOM 4546 C C . ILE C 1 34 ? 15.736 25.674 30.055 1.00 50.74 34 ILE C C 1
ATOM 4547 O O . ILE C 1 34 ? 14.561 25.341 30.007 1.00 43.49 34 ILE C O 1
ATOM 4552 N N . VAL C 1 35 ? 16.396 25.853 31.204 1.00 49.30 35 VAL C N 1
ATOM 4553 C CA . VAL C 1 35 ? 15.714 25.743 32.503 1.00 48.16 35 VAL C CA 1
ATOM 4554 C C . VAL C 1 35 ? 15.573 27.072 33.262 1.00 49.35 35 VAL C C 1
ATOM 4555 O O . VAL C 1 35 ? 14.881 27.141 34.278 1.00 51.94 35 VAL C O 1
ATOM 4559 N N . ALA C 1 36 ? 16.207 28.124 32.749 1.00 48.31 36 ALA C N 1
ATOM 4560 C CA . ALA C 1 36 ? 16.175 29.436 33.372 1.00 47.81 36 ALA C CA 1
ATOM 4561 C C . ALA C 1 36 ? 16.494 30.516 32.342 1.00 45.61 36 ALA C C 1
ATOM 4562 O O . ALA C 1 36 ? 17.191 30.272 31.381 1.00 44.81 36 ALA C O 1
ATOM 4564 N N . VAL C 1 37 ? 15.988 31.717 32.569 1.00 46.44 37 VAL C N 1
ATOM 4565 C CA . VAL C 1 37 ? 16.164 32.823 31.655 1.00 46.73 37 VAL C CA 1
ATOM 4566 C C . VAL C 1 37 ? 16.162 34.136 32.447 1.00 45.63 37 VAL C C 1
ATOM 4567 O O . VAL C 1 37 ? 15.269 34.369 33.243 1.00 48.96 37 VAL C O 1
ATOM 4571 N N . GLU C 1 38 ? 17.139 34.999 32.231 1.00 43.17 38 GLU C N 1
ATOM 4572 C CA . GLU C 1 38 ? 17.114 36.313 32.866 1.00 47.18 38 GLU C CA 1
ATOM 4573 C C . GLU C 1 38 ? 17.487 37.396 31.853 1.00 46.93 38 GLU C C 1
ATOM 4574 O O . GLU C 1 38 ? 18.365 37.197 31.011 1.00 45.12 38 GLU C O 1
ATOM 4580 N N . GLU C 1 39 ? 16.815 38.536 31.934 1.00 49.56 39 GLU C N 1
ATOM 4581 C CA . GLU C 1 39 ? 17.102 39.662 31.064 1.00 50.03 39 GLU C CA 1
ATOM 4582 C C . GLU C 1 39 ? 17.798 40.730 31.873 1.00 55.14 39 GLU C C 1
ATOM 4583 O O . GLU C 1 39 ? 17.495 40.918 33.043 1.00 57.62 39 GLU C O 1
ATOM 4589 N N . ALA C 1 40 ? 18.735 41.438 31.254 1.00 58.60 40 ALA C N 1
ATOM 4590 C CA . ALA C 1 40 ? 19.485 42.470 31.964 1.00 59.86 40 ALA C CA 1
ATOM 4591 C C . ALA C 1 40 ? 18.610 43.683 32.206 1.00 63.92 40 ALA C C 1
ATOM 4592 O O . ALA C 1 40 ? 17.782 44.050 31.368 1.00 61.53 40 ALA C O 1
ATOM 4594 N N . ASP C 1 41 ? 18.797 44.284 33.377 1.00 68.72 41 ASP C N 1
ATOM 4595 C CA . ASP C 1 41 ? 18.255 45.598 33.678 1.00 73.73 41 ASP C CA 1
ATOM 4596 C C . ASP C 1 41 ? 19.366 46.397 34.342 1.00 77.88 41 ASP C C 1
ATOM 4597 O O . ASP C 1 41 ? 20.354 46.732 33.696 1.00 78.41 41 ASP C O 1
ATOM 4602 N N . ASP C 1 42 ? 19.226 46.683 35.632 1.00 82.52 42 ASP C N 1
ATOM 4603 C CA . ASP C 1 42 ? 20.277 47.389 36.360 1.00 86.59 42 ASP C CA 1
ATOM 4604 C C . ASP C 1 42 ? 21.454 46.458 36.617 1.00 84.16 42 ASP C C 1
ATOM 4605 O O . ASP C 1 42 ? 22.608 46.875 36.577 1.00 84.51 42 ASP C O 1
ATOM 4610 N N . GLU C 1 43 ? 21.154 45.198 36.902 1.00 81.89 43 GLU C N 1
ATOM 4611 C CA . GLU C 1 43 ? 22.193 44.196 37.043 1.00 79.81 43 GLU C CA 1
ATOM 4612 C C . GLU C 1 43 ? 22.326 43.450 35.723 1.00 73.48 43 GLU C C 1
ATOM 4613 O O . GLU C 1 43 ? 21.369 43.324 34.953 1.00 65.87 43 GLU C O 1
ATOM 4619 N N . HIS C 1 44 ? 23.539 42.988 35.455 1.00 71.13 44 HIS C N 1
ATOM 4620 C CA . HIS C 1 44 ? 23.793 42.180 34.283 1.00 66.22 44 HIS C CA 1
ATOM 4621 C C . HIS C 1 44 ? 22.995 40.876 34.363 1.00 63.05 44 HIS C C 1
ATOM 4622 O O . HIS C 1 44 ? 22.699 40.384 35.450 1.00 63.10 44 HIS C O 1
ATOM 4629 N N . ALA C 1 45 ? 22.642 40.328 33.207 1.00 58.21 45 ALA C N 1
ATOM 4630 C CA . ALA C 1 45 ? 21.818 39.136 33.144 1.00 57.70 45 ALA C CA 1
ATOM 4631 C C . ALA C 1 45 ? 22.495 37.958 33.832 1.00 57.06 45 ALA C C 1
ATOM 4632 O O . ALA C 1 45 ? 21.855 37.171 34.527 1.00 57.12 45 ALA C O 1
ATOM 4634 N N . GLU C 1 46 ? 23.794 37.843 33.615 1.00 58.06 46 GLU C N 1
ATOM 4635 C CA . GLU C 1 46 ? 24.579 36.741 34.151 1.00 60.39 46 GLU C CA 1
ATOM 4636 C C . GLU C 1 46 ? 24.609 36.803 35.669 1.00 62.40 46 GLU C C 1
ATOM 4637 O O . GLU C 1 46 ? 24.558 35.782 36.337 1.00 63.29 46 GLU C O 1
ATOM 4643 N N . ARG C 1 47 ? 24.685 38.008 36.213 1.00 66.97 47 ARG C N 1
ATOM 4644 C CA . ARG C 1 47 ? 24.669 38.189 37.665 1.00 73.79 47 ARG C CA 1
ATOM 4645 C C . ARG C 1 47 ? 23.336 37.735 38.255 1.00 70.81 47 ARG C C 1
ATOM 4646 O O . ARG C 1 47 ? 23.291 37.151 39.339 1.00 73.22 47 ARG C O 1
ATOM 4654 N N . LYS C 1 48 ? 22.259 38.031 37.536 1.00 66.28 48 LYS C N 1
ATOM 4655 C CA . LYS C 1 48 ? 20.916 37.615 37.910 1.00 65.53 48 LYS C CA 1
ATOM 4656 C C . LYS C 1 48 ? 20.768 36.101 37.849 1.00 62.60 48 LYS C C 1
ATOM 4657 O O . LYS C 1 48 ? 20.406 35.444 38.833 1.00 60.38 48 LYS C O 1
ATOM 4663 N N . LEU C 1 49 ? 21.008 35.560 36.658 1.00 58.05 49 LEU C N 1
ATOM 4664 C CA . LEU C 1 49 ? 20.949 34.132 36.468 1.00 56.00 49 LEU C CA 1
ATOM 4665 C C . LEU C 1 49 ? 21.724 33.420 37.600 1.00 58.93 49 LEU C C 1
ATOM 4666 O O . LEU C 1 49 ? 21.201 32.479 38.219 1.00 58.50 49 LEU C O 1
ATOM 4671 N N . VAL C 1 50 ? 22.938 33.887 37.904 1.00 58.04 50 VAL C N 1
ATOM 4672 C CA . VAL C 1 50 ? 23.764 33.234 38.937 1.00 61.39 50 VAL C CA 1
ATOM 4673 C C . VAL C 1 50 ? 23.193 33.359 40.346 1.00 65.10 50 VAL C C 1
ATOM 4674 O O . VAL C 1 50 ? 23.403 32.493 41.199 1.00 67.61 50 VAL C O 1
ATOM 4678 N N . ARG C 1 51 ? 22.463 34.434 40.591 1.00 66.60 51 ARG C N 1
ATOM 4679 C CA . ARG C 1 51 ? 21.997 34.728 41.936 1.00 68.49 51 ARG C CA 1
ATOM 4680 C C . ARG C 1 51 ? 20.682 34.029 42.249 1.00 67.74 51 ARG C C 1
ATOM 4681 O O . ARG C 1 51 ? 20.422 33.661 43.387 1.00 70.64 51 ARG C O 1
ATOM 4689 N N . ARG C 1 52 ? 19.852 33.834 41.236 1.00 66.63 52 ARG C N 1
ATOM 4690 C CA . ARG C 1 52 ? 18.526 33.271 41.461 1.00 66.28 52 ARG C CA 1
ATOM 4691 C C . ARG C 1 52 ? 18.378 31.825 41.018 1.00 60.56 52 ARG C C 1
ATOM 4692 O O . ARG C 1 52 ? 17.321 31.249 41.168 1.00 59.78 52 ARG C O 1
ATOM 4700 N N . HIS C 1 53 ? 19.422 31.228 40.480 1.00 58.13 53 HIS C N 1
ATOM 4701 C CA . HIS C 1 53 ? 19.307 29.863 40.020 1.00 56.64 53 HIS C CA 1
ATOM 4702 C C . HIS C 1 53 ? 20.584 29.124 40.313 1.00 59.70 53 HIS C C 1
ATOM 4703 O O . HIS C 1 53 ? 21.611 29.736 40.559 1.00 62.41 53 HIS C O 1
ATOM 4710 N N . ASP C 1 54 ? 20.507 27.801 40.297 1.00 63.37 54 ASP C N 1
ATOM 4711 C CA . ASP C 1 54 ? 21.663 26.959 40.505 1.00 64.38 54 ASP C CA 1
ATOM 4712 C C . ASP C 1 54 ? 22.314 26.738 39.163 1.00 63.40 54 ASP C C 1
ATOM 4713 O O . ASP C 1 54 ? 21.691 26.191 38.243 1.00 63.07 54 ASP C O 1
ATOM 4718 N N . VAL C 1 55 ? 23.567 27.164 39.047 1.00 61.45 55 VAL C N 1
ATOM 4719 C CA . VAL C 1 55 ? 24.256 27.132 37.777 1.00 57.92 55 VAL C CA 1
ATOM 4720 C C . VAL C 1 55 ? 25.279 26.022 37.689 1.00 56.65 55 VAL C C 1
ATOM 4721 O O . VAL C 1 55 ? 25.690 25.656 36.596 1.00 52.22 55 VAL C O 1
ATOM 4725 N N . GLU C 1 56 ? 25.694 25.479 38.828 1.00 60.80 56 GLU C N 1
ATOM 4726 C CA . GLU C 1 56 ? 26.844 24.579 38.845 1.00 63.21 56 GLU C CA 1
ATOM 4727 C C . GLU C 1 56 ? 26.761 23.479 37.782 1.00 62.22 56 GLU C C 1
ATOM 4728 O O . GLU C 1 56 ? 25.728 22.846 37.605 1.00 61.43 56 GLU C O 1
ATOM 4734 N N . GLY C 1 57 ? 27.861 23.263 37.070 1.00 61.76 57 GLY C N 1
ATOM 4735 C CA . GLY C 1 57 ? 27.938 22.193 36.080 1.00 62.24 57 GLY C CA 1
ATOM 4736 C C . GLY C 1 57 ? 27.080 22.375 34.824 1.00 60.53 57 GLY C C 1
ATOM 4737 O O . GLY C 1 57 ? 27.039 21.492 33.955 1.00 58.57 57 GLY C O 1
ATOM 4738 N N . LYS C 1 58 ? 26.396 23.505 34.693 1.00 56.02 58 LYS C N 1
ATOM 4739 C CA . LYS C 1 58 ? 25.520 23.663 33.539 1.00 55.65 58 LYS C CA 1
ATOM 4740 C C . LYS C 1 58 ? 26.155 24.512 32.442 1.00 51.62 58 LYS C C 1
ATOM 4741 O O . LYS C 1 58 ? 27.316 24.929 32.559 1.00 46.11 58 LYS C O 1
ATOM 4747 N N . VAL C 1 59 ? 25.401 24.748 31.365 1.00 48.86 59 VAL C N 1
ATOM 4748 C CA . VAL C 1 59 ? 25.833 25.723 30.349 1.00 46.66 59 VAL C CA 1
ATOM 4749 C C . VAL C 1 59 ? 24.975 26.995 30.370 1.00 44.42 59 VAL C C 1
ATOM 4750 O O . VAL C 1 59 ? 23.801 26.963 30.704 1.00 46.39 59 VAL C O 1
ATOM 4754 N N . VAL C 1 60 ? 25.593 28.119 30.042 1.00 44.06 60 VAL C N 1
ATOM 4755 C CA . VAL C 1 60 ? 24.910 29.400 30.002 1.00 45.41 60 VAL C CA 1
ATOM 4756 C C . VAL C 1 60 ? 25.091 29.972 28.609 1.00 44.56 60 VAL C C 1
ATOM 4757 O O . VAL C 1 60 ? 26.188 29.962 28.078 1.00 47.29 60 VAL C O 1
ATOM 4761 N N . PHE C 1 61 ? 24.005 30.436 28.010 1.00 43.75 61 PHE C N 1
ATOM 4762 C CA . PHE C 1 61 ? 24.056 31.060 26.707 1.00 43.18 61 PHE C CA 1
ATOM 4763 C C . PHE C 1 61 ? 23.771 32.533 26.945 1.00 42.81 61 PHE C C 1
ATOM 4764 O O . PHE C 1 61 ? 22.798 32.871 27.604 1.00 43.52 61 PHE C O 1
ATOM 4772 N N . VAL C 1 62 ? 24.653 33.405 26.471 1.00 39.19 62 VAL C N 1
ATOM 4773 C CA . VAL C 1 62 ? 24.460 34.823 26.645 1.00 40.80 62 VAL C CA 1
ATOM 4774 C C . VAL C 1 62 ? 24.428 35.531 25.303 1.00 40.80 62 VAL C C 1
ATOM 4775 O O . VAL C 1 62 ? 25.046 35.121 24.338 1.00 41.25 62 VAL C O 1
ATOM 4779 N N . THR C 1 63 ? 23.717 36.634 25.266 1.00 42.28 63 THR C N 1
ATOM 4780 C CA . THR C 1 63 ? 23.351 37.256 24.020 1.00 40.55 63 THR C CA 1
ATOM 4781 C C . THR C 1 63 ? 24.369 38.359 23.681 1.00 41.68 63 THR C C 1
ATOM 4782 O O . THR C 1 63 ? 24.193 39.151 22.740 1.00 40.28 63 THR C O 1
ATOM 4786 N N . ALA C 1 64 ? 25.467 38.343 24.439 1.00 35.59 64 ALA C N 1
ATOM 4787 C CA . ALA C 1 64 ? 26.539 39.284 24.305 1.00 37.57 64 ALA C CA 1
ATOM 4788 C C . ALA C 1 64 ? 27.780 38.786 25.088 1.00 37.62 64 ALA C C 1
ATOM 4789 O O . ALA C 1 64 ? 27.714 37.853 25.876 1.00 35.87 64 ALA C O 1
ATOM 4791 N N . ARG C 1 65 ? 28.923 39.400 24.867 1.00 41.50 65 ARG C N 1
ATOM 4792 C CA . ARG C 1 65 ? 30.123 38.959 25.566 1.00 44.14 65 ARG C CA 1
ATOM 4793 C C . ARG C 1 65 ? 30.022 39.272 27.050 1.00 41.85 65 ARG C C 1
ATOM 4794 O O . ARG C 1 65 ? 29.794 40.397 27.428 1.00 45.00 65 ARG C O 1
ATOM 4802 N N . PRO C 1 66 ? 30.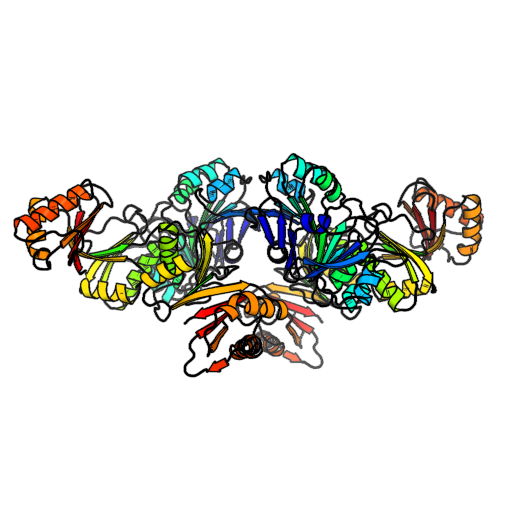126 38.252 27.900 1.00 45.35 66 PRO C N 1
ATOM 4803 C CA . PRO C 1 66 ? 30.121 38.490 29.335 1.00 48.15 66 PRO C CA 1
ATOM 4804 C C . PRO C 1 66 ? 31.205 39.475 29.681 1.00 50.31 66 PRO C C 1
ATOM 4805 O O . PRO C 1 66 ? 32.269 39.421 29.070 1.00 49.20 66 PRO C O 1
ATOM 4809 N N . CYS C 1 67 ? 30.934 40.366 30.632 1.00 51.99 67 CYS C N 1
ATOM 4810 C CA . CYS C 1 67 ? 31.939 41.297 31.123 1.00 54.12 67 CYS C CA 1
ATOM 4811 C C . CYS C 1 67 ? 32.800 40.538 32.111 1.00 55.54 67 CYS C C 1
ATOM 4812 O O . CYS C 1 67 ? 32.418 39.456 32.555 1.00 52.44 67 CYS C O 1
ATOM 4815 N N . LEU C 1 68 ? 33.950 41.111 32.469 1.00 59.33 68 LEU C N 1
ATOM 4816 C CA . LEU C 1 68 ? 34.867 40.472 33.400 1.00 60.74 68 LEU C CA 1
ATOM 4817 C C . LEU C 1 68 ? 34.176 40.026 34.670 1.00 62.93 68 LEU C C 1
ATOM 4818 O O . LEU C 1 68 ? 34.272 38.868 35.073 1.00 61.25 68 LEU C O 1
ATOM 4823 N N . TYR C 1 69 ? 33.487 40.948 35.320 1.00 67.24 69 TYR C N 1
ATOM 4824 C CA . TYR C 1 69 ? 32.882 40.633 36.602 1.00 71.42 69 TYR C CA 1
ATOM 4825 C C . TYR C 1 69 ? 32.005 39.381 36.470 1.00 68.11 69 TYR C C 1
ATOM 4826 O O . TYR C 1 69 ? 32.192 38.405 37.203 1.00 68.86 69 TYR C O 1
ATOM 4835 N N . CYS C 1 70 ? 31.073 39.396 35.520 1.00 63.37 70 CYS C N 1
ATOM 4836 C CA . CYS C 1 70 ? 30.154 38.266 35.336 1.00 62.94 70 CYS C CA 1
ATOM 4837 C C . CYS C 1 70 ? 30.875 36.944 35.078 1.00 61.83 70 CYS C C 1
ATOM 4838 O O . CYS C 1 70 ? 30.460 35.887 35.557 1.00 61.21 70 CYS C O 1
ATOM 4841 N N . ALA C 1 71 ? 31.941 36.999 34.297 1.00 61.92 71 ALA C N 1
ATOM 4842 C CA . ALA C 1 71 ? 32.736 35.813 34.054 1.00 63.35 71 ALA C CA 1
ATOM 4843 C C . ALA C 1 71 ? 33.208 35.212 35.370 1.00 65.82 71 ALA C C 1
ATOM 4844 O O . ALA C 1 71 ? 33.233 33.997 35.518 1.00 67.84 71 ALA C O 1
ATOM 4846 N N . ARG C 1 72 ? 33.585 36.057 36.323 1.00 67.97 72 ARG C N 1
ATOM 4847 C CA . ARG C 1 72 ? 34.105 35.564 37.594 1.00 72.64 72 ARG C CA 1
ATOM 4848 C C . ARG C 1 72 ? 33.009 34.903 38.428 1.00 72.34 72 ARG C C 1
ATOM 4849 O O . ARG C 1 72 ? 33.251 33.914 39.130 1.00 69.56 72 ARG C O 1
ATOM 4857 N N . GLU C 1 73 ? 31.803 35.462 38.352 1.00 71.19 73 GLU C N 1
ATOM 4858 C CA . GLU C 1 73 ? 30.648 34.856 38.990 1.00 70.04 73 GLU C CA 1
ATOM 4859 C C . GLU C 1 73 ? 30.392 33.491 38.380 1.00 65.76 73 GLU C C 1
ATOM 4860 O O . GLU C 1 73 ? 30.519 32.481 39.052 1.00 66.26 73 GLU C O 1
ATOM 4866 N N . LEU C 1 74 ? 30.031 33.452 37.104 1.00 62.13 74 LEU C N 1
ATOM 4867 C CA . LEU C 1 74 ? 29.796 32.168 36.457 1.00 59.52 74 LEU C CA 1
ATOM 4868 C C . LEU C 1 74 ? 30.869 31.141 36.838 1.00 60.30 74 LEU C C 1
ATOM 4869 O O . LEU C 1 74 ? 30.562 29.999 37.180 1.00 59.11 74 LEU C O 1
ATOM 4874 N N . ALA C 1 75 ? 32.128 31.545 36.780 1.00 61.20 75 ALA C N 1
ATOM 4875 C CA . ALA C 1 75 ? 33.223 30.609 37.032 1.00 63.29 75 ALA C CA 1
ATOM 4876 C C . ALA C 1 75 ? 33.158 30.130 38.459 1.00 67.16 75 ALA C C 1
ATOM 4877 O O . ALA C 1 75 ? 33.146 28.930 38.721 1.00 67.90 75 ALA C O 1
ATOM 4879 N N . GLU C 1 76 ? 33.113 31.089 39.378 1.00 72.00 76 GLU C N 1
ATOM 4880 C CA . GLU C 1 76 ? 33.057 30.810 40.812 1.00 75.15 76 GLU C CA 1
ATOM 4881 C C . GLU C 1 76 ? 31.823 30.011 41.221 1.00 73.13 76 GLU C C 1
ATOM 4882 O O . GLU C 1 76 ? 31.882 29.243 42.178 1.00 76.57 76 GLU C O 1
ATOM 4888 N N . ALA C 1 77 ? 30.717 30.183 40.503 1.00 68.62 77 ALA C N 1
ATOM 4889 C CA . ALA C 1 77 ? 29.468 29.478 40.824 1.00 69.09 77 ALA C CA 1
ATOM 4890 C C . ALA C 1 77 ? 29.435 28.064 40.247 1.00 69.62 77 ALA C C 1
ATOM 4891 O O . ALA C 1 77 ? 28.507 27.303 40.511 1.00 71.88 77 ALA C O 1
ATOM 4893 N N . GLY C 1 78 ? 30.435 27.727 39.440 1.00 70.20 78 GLY C N 1
ATOM 4894 C CA . GLY C 1 78 ? 30.592 26.368 38.929 1.00 70.19 78 GLY C CA 1
ATOM 4895 C C . GLY C 1 78 ? 30.172 26.139 37.487 1.00 68.80 78 GLY C C 1
ATOM 4896 O O . GLY C 1 78 ? 30.129 24.993 37.047 1.00 71.88 78 GLY C O 1
ATOM 4897 N N . VAL C 1 79 ? 29.868 27.208 36.746 1.00 65.16 79 VAL C N 1
ATOM 4898 C CA . VAL C 1 79 ? 29.428 27.082 35.344 1.00 61.75 79 VAL C CA 1
ATOM 4899 C C . VAL C 1 79 ? 30.413 26.253 34.535 1.00 58.73 79 VAL C C 1
ATOM 4900 O O . VAL C 1 79 ? 31.595 26.523 34.568 1.00 60.47 79 VAL C O 1
ATOM 4904 N N . ALA C 1 80 ? 29.931 25.260 33.794 1.00 55.33 80 ALA C N 1
ATOM 4905 C CA . ALA C 1 80 ? 30.829 24.355 33.078 1.00 56.00 80 ALA C CA 1
ATOM 4906 C C . ALA C 1 80 ? 31.244 24.910 31.712 1.00 58.31 80 ALA C C 1
ATOM 4907 O O . ALA C 1 80 ? 32.412 24.835 31.341 1.00 62.06 80 ALA C O 1
ATOM 4909 N N . GLY C 1 81 ? 30.290 25.449 30.960 1.00 56.64 81 GLY C N 1
ATOM 4910 C CA . GLY C 1 81 ? 30.595 26.048 29.679 1.00 54.77 81 GLY C CA 1
ATOM 4911 C C . GLY C 1 81 ? 29.742 27.277 29.393 1.00 55.45 81 GLY C C 1
ATOM 4912 O O . GLY C 1 81 ? 28.580 27.369 29.810 1.00 52.45 81 GLY C O 1
ATOM 4913 N N . VAL C 1 82 ? 30.318 28.218 28.654 1.00 53.69 82 VAL C N 1
ATOM 4914 C CA . VAL C 1 82 ? 29.606 29.416 28.277 1.00 51.15 82 VAL C CA 1
ATOM 4915 C C . VAL C 1 82 ? 29.700 29.659 26.792 1.00 50.32 82 VAL C C 1
ATOM 4916 O O . VAL C 1 82 ? 30.815 29.755 26.247 1.00 49.14 82 VAL C O 1
ATOM 4920 N N . VAL C 1 83 ? 28.518 29.778 26.182 1.00 45.61 83 VAL C N 1
ATOM 4921 C CA . VAL C 1 83 ? 28.313 30.047 24.762 1.00 45.25 83 VAL C CA 1
ATOM 4922 C C . VAL C 1 83 ? 27.656 31.419 24.609 1.00 45.85 83 VAL C C 1
ATOM 4923 O O . VAL C 1 83 ? 26.776 31.782 25.395 1.00 44.41 83 VAL C O 1
ATOM 4927 N N . TYR C 1 84 ? 28.052 32.182 23.595 1.00 44.29 84 TYR C N 1
ATOM 4928 C CA . TYR C 1 84 ? 27.649 33.573 23.538 1.00 43.30 84 TYR C CA 1
ATOM 4929 C C . TYR C 1 84 ? 27.736 34.166 22.138 1.00 42.93 84 TYR C C 1
ATOM 4930 O O . TYR C 1 84 ? 28.491 33.675 21.303 1.00 41.87 84 TYR C O 1
ATOM 4939 N N . LEU C 1 85 ? 26.941 35.208 21.884 1.00 41.57 85 LEU C N 1
ATOM 4940 C CA . LEU C 1 85 ? 27.008 35.916 20.619 1.00 43.74 85 LEU C CA 1
ATOM 4941 C C . LEU C 1 85 ? 28.223 36.832 20.693 1.00 44.48 85 LEU C C 1
ATOM 4942 O O . LEU C 1 85 ? 28.551 37.312 21.768 1.00 41.53 85 LEU C O 1
ATOM 4947 N N . GLY C 1 86 ? 28.876 37.067 19.551 1.00 45.82 86 GLY C N 1
ATOM 4948 C CA . GLY C 1 86 ? 30.077 37.906 19.496 1.00 48.77 86 GLY C CA 1
ATOM 4949 C C . GLY C 1 86 ? 29.767 39.390 19.452 1.00 50.26 86 GLY C C 1
ATOM 4950 O O . GLY C 1 86 ? 29.859 40.031 18.391 1.00 52.36 86 GLY C O 1
ATOM 4951 N N . ARG C 1 87 ? 29.392 39.937 20.606 1.00 48.04 87 ARG C N 1
ATOM 4952 C CA . ARG C 1 87 ? 28.921 41.321 20.677 1.00 46.91 87 ARG C CA 1
ATOM 4953 C C . ARG C 1 87 ? 29.321 41.986 21.955 1.00 43.49 87 ARG C C 1
ATOM 4954 O O . ARG C 1 87 ? 29.265 41.394 23.023 1.00 42.47 87 ARG C O 1
ATOM 4962 N N . GLY C 1 88 ? 29.668 43.248 21.853 1.00 43.40 88 GLY C N 1
ATOM 4963 C CA . GLY C 1 88 ? 29.929 44.019 23.041 1.00 46.87 88 GLY C CA 1
ATOM 4964 C C . GLY C 1 88 ? 31.370 43.934 23.478 1.00 45.56 88 GLY C C 1
ATOM 4965 O O . GLY C 1 88 ? 32.151 43.164 22.925 1.00 42.53 88 GLY C O 1
ATOM 4966 N N . ARG C 1 89 ? 31.695 44.717 24.495 1.00 47.65 89 ARG C N 1
ATOM 4967 C CA . ARG C 1 89 ? 33.074 44.977 24.859 1.00 52.52 89 ARG C CA 1
ATOM 4968 C C . ARG C 1 89 ? 33.544 44.078 25.982 1.00 52.11 89 ARG C C 1
ATOM 4969 O O . ARG C 1 89 ? 34.679 44.187 26.433 1.00 57.60 89 ARG C O 1
ATOM 4977 N N . GLY C 1 90 ? 32.661 43.199 26.430 1.00 51.94 90 GLY C N 1
ATOM 4978 C CA . GLY C 1 90 ? 32.943 42.314 27.547 1.00 51.23 90 GLY C CA 1
ATOM 4979 C C . GLY C 1 90 ? 34.149 41.435 27.291 1.00 52.31 90 GLY C C 1
ATOM 4980 O O . GLY C 1 90 ? 34.267 40.828 26.219 1.00 53.78 90 GLY C O 1
ATOM 4981 N N . LEU C 1 91 ? 35.031 41.362 28.292 1.00 51.23 91 LEU C N 1
ATOM 4982 C CA . LEU C 1 91 ? 36.276 40.603 28.219 1.00 53.43 91 LEU C CA 1
ATOM 4983 C C . LEU C 1 91 ? 36.227 39.306 29.035 1.00 54.90 91 LEU C C 1
ATOM 4984 O O . LEU C 1 91 ? 37.281 38.751 29.410 1.00 54.56 91 LEU C O 1
ATOM 4989 N N . GLY C 1 92 ? 35.016 38.841 29.324 1.00 50.39 92 GLY C N 1
ATOM 4990 C CA . GLY C 1 92 ? 34.822 37.659 30.151 1.00 52.05 92 GLY C CA 1
ATOM 4991 C C . GLY C 1 92 ? 35.324 36.393 29.478 1.00 53.28 92 GLY C C 1
ATOM 4992 O O . GLY C 1 92 ? 35.996 35.573 30.092 1.00 52.81 92 GLY C O 1
ATOM 4993 N N . PRO C 1 93 ? 35.012 36.232 28.193 1.00 55.39 93 PRO C N 1
ATOM 4994 C CA . PRO C 1 93 ? 35.398 35.035 27.446 1.00 55.59 93 PRO C CA 1
ATOM 4995 C C . PRO C 1 93 ? 36.837 34.581 27.724 1.00 56.81 93 PRO C C 1
ATOM 4996 O O . PRO C 1 93 ? 37.084 33.397 27.954 1.00 56.30 93 PRO C O 1
ATOM 5000 N N . TYR C 1 94 ? 37.767 35.528 27.694 1.00 59.32 94 TYR C N 1
ATOM 5001 C CA . TYR C 1 94 ? 39.185 35.233 27.806 1.00 62.04 94 TYR C CA 1
ATOM 5002 C C . TYR C 1 94 ? 39.565 34.805 29.214 1.00 62.91 94 TYR C C 1
ATOM 5003 O O . TYR C 1 94 ? 40.491 34.032 29.395 1.00 64.66 94 TYR C O 1
ATOM 5012 N N . TYR C 1 95 ? 38.823 35.280 30.205 1.00 63.20 95 TYR C N 1
ATOM 5013 C CA . TYR C 1 95 ? 39.083 34.925 31.600 1.00 65.85 95 TYR C CA 1
ATOM 5014 C C . TYR C 1 95 ? 38.562 33.523 31.927 1.00 62.53 95 TYR C C 1
ATOM 5015 O O . TYR C 1 95 ? 39.160 32.790 32.731 1.00 62.88 95 TYR C O 1
ATOM 5024 N N . LEU C 1 96 ? 37.443 33.171 31.303 1.00 52.36 96 LEU C N 1
ATOM 5025 C CA . LEU C 1 96 ? 36.844 31.848 31.442 1.00 51.70 96 LEU C CA 1
ATOM 5026 C C . LEU C 1 96 ? 37.706 30.784 30.779 1.00 48.85 96 LEU C C 1
ATOM 5027 O O . LEU C 1 96 ? 37.827 29.668 31.271 1.00 50.17 96 LEU C O 1
ATOM 5032 N N . ALA C 1 97 ? 38.250 31.114 29.618 1.00 46.29 97 ALA C N 1
ATOM 5033 C CA . ALA C 1 97 ? 39.069 30.170 28.907 1.00 50.08 97 ALA C CA 1
ATOM 5034 C C . ALA C 1 97 ? 40.255 29.813 29.813 1.00 56.02 97 ALA C C 1
ATOM 5035 O O . ALA C 1 97 ? 40.634 28.647 29.931 1.00 56.74 97 ALA C O 1
ATOM 5037 N N . ARG C 1 98 ? 40.808 30.814 30.482 1.00 57.55 98 ARG C N 1
ATOM 5038 C CA . ARG C 1 98 ? 41.919 30.552 31.392 1.00 67.59 98 ARG C CA 1
ATOM 5039 C C . ARG C 1 98 ? 41.435 29.890 32.665 1.00 67.54 98 ARG C C 1
ATOM 5040 O O . ARG C 1 98 ? 42.234 29.374 33.409 1.00 68.33 98 ARG C O 1
ATOM 5048 N N . SER C 1 99 ? 40.126 29.865 32.902 1.00 65.63 99 SER C N 1
ATOM 5049 C CA . SER C 1 99 ? 39.624 29.280 34.156 1.00 68.52 99 SER C CA 1
ATOM 5050 C C . SER C 1 99 ? 39.057 27.858 34.014 1.00 68.78 99 SER C C 1
ATOM 5051 O O . SER C 1 99 ? 38.322 27.389 34.893 1.00 71.04 99 SER C O 1
ATOM 5054 N N . GLY C 1 100 ? 39.406 27.170 32.928 1.00 67.24 100 GLY C N 1
ATOM 5055 C CA . GLY C 1 100 ? 38.867 25.839 32.663 1.00 64.89 100 GLY C CA 1
ATOM 5056 C C . GLY C 1 100 ? 37.384 25.845 32.302 1.00 61.72 100 GLY C C 1
ATOM 5057 O O . GLY C 1 100 ? 36.690 24.852 32.500 1.00 64.50 100 GLY C O 1
ATOM 5058 N N . VAL C 1 101 ? 36.880 26.946 31.765 1.00 56.46 101 VAL C N 1
ATOM 5059 C CA . VAL C 1 101 ? 35.479 26.958 31.314 1.00 55.11 101 VAL C CA 1
ATOM 5060 C C . VAL C 1 101 ? 35.347 26.840 29.785 1.00 52.53 101 VAL C C 1
ATOM 5061 O O . VAL C 1 101 ? 35.870 27.658 29.052 1.00 49.21 101 VAL C O 1
ATOM 5065 N N . GLU C 1 102 ? 34.660 25.813 29.297 1.00 53.36 102 GLU C N 1
ATOM 5066 C CA . GLU C 1 102 ? 34.513 25.658 27.858 1.00 57.13 102 GLU C CA 1
ATOM 5067 C C . GLU C 1 102 ? 33.778 26.891 27.330 1.00 54.56 102 GLU C C 1
ATOM 5068 O O . GLU C 1 102 ? 32.733 27.269 27.867 1.00 53.88 102 GLU C O 1
ATOM 5074 N N . VAL C 1 103 ? 34.351 27.532 26.307 1.00 53.10 103 VAL C N 1
ATOM 5075 C CA . VAL C 1 103 ? 33.804 28.771 25.725 1.00 49.55 103 VAL C CA 1
ATOM 5076 C C . VAL C 1 103 ? 33.692 28.680 24.208 1.00 45.93 103 VAL C C 1
ATOM 5077 O O . VAL C 1 103 ? 34.399 27.917 23.572 1.00 44.45 103 VAL C O 1
ATOM 5081 N N . VAL C 1 104 ? 32.776 29.450 23.634 1.00 43.10 104 VAL C N 1
ATOM 5082 C CA . VAL C 1 104 ? 32.559 29.442 22.192 1.00 42.74 104 VAL C CA 1
ATOM 5083 C C . VAL C 1 104 ? 31.739 30.634 21.822 1.00 40.18 104 VAL C C 1
ATOM 5084 O O . VAL C 1 104 ? 30.692 30.850 22.416 1.00 38.59 104 VAL C O 1
ATOM 5088 N N . GLU C 1 105 ? 32.219 31.406 20.850 1.00 40.68 105 GLU C N 1
ATOM 5089 C CA . GLU C 1 105 ? 31.519 32.564 20.354 1.00 39.82 105 GLU C CA 1
ATOM 5090 C C . GLU C 1 105 ? 30.853 32.179 19.047 1.00 44.20 105 GLU C C 1
ATOM 5091 O O . GLU C 1 105 ? 31.520 31.650 18.153 1.00 43.53 105 GLU C O 1
ATOM 5097 N N . VAL C 1 106 ? 29.552 32.457 18.920 1.00 45.15 106 VAL C N 1
ATOM 5098 C CA . VAL C 1 106 ? 28.789 31.978 17.768 1.00 49.12 106 VAL C CA 1
ATOM 5099 C C . VAL C 1 106 ? 28.170 33.093 16.950 1.00 53.11 106 VAL C C 1
ATOM 5100 O O . VAL C 1 106 ? 27.684 34.076 17.491 1.00 55.25 106 VAL C O 1
ATOM 5104 N N . HIS C 1 107 ? 28.184 32.911 15.630 1.00 56.71 107 HIS C N 1
ATOM 5105 C CA . HIS C 1 107 ? 27.707 33.912 14.685 1.00 56.49 107 HIS C CA 1
ATOM 5106 C C . HIS C 1 107 ? 26.773 33.258 13.681 1.00 60.11 107 HIS C C 1
ATOM 5107 O O . HIS C 1 107 ? 27.203 32.806 12.628 1.00 61.04 107 HIS C O 1
ATOM 5114 N N . PRO C 1 108 ? 25.482 33.201 13.992 1.00 62.79 108 PRO C N 1
ATOM 5115 C CA . PRO C 1 108 ? 24.582 32.549 13.045 1.00 65.53 108 PRO C CA 1
ATOM 5116 C C . PRO C 1 108 ? 24.575 33.239 11.689 1.00 65.49 108 PRO C C 1
ATOM 5117 O O . PRO C 1 108 ? 24.868 34.430 11.590 1.00 63.64 108 PRO C O 1
ATOM 5121 N N . ASP C 1 109 ? 24.245 32.482 10.653 1.00 67.79 109 ASP C N 1
ATOM 5122 C CA . ASP C 1 109 ? 24.202 33.026 9.304 1.00 70.38 109 ASP C CA 1
ATOM 5123 C C . ASP C 1 109 ? 22.821 33.600 8.987 1.00 68.26 109 ASP C C 1
ATOM 5124 O O . ASP C 1 109 ? 22.522 33.935 7.847 1.00 69.84 109 ASP C O 1
ATOM 5129 N N . GLU C 1 110 ? 21.975 33.702 9.997 1.00 87.42 110 GLU C N 1
ATOM 5130 C CA . GLU C 1 110 ? 20.671 34.293 9.800 1.00 83.58 110 GLU C CA 1
ATOM 5131 C C . GLU C 1 110 ? 20.467 35.347 10.857 1.00 77.65 110 GLU C C 1
ATOM 5132 O O . GLU C 1 110 ? 21.100 35.300 11.903 1.00 75.48 110 GLU C O 1
ATOM 5138 N N . PRO C 1 111 ? 19.588 36.316 10.581 1.00 73.42 111 PRO C N 1
ATOM 5139 C CA . PRO C 1 111 ? 19.234 37.295 11.598 1.00 69.46 111 PRO C CA 1
ATOM 5140 C C . PRO C 1 111 ? 18.769 36.545 12.823 1.00 68.97 111 PRO C C 1
ATOM 5141 O O . PRO C 1 111 ? 18.436 35.366 12.724 1.00 72.58 111 PRO C O 1
ATOM 5145 N N . LEU C 1 112 ? 18.747 37.205 13.971 1.00 66.01 112 LEU C N 1
ATOM 5146 C CA . LEU C 1 112 ? 18.456 36.513 15.220 1.00 67.27 112 LEU C CA 1
ATOM 5147 C C . LEU C 1 112 ? 16.985 36.106 15.376 1.00 65.17 112 LEU C C 1
ATOM 5148 O O . LEU C 1 112 ? 16.621 35.437 16.342 1.00 66.41 112 LEU C O 1
ATOM 5153 N N . GLY C 1 113 ? 16.142 36.501 14.435 1.00 63.49 113 GLY C N 1
ATOM 5154 C CA . GLY C 1 113 ? 14.708 36.244 14.552 1.00 62.92 113 GLY C CA 1
ATOM 5155 C C . GLY C 1 113 ? 14.095 36.913 15.770 1.00 60.45 113 GLY C C 1
ATOM 5156 O O . GLY C 1 113 ? 13.659 36.244 16.698 1.00 63.82 113 GLY C O 1
ATOM 5157 N N . TYR C 1 114 ? 14.087 38.240 15.774 1.00 56.96 114 TYR C N 1
ATOM 5158 C CA . TYR C 1 114 ? 13.426 39.003 16.824 1.00 54.43 114 TYR C CA 1
ATOM 5159 C C . TYR C 1 114 ? 11.909 38.817 16.751 1.00 53.52 114 TYR C C 1
ATOM 5160 O O . TYR C 1 114 ? 11.351 38.634 15.671 1.00 51.84 114 TYR C O 1
ATOM 5169 N N . ASP C 1 115 ? 11.253 38.883 17.904 1.00 51.42 115 ASP C N 1
ATOM 5170 C CA . ASP C 1 115 ? 9.820 38.680 17.972 1.00 53.08 115 ASP C CA 1
ATOM 5171 C C . ASP C 1 115 ? 9.053 39.967 17.721 1.00 49.84 115 ASP C C 1
ATOM 5172 O O . ASP C 1 115 ? 9.441 41.040 18.189 1.00 45.84 115 ASP C O 1
ATOM 5177 N N . PRO C 1 116 ? 7.957 39.873 16.954 1.00 51.42 116 PRO C N 1
ATOM 5178 C CA . PRO C 1 116 ? 7.056 41.014 16.803 1.00 47.50 116 PRO C CA 1
ATOM 5179 C C . PRO C 1 116 ? 6.577 41.428 18.166 1.00 46.07 116 PRO C C 1
ATOM 5180 O O . PRO C 1 116 ? 6.335 40.566 19.000 1.00 46.42 116 PRO C O 1
ATOM 5184 N N . VAL C 1 117 ? 6.441 42.723 18.423 1.00 44.99 117 VAL C N 1
ATOM 5185 C CA . VAL C 1 117 ? 5.930 43.125 19.726 1.00 46.36 117 VAL C CA 1
ATOM 5186 C C . VAL C 1 117 ? 4.449 42.813 19.847 1.00 49.06 117 VAL C C 1
ATOM 5187 O O . VAL C 1 117 ? 3.750 42.628 18.848 1.00 47.40 117 VAL C O 1
ATOM 5191 N N . ASP C 1 118 ? 3.979 42.739 21.083 1.00 52.05 118 ASP C N 1
ATOM 5192 C CA . ASP C 1 118 ? 2.602 42.342 21.347 1.00 54.64 118 ASP C CA 1
ATOM 5193 C C . ASP C 1 118 ? 1.649 43.411 20.898 1.00 50.31 118 ASP C C 1
ATOM 5194 O O . ASP C 1 118 ? 0.613 43.120 20.294 1.00 55.23 118 ASP C O 1
ATOM 5199 N N . ARG C 1 119 ? 2.002 44.646 21.210 1.00 45.62 119 ARG C N 1
ATOM 5200 C CA . ARG C 1 119 ? 1.188 45.792 20.850 1.00 45.84 119 ARG C CA 1
ATOM 5201 C C . ARG C 1 119 ? 2.066 46.762 20.112 1.00 43.70 119 ARG C C 1
ATOM 5202 O O . ARG C 1 119 ? 3.033 47.299 20.665 1.00 44.53 119 ARG C O 1
ATOM 5210 N N . LEU C 1 120 ? 1.732 46.957 18.847 1.00 41.52 120 LEU C N 1
ATOM 5211 C CA . LEU C 1 120 ? 2.477 47.847 17.974 1.00 41.64 120 LEU C CA 1
ATOM 5212 C C . LEU C 1 120 ? 2.028 49.310 18.130 1.00 41.38 120 LEU C C 1
ATOM 5213 O O . LEU C 1 120 ? 1.244 49.826 17.343 1.00 45.88 120 LEU C O 1
ATOM 5218 N N . ASP C 1 121 ? 2.553 49.978 19.143 1.00 43.35 121 ASP C N 1
ATOM 5219 C CA . ASP C 1 121 ? 2.310 51.394 19.325 1.00 43.56 121 ASP C CA 1
ATOM 5220 C C . ASP C 1 121 ? 2.846 52.182 18.130 1.00 45.23 121 ASP C C 1
ATOM 5221 O O . ASP C 1 121 ? 2.180 53.075 17.582 1.00 46.27 121 ASP C O 1
ATOM 5226 N N . VAL C 1 122 ? 4.065 51.848 17.732 1.00 44.56 122 VAL C N 1
ATOM 5227 C CA . VAL C 1 122 ? 4.728 52.599 16.689 1.00 43.94 122 VAL C CA 1
ATOM 5228 C C . VAL C 1 122 ? 5.499 51.685 15.746 1.00 44.88 122 VAL C C 1
ATOM 5229 O O . VAL C 1 122 ? 6.154 50.711 16.177 1.00 44.37 122 VAL C O 1
ATOM 5233 N N . LEU C 1 123 ? 5.407 52.002 14.459 1.00 43.58 123 LEU C N 1
ATOM 5234 C CA . LEU C 1 123 ? 6.135 51.271 13.440 1.00 42.68 123 LEU C CA 1
ATOM 5235 C C . LEU C 1 123 ? 7.078 52.184 12.671 1.00 45.53 123 LEU C C 1
ATOM 5236 O O . LEU C 1 123 ? 6.680 53.187 12.085 1.00 48.92 123 LEU C O 1
ATOM 5241 N N . LEU C 1 124 ? 8.337 51.805 12.668 1.00 45.63 124 LEU C N 1
ATOM 5242 C CA . LEU C 1 124 ? 9.325 52.500 11.884 1.00 45.17 124 LEU C CA 1
ATOM 5243 C C . LEU C 1 124 ? 9.718 51.681 10.632 1.00 42.94 124 LEU C C 1
ATOM 5244 O O . LEU C 1 124 ? 10.218 50.556 10.757 1.00 41.06 124 LEU C O 1
ATOM 5249 N N . THR C 1 125 ? 9.467 52.246 9.441 1.00 38.81 125 THR C N 1
ATOM 5250 C CA . THR C 1 125 ? 9.865 51.626 8.161 1.00 37.80 125 THR C CA 1
ATOM 5251 C C . THR C 1 125 ? 10.844 52.494 7.384 1.00 42.93 125 THR C C 1
ATOM 5252 O O . THR C 1 125 ? 10.784 53.729 7.451 1.00 44.88 125 THR C O 1
ATOM 5256 N N . PHE C 1 126 ? 11.735 51.836 6.641 1.00 47.53 126 PHE C N 1
ATOM 5257 C CA . PHE C 1 126 ? 12.795 52.500 5.879 1.00 50.73 126 PHE C CA 1
ATOM 5258 C C . PHE C 1 126 ? 13.312 51.562 4.793 1.00 51.08 126 PHE C C 1
ATOM 5259 O O . PHE C 1 126 ? 13.276 50.345 4.948 1.00 49.06 126 PHE C O 1
ATOM 5267 N N . GLY C 1 127 ? 13.804 52.127 3.697 1.00 54.02 127 GLY C N 1
ATOM 5268 C CA . GLY C 1 127 ? 14.231 51.314 2.561 1.00 53.62 127 GLY C CA 1
ATOM 5269 C C . GLY C 1 127 ? 15.481 51.827 1.870 1.00 52.97 127 GLY C C 1
ATOM 5270 O O . GLY C 1 127 ? 15.973 52.922 2.157 1.00 51.66 127 GLY C O 1
ATOM 5271 N N . GLY C 1 128 ? 15.994 51.037 0.931 1.00 52.05 128 GLY C N 1
ATOM 5272 C CA . GLY C 1 128 ? 17.274 51.357 0.304 1.00 52.54 128 GLY C CA 1
ATOM 5273 C C . GLY C 1 128 ? 18.358 51.173 1.354 1.00 50.37 128 GLY C C 1
ATOM 5274 O O . GLY C 1 128 ? 18.224 50.322 2.244 1.00 46.19 128 GLY C O 1
ATOM 5275 N N . ASN C 1 129 ? 19.393 52.002 1.280 1.00 49.50 129 ASN C N 1
ATOM 5276 C CA . ASN C 1 129 ? 20.531 51.899 2.193 1.00 49.30 129 ASN C CA 1
ATOM 5277 C C . ASN C 1 129 ? 20.806 50.443 2.506 1.00 43.31 129 ASN C C 1
ATOM 5278 O O . ASN C 1 129 ? 20.540 49.966 3.599 1.00 37.50 129 ASN C O 1
ATOM 5283 N N . PRO C 1 130 ? 21.349 49.730 1.527 1.00 45.99 130 PRO C N 1
ATOM 5284 C CA . PRO C 1 130 ? 21.534 48.300 1.671 1.00 48.01 130 PRO C CA 1
ATOM 5285 C C . PRO C 1 130 ? 22.619 47.934 2.652 1.00 47.12 130 PRO C C 1
ATOM 5286 O O . PRO C 1 130 ? 22.754 46.759 2.967 1.00 50.56 130 PRO C O 1
ATOM 5290 N N . TYR C 1 131 ? 23.373 48.909 3.148 1.00 48.47 131 TYR C N 1
ATOM 5291 C CA . TYR C 1 131 ? 24.384 48.619 4.192 1.00 48.05 131 TYR C CA 1
ATOM 5292 C C . TYR C 1 131 ? 23.795 48.944 5.541 1.00 46.08 131 TYR C C 1
ATOM 5293 O O . TYR C 1 131 ? 24.415 48.710 6.577 1.00 44.96 131 TYR C O 1
ATOM 5302 N N . LEU C 1 132 ? 22.587 49.497 5.545 1.00 45.11 132 LEU C N 1
ATOM 5303 C CA . LEU C 1 132 ? 21.960 49.850 6.818 1.00 45.86 132 LEU C CA 1
ATOM 5304 C C . LEU C 1 132 ? 21.104 48.703 7.365 1.00 47.17 132 LEU C C 1
ATOM 5305 O O . LEU C 1 132 ? 20.359 48.055 6.623 1.00 51.95 132 LEU C O 1
ATOM 5310 N N . THR C 1 133 ? 21.223 48.469 8.667 1.00 45.08 133 THR C N 1
ATOM 5311 C CA . THR C 1 133 ? 20.499 47.418 9.350 1.00 45.76 133 THR C CA 1
ATOM 5312 C C . THR C 1 133 ? 19.347 47.933 10.230 1.00 45.39 133 THR C C 1
ATOM 5313 O O . THR C 1 133 ? 19.371 49.064 10.758 1.00 40.17 133 THR C O 1
ATOM 5317 N N . GLU C 1 134 ? 18.353 47.066 10.407 1.00 46.64 134 GLU C N 1
ATOM 5318 C CA . GLU C 1 134 ? 17.274 47.281 11.366 1.00 44.61 134 GLU C CA 1
ATOM 5319 C C . GLU C 1 134 ? 17.872 47.363 12.781 1.00 42.60 134 GLU C C 1
ATOM 5320 O O . GLU C 1 134 ? 17.472 48.171 13.610 1.00 42.28 134 GLU C O 1
ATOM 5326 N N . GLU C 1 135 ? 18.861 46.539 13.057 1.00 43.85 135 GLU C N 1
ATOM 5327 C CA . GLU C 1 135 ? 19.545 46.634 14.358 1.00 43.21 135 GLU C CA 1
ATOM 5328 C C . GLU C 1 135 ? 20.183 48.012 14.546 1.00 41.45 135 GLU C C 1
ATOM 5329 O O . GLU C 1 135 ? 20.083 48.614 15.625 1.00 40.84 135 GLU C O 1
ATOM 5335 N N . ASP C 1 136 ? 20.801 48.528 13.486 1.00 40.71 136 ASP C N 1
ATOM 5336 C CA . ASP C 1 136 ? 21.378 49.875 13.504 1.00 42.22 136 ASP C CA 1
ATOM 5337 C C . ASP C 1 136 ? 20.324 50.848 13.984 1.00 38.56 136 ASP C C 1
ATOM 5338 O O . ASP C 1 136 ? 20.442 51.531 15.020 1.00 31.77 136 ASP C O 1
ATOM 5343 N N . VAL C 1 137 ? 19.245 50.867 13.208 1.00 38.34 137 VAL C N 1
ATOM 5344 C CA . VAL C 1 137 ? 18.158 51.749 13.462 1.00 32.79 137 VAL C CA 1
ATOM 5345 C C . VAL C 1 137 ? 17.634 51.580 14.850 1.00 28.48 137 VAL C C 1
ATOM 5346 O O . VAL C 1 137 ? 17.351 52.543 15.548 1.00 36.37 137 VAL C O 1
ATOM 5350 N N . ALA C 1 138 ? 17.455 50.339 15.245 1.00 27.38 138 ALA C N 1
ATOM 5351 C CA . ALA C 1 138 ? 16.869 50.083 16.518 1.00 29.99 138 ALA C CA 1
ATOM 5352 C C . ALA C 1 138 ? 17.874 50.529 17.579 1.00 33.97 138 ALA C C 1
ATOM 5353 O O . ALA C 1 138 ? 17.461 50.938 18.640 1.00 40.21 138 ALA C O 1
ATOM 5355 N N . ALA C 1 139 ? 19.178 50.521 17.296 1.00 31.49 139 ALA C N 1
ATOM 5356 C CA . ALA C 1 139 ? 20.137 51.022 18.330 1.00 40.08 139 ALA C CA 1
ATOM 5357 C C . ALA C 1 139 ? 19.873 52.482 18.585 1.00 41.03 139 ALA C C 1
ATOM 5358 O O . ALA C 1 139 ? 19.822 52.933 19.716 1.00 37.21 139 ALA C O 1
ATOM 5360 N N . ARG C 1 140 ? 19.681 53.222 17.509 1.00 46.41 140 ARG C N 1
ATOM 5361 C CA . ARG C 1 140 ? 19.502 54.660 17.635 1.00 49.57 140 ARG C CA 1
ATOM 5362 C C . ARG C 1 140 ? 18.177 54.964 18.337 1.00 48.82 140 ARG C C 1
ATOM 5363 O O . ARG C 1 140 ? 18.113 55.813 19.235 1.00 48.85 140 ARG C O 1
ATOM 5371 N N . VAL C 1 141 ? 17.123 54.244 17.962 1.00 46.25 141 VAL C N 1
ATOM 5372 C CA . VAL C 1 141 ? 15.836 54.445 18.622 1.00 43.41 141 VAL C CA 1
ATOM 5373 C C . VAL C 1 141 ? 15.930 54.160 20.134 1.00 40.17 141 VAL C C 1
ATOM 5374 O O . VAL C 1 141 ? 15.481 54.947 20.972 1.00 42.59 141 VAL C O 1
ATOM 5378 N N . TYR C 1 142 ? 16.476 53.011 20.479 1.00 36.39 142 TYR C N 1
ATOM 5379 C CA . TYR C 1 142 ? 16.670 52.655 21.883 1.00 41.89 142 TYR C CA 1
ATOM 5380 C C . TYR C 1 142 ? 17.290 53.822 22.649 1.00 46.39 142 TYR C C 1
ATOM 5381 O O . TYR C 1 142 ? 16.847 54.213 23.737 1.00 48.54 142 TYR C O 1
ATOM 5390 N N . CYS C 1 143 ? 18.316 54.382 22.033 1.00 47.93 143 CYS C N 1
ATOM 5391 C CA . CYS C 1 143 ? 19.020 55.520 22.552 1.00 54.03 143 CYS C CA 1
ATOM 5392 C C . CYS C 1 143 ? 18.150 56.763 22.706 1.00 51.66 143 CYS C C 1
ATOM 5393 O O . CYS C 1 143 ? 18.202 57.463 23.701 1.00 51.75 143 CYS C O 1
ATOM 5396 N N . LEU C 1 144 ? 17.370 57.067 21.695 1.00 50.58 144 LEU C N 1
ATOM 5397 C CA . LEU C 1 144 ? 16.545 58.242 21.769 1.00 53.26 144 LEU C CA 1
ATOM 5398 C C . LEU C 1 144 ? 15.529 58.101 22.885 1.00 55.23 144 LEU C C 1
ATOM 5399 O O . LEU C 1 144 ? 15.413 58.966 23.744 1.00 59.12 144 LEU C O 1
ATOM 5404 N N . LEU C 1 145 ? 14.786 57.001 22.866 1.00 53.26 145 LEU C N 1
ATOM 5405 C CA . LEU C 1 145 ? 13.714 56.806 23.822 1.00 52.11 145 LEU C CA 1
ATOM 5406 C C . LEU C 1 145 ? 14.196 56.685 25.260 1.00 50.82 145 LEU C C 1
ATOM 5407 O O . LEU C 1 145 ? 13.689 57.378 26.124 1.00 54.78 145 LEU C O 1
ATOM 5412 N N . THR C 1 146 ? 15.140 55.799 25.545 1.00 53.21 146 THR C N 1
ATOM 5413 C CA . THR C 1 146 ? 15.596 55.643 26.945 1.00 58.83 146 THR C CA 1
ATOM 5414 C C . THR C 1 146 ? 16.184 56.943 27.461 1.00 60.72 146 THR C C 1
ATOM 5415 O O . THR C 1 146 ? 15.962 57.318 28.602 1.00 65.03 146 THR C O 1
ATOM 5419 N N . GLY C 1 147 ? 16.904 57.644 26.592 1.00 63.86 147 GLY C N 1
ATOM 5420 C CA . GLY C 1 147 ? 17.497 58.937 26.927 1.00 67.83 147 GLY C CA 1
ATOM 5421 C C . GLY C 1 147 ? 16.497 59.957 27.430 1.00 69.76 147 GLY C C 1
ATOM 5422 O O . GLY C 1 147 ? 16.843 60.805 28.246 1.00 73.35 147 GLY C O 1
ATOM 5423 N N . ARG C 1 148 ? 15.260 59.875 26.940 1.00 68.57 148 ARG C N 1
ATOM 5424 C CA . ARG C 1 148 ? 14.190 60.808 27.316 1.00 70.24 148 ARG C CA 1
ATOM 5425 C C . ARG C 1 148 ? 13.310 60.251 28.418 1.00 68.68 148 ARG C C 1
ATOM 5426 O O . ARG C 1 148 ? 12.334 60.876 28.800 1.00 70.90 148 ARG C O 1
ATOM 5434 N N . GLY C 1 149 ? 13.617 59.058 28.903 1.00 66.11 149 GLY C N 1
ATOM 5435 C CA . GLY C 1 149 ? 12.866 58.498 30.018 1.00 64.00 149 GLY C CA 1
ATOM 5436 C C . GLY C 1 149 ? 11.764 57.518 29.661 1.00 61.13 149 GLY C C 1
ATOM 5437 O O . GLY C 1 149 ? 11.075 57.046 30.555 1.00 62.76 149 GLY C O 1
ATOM 5438 N N . PHE C 1 150 ? 11.585 57.202 28.376 1.00 58.24 150 PHE C N 1
ATOM 5439 C CA . PHE C 1 150 ? 10.587 56.206 27.962 1.00 55.56 150 PHE C CA 1
ATOM 5440 C C . PHE C 1 150 ? 11.091 54.810 28.219 1.00 55.40 150 PHE C C 1
ATOM 5441 O O . PHE C 1 150 ? 12.286 54.575 28.245 1.00 56.38 150 PHE C O 1
ATOM 5449 N N . ASP C 1 151 ? 10.166 53.873 28.368 1.00 56.12 151 ASP C N 1
ATOM 5450 C CA . ASP C 1 151 ? 10.493 52.464 28.348 1.00 55.21 151 ASP C CA 1
ATOM 5451 C C . ASP C 1 151 ? 9.760 51.912 27.171 1.00 53.72 151 ASP C C 1
ATOM 5452 O O . ASP C 1 151 ? 8.658 52.367 26.855 1.00 53.43 151 ASP C O 1
ATOM 5457 N N . ALA C 1 152 ? 10.372 50.944 26.507 1.00 51.54 152 ALA C N 1
ATOM 5458 C CA . ALA C 1 152 ? 9.796 50.401 25.303 1.00 48.73 152 ALA C CA 1
ATOM 5459 C C . ALA C 1 152 ? 10.415 49.062 24.969 1.00 48.77 152 ALA C C 1
ATOM 5460 O O . ALA C 1 152 ? 11.581 48.826 25.259 1.00 50.16 152 ALA C O 1
ATOM 5462 N N . ASP C 1 153 ? 9.631 48.182 24.358 1.00 50.03 153 ASP C N 1
ATOM 5463 C CA . ASP C 1 153 ? 10.180 46.998 23.724 1.00 49.84 153 ASP C CA 1
ATOM 5464 C C . ASP C 1 153 ? 10.365 47.378 22.289 1.00 47.14 153 ASP C C 1
ATOM 5465 O O . ASP C 1 153 ? 9.443 47.911 21.672 1.00 42.63 153 ASP C O 1
ATOM 5470 N N . ILE C 1 154 ? 11.561 47.119 21.772 1.00 45.65 154 ILE C N 1
ATOM 5471 C CA . ILE C 1 154 ? 11.920 47.484 20.412 1.00 45.10 154 ILE C CA 1
ATOM 5472 C C . ILE C 1 154 ? 12.340 46.265 19.624 1.00 44.69 154 ILE C C 1
ATOM 5473 O O . ILE C 1 154 ? 13.281 45.583 19.998 1.00 52.49 154 ILE C O 1
ATOM 5478 N N . ALA C 1 155 ? 11.646 45.980 18.529 1.00 43.65 155 ALA C N 1
ATOM 5479 C CA . ALA C 1 155 ? 11.921 44.771 17.754 1.00 39.68 155 ALA C CA 1
ATOM 5480 C C . ALA C 1 155 ? 12.473 45.132 16.411 1.00 39.09 155 ALA C C 1
ATOM 5481 O O . ALA C 1 155 ? 11.739 45.632 15.569 1.00 38.48 155 ALA C O 1
ATOM 5483 N N . PRO C 1 156 ? 13.776 44.898 16.194 1.00 41.72 156 PRO C N 1
ATOM 5484 C CA . PRO C 1 156 ? 14.268 45.116 14.857 1.00 39.88 156 PRO C CA 1
ATOM 5485 C C . PRO C 1 156 ? 14.014 43.897 13.985 1.00 42.35 156 PRO C C 1
ATOM 5486 O O . PRO C 1 156 ? 14.246 42.758 14.416 1.00 42.17 156 PRO C O 1
ATOM 5490 N N . ALA C 1 157 ? 13.512 44.138 12.772 1.00 43.58 157 ALA C N 1
ATOM 5491 C CA . ALA C 1 157 ? 13.330 43.069 11.786 1.00 44.68 157 ALA C CA 1
ATOM 5492 C C . ALA C 1 157 ? 12.499 41.934 12.354 1.00 45.41 157 ALA C C 1
ATOM 5493 O O . ALA C 1 157 ? 12.886 40.787 12.243 1.00 47.26 157 ALA C O 1
ATOM 5495 N N . PRO C 1 158 ? 11.339 42.257 12.943 1.00 45.88 158 PRO C N 1
ATOM 5496 C CA . PRO C 1 158 ? 10.488 41.227 13.515 1.00 46.62 158 PRO C CA 1
ATOM 5497 C C . PRO C 1 158 ? 10.283 40.117 12.492 1.00 49.37 158 PRO C C 1
ATOM 5498 O O . PRO C 1 158 ? 10.064 40.407 11.323 1.00 45.71 158 PRO C O 1
ATOM 5502 N N . GLU C 1 159 ? 10.380 38.864 12.927 1.00 53.68 159 GLU C N 1
ATOM 5503 C CA . GLU C 1 159 ? 10.329 37.713 12.018 1.00 58.41 159 GLU C CA 1
ATOM 5504 C C . GLU C 1 159 ? 11.234 37.892 10.821 1.00 58.34 159 GLU C C 1
ATOM 5505 O O . GLU C 1 159 ? 10.952 37.377 9.734 1.00 60.33 159 GLU C O 1
ATOM 5511 N N . ASN C 1 160 ? 12.326 38.617 11.026 1.00 55.81 160 ASN C N 1
ATOM 5512 C CA . ASN C 1 160 ? 13.314 38.786 9.983 1.00 56.13 160 ASN C CA 1
ATOM 5513 C C . ASN C 1 160 ? 12.800 39.593 8.802 1.00 55.51 160 ASN C C 1
ATOM 5514 O O . ASN C 1 160 ? 13.330 39.495 7.706 1.00 59.83 160 ASN C O 1
ATOM 5519 N N . LEU C 1 161 ? 11.766 40.392 9.020 1.00 54.49 161 LEU C N 1
ATOM 5520 C CA . LEU C 1 161 ? 11.303 41.321 7.993 1.00 53.76 161 LEU C CA 1
ATOM 5521 C C . LEU C 1 161 ? 12.230 42.530 7.872 1.00 52.16 161 LEU C C 1
ATOM 5522 O O . LEU C 1 161 ? 12.496 43.245 8.839 1.00 52.36 161 LEU C O 1
ATOM 5527 N N . SER C 1 162 ? 12.714 42.752 6.665 1.00 52.13 162 SER C N 1
ATOM 5528 C CA . SER C 1 162 ? 13.613 43.843 6.401 1.00 50.87 162 SER C CA 1
ATOM 5529 C C . SER C 1 162 ? 12.879 45.179 6.337 1.00 47.97 162 SER C C 1
ATOM 5530 O O . SER C 1 162 ? 11.696 45.243 6.011 1.00 53.20 162 SER C O 1
ATOM 5533 N N . GLY C 1 163 ? 13.605 46.241 6.634 1.00 45.28 163 GLY C N 1
ATOM 5534 C CA . GLY C 1 163 ? 13.102 47.586 6.498 1.00 43.49 163 GLY C CA 1
ATOM 5535 C C . GLY C 1 163 ? 12.116 47.972 7.576 1.00 43.22 163 GLY C C 1
ATOM 5536 O O . GLY C 1 163 ? 11.353 48.911 7.384 1.00 43.41 163 GLY C O 1
ATOM 5537 N N . ARG C 1 164 ? 12.093 47.259 8.702 1.00 42.18 164 ARG C N 1
ATOM 5538 C CA . ARG C 1 164 ? 11.163 47.643 9.752 1.00 43.90 164 ARG C CA 1
ATOM 5539 C C . ARG C 1 164 ? 11.612 47.385 11.165 1.00 41.27 164 ARG C C 1
ATOM 5540 O O . ARG C 1 164 ? 12.298 46.404 11.441 1.00 43.66 164 ARG C O 1
ATOM 5548 N N . VAL C 1 165 ? 11.233 48.326 12.034 1.00 39.27 165 VAL C N 1
ATOM 5549 C CA . VAL C 1 165 ? 11.530 48.291 13.450 1.00 41.39 165 VAL C CA 1
ATOM 5550 C C . VAL C 1 165 ? 10.246 48.600 14.194 1.00 42.45 165 VAL C C 1
ATOM 5551 O O . VAL C 1 165 ? 9.585 49.589 13.906 1.00 46.99 165 VAL C O 1
ATOM 5555 N N . GLU C 1 166 ? 9.894 47.744 15.144 1.00 43.58 166 GLU C N 1
ATOM 5556 C CA . GLU C 1 166 ? 8.625 47.835 15.860 1.00 42.79 166 GLU C CA 1
ATOM 5557 C C . GLU C 1 166 ? 8.845 48.319 17.296 1.00 44.41 166 GLU C C 1
ATOM 5558 O O . GLU C 1 166 ? 9.805 47.901 17.983 1.00 40.06 166 GLU C O 1
ATOM 5564 N N . ILE C 1 167 ? 7.966 49.221 17.740 1.00 45.65 167 ILE C N 1
ATOM 5565 C CA . ILE C 1 167 ? 8.073 49.796 19.074 1.00 46.67 167 ILE C CA 1
ATOM 5566 C C . ILE C 1 167 ? 6.770 49.660 19.840 1.00 48.23 167 ILE C C 1
ATOM 5567 O O . ILE C 1 167 ? 5.699 50.060 19.362 1.00 52.32 167 ILE C O 1
ATOM 5572 N N . MET C 1 168 ? 6.878 49.071 21.021 1.00 47.91 168 MET C N 1
ATOM 5573 C CA . MET C 1 168 ? 5.788 49.010 21.967 1.00 51.44 168 MET C CA 1
ATOM 5574 C C . MET C 1 168 ? 6.182 49.857 23.165 1.00 51.22 168 MET C C 1
ATOM 5575 O O . MET C 1 168 ? 7.118 49.519 23.885 1.00 52.49 168 MET C O 1
ATOM 5580 N N . VAL C 1 169 ? 5.480 50.960 23.381 1.00 51.09 169 VAL C N 1
ATOM 5581 C CA . VAL C 1 169 ? 5.815 51.853 24.481 1.00 52.59 169 VAL C CA 1
ATOM 5582 C C . VAL C 1 169 ? 5.146 51.415 25.764 1.00 52.72 169 VAL C C 1
ATOM 5583 O O . VAL C 1 169 ? 3.935 51.353 25.845 1.00 54.52 169 VAL C O 1
ATOM 5587 N N . THR C 1 170 ? 5.955 51.113 26.766 1.00 55.78 170 THR C N 1
ATOM 5588 C CA . THR C 1 170 ? 5.467 50.549 28.013 1.00 57.30 170 THR C CA 1
ATOM 5589 C C . THR C 1 170 ? 5.517 51.567 29.139 1.00 59.05 170 THR C C 1
ATOM 5590 O O . THR C 1 170 ? 5.075 51.289 30.245 1.00 61.94 170 THR C O 1
ATOM 5594 N N . ARG C 1 171 ? 6.074 52.734 28.857 1.00 58.51 171 ARG C N 1
ATOM 5595 C CA . ARG C 1 171 ? 6.108 53.812 29.823 1.00 60.73 171 ARG C CA 1
ATOM 5596 C C . ARG C 1 171 ? 6.368 55.120 29.103 1.00 59.60 171 ARG C C 1
ATOM 5597 O O . ARG C 1 171 ? 7.405 55.301 28.471 1.00 56.31 171 ARG C O 1
ATOM 5605 N N . GLY C 1 172 ? 5.409 56.034 29.223 1.00 60.66 172 GLY C N 1
ATOM 5606 C CA . GLY C 1 172 ? 5.427 57.288 28.492 1.00 59.08 172 GLY C CA 1
ATOM 5607 C C . GLY C 1 172 ? 4.341 57.238 27.439 1.00 59.28 172 GLY C C 1
ATOM 5608 O O . GLY C 1 172 ? 3.776 56.170 27.161 1.00 54.76 172 GLY C O 1
ATOM 5609 N N . ASP C 1 173 ? 4.052 58.391 26.851 1.00 62.60 173 ASP C N 1
ATOM 5610 C CA . ASP C 1 173 ? 2.986 58.500 25.867 1.00 65.66 173 ASP C CA 1
ATOM 5611 C C . ASP C 1 173 ? 3.497 58.183 24.463 1.00 62.10 173 ASP C C 1
ATOM 5612 O O . ASP C 1 173 ? 4.397 58.848 23.955 1.00 62.86 173 ASP C O 1
ATOM 5617 N N . PRO C 1 174 ? 2.909 57.170 23.827 1.00 58.87 174 PRO C N 1
ATOM 5618 C CA . PRO C 1 174 ? 3.281 56.817 22.465 1.00 58.15 174 PRO C CA 1
ATOM 5619 C C . PRO C 1 174 ? 3.330 58.018 21.539 1.00 58.82 174 PRO C C 1
ATOM 5620 O O . PRO C 1 174 ? 4.265 58.154 20.756 1.00 59.74 174 PRO C O 1
ATOM 5624 N N . ASP C 1 175 ? 2.342 58.891 21.623 1.00 59.36 175 ASP C N 1
ATOM 5625 C CA . ASP C 1 175 ? 2.329 60.067 20.761 1.00 62.35 175 ASP C CA 1
ATOM 5626 C C . ASP C 1 175 ? 3.502 60.966 21.044 1.00 61.19 175 ASP C C 1
ATOM 5627 O O . ASP C 1 175 ? 4.045 61.592 20.140 1.00 60.87 175 ASP C O 1
ATOM 5632 N N . GLU C 1 176 ? 3.896 61.034 22.303 1.00 61.37 176 GLU C N 1
ATOM 5633 C CA . GLU C 1 176 ? 5.047 61.820 22.654 1.00 63.90 176 GLU C CA 1
ATOM 5634 C C . GLU C 1 176 ? 6.248 61.152 22.032 1.00 61.01 176 GLU C C 1
ATOM 5635 O O . GLU C 1 176 ? 7.164 61.815 21.541 1.00 62.67 176 GLU C O 1
ATOM 5641 N N . ALA C 1 177 ? 6.206 59.824 22.025 1.00 58.25 177 ALA C N 1
ATOM 5642 C CA . ALA C 1 177 ? 7.296 58.995 21.514 1.00 54.71 177 ALA C CA 1
ATOM 5643 C C . ALA C 1 177 ? 7.488 59.147 20.015 1.00 54.52 177 ALA C C 1
ATOM 5644 O O . ALA C 1 177 ? 8.617 59.253 19.546 1.00 52.63 177 ALA C O 1
ATOM 5646 N N . VAL C 1 178 ? 6.399 59.151 19.253 1.00 55.50 178 VAL C N 1
ATOM 5647 C CA . VAL C 1 178 ? 6.526 59.371 17.810 1.00 57.25 178 VAL C CA 1
ATOM 5648 C C . VAL C 1 178 ? 6.850 60.824 17.474 1.00 60.83 178 VAL C C 1
ATOM 5649 O O . VAL C 1 178 ? 7.396 61.096 16.413 1.00 62.07 178 VAL C O 1
ATOM 5653 N N . GLU C 1 179 ? 6.524 61.757 18.367 1.00 64.27 179 GLU C N 1
ATOM 5654 C CA . GLU C 1 179 ? 6.857 63.164 18.132 1.00 68.59 179 GLU C CA 1
ATOM 5655 C C . GLU C 1 179 ? 8.373 63.277 18.112 1.00 66.82 179 GLU C C 1
ATOM 5656 O O . GLU C 1 179 ? 8.961 63.843 17.193 1.00 69.98 179 GLU C O 1
ATOM 5662 N N . LEU C 1 180 ? 9.004 62.684 19.108 1.00 65.51 180 LEU C N 1
ATOM 5663 C CA . LEU C 1 180 ? 10.455 62.700 19.220 1.00 64.02 180 LEU C CA 1
ATOM 5664 C C . LEU C 1 180 ? 11.171 62.016 18.046 1.00 59.82 180 LEU C C 1
ATOM 5665 O O . LEU C 1 180 ? 12.163 62.526 17.528 1.00 57.40 180 LEU C O 1
ATOM 5670 N N . LEU C 1 181 ? 10.675 60.850 17.644 1.00 57.71 181 LEU C N 1
ATOM 5671 C CA . LEU C 1 181 ? 11.294 60.079 16.558 1.00 57.66 181 LEU C CA 1
ATOM 5672 C C . LEU C 1 181 ? 11.134 60.748 15.189 1.00 58.06 181 LEU C C 1
ATOM 5673 O O . LEU C 1 181 ? 12.084 60.821 14.408 1.00 55.78 181 LEU C O 1
ATOM 5678 N N . LYS C 1 182 ? 9.923 61.210 14.894 1.00 58.94 182 LYS C N 1
ATOM 5679 C CA . LYS C 1 182 ? 9.649 61.850 13.616 1.00 63.21 182 LYS C CA 1
ATOM 5680 C C . LYS C 1 182 ? 10.697 62.904 13.345 1.00 65.39 182 LYS C C 1
ATOM 5681 O O . LYS C 1 182 ? 11.024 63.198 12.198 1.00 66.67 182 LYS C O 1
ATOM 5687 N N . GLU C 1 183 ? 11.222 63.480 14.416 1.00 66.81 183 GLU C N 1
ATOM 5688 C CA . GLU C 1 183 ? 12.031 64.672 14.282 1.00 68.31 183 GLU C CA 1
ATOM 5689 C C . GLU C 1 183 ? 13.509 64.399 14.392 1.00 64.45 183 GLU C C 1
ATOM 5690 O O . GLU C 1 183 ? 14.309 65.301 14.249 1.00 69.74 183 GLU C O 1
ATOM 5696 N N . GLU C 1 184 ? 13.889 63.163 14.648 1.00 73.81 184 GLU C N 1
ATOM 5697 C CA . GLU C 1 184 ? 15.295 62.865 14.723 1.00 73.85 184 GLU C CA 1
ATOM 5698 C C . GLU C 1 184 ? 15.630 61.829 13.667 1.00 69.70 184 GLU C C 1
ATOM 5699 O O . GLU C 1 184 ? 16.762 61.364 13.571 1.00 70.86 184 GLU C O 1
ATOM 5705 N N . LEU C 1 185 ? 14.636 61.479 12.861 1.00 65.69 185 LEU C N 1
ATOM 5706 C CA . LEU C 1 185 ? 14.820 60.476 11.819 1.00 61.53 185 LEU C CA 1
ATOM 5707 C C . LEU C 1 185 ? 14.048 60.860 10.570 1.00 61.43 185 LEU C C 1
ATOM 5708 O O . LEU C 1 185 ? 13.181 60.119 10.115 1.00 61.03 185 LEU C O 1
ATOM 5713 N N . PRO C 1 186 ? 14.390 62.025 10.001 1.00 65.84 186 PRO C N 1
ATOM 5714 C CA . PRO C 1 186 ? 13.644 62.639 8.901 1.00 67.54 186 PRO C CA 1
ATOM 5715 C C . PRO C 1 186 ? 13.326 61.639 7.797 1.00 66.82 186 PRO C C 1
ATOM 5716 O O . PRO C 1 186 ? 12.230 61.650 7.234 1.00 64.30 186 PRO C O 1
ATOM 5720 N N . VAL C 1 187 ? 14.272 60.753 7.521 1.00 67.82 187 VAL C N 1
ATOM 5721 C CA . VAL C 1 187 ? 14.209 59.913 6.329 1.00 68.42 187 VAL C CA 1
ATOM 5722 C C . VAL C 1 187 ? 13.226 58.743 6.442 1.00 63.27 187 VAL C C 1
ATOM 5723 O O . VAL C 1 187 ? 12.756 58.224 5.426 1.00 63.89 187 VAL C O 1
ATOM 5727 N N . PHE C 1 188 ? 12.907 58.334 7.667 1.00 59.16 188 PHE C N 1
ATOM 5728 C CA . PHE C 1 188 ? 12.128 57.123 7.875 1.00 54.06 188 PHE C CA 1
ATOM 5729 C C . PHE C 1 188 ? 10.637 57.409 8.011 1.00 51.59 188 PHE C C 1
ATOM 5730 O O . PHE C 1 188 ? 10.234 58.472 8.475 1.00 53.35 188 PHE C O 1
ATOM 5738 N N . ARG C 1 189 ? 9.830 56.437 7.609 1.00 48.19 189 ARG C N 1
ATOM 5739 C CA . ARG C 1 189 ? 8.380 56.530 7.725 1.00 47.90 189 ARG C CA 1
ATOM 5740 C C . ARG C 1 189 ? 7.984 56.014 9.098 1.00 47.29 189 ARG C C 1
ATOM 5741 O O . ARG C 1 189 ? 8.437 54.939 9.552 1.00 48.75 189 ARG C O 1
ATOM 5749 N N . ILE C 1 190 ? 7.161 56.789 9.782 1.00 47.01 190 ILE C N 1
ATOM 5750 C CA . ILE C 1 190 ? 6.820 56.473 11.150 1.00 46.55 190 ILE C CA 1
ATOM 5751 C C . ILE C 1 190 ? 5.318 56.515 11.360 1.00 47.56 190 ILE C C 1
ATOM 5752 O O . ILE C 1 190 ? 4.672 57.529 11.130 1.00 49.10 190 ILE C O 1
ATOM 5757 N N . ARG C 1 191 ? 4.769 55.387 11.784 1.00 47.25 191 ARG C N 1
ATOM 5758 C CA . ARG C 1 191 ? 3.333 55.258 11.923 1.00 47.72 191 ARG C CA 1
ATOM 5759 C C . ARG C 1 191 ? 2.995 55.012 13.380 1.00 46.44 191 ARG C C 1
ATOM 5760 O O . ARG C 1 191 ? 3.750 54.367 14.116 1.00 47.83 191 ARG C O 1
ATOM 5768 N N . ARG C 1 192 ? 1.874 55.583 13.788 1.00 46.63 192 ARG C N 1
ATOM 5769 C CA . ARG C 1 192 ? 1.326 55.409 15.109 1.00 46.80 192 ARG C CA 1
ATOM 5770 C C . ARG C 1 192 ? 0.090 54.547 14.975 1.00 45.98 192 ARG C C 1
ATOM 5771 O O . ARG C 1 192 ? -0.743 54.777 14.090 1.00 44.45 192 ARG C O 1
ATOM 5779 N N . PHE C 1 193 ? -0.055 53.565 15.858 1.00 46.45 193 PHE C N 1
ATOM 5780 C CA . PHE C 1 193 ? -1.239 52.709 15.797 1.00 47.03 193 PHE C CA 1
ATOM 5781 C C . PHE C 1 193 ? -2.029 52.792 17.079 1.00 47.87 193 PHE C C 1
ATOM 5782 O O . PHE C 1 193 ? -1.481 52.683 18.167 1.00 49.51 193 PHE C O 1
ATOM 5790 N N . LEU C 1 194 ? -3.326 53.013 16.928 1.00 47.84 194 LEU C N 1
ATOM 5791 C CA . LEU C 1 194 ? -4.227 53.184 18.059 1.00 48.50 194 LEU C CA 1
ATOM 5792 C C . LEU C 1 194 ? -4.711 51.851 18.602 1.00 44.30 194 LEU C C 1
ATOM 5793 O O . LEU C 1 194 ? -4.983 51.749 19.771 1.00 46.74 194 LEU C O 1
ATOM 5798 N N . ILE C 1 195 ? -4.854 50.841 17.764 1.00 42.15 195 ILE C N 1
ATOM 5799 C CA . ILE C 1 195 ? -5.121 49.518 18.282 1.00 46.99 195 ILE C CA 1
ATOM 5800 C C . ILE C 1 195 ? -4.216 48.474 17.641 1.00 47.68 195 ILE C C 1
ATOM 5801 O O . ILE C 1 195 ? -3.929 48.519 16.443 1.00 48.49 195 ILE C O 1
ATOM 5806 N N . SER C 1 196 ? -3.752 47.554 18.482 1.00 46.87 196 SER C N 1
ATOM 5807 C CA . SER C 1 196 ? -2.846 46.501 18.085 1.00 44.00 196 SER C CA 1
ATOM 5808 C C . SER C 1 196 ? -3.163 45.236 18.863 1.00 46.34 196 SER C C 1
ATOM 5809 O O . SER C 1 196 ? -3.153 45.241 20.083 1.00 46.75 196 SER C O 1
ATOM 5812 N N . GLY C 1 197 ? -3.427 44.142 18.168 1.00 48.07 197 GLY C N 1
ATOM 5813 C CA . GLY C 1 197 ? -3.587 42.873 18.850 1.00 50.90 197 GLY C CA 1
ATOM 5814 C C . GLY C 1 197 ? -4.109 41.768 17.956 1.00 51.70 197 GLY C C 1
ATOM 5815 O O . GLY C 1 197 ? -4.223 41.925 16.744 1.00 49.21 197 GLY C O 1
ATOM 5816 N N . GLU C 1 198 ? -4.412 40.638 18.567 1.00 56.31 198 GLU C N 1
ATOM 5817 C CA . GLU C 1 198 ? -4.898 39.484 17.840 1.00 61.59 198 GLU C CA 1
ATOM 5818 C C . GLU C 1 198 ? -6.396 39.397 18.055 1.00 62.27 198 GLU C C 1
ATOM 5819 O O . GLU C 1 198 ? -6.841 38.948 19.097 1.00 68.08 198 GLU C O 1
ATOM 5825 N N . PHE C 1 199 ? -7.169 39.842 17.080 1.00 59.68 199 PHE C N 1
ATOM 5826 C CA . PHE C 1 199 ? -8.607 39.965 17.274 1.00 65.67 199 PHE C CA 1
ATOM 5827 C C . PHE C 1 199 ? -9.415 38.964 16.463 1.00 67.05 199 PHE C C 1
ATOM 5828 O O . PHE C 1 199 ? -8.954 38.474 15.441 1.00 66.93 199 PHE C O 1
ATOM 5836 N N . ASP C 1 200 ? -10.608 38.642 16.955 1.00 71.50 200 ASP C N 1
ATOM 5837 C CA . ASP C 1 200 ? -11.634 38.021 16.138 1.00 74.67 200 ASP C CA 1
ATOM 5838 C C . ASP C 1 200 ? -12.087 39.129 15.227 1.00 71.37 200 ASP C C 1
ATOM 5839 O O . ASP C 1 200 ? -11.789 40.295 15.475 1.00 68.50 200 ASP C O 1
ATOM 5844 N N . ARG C 1 201 ? -12.813 38.794 14.176 1.00 71.70 201 ARG C N 1
ATOM 5845 C CA . ARG C 1 201 ? -13.387 39.843 13.361 1.00 69.67 201 ARG C CA 1
ATOM 5846 C C . ARG C 1 201 ? -14.345 40.647 14.231 1.00 70.77 201 ARG C C 1
ATOM 5847 O O . ARG C 1 201 ? -14.408 41.868 14.128 1.00 68.09 201 ARG C O 1
ATOM 5855 N N . ASP C 1 202 ? -15.061 39.951 15.108 1.00 75.52 202 ASP C N 1
ATOM 5856 C CA . ASP C 1 202 ? -15.920 40.600 16.086 1.00 79.65 202 ASP C CA 1
ATOM 5857 C C . ASP C 1 202 ? -15.147 41.504 17.054 1.00 78.41 202 ASP C C 1
ATOM 5858 O O . ASP C 1 202 ? -15.563 42.632 17.303 1.00 78.57 202 ASP C O 1
ATOM 5863 N N . GLU C 1 203 ? -14.042 41.030 17.617 1.00 75.39 203 GLU C N 1
ATOM 5864 C CA . GLU C 1 203 ? -13.251 41.917 18.463 1.00 76.81 203 GLU C CA 1
ATOM 5865 C C . GLU C 1 203 ? -12.783 43.124 17.632 1.00 72.35 203 GLU C C 1
ATOM 5866 O O . GLU C 1 203 ? -12.730 44.256 18.124 1.00 70.01 203 GLU C O 1
ATOM 5872 N N . LEU C 1 204 ? -12.464 42.882 16.362 1.00 70.72 204 LEU C N 1
ATOM 5873 C CA . LEU C 1 204 ? -11.922 43.934 15.500 1.00 67.30 204 LEU C CA 1
ATOM 5874 C C . LEU C 1 204 ? -12.991 44.978 15.175 1.00 68.19 204 LEU C C 1
ATOM 5875 O O . LEU C 1 204 ? -12.787 46.182 15.350 1.00 67.13 204 LEU C O 1
ATOM 5880 N N . ARG C 1 205 ? -14.134 44.503 14.706 1.00 69.54 205 ARG C N 1
ATOM 5881 C CA . ARG C 1 205 ? -15.243 45.379 14.364 1.00 72.07 205 ARG C CA 1
ATOM 5882 C C . ARG C 1 205 ? -15.558 46.388 15.458 1.00 74.82 205 ARG C C 1
ATOM 5883 O O . ARG C 1 205 ? -16.056 47.484 15.181 1.00 75.42 205 ARG C O 1
ATOM 5891 N N . GLU C 1 206 ? -15.287 46.011 16.702 1.00 76.52 206 GLU C N 1
ATOM 5892 C CA . GLU C 1 206 ? -15.748 46.794 17.839 1.00 80.82 206 GLU C CA 1
ATOM 5893 C C . GLU C 1 206 ? -14.685 47.774 18.317 1.00 78.88 206 GLU C C 1
ATOM 5894 O O . GLU C 1 206 ? -15.003 48.924 18.635 1.00 81.37 206 GLU C O 1
ATOM 5900 N N . ARG C 1 207 ? -13.436 47.321 18.386 1.00 73.32 207 ARG C N 1
ATOM 5901 C CA . ARG C 1 207 ? -12.333 48.210 18.719 1.00 70.76 207 ARG C CA 1
ATOM 5902 C C . ARG C 1 207 ? -12.311 49.375 17.738 1.00 68.40 207 ARG C C 1
ATOM 5903 O O . ARG C 1 207 ? -12.077 50.523 18.114 1.00 66.79 207 ARG C O 1
ATOM 5911 N N . ILE C 1 208 ? -12.583 49.067 16.475 1.00 67.00 208 ILE C N 1
ATOM 5912 C CA . ILE C 1 208 ? -12.568 50.062 15.422 1.00 65.49 208 ILE C CA 1
ATOM 5913 C C . ILE C 1 208 ? -13.655 51.109 15.648 1.00 69.57 208 ILE C C 1
ATOM 5914 O O . ILE C 1 208 ? -13.365 52.302 15.698 1.00 70.02 208 ILE C O 1
ATOM 5919 N N . LEU C 1 209 ? -14.894 50.647 15.796 1.00 72.43 209 LEU C N 1
ATOM 5920 C CA . LEU C 1 209 ? -16.052 51.528 16.002 1.00 77.89 209 LEU C CA 1
ATOM 5921 C C . LEU C 1 209 ? -15.938 52.349 17.275 1.00 81.21 209 LEU C C 1
ATOM 5922 O O . LEU C 1 209 ? -16.590 53.382 17.428 1.00 85.78 209 LEU C O 1
ATOM 5927 N N . GLU C 1 210 ? -15.133 51.857 18.199 1.00 78.94 210 GLU C N 1
ATOM 5928 C CA . GLU C 1 210 ? -15.095 52.390 19.537 1.00 83.08 210 GLU C CA 1
ATOM 5929 C C . GLU C 1 210 ? -13.835 53.202 19.751 1.00 80.43 210 GLU C C 1
ATOM 5930 O O . GLU C 1 210 ? -13.777 54.054 20.628 1.00 83.25 210 GLU C O 1
ATOM 5936 N N . ASP C 1 211 ? -12.815 52.937 18.944 1.00 76.50 211 ASP C N 1
ATOM 5937 C CA . ASP C 1 211 ? -11.556 53.638 19.115 1.00 73.55 211 ASP C CA 1
ATOM 5938 C C . ASP C 1 211 ? -10.973 54.229 17.840 1.00 68.96 211 ASP C C 1
ATOM 5939 O O . ASP C 1 211 ? -9.940 54.892 17.907 1.00 66.57 211 ASP C O 1
ATOM 5944 N N . ILE C 1 212 ? -11.610 53.998 16.690 1.00 65.21 212 ILE C N 1
ATOM 5945 C CA . ILE C 1 212 ? -11.084 54.539 15.430 1.00 61.69 212 ILE C CA 1
ATOM 5946 C C . ILE C 1 212 ? -12.129 55.390 14.684 1.00 64.55 212 ILE C C 1
ATOM 5947 O O . ILE C 1 212 ? -11.832 56.482 14.185 1.00 64.64 212 ILE C O 1
ATOM 5952 N N . GLU C 1 213 ? -13.349 54.876 14.599 1.00 64.39 213 GLU C N 1
ATOM 5953 C CA . GLU C 1 213 ? -14.436 55.605 13.972 1.00 69.31 213 GLU C CA 1
ATOM 5954 C C . GLU C 1 213 ? -14.504 57.033 14.474 1.00 74.14 213 GLU C C 1
ATOM 5955 O O . GLU C 1 213 ? -14.632 57.969 13.684 1.00 78.65 213 GLU C O 1
ATOM 5961 N N . PRO C 1 214 ? -14.458 57.205 15.804 1.00 76.67 214 PRO C N 1
ATOM 5962 C CA . PRO C 1 214 ? -14.751 58.507 16.394 1.00 83.00 214 PRO C CA 1
ATOM 5963 C C . PRO C 1 214 ? -13.694 59.567 16.111 1.00 82.30 214 PRO C C 1
ATOM 5964 O O . PRO C 1 214 ? -13.842 60.715 16.542 1.00 87.41 214 PRO C O 1
ATOM 5968 N N . ARG C 1 215 ? -12.653 59.200 15.380 1.00 77.06 215 ARG C N 1
ATOM 5969 C CA . ARG C 1 215 ? -11.576 60.130 15.108 1.00 78.22 215 ARG C CA 1
ATOM 5970 C C . ARG C 1 215 ? -11.429 60.386 13.618 1.00 77.53 215 ARG C C 1
ATOM 5971 O O . ARG C 1 215 ? -10.464 61.005 13.175 1.00 76.80 215 ARG C O 1
ATOM 5979 N N . ILE C 1 216 ? -12.406 59.930 12.846 1.00 78.13 216 ILE C N 1
ATOM 5980 C CA . ILE C 1 216 ? -12.367 60.110 11.408 1.00 76.83 216 ILE C CA 1
ATOM 5981 C C . ILE C 1 216 ? -12.958 61.449 10.979 1.00 81.48 216 ILE C C 1
ATOM 5982 O O . ILE C 1 216 ? -14.019 61.866 11.445 1.00 85.68 216 ILE C O 1
ATOM 5987 N N . LEU C 1 217 ? -12.242 62.102 10.076 1.00 80.65 217 LEU C N 1
ATOM 5988 C CA . LEU C 1 217 ? -12.729 63.261 9.359 1.00 83.30 217 LEU C CA 1
ATOM 5989 C C . LEU C 1 217 ? -13.000 62.813 7.923 1.00 78.55 217 LEU C C 1
ATOM 5990 O O . LEU C 1 217 ? -12.088 62.427 7.209 1.00 75.61 217 LEU C O 1
ATOM 5995 N N . ASP C 1 218 ? -14.254 62.850 7.500 1.00 78.99 218 ASP C N 1
ATOM 5996 C CA . ASP C 1 218 ? -14.634 62.376 6.173 1.00 75.64 218 ASP C CA 1
ATOM 5997 C C . ASP C 1 218 ? -14.163 63.282 5.038 1.00 74.48 218 ASP C C 1
ATOM 5998 O O . ASP C 1 218 ? -14.008 64.489 5.220 1.00 76.78 218 ASP C O 1
ATOM 6003 N N . PRO C 1 219 ? -13.953 62.697 3.844 1.00 69.85 219 PRO C N 1
ATOM 6004 C CA . PRO C 1 219 ? -14.029 61.252 3.617 1.00 66.40 219 PRO C CA 1
ATOM 6005 C C . PRO C 1 219 ? -12.755 60.489 4.008 1.00 62.59 219 PRO C C 1
ATOM 6006 O O . PRO C 1 219 ? -11.709 61.085 4.255 1.00 61.00 219 PRO C O 1
ATOM 6010 N N . PHE C 1 220 ? -12.836 59.169 4.056 1.00 60.68 220 PHE C N 1
ATOM 6011 C CA . PHE C 1 220 ? -11.677 58.397 4.468 1.00 59.43 220 PHE C CA 1
ATOM 6012 C C . PHE C 1 220 ? -11.291 57.394 3.396 1.00 57.12 220 PHE C C 1
ATOM 6013 O O . PHE C 1 220 ? -12.050 57.134 2.446 1.00 56.30 220 PHE C O 1
ATOM 6021 N N . ALA C 1 221 ? -10.092 56.848 3.563 1.00 54.09 221 ALA C N 1
ATOM 6022 C CA . ALA C 1 221 ? -9.657 55.668 2.826 1.00 51.15 221 ALA C CA 1
ATOM 6023 C C . ALA C 1 221 ? -8.901 54.735 3.783 1.00 49.73 221 ALA C C 1
ATOM 6024 O O . ALA C 1 221 ? -8.288 55.187 4.757 1.00 48.44 221 ALA C O 1
ATOM 6026 N N . VAL C 1 222 ? -8.958 53.440 3.491 1.00 47.25 222 VAL C N 1
ATOM 6027 C CA . VAL C 1 222 ? -8.194 52.447 4.217 1.00 46.36 222 VAL C CA 1
ATOM 6028 C C . VAL C 1 222 ? -7.009 51.940 3.396 1.00 45.17 222 VAL C C 1
ATOM 6029 O O . VAL C 1 222 ? -7.172 51.475 2.280 1.00 44.44 222 VAL C O 1
ATOM 6033 N N . ARG C 1 223 ? -5.809 52.037 3.955 1.00 48.71 223 ARG C N 1
ATOM 6034 C CA . ARG C 1 223 ? -4.617 51.481 3.308 1.00 45.45 223 ARG C CA 1
ATOM 6035 C C . ARG C 1 223 ? -4.001 50.465 4.233 1.00 43.83 223 ARG C C 1
ATOM 6036 O O . ARG C 1 223 ? -3.572 50.808 5.334 1.00 44.97 223 ARG C O 1
ATOM 6044 N N . ALA C 1 224 ? -3.977 49.210 3.792 1.00 41.01 224 ALA C N 1
ATOM 6045 C CA . ALA C 1 224 ? -3.406 48.136 4.585 1.00 42.60 224 ALA C CA 1
ATOM 6046 C C . ALA C 1 224 ? -2.144 47.578 3.976 1.00 41.39 224 ALA C C 1
ATOM 6047 O O . ALA C 1 224 ? -2.013 47.480 2.762 1.00 41.53 224 ALA C O 1
ATOM 6049 N N . ARG C 1 225 ? -1.242 47.164 4.857 1.00 40.90 225 ARG C N 1
ATOM 6050 C CA . ARG C 1 225 ? -0.009 46.526 4.463 1.00 40.11 225 ARG C CA 1
ATOM 6051 C C . ARG C 1 225 ? 0.046 45.147 5.097 1.00 37.34 225 ARG C C 1
ATOM 6052 O O . ARG C 1 225 ? 0.026 44.996 6.314 1.00 38.07 225 ARG C O 1
ATOM 6060 N N . ILE C 1 226 ? 0.120 44.135 4.266 1.00 36.69 226 ILE C N 1
ATOM 6061 C CA . ILE C 1 226 ? 0.234 42.802 4.772 1.00 41.28 226 ILE C CA 1
ATOM 6062 C C . ILE C 1 226 ? 1.703 42.473 4.952 1.00 43.43 226 ILE C C 1
ATOM 6063 O O . ILE C 1 226 ? 2.349 42.019 4.023 1.00 45.45 226 ILE C O 1
ATOM 6068 N N . ALA C 1 227 ? 2.245 42.716 6.137 1.00 44.44 227 ALA C N 1
ATOM 6069 C CA . ALA C 1 227 ? 3.623 42.343 6.380 1.00 45.05 227 ALA C CA 1
ATOM 6070 C C . ALA C 1 227 ? 3.712 40.828 6.346 1.00 46.94 227 ALA C C 1
ATOM 6071 O O . ALA C 1 227 ? 4.689 40.264 5.887 1.00 50.26 227 ALA C O 1
ATOM 6073 N N . ARG C 1 228 ? 2.662 40.173 6.816 1.00 47.98 228 ARG C N 1
ATOM 6074 C CA . ARG C 1 228 ? 2.626 38.727 6.875 1.00 49.87 228 ARG C CA 1
ATOM 6075 C C . ARG C 1 228 ? 1.169 38.274 7.004 1.00 50.50 228 ARG C C 1
ATOM 6076 O O . ARG C 1 228 ? 0.453 38.694 7.912 1.00 49.94 228 ARG C O 1
ATOM 6084 N N . ALA C 1 229 ? 0.739 37.428 6.078 1.00 52.26 229 ALA C N 1
ATOM 6085 C CA . ALA C 1 229 ? -0.639 36.956 6.027 1.00 52.54 229 ALA C CA 1
ATOM 6086 C C . ALA C 1 229 ? -1.038 36.286 7.329 1.00 53.95 229 ALA C C 1
ATOM 6087 O O . ALA C 1 229 ? -0.227 35.649 7.985 1.00 54.79 229 ALA C O 1
ATOM 6089 N N . GLY C 1 230 ? -2.302 36.426 7.698 1.00 55.97 230 GLY C N 1
ATOM 6090 C CA . GLY C 1 230 ? -2.811 35.797 8.914 1.00 58.76 230 GLY C CA 1
ATOM 6091 C C . GLY C 1 230 ? -4.256 36.195 9.106 1.00 58.85 230 GLY C C 1
ATOM 6092 O O . GLY C 1 230 ? -5.151 35.652 8.454 1.00 59.16 230 GLY C O 1
ATOM 6093 N N . ALA C 1 231 ? -4.479 37.163 9.989 1.00 55.67 231 ALA C N 1
ATOM 6094 C CA . ALA C 1 231 ? -5.803 37.736 10.160 1.00 55.84 231 ALA C CA 1
ATOM 6095 C C . ALA C 1 231 ? -6.456 38.001 8.794 1.00 55.59 231 ALA C C 1
ATOM 6096 O O . ALA C 1 231 ? -7.600 37.613 8.548 1.00 55.56 231 ALA C O 1
ATOM 6098 N N . PHE C 1 232 ? -5.722 38.670 7.914 1.00 52.51 232 PHE C N 1
ATOM 6099 C CA . PHE C 1 232 ? -6.174 38.897 6.563 1.00 52.25 232 PHE C CA 1
ATOM 6100 C C . PHE C 1 232 ? -5.116 38.389 5.614 1.00 51.88 232 PHE C C 1
ATOM 6101 O O . PHE C 1 232 ? -3.971 38.234 5.999 1.00 54.24 232 PHE C O 1
ATOM 6109 N N . SER C 1 233 ? -5.479 38.123 4.370 1.00 51.63 233 SER C N 1
ATOM 6110 C CA . SER C 1 233 ? -4.529 37.496 3.475 1.00 53.70 233 SER C CA 1
ATOM 6111 C C . SER C 1 233 ? -4.109 38.414 2.342 1.00 50.94 233 SER C C 1
ATOM 6112 O O . SER C 1 233 ? -3.239 38.096 1.551 1.00 52.05 233 SER C O 1
ATOM 6115 N N . SER C 1 234 ? -4.736 39.565 2.260 1.00 49.02 234 SER C N 1
ATOM 6116 C CA . SER C 1 234 ? -4.350 40.512 1.265 1.00 48.31 234 SER C CA 1
ATOM 6117 C C . SER C 1 234 ? -4.808 41.885 1.700 1.00 47.15 234 SER C C 1
ATOM 6118 O O . SER C 1 234 ? -5.605 42.022 2.623 1.00 46.60 234 SER C O 1
ATOM 6121 N N . SER C 1 235 ? -4.270 42.898 1.038 1.00 46.35 235 SER C N 1
ATOM 6122 C CA . SER C 1 235 ? -4.540 44.271 1.376 1.00 45.47 235 SER C CA 1
ATOM 6123 C C . SER C 1 235 ? -6.004 44.626 1.187 1.00 44.81 235 SER C C 1
ATOM 6124 O O . SER C 1 235 ? -6.617 45.266 2.031 1.00 43.21 235 SER C O 1
ATOM 6127 N N . ARG C 1 236 ? -6.556 44.218 0.059 1.00 48.33 236 ARG C N 1
ATOM 6128 C CA . ARG C 1 236 ? -7.956 44.480 -0.235 1.00 50.46 236 ARG C CA 1
ATOM 6129 C C . ARG C 1 236 ? -8.864 43.861 0.833 1.00 48.53 236 ARG C C 1
ATOM 6130 O O . ARG C 1 236 ? -9.786 44.499 1.328 1.00 48.34 236 ARG C O 1
ATOM 6138 N N . GLU C 1 237 ? -8.560 42.632 1.206 1.00 46.76 237 GLU C N 1
ATOM 6139 C CA . GLU C 1 237 ? -9.330 41.934 2.206 1.00 49.86 237 GLU C CA 1
ATOM 6140 C C . GLU C 1 237 ? -9.496 42.791 3.421 1.00 49.00 237 GLU C C 1
ATOM 6141 O O . GLU C 1 237 ? -10.603 43.000 3.872 1.00 54.43 237 GLU C O 1
ATOM 6147 N N . ALA C 1 238 ? -8.393 43.292 3.954 1.00 47.46 238 ALA C N 1
ATOM 6148 C CA . ALA C 1 238 ? -8.438 44.112 5.155 1.00 47.45 238 ALA C CA 1
ATOM 6149 C C . ALA C 1 238 ? -9.145 45.417 4.894 1.00 47.66 238 ALA C C 1
ATOM 6150 O O . ALA C 1 238 ? -9.874 45.912 5.745 1.00 48.25 238 ALA C O 1
ATOM 6152 N N . GLU C 1 239 ? -8.878 45.998 3.734 1.00 47.20 239 GLU C N 1
ATOM 6153 C CA . GLU C 1 239 ? -9.400 47.304 3.415 1.00 48.47 239 GLU C CA 1
ATOM 6154 C C . GLU C 1 239 ? -10.923 47.217 3.307 1.00 50.39 239 GLU C C 1
ATOM 6155 O O . GLU C 1 239 ? -11.639 48.110 3.745 1.00 50.75 239 GLU C O 1
ATOM 6161 N N . VAL C 1 240 ? -11.407 46.118 2.745 1.00 47.91 240 VAL C N 1
ATOM 6162 C CA . VAL C 1 240 ? -12.828 45.938 2.533 1.00 49.98 240 VAL C CA 1
ATOM 6163 C C . VAL C 1 240 ? -13.566 45.677 3.844 1.00 51.48 240 VAL C C 1
ATOM 6164 O O . VAL C 1 240 ? -14.625 46.243 4.093 1.00 52.91 240 VAL C O 1
ATOM 6168 N N . PHE C 1 241 ? -12.996 44.833 4.689 1.00 47.75 241 PHE C N 1
ATOM 6169 C CA . PHE C 1 241 ? -13.632 44.496 5.941 1.00 49.23 241 PHE C CA 1
ATOM 6170 C C . PHE C 1 241 ? -13.624 45.656 6.908 1.00 49.15 241 PHE C C 1
ATOM 6171 O O . PHE C 1 241 ? -14.501 45.786 7.739 1.00 53.45 241 PHE C O 1
ATOM 6179 N N . ILE C 1 242 ? -12.615 46.493 6.831 1.00 47.76 242 ILE C N 1
ATOM 6180 C CA . ILE C 1 242 ? -12.484 47.523 7.824 1.00 47.03 242 ILE C CA 1
ATOM 6181 C C . ILE C 1 242 ? -13.224 48.733 7.330 1.00 47.31 242 ILE C C 1
ATOM 6182 O O . ILE C 1 242 ? -13.738 49.522 8.106 1.00 49.23 242 ILE C O 1
ATOM 6187 N N . GLY C 1 243 ? -13.264 48.877 6.024 1.00 48.13 243 GLY C N 1
ATOM 6188 C CA . GLY C 1 243 ? -13.970 49.982 5.415 1.00 51.05 243 GLY C CA 1
ATOM 6189 C C . GLY C 1 243 ? -15.469 49.791 5.560 1.00 54.18 243 GLY C C 1
ATOM 6190 O O . GLY C 1 243 ? -16.211 50.757 5.670 1.00 56.66 243 GLY C O 1
ATOM 6191 N N . ASP C 1 244 ? -15.918 48.541 5.556 1.00 54.43 244 ASP C N 1
ATOM 6192 C CA . ASP C 1 244 ? -17.335 48.256 5.745 1.00 57.11 244 ASP C CA 1
ATOM 6193 C C . ASP C 1 244 ? -17.753 48.707 7.129 1.00 57.09 244 ASP C C 1
ATOM 6194 O O . ASP C 1 244 ? -18.730 49.443 7.297 1.00 57.00 244 ASP C O 1
ATOM 6199 N N . VAL C 1 245 ? -17.001 48.247 8.121 1.00 51.21 245 VAL C N 1
ATOM 6200 C CA . VAL C 1 245 ? -17.273 48.589 9.492 1.00 52.95 245 VAL C CA 1
ATOM 6201 C C . VAL C 1 245 ? -17.565 50.075 9.638 1.00 53.99 245 VAL C C 1
ATOM 6202 O O . VAL C 1 245 ? -18.371 50.463 10.487 1.00 57.00 245 VAL C O 1
ATOM 6206 N N . LEU C 1 246 ? -16.918 50.909 8.829 1.00 51.99 246 LEU C N 1
ATOM 6207 C CA . LEU C 1 246 ? -17.131 52.347 8.932 1.00 53.38 246 LEU C CA 1
ATOM 6208 C C . LEU C 1 246 ? -18.286 52.831 8.016 1.00 55.72 246 LEU C C 1
ATOM 6209 O O . LEU C 1 246 ? -19.065 53.672 8.396 1.00 58.72 246 LEU C O 1
ATOM 6214 N N . THR C 1 247 ? -18.418 52.303 6.818 1.00 54.78 247 THR C N 1
ATOM 6215 C CA . THR C 1 247 ? -19.486 52.792 5.964 1.00 59.43 247 THR C CA 1
ATOM 6216 C C . THR C 1 247 ? -20.846 52.461 6.585 1.00 63.76 247 THR C C 1
ATOM 6217 O O . THR C 1 247 ? -21.752 53.275 6.562 1.00 67.38 247 THR C O 1
ATOM 6221 N N . SER C 1 248 ? -20.953 51.269 7.161 1.00 65.28 248 SER C N 1
ATOM 6222 C CA . SER C 1 248 ? -22.137 50.832 7.874 1.00 67.52 248 SER C CA 1
ATOM 6223 C C . SER C 1 248 ? -22.558 51.829 8.949 1.00 72.69 248 SER C C 1
ATOM 6224 O O . SER C 1 248 ? -23.742 51.980 9.224 1.00 74.68 248 SER C O 1
ATOM 6227 N N . VAL C 1 249 ? -21.594 52.475 9.597 1.00 72.54 249 VAL C N 1
ATOM 6228 C CA . VAL C 1 249 ? -21.930 53.496 10.580 1.00 73.77 249 VAL C CA 1
ATOM 6229 C C . VAL C 1 249 ? -22.065 54.878 9.944 1.00 74.29 249 VAL C C 1
ATOM 6230 O O . VAL C 1 249 ? -22.157 55.877 10.646 1.00 76.92 249 VAL C O 1
ATOM 6234 N N . GLY C 1 250 ? -22.050 54.940 8.619 1.00 70.85 250 GLY C N 1
ATOM 6235 C CA . GLY C 1 250 ? -22.330 56.190 7.931 1.00 76.42 250 GLY C CA 1
ATOM 6236 C C . GLY C 1 250 ? -21.166 56.893 7.264 1.00 74.57 250 GLY C C 1
ATOM 6237 O O . GLY C 1 250 ? -21.354 57.885 6.563 1.00 79.11 250 GLY C O 1
ATOM 6238 N N . ARG C 1 251 ? -19.964 56.373 7.443 1.00 71.53 251 ARG C N 1
ATOM 6239 C CA . ARG C 1 251 ? -18.779 57.057 6.954 1.00 68.33 251 ARG C CA 1
ATOM 6240 C C . ARG C 1 251 ? -18.641 56.944 5.447 1.00 65.97 251 ARG C C 1
ATOM 6241 O O . ARG C 1 251 ? -19.036 55.950 4.864 1.00 63.67 251 ARG C O 1
ATOM 6249 N N . GLU C 1 252 ? -18.070 57.970 4.824 1.00 67.78 252 GLU C N 1
ATOM 6250 C CA . GLU C 1 252 ? -17.954 58.016 3.366 1.00 69.57 252 GLU C CA 1
ATOM 6251 C C . GLU C 1 252 ? -16.503 57.840 2.863 1.00 64.75 252 GLU C C 1
ATOM 6252 O O . GLU C 1 252 ? -15.575 58.490 3.325 1.00 64.04 252 GLU C O 1
ATOM 6258 N N . VAL C 1 253 ? -16.328 56.965 1.889 1.00 63.87 253 VAL C N 1
ATOM 6259 C CA . VAL C 1 253 ? -15.005 56.633 1.398 1.00 63.09 253 VAL C CA 1
ATOM 6260 C C . VAL C 1 253 ? -14.682 57.409 0.120 1.00 62.41 253 VAL C C 1
ATOM 6261 O O . VAL C 1 253 ? -15.512 57.524 -0.773 1.00 66.15 253 VAL C O 1
ATOM 6265 N N . ASN C 1 254 ? -13.467 57.941 0.050 1.00 60.58 254 ASN C N 1
ATOM 6266 C CA . ASN C 1 254 ? -12.962 58.586 -1.157 1.00 59.13 254 ASN C CA 1
ATOM 6267 C C . ASN C 1 254 ? -11.509 58.173 -1.354 1.00 57.97 254 ASN C C 1
ATOM 6268 O O . ASN C 1 254 ? -10.622 58.649 -0.640 1.00 58.51 254 ASN C O 1
ATOM 6273 N N . LEU C 1 255 ? -11.276 57.263 -2.294 1.00 56.28 255 LEU C N 1
ATOM 6274 C CA . LEU C 1 255 ? -9.945 56.706 -2.492 1.00 56.14 255 LEU C CA 1
ATOM 6275 C C . LEU C 1 255 ? -9.012 57.720 -3.133 1.00 58.16 255 LEU C C 1
ATOM 6276 O O . LEU C 1 255 ? -7.798 57.637 -2.976 1.00 60.83 255 LEU C O 1
ATOM 6281 N N . ASN C 1 256 ? -9.582 58.676 -3.845 1.00 59.72 256 ASN C N 1
ATOM 6282 C CA . ASN C 1 256 ? -8.792 59.615 -4.613 1.00 61.51 256 ASN C CA 1
ATOM 6283 C C . ASN C 1 256 ? -8.269 60.752 -3.748 1.00 63.49 256 ASN C C 1
ATOM 6284 O O . ASN C 1 256 ? -7.090 61.053 -3.762 1.00 65.63 256 ASN C O 1
ATOM 6289 N N . ASP C 1 257 ? -9.144 61.394 -2.993 1.00 65.45 257 ASP C N 1
ATOM 6290 C CA . ASP C 1 257 ? -8.719 62.515 -2.184 1.00 66.90 257 ASP C CA 1
ATOM 6291 C C . ASP C 1 257 ? -9.330 62.396 -0.790 1.00 65.56 257 ASP C C 1
ATOM 6292 O O . ASP C 1 257 ? -10.349 62.992 -0.492 1.00 63.03 257 ASP C O 1
ATOM 6297 N N . PRO C 1 258 ? -8.701 61.593 0.067 1.00 64.17 258 PRO C N 1
ATOM 6298 C CA . PRO C 1 258 ? -9.189 61.329 1.411 1.00 64.31 258 PRO C CA 1
ATOM 6299 C C . PRO C 1 258 ? -8.705 62.349 2.419 1.00 65.89 258 PRO C C 1
ATOM 6300 O O . PRO C 1 258 ? -7.556 62.761 2.377 1.00 67.35 258 PRO C O 1
ATOM 6304 N N . ARG C 1 259 ? -9.574 62.758 3.327 1.00 68.53 259 ARG C N 1
ATOM 6305 C CA . ARG C 1 259 ? -9.191 63.760 4.306 1.00 71.88 259 ARG C CA 1
ATOM 6306 C C . ARG C 1 259 ? -8.485 63.072 5.460 1.00 68.51 259 ARG C C 1
ATOM 6307 O O . ARG C 1 259 ? -7.702 63.694 6.170 1.00 69.39 259 ARG C O 1
ATOM 6315 N N . THR C 1 260 ? -8.774 61.786 5.650 1.00 64.70 260 THR C N 1
ATOM 6316 C CA . THR C 1 260 ? -8.039 60.995 6.618 1.00 63.96 260 THR C CA 1
ATOM 6317 C C . THR C 1 260 ? -7.875 59.579 6.115 1.00 58.63 260 THR C C 1
ATOM 6318 O O . THR C 1 260 ? -8.778 59.016 5.507 1.00 56.32 260 THR C O 1
ATOM 6322 N N . VAL C 1 261 ? -6.707 59.008 6.375 1.00 56.61 261 VAL C N 1
ATOM 6323 C CA . VAL C 1 261 ? -6.396 57.660 5.924 1.00 52.31 261 VAL C CA 1
ATOM 6324 C C . VAL C 1 261 ? -6.462 56.740 7.113 1.00 49.20 261 VAL C C 1
ATOM 6325 O O . VAL C 1 261 ? -6.027 57.104 8.197 1.00 50.45 261 VAL C O 1
ATOM 6329 N N . VAL C 1 262 ? -7.045 55.563 6.929 1.00 47.97 262 VAL C N 1
ATOM 6330 C CA . VAL C 1 262 ? -7.056 54.580 7.995 1.00 48.52 262 VAL C CA 1
ATOM 6331 C C . VAL C 1 262 ? -5.997 53.563 7.670 1.00 45.40 262 VAL C C 1
ATOM 6332 O O . VAL C 1 262 ? -6.059 52.880 6.648 1.00 44.24 262 VAL C O 1
ATOM 6336 N N . THR C 1 263 ? -5.013 53.485 8.549 1.00 43.47 263 THR C N 1
ATOM 6337 C CA . THR C 1 263 ? -3.852 52.666 8.301 1.00 42.86 263 THR C CA 1
ATOM 6338 C C . THR C 1 263 ? -4.075 51.343 8.952 1.00 43.13 263 THR C C 1
ATOM 6339 O O . THR C 1 263 ? -4.653 51.265 10.021 1.00 43.30 263 THR C O 1
ATOM 6343 N N . VAL C 1 264 ? -3.640 50.286 8.290 1.00 25.90 264 VAL C N 1
ATOM 6344 C CA . VAL C 1 264 ? -3.740 48.978 8.896 1.00 33.89 264 VAL C CA 1
ATOM 6345 C C . VAL C 1 264 ? -2.525 48.111 8.553 1.00 36.10 264 VAL C C 1
ATOM 6346 O O . VAL C 1 264 ? -2.085 48.013 7.401 1.00 38.35 264 VAL C O 1
ATOM 6350 N N . ASP C 1 265 ? -1.954 47.548 9.612 1.00 36.58 265 ASP C N 1
ATOM 6351 C CA . ASP C 1 265 ? -0.771 46.724 9.512 1.00 34.53 265 ASP C CA 1
ATOM 6352 C C . ASP C 1 265 ? -1.033 45.316 10.050 1.00 34.87 265 ASP C C 1
ATOM 6353 O O . ASP C 1 265 ? -1.503 45.115 11.181 1.00 35.91 265 ASP C O 1
ATOM 6358 N N . VAL C 1 266 ? -0.698 44.331 9.246 1.00 35.51 266 VAL C N 1
ATOM 6359 C CA . VAL C 1 266 ? -1.057 42.964 9.551 1.00 37.91 266 VAL C CA 1
ATOM 6360 C C . VAL C 1 266 ? 0.176 42.078 9.576 1.00 36.36 266 VAL C C 1
ATOM 6361 O O . VAL C 1 266 ? 0.950 42.051 8.617 1.00 34.68 266 VAL C O 1
ATOM 6365 N N . LEU C 1 267 ? 0.338 41.336 10.663 1.00 36.96 267 LEU C N 1
ATOM 6366 C CA . LEU C 1 267 ? 1.513 40.502 10.857 1.00 36.89 267 LEU C CA 1
ATOM 6367 C C . LEU C 1 267 ? 1.072 39.223 11.558 1.00 34.41 267 LEU C C 1
ATOM 6368 O O . LEU C 1 267 ? 0.881 39.187 12.749 1.00 34.12 267 LEU C O 1
ATOM 6373 N N . GLY C 1 268 ? 0.876 38.171 10.791 1.00 40.80 268 GLY C N 1
ATOM 6374 C CA . GLY C 1 268 ? 0.225 36.980 11.331 1.00 46.01 268 GLY C CA 1
ATOM 6375 C C . GLY C 1 268 ? -1.149 37.368 11.839 1.00 46.17 268 GLY C C 1
ATOM 6376 O O . GLY C 1 268 ? -1.842 38.143 11.195 1.00 48.11 268 GLY C O 1
ATOM 6377 N N . PRO C 1 269 ? -1.519 36.863 13.021 1.00 46.90 269 PRO C N 1
ATOM 6378 C CA . PRO C 1 269 ? -2.753 37.169 13.724 1.00 46.83 269 PRO C CA 1
ATOM 6379 C C . PRO C 1 269 ? -2.816 38.605 14.247 1.00 47.04 269 PRO C C 1
ATOM 6380 O O . PRO C 1 269 ? -3.853 39.050 14.727 1.00 48.00 269 PRO C O 1
ATOM 6384 N N . ARG C 1 270 ? -1.718 39.335 14.213 1.00 45.79 270 ARG C N 1
ATOM 6385 C CA . ARG C 1 270 ? -1.766 40.629 14.856 1.00 44.96 270 ARG C CA 1
ATOM 6386 C C . ARG C 1 270 ? -2.139 41.735 13.892 1.00 44.56 270 ARG C C 1
ATOM 6387 O O . ARG C 1 270 ? -1.508 41.910 12.853 1.00 44.86 270 ARG C O 1
ATOM 6395 N N . VAL C 1 271 ? -3.197 42.467 14.237 1.00 43.70 271 VAL C N 1
ATOM 6396 C CA . VAL C 1 271 ? -3.661 43.548 13.404 1.00 40.96 271 VAL C CA 1
ATOM 6397 C C . VAL C 1 271 ? -3.563 44.849 14.140 1.00 37.68 271 VAL C C 1
ATOM 6398 O O . VAL C 1 271 ? -3.899 44.919 15.314 1.00 36.01 271 VAL C O 1
ATOM 6402 N N . SER C 1 272 ? -3.150 45.890 13.429 1.00 33.47 272 SER C N 1
ATOM 6403 C CA . SER C 1 272 ? -3.022 47.193 14.038 1.00 35.64 272 SER C CA 1
ATOM 6404 C C . SER C 1 272 ? -3.650 48.238 13.131 1.00 37.74 272 SER C C 1
ATOM 6405 O O . SER C 1 272 ? -3.548 48.132 11.897 1.00 40.08 272 SER C O 1
ATOM 6408 N N . VAL C 1 273 ? -4.306 49.241 13.717 1.00 41.75 273 VAL C N 1
ATOM 6409 C CA . VAL C 1 273 ? -4.827 50.333 12.910 1.00 42.88 273 VAL C CA 1
ATOM 6410 C C . VAL C 1 273 ? -4.624 51.686 13.551 1.00 43.92 273 VAL C C 1
ATOM 6411 O O . VAL C 1 273 ? -4.642 51.838 14.771 1.00 45.34 273 VAL C O 1
ATOM 6415 N N . GLY C 1 274 ? -4.384 52.671 12.697 1.00 44.29 274 GLY C N 1
ATOM 6416 C CA . GLY C 1 274 ? -4.231 54.044 13.131 1.00 44.95 274 GLY C CA 1
ATOM 6417 C C . GLY C 1 274 ? -4.980 54.952 12.176 1.00 47.64 274 GLY C C 1
ATOM 6418 O O . GLY C 1 274 ? -5.662 54.491 11.262 1.00 43.44 274 GLY C O 1
ATOM 6419 N N . VAL C 1 275 ? -4.857 56.254 12.383 1.00 51.93 275 VAL C N 1
ATOM 6420 C CA . VAL C 1 275 ? -5.457 57.202 11.478 1.00 53.06 275 VAL C CA 1
ATOM 6421 C C . VAL C 1 275 ? -4.503 58.357 11.268 1.00 55.42 275 VAL C C 1
ATOM 6422 O O . VAL C 1 275 ? -3.685 58.664 12.130 1.00 57.31 275 VAL C O 1
ATOM 6426 N N . GLU C 1 276 ? -4.608 58.994 10.114 1.00 56.42 276 GLU C N 1
ATOM 6427 C CA . GLU C 1 276 ? -3.749 60.108 9.790 1.00 61.45 276 GLU C CA 1
ATOM 6428 C C . GLU C 1 276 ? -4.509 61.005 8.839 1.00 64.92 276 GLU C C 1
ATOM 6429 O O . GLU C 1 276 ? -5.410 60.537 8.153 1.00 65.26 276 GLU C O 1
ATOM 6435 N N . LYS C 1 277 ? -4.168 62.291 8.800 1.00 70.66 277 LYS C N 1
ATOM 6436 C CA . LYS C 1 277 ? -4.915 63.240 7.966 1.00 75.42 277 LYS C CA 1
ATOM 6437 C C . LYS C 1 277 ? -4.051 63.991 6.964 1.00 76.64 277 LYS C C 1
ATOM 6438 O O . LYS C 1 277 ? -2.832 63.984 7.069 1.00 78.65 277 LYS C O 1
ATOM 6444 N N . MET D 1 1 ? -7.278 33.237 27.854 1.00 76.06 1 MET D N 1
ATOM 6445 C CA . MET D 1 1 ? -7.804 33.765 29.133 1.00 74.82 1 MET D CA 1
ATOM 6446 C C . MET D 1 1 ? -6.658 34.100 30.066 1.00 70.75 1 MET D C 1
ATOM 6447 O O . MET D 1 1 ? -5.617 33.449 30.045 1.00 69.89 1 MET D O 1
ATOM 6452 N N . LYS D 1 2 ? -6.861 35.096 30.912 1.00 68.06 2 LYS D N 1
ATOM 6453 C CA . LYS D 1 2 ? -5.798 35.564 31.765 1.00 66.03 2 LYS D CA 1
ATOM 6454 C C . LYS D 1 2 ? -6.231 35.541 33.222 1.00 63.52 2 LYS D C 1
ATOM 6455 O O . LYS D 1 2 ? -7.398 35.739 33.540 1.00 63.76 2 LYS D O 1
ATOM 6461 N N . VAL D 1 3 ? -5.272 35.305 34.104 1.00 59.89 3 VAL D N 1
ATOM 6462 C CA . VAL D 1 3 ? -5.540 35.242 35.515 1.00 58.52 3 VAL D CA 1
ATOM 6463 C C . VAL D 1 3 ? -4.714 36.288 36.220 1.00 60.34 3 VAL D C 1
ATOM 6464 O O . VAL D 1 3 ? -3.517 36.393 35.979 1.00 65.04 3 VAL D O 1
ATOM 6468 N N . SER D 1 4 ? -5.336 37.071 37.092 1.00 60.13 4 SER D N 1
ATOM 6469 C CA . SER D 1 4 ? -4.591 38.057 37.847 1.00 59.83 4 SER D CA 1
ATOM 6470 C C . SER D 1 4 ? -4.465 37.603 39.275 1.00 59.25 4 SER D C 1
ATOM 6471 O O . SER D 1 4 ? -5.463 37.468 39.981 1.00 59.48 4 SER D O 1
ATOM 6474 N N . LEU D 1 5 ? -3.238 37.361 39.711 1.00 58.25 5 LEU D N 1
ATOM 6475 C CA . LEU D 1 5 ? -3.031 36.946 41.085 1.00 58.68 5 LEU D CA 1
ATOM 6476 C C . LEU D 1 5 ? -1.617 37.247 41.544 1.00 60.02 5 LEU D C 1
ATOM 6477 O O . LEU D 1 5 ? -0.685 37.319 40.740 1.00 60.51 5 LEU D O 1
ATOM 6482 N N . ALA D 1 6 ? -1.487 37.473 42.844 1.00 60.35 6 ALA D N 1
ATOM 6483 C CA . ALA D 1 6 ? -0.205 37.751 43.465 1.00 61.76 6 ALA D CA 1
ATOM 6484 C C . ALA D 1 6 ? 0.656 38.722 42.667 1.00 63.66 6 ALA D C 1
ATOM 6485 O O . ALA D 1 6 ? 1.803 38.425 42.354 1.00 65.86 6 ALA D O 1
ATOM 6487 N N . GLY D 1 7 ? 0.111 39.884 42.340 1.00 64.84 7 GLY D N 1
ATOM 6488 C CA . GLY D 1 7 ? 0.938 40.957 41.825 1.00 67.16 7 GLY D CA 1
ATOM 6489 C C . GLY D 1 7 ? 1.284 40.844 40.358 1.00 67.12 7 GLY D C 1
ATOM 6490 O O . GLY D 1 7 ? 1.931 41.723 39.807 1.00 69.60 7 GLY D O 1
ATOM 6491 N N . GLN D 1 8 ? 0.860 39.773 39.705 1.00 65.34 8 GLN D N 1
ATOM 6492 C CA . GLN D 1 8 ? 1.113 39.664 38.275 1.00 65.09 8 GLN D CA 1
ATOM 6493 C C . GLN D 1 8 ? -0.089 39.132 37.548 1.00 63.55 8 GLN D C 1
ATOM 6494 O O . GLN D 1 8 ? -1.013 38.618 38.156 1.00 68.07 8 GLN D O 1
ATOM 6500 N N . THR D 1 9 ? -0.083 39.279 36.239 1.00 65.90 9 THR D N 1
ATOM 6501 C CA . THR D 1 9 ? -1.121 38.706 35.408 1.00 67.30 9 THR D CA 1
ATOM 6502 C C . THR D 1 9 ? -0.528 37.677 34.449 1.00 65.47 9 THR D C 1
ATOM 6503 O O . THR D 1 9 ? 0.423 37.959 33.736 1.00 64.12 9 THR D O 1
ATOM 6507 N N . VAL D 1 10 ? -1.085 36.473 34.443 1.00 66.13 10 VAL D N 1
ATOM 6508 C CA . VAL D 1 10 ? -0.537 35.401 33.624 1.00 63.14 10 VAL D CA 1
ATOM 6509 C C . VAL D 1 10 ? -1.527 35.027 32.537 1.00 62.42 10 VAL D C 1
ATOM 6510 O O . VAL D 1 10 ? -2.692 34.744 32.811 1.00 61.20 10 VAL D O 1
ATOM 6514 N N . ASP D 1 11 ? -1.041 35.058 31.303 1.00 62.46 11 ASP D N 1
ATOM 6515 C CA . ASP D 1 11 ? -1.826 34.717 30.133 1.00 62.32 11 ASP D CA 1
ATOM 6516 C C . ASP D 1 11 ? -1.650 33.230 29.819 1.00 60.40 11 ASP D C 1
ATOM 6517 O O . ASP D 1 11 ? -0.535 32.753 29.606 1.00 56.10 11 ASP D O 1
ATOM 6522 N N . VAL D 1 12 ? -2.761 32.502 29.780 1.00 59.98 12 VAL D N 1
ATOM 6523 C CA . VAL D 1 12 ? -2.703 31.058 29.825 1.00 56.49 12 VAL D CA 1
ATOM 6524 C C . VAL D 1 12 ? -2.225 30.432 28.527 1.00 57.33 12 VAL D C 1
ATOM 6525 O O . VAL D 1 12 ? -1.313 29.607 28.561 1.00 52.36 12 VAL D O 1
ATOM 6529 N N . LYS D 1 13 ? -2.807 30.834 27.394 1.00 61.59 13 LYS D N 1
ATOM 6530 C CA . LYS D 1 13 ? -2.417 30.289 26.082 1.00 63.71 13 LYS D CA 1
ATOM 6531 C C . LYS D 1 13 ? -0.944 30.531 25.768 1.00 62.86 13 LYS D C 1
ATOM 6532 O O . LYS D 1 13 ? -0.262 29.657 25.220 1.00 63.46 13 LYS D O 1
ATOM 6538 N N . LYS D 1 14 ? -0.460 31.721 26.096 1.00 61.75 14 LYS D N 1
ATOM 6539 C CA . LYS D 1 14 ? 0.945 32.056 25.879 1.00 63.30 14 LYS D CA 1
ATOM 6540 C C . LYS D 1 14 ? 1.878 31.122 26.626 1.00 60.89 14 LYS D C 1
ATOM 6541 O O . LYS D 1 14 ? 2.792 30.542 26.025 1.00 60.83 14 LYS D O 1
ATOM 6547 N N . ILE D 1 15 ? 1.654 30.991 27.933 1.00 57.85 15 ILE D N 1
ATOM 6548 C CA . ILE D 1 15 ? 2.505 30.185 28.785 1.00 55.75 15 ILE D CA 1
ATOM 6549 C C . ILE D 1 15 ? 2.434 28.723 28.342 1.00 57.51 15 ILE D C 1
ATOM 6550 O O . ILE D 1 15 ? 3.461 28.022 28.255 1.00 58.31 15 ILE D O 1
ATOM 6555 N N . LEU D 1 16 ? 1.217 28.257 28.082 1.00 56.40 16 LEU D N 1
ATOM 6556 C CA . LEU D 1 16 ? 1.011 26.886 27.654 1.00 57.95 16 LEU D CA 1
ATOM 6557 C C . LEU D 1 16 ? 1.850 26.580 26.435 1.00 62.32 16 LEU D C 1
ATOM 6558 O O . LEU D 1 16 ? 2.708 25.686 26.429 1.00 62.92 16 LEU D O 1
ATOM 6563 N N . ASN D 1 17 ? 1.592 27.348 25.393 1.00 64.72 17 ASN D N 1
ATOM 6564 C CA . ASN D 1 17 ? 2.243 27.130 24.137 1.00 66.25 17 ASN D CA 1
ATOM 6565 C C . ASN D 1 17 ? 3.707 27.545 24.180 1.00 65.69 17 ASN D C 1
ATOM 6566 O O . ASN D 1 17 ? 4.351 27.658 23.152 1.00 71.64 17 ASN D O 1
ATOM 6571 N N . GLU D 1 18 ? 4.251 27.758 25.360 1.00 62.68 18 GLU D N 1
ATOM 6572 C CA . GLU D 1 18 ? 5.622 28.214 25.445 1.00 64.00 18 GLU D CA 1
ATOM 6573 C C . GLU D 1 18 ? 6.476 27.329 26.346 1.00 61.85 18 GLU D C 1
ATOM 6574 O O . GLU D 1 18 ? 7.689 27.440 26.353 1.00 62.39 18 GLU D O 1
ATOM 6580 N N . ILE D 1 19 ? 5.846 26.454 27.112 1.00 59.15 19 ILE D N 1
ATOM 6581 C CA . ILE D 1 19 ? 6.596 25.507 27.930 1.00 58.12 19 ILE D CA 1
ATOM 6582 C C . ILE D 1 19 ? 6.604 24.138 27.292 1.00 56.75 19 ILE D C 1
ATOM 6583 O O . ILE D 1 19 ? 5.708 23.798 26.519 1.00 58.00 19 ILE D O 1
ATOM 6588 N N . PRO D 1 20 ? 7.604 23.333 27.633 1.00 55.34 20 PRO D N 1
ATOM 6589 C CA . PRO D 1 20 ? 7.590 21.991 27.101 1.00 54.30 20 PRO D CA 1
ATOM 6590 C C . PRO D 1 20 ? 6.470 21.225 27.777 1.00 53.21 20 PRO D C 1
ATOM 6591 O O . PRO D 1 20 ? 6.208 21.466 28.951 1.00 52.72 20 PRO D O 1
ATOM 6595 N N . LYS D 1 21 ? 5.813 20.330 27.036 1.00 52.82 21 LYS D N 1
ATOM 6596 C CA . LYS D 1 21 ? 4.767 19.480 27.583 1.00 51.45 21 LYS D CA 1
ATOM 6597 C C . LYS D 1 21 ? 5.023 18.013 27.256 1.00 48.56 21 LYS D C 1
ATOM 6598 O O . LYS D 1 21 ? 4.113 17.285 26.870 1.00 51.34 21 LYS D O 1
ATOM 6604 N N . ARG D 1 22 ? 6.262 17.569 27.411 1.00 48.30 22 ARG D N 1
ATOM 6605 C CA . ARG D 1 22 ? 6.576 16.151 27.199 1.00 50.50 22 ARG D CA 1
ATOM 6606 C C . ARG D 1 22 ? 6.198 15.311 28.428 1.00 51.92 22 ARG D C 1
ATOM 6607 O O . ARG D 1 22 ? 5.784 14.153 28.309 1.00 52.13 22 ARG D O 1
ATOM 6615 N N . THR D 1 23 ? 6.354 15.913 29.604 1.00 51.19 23 THR D N 1
ATOM 6616 C CA . THR D 1 23 ? 5.852 15.363 30.854 1.00 52.01 23 THR D CA 1
ATOM 6617 C C . THR D 1 23 ? 5.247 16.514 31.657 1.00 50.56 23 THR D C 1
ATOM 6618 O O . THR D 1 23 ? 5.095 17.623 31.156 1.00 52.23 23 THR D O 1
ATOM 6622 N N . VAL D 1 24 ? 4.900 16.247 32.905 1.00 42.15 24 VAL D N 1
ATOM 6623 C CA . VAL D 1 24 ? 4.390 17.279 33.795 1.00 40.14 24 VAL D CA 1
ATOM 6624 C C . VAL D 1 24 ? 5.496 18.301 33.989 1.00 41.69 24 VAL D C 1
ATOM 6625 O O . VAL D 1 24 ? 6.655 17.937 34.245 1.00 41.96 24 VAL D O 1
ATOM 6629 N N . THR D 1 25 ? 5.123 19.573 33.829 1.00 40.64 25 THR D N 1
ATOM 6630 C CA . THR D 1 25 ? 6.075 20.667 33.753 1.00 42.59 25 THR D CA 1
ATOM 6631 C C . THR D 1 25 ? 5.636 21.790 34.681 1.00 39.82 25 THR D C 1
ATOM 6632 O O . THR D 1 25 ? 4.453 22.087 34.780 1.00 36.46 25 THR D O 1
ATOM 6636 N N . ALA D 1 26 ? 6.608 22.408 35.338 1.00 38.74 26 ALA D N 1
ATOM 6637 C CA . ALA D 1 26 ? 6.378 23.545 36.204 1.00 40.04 26 ALA D CA 1
ATOM 6638 C C . ALA D 1 26 ? 7.173 24.733 35.689 1.00 41.68 26 ALA D C 1
ATOM 6639 O O . ALA D 1 26 ? 8.375 24.606 35.449 1.00 40.30 26 ALA D O 1
ATOM 6641 N N . ALA D 1 27 ? 6.507 25.878 35.534 1.00 38.38 27 ALA D N 1
ATOM 6642 C CA . ALA D 1 27 ? 7.166 27.084 35.084 1.00 40.50 27 ALA D CA 1
ATOM 6643 C C . ALA D 1 27 ? 7.065 28.180 36.127 1.00 42.53 27 ALA D C 1
ATOM 6644 O O . ALA D 1 27 ? 6.005 28.425 36.687 1.00 42.27 27 ALA D O 1
ATOM 6646 N N . LEU D 1 28 ? 8.180 28.854 36.369 1.00 44.91 28 LEU D N 1
ATOM 6647 C CA . LEU D 1 28 ? 8.240 29.919 37.347 1.00 45.80 28 LEU D CA 1
ATOM 6648 C C . LEU D 1 28 ? 8.037 31.248 36.625 1.00 48.71 28 LEU D C 1
ATOM 6649 O O . LEU D 1 28 ? 8.683 31.515 35.606 1.00 51.02 28 LEU D O 1
ATOM 6654 N N . LEU D 1 29 ? 7.138 32.074 37.153 1.00 49.28 29 LEU D N 1
ATOM 6655 C CA . LEU D 1 29 ? 6.743 33.314 36.505 1.00 49.64 29 LEU D CA 1
ATOM 6656 C C . LEU D 1 29 ? 7.130 34.510 37.335 1.00 51.86 29 LEU D C 1
ATOM 6657 O O . LEU D 1 29 ? 7.000 34.507 38.560 1.00 53.25 29 LEU D O 1
ATOM 6662 N N . GLU D 1 30 ? 7.593 35.545 36.656 1.00 54.29 30 GLU D N 1
ATOM 6663 C CA . GLU D 1 30 ? 7.825 36.826 37.294 1.00 57.64 30 GLU D CA 1
ATOM 6664 C C . GLU D 1 30 ? 7.454 37.926 36.302 1.00 58.17 30 GLU D C 1
ATOM 6665 O O . GLU D 1 30 ? 7.831 37.860 35.132 1.00 60.06 30 GLU D O 1
ATOM 6671 N N . GLY D 1 31 ? 6.682 38.911 36.751 1.00 57.88 31 GLY D N 1
ATOM 6672 C CA . GLY D 1 31 ? 6.144 39.923 35.852 1.00 59.07 31 GLY D CA 1
ATOM 6673 C C . GLY D 1 31 ? 5.344 39.318 34.711 1.00 58.90 31 GLY D C 1
ATOM 6674 O O . GLY D 1 31 ? 5.229 39.904 33.652 1.00 60.59 31 GLY D O 1
ATOM 6675 N N . GLY D 1 32 ? 4.787 38.133 34.926 1.00 60.94 32 GLY D N 1
ATOM 6676 C CA . GLY D 1 32 ? 3.953 37.482 33.920 1.00 60.71 32 GLY D CA 1
ATOM 6677 C C . GLY D 1 32 ? 4.734 36.689 32.882 1.00 60.72 32 GLY D C 1
ATOM 6678 O O . GLY D 1 32 ? 4.143 36.039 32.024 1.00 58.55 32 GLY D O 1
ATOM 6679 N N . GLU D 1 33 ? 6.062 36.734 32.961 1.00 60.97 33 GLU D N 1
ATOM 6680 C CA . GLU D 1 33 ? 6.904 36.034 31.996 1.00 60.88 33 GLU D CA 1
ATOM 6681 C C . GLU D 1 33 ? 7.631 34.839 32.654 1.00 55.98 33 GLU D C 1
ATOM 6682 O O . GLU D 1 33 ? 7.812 34.796 33.863 1.00 54.21 33 GLU D O 1
ATOM 6688 N N . ILE D 1 34 ? 8.029 33.860 31.857 1.00 53.34 34 ILE D N 1
ATOM 6689 C CA . ILE D 1 34 ? 8.701 32.685 32.386 1.00 50.09 34 ILE D CA 1
ATOM 6690 C C . ILE D 1 34 ? 10.182 32.913 32.638 1.00 50.34 34 ILE D C 1
ATOM 6691 O O . ILE D 1 34 ? 10.904 33.182 31.713 1.00 53.03 34 ILE D O 1
ATOM 6696 N N . VAL D 1 35 ? 10.640 32.779 33.879 1.00 50.85 35 VAL D N 1
ATOM 6697 C CA . VAL D 1 35 ? 12.064 32.875 34.168 1.00 50.48 35 VAL D CA 1
ATOM 6698 C C . VAL D 1 35 ? 12.692 31.526 34.522 1.00 49.24 35 VAL D C 1
ATOM 6699 O O . VAL D 1 35 ? 13.914 31.432 34.670 1.00 49.28 35 VAL D O 1
ATOM 6703 N N . ALA D 1 36 ? 11.872 30.487 34.687 1.00 46.56 36 ALA D N 1
ATOM 6704 C CA . ALA D 1 36 ? 12.397 29.129 34.851 1.00 43.81 36 ALA D CA 1
AT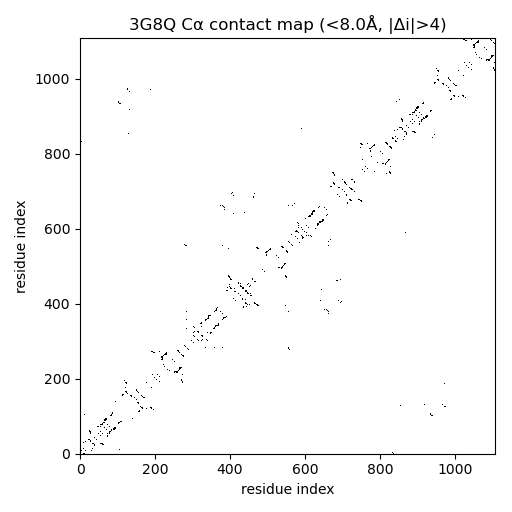OM 6705 C C . ALA D 1 36 ? 11.382 28.054 34.520 1.00 43.85 36 ALA D C 1
ATOM 6706 O O . ALA D 1 36 ? 10.173 28.265 34.595 1.00 44.86 36 ALA D O 1
ATOM 6708 N N . VAL D 1 37 ? 11.891 26.882 34.180 1.00 45.12 37 VAL D N 1
ATOM 6709 C CA . VAL D 1 37 ? 11.046 25.750 33.853 1.00 45.43 37 VAL D CA 1
ATOM 6710 C C . VAL D 1 37 ? 11.723 24.484 34.321 1.00 44.52 37 VAL D C 1
ATOM 6711 O O . VAL D 1 37 ? 12.925 24.339 34.184 1.00 46.20 37 VAL D O 1
ATOM 6715 N N . GLU D 1 38 ? 10.963 23.554 34.872 1.00 44.48 38 GLU D N 1
ATOM 6716 C CA . GLU D 1 38 ? 11.516 22.237 35.122 1.00 44.03 38 GLU D CA 1
ATOM 6717 C C . GLU D 1 38 ? 10.525 21.172 34.669 1.00 42.80 38 GLU D C 1
ATOM 6718 O O . GLU D 1 38 ? 9.317 21.380 34.659 1.00 40.77 38 GLU D O 1
ATOM 6724 N N . GLU D 1 39 ? 11.058 20.039 34.241 1.00 44.29 39 GLU D N 1
ATOM 6725 C CA . GLU D 1 39 ? 10.233 18.935 33.800 1.00 44.14 39 GLU D CA 1
ATOM 6726 C C . GLU D 1 39 ? 10.397 17.779 34.763 1.00 45.19 39 GLU D C 1
ATOM 6727 O O . GLU D 1 39 ? 11.497 17.527 35.276 1.00 45.47 39 GLU D O 1
ATOM 6733 N N . ALA D 1 40 ? 9.302 17.072 35.004 1.00 45.63 40 ALA D N 1
ATOM 6734 C CA . ALA D 1 40 ? 9.334 15.910 35.879 1.00 48.95 40 ALA D CA 1
ATOM 6735 C C . ALA D 1 40 ? 10.196 14.843 35.263 1.00 53.35 40 ALA D C 1
ATOM 6736 O O . ALA D 1 40 ? 10.099 14.598 34.058 1.00 53.36 40 ALA D O 1
ATOM 6738 N N . ASP D 1 41 ? 11.052 14.242 36.090 1.00 56.79 41 ASP D N 1
ATOM 6739 C CA . ASP D 1 41 ? 11.713 12.980 35.764 1.00 61.94 41 ASP D CA 1
ATOM 6740 C C . ASP D 1 41 ? 11.369 11.972 36.876 1.00 64.46 41 ASP D C 1
ATOM 6741 O O . ASP D 1 41 ? 10.203 11.653 37.072 1.00 64.11 41 ASP D O 1
ATOM 6746 N N . ASP D 1 42 ? 12.354 11.474 37.615 1.00 68.15 42 ASP D N 1
ATOM 6747 C CA . ASP D 1 42 ? 12.034 10.697 38.811 1.00 70.03 42 ASP D CA 1
ATOM 6748 C C . ASP D 1 42 ? 11.486 11.650 39.860 1.00 66.52 42 ASP D C 1
ATOM 6749 O O . ASP D 1 42 ? 10.663 11.276 40.698 1.00 66.13 42 ASP D O 1
ATOM 6754 N N . GLU D 1 43 ? 11.961 12.889 39.782 1.00 62.51 43 GLU D N 1
ATOM 6755 C CA . GLU D 1 43 ? 11.560 13.970 40.669 1.00 59.28 43 GLU D CA 1
ATOM 6756 C C . GLU D 1 43 ? 10.344 14.692 40.092 1.00 54.97 43 GLU D C 1
ATOM 6757 O O . GLU D 1 43 ? 10.210 14.814 38.874 1.00 52.85 43 GLU D O 1
ATOM 6763 N N . HIS D 1 44 ? 9.464 15.186 40.948 1.00 52.52 44 HIS D N 1
ATOM 6764 C CA . HIS D 1 44 ? 8.332 15.962 40.465 1.00 51.68 44 HIS D CA 1
ATOM 6765 C C . HIS D 1 44 ? 8.824 17.315 39.983 1.00 49.25 44 HIS D C 1
ATOM 6766 O O . HIS D 1 44 ? 9.799 17.864 40.523 1.00 45.47 44 HIS D O 1
ATOM 6773 N N . ALA D 1 45 ? 8.148 17.849 38.968 1.00 43.54 45 ALA D N 1
ATOM 6774 C CA . ALA D 1 45 ? 8.520 19.130 38.393 1.00 42.40 45 ALA D CA 1
ATOM 6775 C C . ALA D 1 45 ? 8.605 20.215 39.464 1.00 44.90 45 ALA D C 1
ATOM 6776 O O . ALA D 1 45 ? 9.639 20.880 39.595 1.00 48.06 45 ALA D O 1
ATOM 6778 N N . GLU D 1 46 ? 7.539 20.382 40.240 1.00 42.69 46 GLU D N 1
ATOM 6779 C CA . GLU D 1 46 ? 7.513 21.388 41.322 1.00 43.56 46 GLU D CA 1
ATOM 6780 C C . GLU D 1 46 ? 8.678 21.308 42.310 1.00 43.65 46 GLU D C 1
ATOM 6781 O O . GLU D 1 46 ? 9.142 22.337 42.812 1.00 43.22 46 GLU D O 1
ATOM 6787 N N . ARG D 1 47 ? 9.131 20.098 42.616 1.00 43.59 47 ARG D N 1
ATOM 6788 C CA . ARG D 1 47 ? 10.225 19.923 43.571 1.00 45.76 47 ARG D CA 1
ATOM 6789 C C . ARG D 1 47 ? 11.548 20.401 42.993 1.00 45.71 47 ARG D C 1
ATOM 6790 O O . ARG D 1 47 ? 12.337 21.047 43.671 1.00 46.75 47 ARG D O 1
ATOM 6798 N N . LYS D 1 48 ? 11.789 20.071 41.734 1.00 46.49 48 LYS D N 1
ATOM 6799 C CA . LYS D 1 48 ? 12.973 20.530 41.051 1.00 49.52 48 LYS D CA 1
ATOM 6800 C C . LYS D 1 48 ? 12.954 22.041 41.009 1.00 50.25 48 LYS D C 1
ATOM 6801 O O . LYS D 1 48 ? 13.975 22.690 41.287 1.00 51.83 48 LYS D O 1
ATOM 6807 N N . LEU D 1 49 ? 11.789 22.595 40.664 1.00 45.18 49 LEU D N 1
ATOM 6808 C CA . LEU D 1 49 ? 11.611 24.042 40.597 1.00 45.12 49 LEU D CA 1
ATOM 6809 C C . LEU D 1 49 ? 11.980 24.726 41.894 1.00 46.67 49 LEU D C 1
ATOM 6810 O O . LEU D 1 49 ? 12.710 25.709 41.900 1.00 53.89 49 LEU D O 1
ATOM 6815 N N . VAL D 1 50 ? 11.500 24.205 43.006 1.00 49.63 50 VAL D N 1
ATOM 6816 C CA . VAL D 1 50 ? 11.753 24.845 44.289 1.00 50.27 50 VAL D CA 1
ATOM 6817 C C . VAL D 1 50 ? 13.208 24.763 44.718 1.00 53.24 50 VAL D C 1
ATOM 6818 O O . VAL D 1 50 ? 13.724 25.705 45.314 1.00 55.95 50 VAL D O 1
ATOM 6822 N N . ARG D 1 51 ? 13.895 23.673 44.421 1.00 52.08 51 ARG D N 1
ATOM 6823 C CA . ARG D 1 51 ? 15.251 23.569 44.931 1.00 53.70 51 ARG D CA 1
ATOM 6824 C C . ARG D 1 51 ? 16.300 24.121 43.977 1.00 53.41 51 ARG D C 1
ATOM 6825 O O . ARG D 1 51 ? 17.412 24.431 44.396 1.00 55.24 51 ARG D O 1
ATOM 6833 N N . ARG D 1 52 ? 15.962 24.248 42.699 1.00 52.26 52 ARG D N 1
ATOM 6834 C CA . ARG D 1 52 ? 16.930 24.699 41.687 1.00 52.04 52 ARG D CA 1
ATOM 6835 C C . ARG D 1 52 ? 16.792 26.198 41.337 1.00 51.06 52 ARG D C 1
ATOM 6836 O O . ARG D 1 52 ? 17.645 26.771 40.661 1.00 48.94 52 ARG D O 1
ATOM 6844 N N . HIS D 1 53 ? 15.736 26.828 41.844 1.00 50.06 53 HIS D N 1
ATOM 6845 C CA . HIS D 1 53 ? 15.463 28.232 41.585 1.00 50.74 53 HIS D CA 1
ATOM 6846 C C . HIS D 1 53 ? 14.879 28.898 42.820 1.00 52.60 53 HIS D C 1
ATOM 6847 O O . HIS D 1 53 ? 14.462 28.215 43.741 1.00 56.43 53 HIS D O 1
ATOM 6854 N N . ASP D 1 54 ? 14.838 30.224 42.849 1.00 55.19 54 ASP D N 1
ATOM 6855 C CA . ASP D 1 54 ? 14.178 30.930 43.945 1.00 55.26 54 ASP D CA 1
ATOM 6856 C C . ASP D 1 54 ? 12.763 31.321 43.567 1.00 54.02 54 ASP D C 1
ATOM 6857 O O . ASP D 1 54 ? 12.568 32.194 42.740 1.00 55.99 54 ASP D O 1
ATOM 6862 N N . VAL D 1 55 ? 11.789 30.699 44.227 1.00 53.37 55 VAL D N 1
ATOM 6863 C CA . VAL D 1 55 ? 10.379 30.842 43.909 1.00 52.54 55 VAL D CA 1
ATOM 6864 C C . VAL D 1 55 ? 9.644 31.832 44.812 1.00 54.13 55 VAL D C 1
ATOM 6865 O O . VAL D 1 55 ? 8.446 32.073 44.619 1.00 53.84 55 VAL D O 1
ATOM 6869 N N . GLU D 1 56 ? 10.338 32.410 45.788 1.00 55.14 56 GLU D N 1
ATOM 6870 C CA . GLU D 1 56 ? 9.649 33.212 46.801 1.00 57.07 56 GLU D CA 1
ATOM 6871 C C . GLU D 1 56 ? 8.998 34.467 46.240 1.00 54.48 56 GLU D C 1
ATOM 6872 O O . GLU D 1 56 ? 9.664 35.295 45.646 1.00 52.90 56 GLU D O 1
ATOM 6878 N N . GLY D 1 57 ? 7.695 34.605 46.464 1.00 53.38 57 GLY D N 1
ATOM 6879 C CA . GLY D 1 57 ? 6.959 35.809 46.077 1.00 52.75 57 GLY D CA 1
ATOM 6880 C C . GLY D 1 57 ? 6.429 35.693 44.666 1.00 54.49 57 GLY D C 1
ATOM 6881 O O . GLY D 1 57 ? 5.764 36.591 44.153 1.00 54.33 57 GLY D O 1
ATOM 6882 N N . LYS D 1 58 ? 6.706 34.564 44.027 1.00 53.53 58 LYS D N 1
ATOM 6883 C CA . LYS D 1 58 ? 6.394 34.438 42.627 1.00 52.21 58 LYS D CA 1
ATOM 6884 C C . LYS D 1 58 ? 5.169 33.568 42.363 1.00 48.14 58 LYS D C 1
ATOM 6885 O O . LYS D 1 58 ? 4.481 33.159 43.279 1.00 49.78 58 LYS D O 1
ATOM 6891 N N . VAL D 1 59 ? 4.880 33.338 41.092 1.00 46.37 59 VAL D N 1
ATOM 6892 C CA . VAL D 1 59 ? 3.754 32.532 40.704 1.00 44.87 59 VAL D CA 1
ATOM 6893 C C . VAL D 1 59 ? 4.271 31.331 39.947 1.00 44.05 59 VAL D C 1
ATOM 6894 O O . VAL D 1 59 ? 5.208 31.448 39.163 1.00 41.94 59 VAL D O 1
ATOM 6898 N N . VAL D 1 60 ? 3.683 30.171 40.206 1.00 40.93 60 VAL D N 1
ATOM 6899 C CA . VAL D 1 60 ? 4.098 28.970 39.528 1.00 40.29 60 VAL D CA 1
ATOM 6900 C C . VAL D 1 60 ? 2.955 28.430 38.691 1.00 40.07 60 VAL D C 1
ATOM 6901 O O . VAL D 1 60 ? 1.824 28.380 39.148 1.00 36.62 60 VAL D O 1
ATOM 6905 N N . PHE D 1 61 ? 3.276 28.036 37.463 1.00 38.67 61 PHE D N 1
ATOM 6906 C CA . PHE D 1 61 ? 2.320 27.433 36.559 1.00 38.35 61 PHE D CA 1
ATOM 6907 C C . PHE D 1 61 ? 2.698 25.982 36.352 1.00 37.61 61 PHE D C 1
ATOM 6908 O O . PHE D 1 61 ? 3.824 25.675 35.945 1.00 38.77 61 PHE D O 1
ATOM 6916 N N . VAL D 1 62 ? 1.753 25.088 36.620 1.00 35.69 62 VAL D N 1
ATOM 6917 C CA . VAL D 1 62 ? 1.996 23.674 36.481 1.00 34.36 62 VAL D CA 1
ATOM 6918 C C . VAL D 1 62 ? 0.986 23.011 35.576 1.00 34.89 62 VAL D C 1
ATOM 6919 O O . VAL D 1 62 ? -0.206 23.335 35.560 1.00 36.03 62 VAL D O 1
ATOM 6923 N N . THR D 1 63 ? 1.467 22.006 34.886 1.00 35.13 63 THR D N 1
ATOM 6924 C CA . THR D 1 63 ? 0.694 21.377 33.844 1.00 39.92 63 THR D CA 1
ATOM 6925 C C . THR D 1 63 ? -0.192 20.236 34.358 1.00 39.10 63 THR D C 1
ATOM 6926 O O . THR D 1 63 ? -0.879 19.560 33.592 1.00 36.80 63 THR D O 1
ATOM 6930 N N . ALA D 1 64 ? -0.156 20.032 35.670 1.00 39.23 64 ALA D N 1
ATOM 6931 C CA . ALA D 1 64 ? -1.107 19.163 36.356 1.00 38.93 64 ALA D CA 1
ATOM 6932 C C . ALA D 1 64 ? -1.371 19.697 37.768 1.00 35.77 64 ALA D C 1
ATOM 6933 O O . ALA D 1 64 ? -0.744 20.651 38.210 1.00 39.31 64 ALA D O 1
ATOM 6935 N N . ARG D 1 65 ? -2.302 19.064 38.462 1.00 35.93 65 ARG D N 1
ATOM 6936 C CA . ARG D 1 65 ? -2.561 19.341 39.859 1.00 35.32 65 ARG D CA 1
ATOM 6937 C C . ARG D 1 65 ? -1.412 18.853 40.712 1.00 37.31 65 ARG D C 1
ATOM 6938 O O . ARG D 1 65 ? -1.119 17.668 40.732 1.00 38.09 65 ARG D O 1
ATOM 6946 N N . PRO D 1 66 ? -0.744 19.770 41.416 1.00 38.09 66 PRO D N 1
ATOM 6947 C CA . PRO D 1 66 ? 0.363 19.417 42.304 1.00 37.71 66 PRO D CA 1
ATOM 6948 C C . PRO D 1 66 ? -0.019 18.410 43.368 1.00 38.36 66 PRO D C 1
ATOM 6949 O O . PRO D 1 66 ? -1.060 18.550 44.004 1.00 38.95 66 PRO D O 1
ATOM 6953 N N . CYS D 1 67 ? 0.837 17.418 43.592 1.00 41.10 67 CYS D N 1
ATOM 6954 C CA . CYS D 1 67 ? 0.622 16.465 44.678 1.00 40.23 67 CYS D CA 1
ATOM 6955 C C . CYS D 1 67 ? 0.842 17.199 45.990 1.00 40.33 67 CYS D C 1
ATOM 6956 O O . CYS D 1 67 ? 1.309 18.334 45.995 1.00 39.22 67 CYS D O 1
ATOM 6959 N N . LEU D 1 68 ? 0.481 16.548 47.092 1.00 41.44 68 LEU D N 1
ATOM 6960 C CA . LEU D 1 68 ? 0.539 17.139 48.424 1.00 43.82 68 LEU D CA 1
ATOM 6961 C C . LEU D 1 68 ? 1.941 17.515 48.875 1.00 44.07 68 LEU D C 1
ATOM 6962 O O . LEU D 1 68 ? 2.141 18.612 49.394 1.00 46.50 68 LEU D O 1
ATOM 6967 N N . TYR D 1 69 ? 2.906 16.620 48.706 1.00 45.24 69 TYR D N 1
ATOM 6968 C CA . TYR D 1 69 ? 4.289 16.938 49.089 1.00 49.58 69 TYR D CA 1
ATOM 6969 C C . TYR D 1 69 ? 4.792 18.202 48.394 1.00 45.60 69 TYR D C 1
ATOM 6970 O O . TYR D 1 69 ? 5.455 19.036 49.019 1.00 40.74 69 TYR D O 1
ATOM 6979 N N . CYS D 1 70 ? 4.479 18.326 47.104 1.00 40.07 70 CYS D N 1
ATOM 6980 C CA . CYS D 1 70 ? 4.889 19.485 46.326 1.00 41.23 70 CYS D CA 1
ATOM 6981 C C . CYS D 1 70 ? 4.175 20.749 46.772 1.00 41.69 70 CYS D C 1
ATOM 6982 O O . CYS D 1 70 ? 4.800 21.794 46.901 1.00 41.48 70 CYS D O 1
ATOM 6985 N N . ALA D 1 71 ? 2.869 20.680 46.995 1.00 40.53 71 ALA D N 1
ATOM 6986 C CA . ALA D 1 71 ? 2.170 21.863 47.485 1.00 40.39 71 ALA D CA 1
ATOM 6987 C C . ALA D 1 71 ? 2.846 22.369 48.771 1.00 42.30 71 ALA D C 1
ATOM 6988 O O . ALA D 1 71 ? 3.069 23.571 48.967 1.00 43.30 71 ALA D O 1
ATOM 6990 N N . ARG D 1 72 ? 3.173 21.443 49.653 1.00 42.87 72 ARG D N 1
ATOM 6991 C CA . ARG D 1 72 ? 3.844 21.813 50.879 1.00 47.55 72 ARG D CA 1
ATOM 6992 C C . ARG D 1 72 ? 5.164 22.516 50.604 1.00 44.64 72 ARG D C 1
ATOM 6993 O O . ARG D 1 72 ? 5.485 23.516 51.235 1.00 46.77 72 ARG D O 1
ATOM 7001 N N . GLU D 1 73 ? 5.933 22.002 49.659 1.00 45.63 73 GLU D N 1
ATOM 7002 C CA . GLU D 1 73 ? 7.241 22.587 49.386 1.00 46.84 73 GLU D CA 1
ATOM 7003 C C . GLU D 1 73 ? 7.104 23.945 48.733 1.00 42.91 73 GLU D C 1
ATOM 7004 O O . GLU D 1 73 ? 7.835 24.867 49.063 1.00 40.79 73 GLU D O 1
ATOM 7010 N N . LEU D 1 74 ? 6.125 24.074 47.849 1.00 41.80 74 LEU D N 1
ATOM 7011 C CA . LEU D 1 74 ? 5.842 25.338 47.198 1.00 42.17 74 LEU D CA 1
ATOM 7012 C C . LEU D 1 74 ? 5.408 26.404 48.185 1.00 44.89 74 LEU D C 1
ATOM 7013 O O . LEU D 1 74 ? 5.840 27.546 48.114 1.00 48.35 74 LEU D O 1
ATOM 7018 N N . ALA D 1 75 ? 4.528 26.026 49.095 1.00 47.60 75 ALA D N 1
ATOM 7019 C CA . ALA D 1 75 ? 4.014 26.940 50.100 1.00 48.30 75 ALA D CA 1
ATOM 7020 C C . ALA D 1 75 ? 5.090 27.316 51.090 1.00 49.94 75 ALA D C 1
ATOM 7021 O O . ALA D 1 75 ? 5.223 28.478 51.459 1.00 52.62 75 ALA D O 1
ATOM 7023 N N . GLU D 1 76 ? 5.843 26.328 51.548 1.00 49.97 76 GLU D N 1
ATOM 7024 C CA . GLU D 1 76 ? 6.924 26.608 52.473 1.00 53.26 76 GLU D CA 1
ATOM 7025 C C . GLU D 1 76 ? 7.994 27.469 51.841 1.00 52.37 76 GLU D C 1
ATOM 7026 O O . GLU D 1 76 ? 8.617 28.279 52.519 1.00 54.39 76 GLU D O 1
ATOM 7032 N N . ALA D 1 77 ? 8.200 27.312 50.541 1.00 51.22 77 ALA D N 1
ATOM 7033 C CA . ALA D 1 77 ? 9.216 28.091 49.850 1.00 52.03 77 ALA D CA 1
ATOM 7034 C C . ALA D 1 77 ? 8.748 29.535 49.641 1.00 51.62 77 ALA D C 1
ATOM 7035 O O . ALA D 1 77 ? 9.545 30.427 49.313 1.00 51.58 77 ALA D O 1
ATOM 7037 N N . GLY D 1 78 ? 7.452 29.753 49.837 1.00 48.84 78 GLY D N 1
ATOM 7038 C CA . GLY D 1 78 ? 6.887 31.088 49.813 1.00 48.08 78 GLY D CA 1
ATOM 7039 C C . GLY D 1 78 ? 6.356 31.499 48.455 1.00 47.24 78 GLY D C 1
ATOM 7040 O O . GLY D 1 78 ? 6.347 32.672 48.124 1.00 48.76 78 GLY D O 1
ATOM 7041 N N . VAL D 1 79 ? 5.920 30.541 47.653 1.00 46.38 79 VAL D N 1
ATOM 7042 C CA . VAL D 1 79 ? 5.231 30.878 46.419 1.00 48.10 79 VAL D CA 1
ATOM 7043 C C . VAL D 1 79 ? 3.950 31.650 46.743 1.00 48.41 79 VAL D C 1
ATOM 7044 O O . VAL D 1 79 ? 3.310 31.416 47.773 1.00 51.31 79 VAL D O 1
ATOM 7048 N N . ALA D 1 80 ? 3.552 32.570 45.880 1.00 46.29 80 ALA D N 1
ATOM 7049 C CA . ALA D 1 80 ? 2.396 33.392 46.216 1.00 46.77 80 ALA D CA 1
ATOM 7050 C C . ALA D 1 80 ? 1.177 32.939 45.433 1.00 46.22 80 ALA D C 1
ATOM 7051 O O . ALA D 1 80 ? 0.043 33.199 45.808 1.00 46.85 80 ALA D O 1
ATOM 7053 N N . GLY D 1 81 ? 1.411 32.239 44.343 1.00 44.74 81 GLY D N 1
ATOM 7054 C CA . GLY D 1 81 ? 0.310 31.833 43.501 1.00 44.22 81 GLY D CA 1
ATOM 7055 C C . GLY D 1 81 ? 0.655 30.628 42.669 1.00 39.88 81 GLY D C 1
ATOM 7056 O O . GLY D 1 81 ? 1.792 30.440 42.307 1.00 41.21 81 GLY D O 1
ATOM 7057 N N . VAL D 1 82 ? -0.350 29.823 42.363 1.00 40.62 82 VAL D N 1
ATOM 7058 C CA . VAL D 1 82 ? -0.170 28.664 41.527 1.00 38.43 82 VAL D CA 1
ATOM 7059 C C . VAL D 1 82 ? -1.345 28.565 40.602 1.00 39.06 82 VAL D C 1
ATOM 7060 O O . VAL D 1 82 ? -2.498 28.649 41.025 1.00 38.98 82 VAL D O 1
ATOM 7064 N N . VAL D 1 83 ? -1.022 28.438 39.320 1.00 40.94 83 VAL D N 1
ATOM 7065 C CA . VAL D 1 83 ? -2.000 28.242 38.268 1.00 40.08 83 VAL D CA 1
ATOM 7066 C C . VAL D 1 83 ? -1.708 26.879 37.685 1.00 39.83 83 VAL D C 1
ATOM 7067 O O . VAL D 1 83 ? -0.565 26.582 37.359 1.00 39.05 83 VAL D O 1
ATOM 7071 N N . TYR D 1 84 ? -2.727 26.041 37.567 1.00 38.98 84 TYR D N 1
ATOM 7072 C CA . TYR D 1 84 ? -2.511 24.689 37.097 1.00 38.35 84 TYR D CA 1
ATOM 7073 C C . TYR D 1 84 ? -3.620 24.185 36.159 1.00 38.09 84 TYR D C 1
ATOM 7074 O O . TYR D 1 84 ? -4.756 24.645 36.197 1.00 38.18 84 TYR D O 1
ATOM 7083 N N . LEU D 1 85 ? -3.263 23.252 35.292 1.00 36.88 85 LEU D N 1
ATOM 7084 C CA . LEU D 1 85 ? -4.253 22.524 34.542 1.00 38.80 85 LEU D CA 1
ATOM 7085 C C . LEU D 1 85 ? -4.955 21.534 35.438 1.00 39.80 85 LEU D C 1
ATOM 7086 O O . LEU D 1 85 ? -4.356 20.974 36.371 1.00 42.40 85 LEU D O 1
ATOM 7091 N N . GLY D 1 86 ? -6.222 21.300 35.118 1.00 41.25 86 GLY D N 1
ATOM 7092 C CA . GLY D 1 86 ? -7.071 20.405 35.869 1.00 40.51 86 GLY D CA 1
ATOM 7093 C C . GLY D 1 86 ? -6.950 18.966 35.431 1.00 41.09 86 GLY D C 1
ATOM 7094 O O . GLY D 1 86 ? -7.889 18.395 34.877 1.00 45.81 86 GLY D O 1
ATOM 7095 N N . ARG D 1 87 ? -5.791 18.381 35.707 1.00 43.40 87 ARG D N 1
ATOM 7096 C CA . ARG D 1 87 ? -5.500 16.982 35.398 1.00 42.76 87 ARG D CA 1
ATOM 7097 C C . ARG D 1 87 ? -4.803 16.360 36.582 1.00 40.30 87 ARG D C 1
ATOM 7098 O O . ARG D 1 87 ? -4.002 17.006 37.259 1.00 40.48 87 ARG D O 1
ATOM 7106 N N . GLY D 1 88 ? -5.092 15.100 36.832 1.00 36.54 88 GLY D N 1
ATOM 7107 C CA . GLY D 1 88 ? -4.326 14.366 37.820 1.00 36.69 88 GLY D CA 1
ATOM 7108 C C . GLY D 1 88 ? -5.016 14.177 39.146 1.00 36.86 88 GLY D C 1
ATOM 7109 O O . GLY D 1 88 ? -5.960 14.893 39.512 1.00 38.52 88 GLY D O 1
ATOM 7110 N N . ARG D 1 89 ? -4.487 13.232 39.898 1.00 37.87 89 ARG D N 1
ATOM 7111 C CA . ARG D 1 89 ? -5.039 12.880 41.187 1.00 40.10 89 ARG D CA 1
ATOM 7112 C C . ARG D 1 89 ? -4.592 13.790 42.319 1.00 38.12 89 ARG D C 1
ATOM 7113 O O . ARG D 1 89 ? -5.101 13.692 43.434 1.00 43.49 89 ARG D O 1
ATOM 7121 N N . GLY D 1 90 ? -3.671 14.692 42.039 1.00 37.42 90 GLY D N 1
ATOM 7122 C CA . GLY D 1 90 ? -3.020 15.479 43.107 1.00 37.21 90 GLY D CA 1
ATOM 7123 C C . GLY D 1 90 ? -3.957 16.285 43.990 1.00 38.64 90 GLY D C 1
ATOM 7124 O O . GLY D 1 90 ? -4.936 16.870 43.522 1.00 36.93 90 GLY D O 1
ATOM 7125 N N . LEU D 1 91 ? -3.642 16.334 45.280 1.00 40.44 91 LEU D N 1
ATOM 7126 C CA . LEU D 1 91 ? -4.500 16.995 46.242 1.00 40.01 91 LEU D CA 1
ATOM 7127 C C . LEU D 1 91 ? -3.912 18.325 46.707 1.00 39.04 91 LEU D C 1
ATOM 7128 O O . LEU D 1 91 ? -4.488 18.985 47.544 1.00 39.27 91 LEU D O 1
ATOM 7133 N N . GLY D 1 92 ? -2.778 18.724 46.138 1.00 39.76 92 GLY D N 1
ATOM 7134 C CA . GLY D 1 92 ? -2.022 19.870 46.634 1.00 36.25 92 GLY D CA 1
ATOM 7135 C C . GLY D 1 92 ? -2.743 21.206 46.516 1.00 37.74 92 GLY D C 1
ATOM 7136 O O . GLY D 1 92 ? -2.480 22.140 47.290 1.00 37.15 92 GLY D O 1
ATOM 7137 N N . PRO D 1 93 ? -3.645 21.327 45.536 1.00 33.86 93 PRO D N 1
ATOM 7138 C CA . PRO D 1 93 ? -4.391 22.572 45.419 1.00 36.22 93 PRO D CA 1
ATOM 7139 C C . PRO D 1 93 ? -5.166 22.934 46.692 1.00 39.07 93 PRO D C 1
ATOM 7140 O O . PRO D 1 93 ? -5.282 24.125 47.038 1.00 38.77 93 PRO D O 1
ATOM 7144 N N . TYR D 1 94 ? -5.703 21.911 47.359 1.00 37.25 94 TYR D N 1
ATOM 7145 C CA . TYR D 1 94 ? -6.615 22.096 48.476 1.00 36.45 94 TYR D CA 1
ATOM 7146 C C . TYR D 1 94 ? -5.774 22.430 49.680 1.00 36.23 94 TYR D C 1
ATOM 7147 O O . TYR D 1 94 ? -6.182 23.169 50.575 1.00 38.95 94 TYR D O 1
ATOM 7156 N N . TYR D 1 95 ? -4.567 21.910 49.689 1.00 35.72 95 TYR D N 1
ATOM 7157 C CA . TYR D 1 95 ? -3.634 22.270 50.741 1.00 36.85 95 TYR D CA 1
ATOM 7158 C C . TYR D 1 95 ? -3.121 23.698 50.513 1.00 38.13 95 TYR D C 1
ATOM 7159 O O . TYR D 1 95 ? -2.926 24.459 51.465 1.00 39.83 95 TYR D O 1
ATOM 7168 N N . LEU D 1 96 ? -2.918 24.056 49.246 1.00 39.75 96 LEU D N 1
ATOM 7169 C CA . LEU D 1 96 ? -2.418 25.386 48.861 1.00 40.03 96 LEU D CA 1
ATOM 7170 C C . LEU D 1 96 ? -3.407 26.488 49.192 1.00 41.80 96 LEU D C 1
ATOM 7171 O O . LEU D 1 96 ? -3.014 27.548 49.677 1.00 45.26 96 LEU D O 1
ATOM 7176 N N . ALA D 1 97 ? -4.686 26.243 48.929 1.00 39.56 97 ALA D N 1
ATOM 7177 C CA . ALA D 1 97 ? -5.712 27.225 49.234 1.00 41.16 97 ALA D CA 1
ATOM 7178 C C . ALA D 1 97 ? -5.798 27.487 50.730 1.00 41.25 97 ALA D C 1
ATOM 7179 O O . ALA D 1 97 ? -6.204 28.557 51.155 1.00 46.35 97 ALA D O 1
ATOM 7181 N N . ARG D 1 98 ? -5.425 26.501 51.532 1.00 42.46 98 ARG D N 1
ATOM 7182 C CA . ARG D 1 98 ? -5.460 26.641 52.975 1.00 38.19 98 ARG D CA 1
ATOM 7183 C C . ARG D 1 98 ? -4.117 27.103 53.514 1.00 40.72 98 ARG D C 1
ATOM 7184 O O . ARG D 1 98 ? -3.905 27.106 54.721 1.00 44.20 98 ARG D O 1
ATOM 7192 N N . SER D 1 99 ? -3.199 27.496 52.644 1.00 40.54 99 SER D N 1
ATOM 7193 C CA . SER D 1 99 ? -1.879 27.903 53.137 1.00 46.07 99 SER D CA 1
ATOM 7194 C C . SER D 1 99 ? -1.507 29.290 52.694 1.00 45.32 99 SER D C 1
ATOM 7195 O O . SER D 1 99 ? -0.344 29.622 52.678 1.00 47.87 99 SER D O 1
ATOM 7198 N N . GLY D 1 100 ? -2.500 30.090 52.326 1.00 46.94 100 GLY D N 1
ATOM 7199 C CA . GLY D 1 100 ? -2.277 31.486 52.005 1.00 47.50 100 GLY D CA 1
ATOM 7200 C C . GLY D 1 100 ? -1.908 31.702 50.557 1.00 47.96 100 GLY D C 1
ATOM 7201 O O . GLY D 1 100 ? -1.707 32.823 50.131 1.00 49.80 100 GLY D O 1
ATOM 7202 N N . VAL D 1 101 ? -1.836 30.622 49.789 1.00 48.33 101 VAL D N 1
ATOM 7203 C CA . VAL D 1 101 ? -1.421 30.704 48.395 1.00 46.00 101 VAL D CA 1
ATOM 7204 C C . VAL D 1 101 ? -2.616 30.839 47.448 1.00 44.69 101 VAL D C 1
ATOM 7205 O O . VAL D 1 101 ? -3.571 30.108 47.561 1.00 45.56 101 VAL D O 1
ATOM 7209 N N . GLU D 1 102 ? -2.575 31.796 46.532 1.00 47.66 102 GLU D N 1
ATOM 7210 C CA . GLU D 1 102 ? -3.659 31.960 45.546 1.00 48.96 102 GLU D CA 1
ATOM 7211 C C . GLU D 1 102 ? -3.543 30.876 44.489 1.00 46.00 102 GLU D C 1
ATOM 7212 O O . GLU D 1 102 ? -2.461 30.633 43.980 1.00 43.88 102 GLU D O 1
ATOM 7218 N N . VAL D 1 103 ? -4.647 30.213 44.169 1.00 45.98 103 VAL D N 1
ATOM 7219 C CA . VAL D 1 103 ? -4.610 29.048 43.289 1.00 46.60 103 VAL D CA 1
ATOM 7220 C C . VAL D 1 103 ? -5.786 29.089 42.354 1.00 47.55 103 VAL D C 1
ATOM 7221 O O . VAL D 1 103 ? -6.877 29.483 42.758 1.00 49.18 103 VAL D O 1
ATOM 7225 N N . VAL D 1 104 ? -5.552 28.664 41.114 1.00 44.95 104 VAL D N 1
ATOM 7226 C CA . VAL D 1 104 ? -6.563 28.685 40.079 1.00 45.09 104 VAL D CA 1
ATOM 7227 C C . VAL D 1 104 ? -6.347 27.516 39.145 1.00 42.30 104 VAL D C 1
ATOM 7228 O O . VAL D 1 104 ? -5.232 27.247 38.736 1.00 42.16 104 VAL D O 1
ATOM 7232 N N . GLU D 1 105 ? -7.427 26.844 38.790 1.00 43.31 105 GLU D N 1
ATOM 7233 C CA . GLU D 1 105 ? -7.359 25.700 37.902 1.00 43.72 105 GLU D CA 1
ATOM 7234 C C . GLU D 1 105 ? -7.996 26.102 36.584 1.00 44.07 105 GLU D C 1
ATOM 7235 O O . GLU D 1 105 ? -9.173 26.479 36.539 1.00 44.53 105 GLU D O 1
ATOM 7241 N N . VAL D 1 106 ? -7.222 26.046 35.503 1.00 44.37 106 VAL D N 1
ATOM 7242 C CA . VAL D 1 106 ? -7.740 26.504 34.221 1.00 46.62 106 VAL D CA 1
ATOM 7243 C C . VAL D 1 106 ? -8.009 25.326 33.310 1.00 46.36 106 VAL D C 1
ATOM 7244 O O . VAL D 1 106 ? -7.369 24.292 33.418 1.00 48.16 106 VAL D O 1
ATOM 7248 N N . HIS D 1 107 ? -8.988 25.496 32.438 1.00 47.29 107 HIS D N 1
ATOM 7249 C CA . HIS D 1 107 ? -9.346 24.507 31.434 1.00 48.38 107 HIS D CA 1
ATOM 7250 C C . HIS D 1 107 ? -9.484 25.233 30.096 1.00 51.54 107 HIS D C 1
ATOM 7251 O O . HIS D 1 107 ? -10.578 25.702 29.739 1.00 49.30 107 HIS D O 1
ATOM 7258 N N . PRO D 1 108 ? -8.382 25.340 29.341 1.00 54.74 108 PRO D N 1
ATOM 7259 C CA . PRO D 1 108 ? -8.489 26.007 28.037 1.00 55.53 108 PRO D CA 1
ATOM 7260 C C . PRO D 1 108 ? -9.440 25.262 27.106 1.00 55.72 108 PRO D C 1
ATOM 7261 O O . PRO D 1 108 ? -9.453 24.028 27.104 1.00 50.99 108 PRO D O 1
ATOM 7265 N N . ASP D 1 109 ? -10.251 26.013 26.357 1.00 58.62 109 ASP D N 1
ATOM 7266 C CA . ASP D 1 109 ? -11.198 25.432 25.403 1.00 60.35 109 ASP D CA 1
ATOM 7267 C C . ASP D 1 109 ? -10.537 25.214 24.029 1.00 60.68 109 ASP D C 1
ATOM 7268 O O . ASP D 1 109 ? -11.202 24.919 23.029 1.00 58.65 109 ASP D O 1
ATOM 7273 N N . GLU D 1 110 ? -9.217 25.361 23.998 1.00 59.82 110 GLU D N 1
ATOM 7274 C CA . GLU D 1 110 ? -8.441 25.162 22.786 1.00 61.57 110 GLU D CA 1
ATOM 7275 C C . GLU D 1 110 ? -7.343 24.125 23.020 1.00 56.38 110 GLU D C 1
ATOM 7276 O O . GLU D 1 110 ? -6.930 23.885 24.150 1.00 53.86 110 GLU D O 1
ATOM 7282 N N . PRO D 1 111 ? -6.861 23.516 21.938 1.00 54.53 111 PRO D N 1
ATOM 7283 C CA . PRO D 1 111 ? -5.765 22.569 22.000 1.00 52.62 111 PRO D CA 1
ATOM 7284 C C . PRO D 1 111 ? -4.532 23.241 22.569 1.00 51.07 111 PRO D C 1
ATOM 7285 O O . PRO D 1 111 ? -4.313 24.423 22.340 1.00 48.57 111 PRO D O 1
ATOM 7289 N N . LEU D 1 112 ? -3.729 22.481 23.297 1.00 51.92 112 LEU D N 1
ATOM 7290 C CA . LEU D 1 112 ? -2.626 23.048 24.077 1.00 52.81 112 LEU D CA 1
ATOM 7291 C C . LEU D 1 112 ? -1.495 23.584 23.210 1.00 53.09 112 LEU D C 1
ATOM 7292 O O . LEU D 1 112 ? -0.706 24.417 23.652 1.00 54.88 112 LEU D O 1
ATOM 7297 N N . GLY D 1 113 ? -1.408 23.087 21.980 1.00 53.83 113 GLY D N 1
ATOM 7298 C CA . GLY D 1 113 ? -0.311 23.430 21.093 1.00 51.81 113 GLY D CA 1
ATOM 7299 C C . GLY D 1 113 ? 0.977 22.748 21.527 1.00 51.38 113 GLY D C 1
ATOM 7300 O O . GLY D 1 113 ? 1.909 23.410 21.993 1.00 47.21 113 GLY D O 1
ATOM 7301 N N . TYR D 1 114 ? 1.022 21.420 21.397 1.00 50.99 114 TYR D N 1
ATOM 7302 C CA . TYR D 1 114 ? 2.241 20.675 21.677 1.00 50.86 114 TYR D CA 1
ATOM 7303 C C . TYR D 1 114 ? 3.235 20.949 20.568 1.00 50.96 114 TYR D C 1
ATOM 7304 O O . TYR D 1 114 ? 2.852 21.309 19.460 1.00 54.21 114 TYR D O 1
ATOM 7313 N N . ASP D 1 115 ? 4.510 20.758 20.867 1.00 48.50 115 ASP D N 1
ATOM 7314 C CA . ASP D 1 115 ? 5.556 20.957 19.900 1.00 51.14 115 ASP D CA 1
ATOM 7315 C C . ASP D 1 115 ? 5.870 19.632 19.170 1.00 53.40 115 ASP D C 1
ATOM 7316 O O . ASP D 1 115 ? 5.857 18.572 19.776 1.00 52.96 115 ASP D O 1
ATOM 7321 N N . PRO D 1 116 ? 6.138 19.694 17.857 1.00 46.88 116 PRO D N 1
ATOM 7322 C CA . PRO D 1 116 ? 6.691 18.536 17.165 1.00 44.59 116 PRO D CA 1
ATOM 7323 C C . PRO D 1 116 ? 8.094 18.224 17.689 1.00 43.76 116 PRO D C 1
ATOM 7324 O O . PRO D 1 116 ? 8.865 19.138 17.967 1.00 43.25 116 PRO D O 1
ATOM 7328 N N . VAL D 1 117 ? 8.403 16.945 17.829 1.00 42.73 117 VAL D N 1
ATOM 7329 C CA . VAL D 1 117 ? 9.725 16.509 18.262 1.00 46.34 117 VAL D CA 1
ATOM 7330 C C . VAL D 1 117 ? 10.808 16.942 17.275 1.00 47.03 117 VAL D C 1
ATOM 7331 O O . VAL D 1 117 ? 10.533 17.159 16.088 1.00 46.23 117 VAL D O 1
ATOM 7335 N N . ASP D 1 118 ? 12.037 17.069 17.783 1.00 46.80 118 ASP D N 1
ATOM 7336 C CA . ASP D 1 118 ? 13.175 17.523 16.994 1.00 48.54 118 ASP D CA 1
ATOM 7337 C C . ASP D 1 118 ? 13.732 16.464 16.064 1.00 48.76 118 ASP D C 1
ATOM 7338 O O . ASP D 1 118 ? 14.413 16.779 15.095 1.00 50.71 118 ASP D O 1
ATOM 7343 N N . ARG D 1 119 ? 13.431 15.208 16.375 1.00 47.56 119 ARG D N 1
ATOM 7344 C CA . ARG D 1 119 ? 13.924 14.066 15.636 1.00 45.10 119 ARG D CA 1
ATOM 7345 C C . ARG D 1 119 ? 12.794 13.070 15.617 1.00 41.37 119 ARG D C 1
ATOM 7346 O O . ARG D 1 119 ? 12.571 12.381 16.595 1.00 40.90 119 ARG D O 1
ATOM 7354 N N . LEU D 1 120 ? 12.065 13.008 14.512 1.00 43.08 120 LEU D N 1
ATOM 7355 C CA . LEU D 1 120 ? 10.910 12.138 14.422 1.00 42.37 120 LEU D CA 1
ATOM 7356 C C . LEU D 1 120 ? 11.307 10.679 14.140 1.00 46.32 120 LEU D C 1
ATOM 7357 O O . LEU D 1 120 ? 11.266 10.216 12.997 1.00 49.80 120 LEU D O 1
ATOM 7362 N N . ASP D 1 121 ? 11.692 9.969 15.197 1.00 46.25 121 ASP D N 1
ATOM 7363 C CA . ASP D 1 121 ? 11.989 8.554 15.141 1.00 45.23 121 ASP D CA 1
ATOM 7364 C C . ASP D 1 121 ? 10.763 7.712 14.753 1.00 47.60 121 ASP D C 1
ATOM 7365 O O . ASP D 1 121 ? 10.849 6.855 13.876 1.00 50.06 121 ASP D O 1
ATOM 7370 N N . VAL D 1 122 ? 9.621 7.948 15.393 1.00 45.67 122 VAL D N 1
ATOM 7371 C CA . VAL D 1 122 ? 8.426 7.154 15.118 1.00 44.65 122 VAL D CA 1
ATOM 7372 C C . VAL D 1 122 ? 7.194 8.040 14.987 1.00 42.30 122 VAL D C 1
ATOM 7373 O O . VAL D 1 122 ? 6.978 8.906 15.794 1.00 42.12 122 VAL D O 1
ATOM 7377 N N . LEU D 1 123 ? 6.378 7.808 13.972 1.00 43.27 123 LEU D N 1
ATOM 7378 C CA . LEU D 1 123 ? 5.162 8.591 13.773 1.00 43.92 123 LEU D CA 1
ATOM 7379 C C . LEU D 1 123 ? 3.982 7.659 13.791 1.00 44.00 123 LEU D C 1
ATOM 7380 O O . LEU D 1 123 ? 3.998 6.609 13.147 1.00 45.37 123 LEU D O 1
ATOM 7385 N N . LEU D 1 124 ? 2.950 8.080 14.504 1.00 43.95 124 LEU D N 1
ATOM 7386 C CA . LEU D 1 124 ? 1.760 7.286 14.724 1.00 43.79 124 LEU D CA 1
ATOM 7387 C C . LEU D 1 124 ? 0.551 8.059 14.196 1.00 42.46 124 LEU D C 1
ATOM 7388 O O . LEU D 1 124 ? 0.405 9.256 14.404 1.00 41.99 124 LEU D O 1
ATOM 7393 N N . THR D 1 125 ? -0.321 7.359 13.511 1.00 42.17 125 THR D N 1
ATOM 7394 C CA . THR D 1 125 ? -1.340 8.001 12.715 1.00 44.29 125 THR D CA 1
ATOM 7395 C C . THR D 1 125 ? -2.581 7.168 12.858 1.00 43.01 125 THR D C 1
ATOM 7396 O O . THR D 1 125 ? -2.506 5.940 12.925 1.00 43.31 125 THR D O 1
ATOM 7400 N N . PHE D 1 126 ? -3.711 7.847 12.968 1.00 42.20 126 PHE D N 1
ATOM 7401 C CA . PHE D 1 126 ? -4.967 7.204 13.233 1.00 42.89 126 PHE D CA 1
ATOM 7402 C C . PHE D 1 126 ? -6.064 8.137 12.779 1.00 44.18 126 PHE D C 1
ATOM 7403 O O . PHE D 1 126 ? -5.820 9.338 12.632 1.00 42.69 126 PHE D O 1
ATOM 7411 N N . GLY D 1 127 ? -7.265 7.597 12.552 1.00 47.39 127 GLY D N 1
ATOM 7412 C CA . GLY D 1 127 ? -8.359 8.399 11.998 1.00 48.25 127 GLY D CA 1
ATOM 7413 C C . GLY D 1 127 ? -9.778 8.037 12.407 1.00 54.09 127 GLY D C 1
ATOM 7414 O O . GLY D 1 127 ? -10.076 6.924 12.878 1.00 54.96 127 GLY D O 1
ATOM 7415 N N . GLY D 1 128 ? -10.664 9.013 12.234 1.00 60.18 128 GLY D N 1
ATOM 7416 C CA . GLY D 1 128 ? -12.112 8.782 12.215 1.00 63.65 128 GLY D CA 1
ATOM 7417 C C . GLY D 1 128 ? -12.728 8.154 13.440 1.00 65.26 128 GLY D C 1
ATOM 7418 O O . GLY D 1 128 ? -13.631 7.321 13.336 1.00 70.97 128 GLY D O 1
ATOM 7419 N N . ASN D 1 129 ? -12.254 8.555 14.608 1.00 64.50 129 ASN D N 1
ATOM 7420 C CA . ASN D 1 129 ? -12.875 8.146 15.864 1.00 62.57 129 ASN D CA 1
ATOM 7421 C C . ASN D 1 129 ? -13.113 9.400 16.698 1.00 61.37 129 ASN D C 1
ATOM 7422 O O . ASN D 1 129 ? -12.289 9.759 17.530 1.00 58.40 129 ASN D O 1
ATOM 7427 N N . PRO D 1 130 ? -14.243 10.079 16.455 1.00 61.39 130 PRO D N 1
ATOM 7428 C CA . PRO D 1 130 ? -14.553 11.423 16.958 1.00 60.23 130 PRO D CA 1
ATOM 7429 C C . PRO D 1 130 ? -14.365 11.614 18.462 1.00 59.87 130 PRO D C 1
ATOM 7430 O O . PRO D 1 130 ? -14.106 12.722 18.887 1.00 59.88 130 PRO D O 1
ATOM 7434 N N . TYR D 1 131 ? -14.496 10.559 19.263 1.00 58.51 131 TYR D N 1
ATOM 7435 C CA . TYR D 1 131 ? -14.343 10.699 20.718 1.00 54.28 131 TYR D CA 1
ATOM 7436 C C . TYR D 1 131 ? -12.914 10.453 21.218 1.00 53.31 131 TYR D C 1
ATOM 7437 O O . TYR D 1 131 ? -12.564 10.842 22.328 1.00 55.49 131 TYR D O 1
ATOM 7446 N N . LEU D 1 132 ? -12.079 9.832 20.397 1.00 51.31 132 LEU D N 1
ATOM 7447 C CA . LEU D 1 132 ? -10.702 9.561 20.775 1.00 48.22 132 LEU D CA 1
ATOM 7448 C C . LEU D 1 132 ? -9.830 10.779 20.492 1.00 47.39 132 LEU D C 1
ATOM 7449 O O . LEU D 1 132 ? -10.090 11.536 19.571 1.00 50.95 132 LEU D O 1
ATOM 7454 N N . THR D 1 133 ? -8.793 10.981 21.284 1.00 44.74 133 THR D N 1
ATOM 7455 C CA . THR D 1 133 ? -7.957 12.152 21.105 1.00 42.97 133 THR D CA 1
ATOM 7456 C C . THR D 1 133 ? -6.484 11.770 20.973 1.00 40.99 133 THR D C 1
ATOM 7457 O O . THR D 1 133 ? -6.060 10.671 21.298 1.00 41.53 133 THR D O 1
ATOM 7461 N N . GLU D 1 134 ? -5.701 12.696 20.475 1.00 38.90 134 GLU D N 1
ATOM 7462 C CA . GLU D 1 134 ? -4.302 12.456 20.332 1.00 41.30 134 GLU D CA 1
ATOM 7463 C C . GLU D 1 134 ? -3.712 12.188 21.695 1.00 38.76 134 GLU D C 1
ATOM 7464 O O . GLU D 1 134 ? -2.803 11.397 21.831 1.00 41.43 134 GLU D O 1
ATOM 7470 N N . GLU D 1 135 ? -4.259 12.828 22.713 1.00 42.26 135 GLU D N 1
ATOM 7471 C CA . GLU D 1 135 ? -3.697 12.740 24.053 1.00 44.71 135 GLU D CA 1
ATOM 7472 C C . GLU D 1 135 ? -3.975 11.379 24.678 1.00 46.01 135 GLU D C 1
ATOM 7473 O O . GLU D 1 135 ? -3.131 10.869 25.438 1.00 43.99 135 GLU D O 1
ATOM 7479 N N . ASP D 1 136 ? -5.138 10.798 24.350 1.00 44.40 136 ASP D N 1
ATOM 7480 C CA . ASP D 1 136 ? -5.456 9.405 24.697 1.00 44.95 136 ASP D CA 1
ATOM 7481 C C . ASP D 1 136 ? -4.419 8.460 24.130 1.00 44.30 136 ASP D C 1
ATOM 7482 O O . ASP D 1 136 ? -3.827 7.664 24.858 1.00 46.94 136 ASP D O 1
ATOM 7487 N N . VAL D 1 137 ? -4.200 8.546 22.822 1.00 40.72 137 VAL D N 1
ATOM 7488 C CA . VAL D 1 137 ? -3.217 7.684 22.152 1.00 40.41 137 VAL D CA 1
ATOM 7489 C C . VAL D 1 137 ? -1.809 7.895 22.735 1.00 39.23 137 VAL D C 1
ATOM 7490 O O . VAL D 1 137 ? -1.078 6.926 22.998 1.00 38.34 137 VAL D O 1
ATOM 7494 N N . ALA D 1 138 ? -1.441 9.151 22.954 1.00 37.83 138 ALA D N 1
ATOM 7495 C CA . ALA D 1 138 ? -0.122 9.473 23.543 1.00 41.83 138 ALA D CA 1
ATOM 7496 C C . ALA D 1 138 ? -0.001 8.913 24.951 1.00 42.54 138 ALA D C 1
ATOM 7497 O O . ALA D 1 138 ? 1.059 8.517 25.394 1.00 45.57 138 ALA D O 1
ATOM 7499 N N . ALA D 1 139 ? -1.122 8.860 25.647 1.00 45.34 139 ALA D N 1
ATOM 7500 C CA . ALA D 1 139 ? -1.167 8.274 26.978 1.00 44.18 139 ALA D CA 1
ATOM 7501 C C . ALA D 1 139 ? -0.777 6.785 26.971 1.00 42.71 139 ALA D C 1
ATOM 7502 O O . ALA D 1 139 ? 0.130 6.349 27.727 1.00 39.56 139 ALA D O 1
ATOM 7504 N N . ARG D 1 140 ? -1.469 6.012 26.131 1.00 41.24 140 ARG D N 1
ATOM 7505 C CA . ARG D 1 140 ? -1.168 4.588 25.932 1.00 42.44 140 ARG D CA 1
ATOM 7506 C C . ARG D 1 140 ? 0.311 4.450 25.600 1.00 44.76 140 ARG D C 1
ATOM 7507 O O . ARG D 1 140 ? 1.070 3.737 26.269 1.00 44.60 140 ARG D O 1
ATOM 7515 N N . VAL D 1 141 ? 0.728 5.182 24.573 1.00 44.36 141 VAL D N 1
ATOM 7516 C CA . VAL D 1 141 ? 2.097 5.094 24.084 1.00 44.16 141 VAL D CA 1
ATOM 7517 C C . VAL D 1 141 ? 3.118 5.323 25.182 1.00 42.44 141 VAL D C 1
ATOM 7518 O O . VAL D 1 141 ? 4.113 4.620 25.298 1.00 43.11 141 VAL D O 1
ATOM 7522 N N . TYR D 1 142 ? 2.856 6.333 25.984 1.00 44.20 142 TYR D N 1
ATOM 7523 C CA . TYR D 1 142 ? 3.732 6.713 27.067 1.00 44.61 142 TYR D CA 1
ATOM 7524 C C . TYR D 1 142 ? 3.821 5.587 28.094 1.00 46.75 142 TYR D C 1
ATOM 7525 O O . TYR D 1 142 ? 4.900 5.183 28.524 1.00 47.86 142 TYR D O 1
ATOM 7534 N N . CYS D 1 143 ? 2.661 5.086 28.475 1.00 47.00 143 CYS D N 1
ATOM 7535 C CA . CYS D 1 143 ? 2.566 3.925 29.333 1.00 50.38 143 CYS D CA 1
ATOM 7536 C C . CYS D 1 143 ? 3.378 2.697 28.833 1.00 46.74 143 CYS D C 1
ATOM 7537 O O . CYS D 1 143 ? 4.189 2.135 29.557 1.00 48.57 143 CYS D O 1
ATOM 7540 N N . LEU D 1 144 ? 3.161 2.272 27.602 1.00 46.09 144 LEU D N 1
ATOM 7541 C CA . LEU D 1 144 ? 3.934 1.167 27.034 1.00 47.03 144 LEU D CA 1
ATOM 7542 C C . LEU D 1 144 ? 5.439 1.419 27.014 1.00 47.66 144 LEU D C 1
ATOM 7543 O O . LEU D 1 144 ? 6.220 0.575 27.443 1.00 50.21 144 LEU D O 1
ATOM 7548 N N . LEU D 1 145 ? 5.863 2.563 26.496 1.00 46.09 145 LEU D N 1
ATOM 7549 C CA . LEU D 1 145 ? 7.294 2.778 26.312 1.00 46.85 145 LEU D CA 1
ATOM 7550 C C . LEU D 1 145 ? 8.019 2.803 27.640 1.00 48.23 145 LEU D C 1
ATOM 7551 O O . LEU D 1 145 ? 8.978 2.061 27.846 1.00 49.43 145 LEU D O 1
ATOM 7556 N N . THR D 1 146 ? 7.539 3.646 28.543 1.00 49.09 146 THR D N 1
ATOM 7557 C CA . THR D 1 146 ? 8.109 3.774 29.881 1.00 52.16 146 THR D CA 1
ATOM 7558 C C . THR D 1 146 ? 7.959 2.457 30.663 1.00 53.61 146 THR D C 1
ATOM 7559 O O . THR D 1 146 ? 8.886 2.000 31.320 1.00 51.18 146 THR D O 1
ATOM 7563 N N . GLY D 1 147 ? 6.795 1.832 30.553 1.00 55.42 147 GLY D N 1
ATOM 7564 C CA . GLY D 1 147 ? 6.614 0.488 31.072 1.00 56.73 147 GLY D CA 1
ATOM 7565 C C . GLY D 1 147 ? 7.744 -0.458 30.706 1.00 59.85 147 GLY D C 1
ATOM 7566 O O . GLY D 1 147 ? 8.156 -1.264 31.528 1.00 62.41 147 GLY D O 1
ATOM 7567 N N . ARG D 1 148 ? 8.260 -0.375 29.480 1.00 61.29 148 ARG D N 1
ATOM 7568 C CA . ARG D 1 148 ? 9.236 -1.364 29.023 1.00 62.67 148 ARG D CA 1
ATOM 7569 C C . ARG D 1 148 ? 10.690 -0.911 29.163 1.00 62.22 148 ARG D C 1
ATOM 7570 O O . ARG D 1 148 ? 11.593 -1.540 28.618 1.00 64.32 148 ARG D O 1
ATOM 7578 N N . GLY D 1 149 ? 10.920 0.166 29.905 1.00 61.21 149 GLY D N 1
ATOM 7579 C CA . GLY D 1 149 ? 12.277 0.684 30.104 1.00 61.71 149 GLY D CA 1
ATOM 7580 C C . GLY D 1 149 ? 12.720 1.777 29.132 1.00 63.02 149 GLY D C 1
ATOM 7581 O O . GLY D 1 149 ? 13.859 2.225 29.187 1.00 65.57 149 GLY D O 1
ATOM 7582 N N . PHE D 1 150 ? 11.822 2.215 28.252 1.00 62.41 150 PHE D N 1
ATOM 7583 C CA . PHE D 1 150 ? 12.133 3.227 27.231 1.00 62.98 150 PHE D CA 1
ATOM 7584 C C . PHE D 1 150 ? 12.015 4.677 27.702 1.00 62.03 150 PHE D C 1
ATOM 7585 O O . PHE D 1 150 ? 11.178 5.020 28.528 1.00 60.15 150 PHE D O 1
ATOM 7593 N N . ASP D 1 151 ? 12.817 5.528 27.074 1.00 63.61 151 ASP D N 1
ATOM 7594 C CA . ASP D 1 151 ? 12.784 6.960 27.288 1.00 63.10 151 ASP D CA 1
ATOM 7595 C C . ASP D 1 151 ? 12.378 7.632 25.978 1.00 59.75 151 ASP D C 1
ATOM 7596 O O . ASP D 1 151 ? 13.001 7.387 24.949 1.00 58.44 151 ASP D O 1
ATOM 7601 N N . ALA D 1 152 ? 11.345 8.471 26.003 1.00 55.68 152 ALA D N 1
ATOM 7602 C CA . ALA D 1 152 ? 10.873 9.101 24.780 1.00 53.36 152 ALA D CA 1
ATOM 7603 C C . ALA D 1 152 ? 10.187 10.466 24.957 1.00 50.58 152 ALA D C 1
ATOM 7604 O O . ALA D 1 152 ? 9.524 10.716 25.949 1.00 48.46 152 ALA D O 1
ATOM 7606 N N . ASP D 1 153 ? 10.332 11.335 23.960 1.00 45.65 153 ASP D N 1
ATOM 7607 C CA . ASP D 1 153 ? 9.553 12.538 23.922 1.00 45.30 153 ASP D CA 1
ATOM 7608 C C . ASP D 1 153 ? 8.374 12.226 23.065 1.00 43.01 153 ASP D C 1
ATOM 7609 O O . ASP D 1 153 ? 8.533 11.880 21.903 1.00 43.71 153 ASP D O 1
ATOM 7614 N N . ILE D 1 154 ? 7.186 12.378 23.627 1.00 42.61 154 ILE D N 1
ATOM 7615 C CA . ILE D 1 154 ? 5.977 12.021 22.925 1.00 43.42 154 ILE D CA 1
ATOM 7616 C C . ILE D 1 154 ? 5.127 13.257 22.722 1.00 41.80 154 ILE D C 1
ATOM 7617 O O . ILE D 1 154 ? 4.792 13.921 23.677 1.00 42.41 154 ILE D O 1
ATOM 7622 N N . ALA D 1 155 ? 4.771 13.542 21.470 1.00 41.11 155 ALA D N 1
ATOM 7623 C CA . ALA D 1 155 ? 4.024 14.738 21.139 1.00 39.21 155 ALA D CA 1
ATOM 7624 C C . ALA D 1 155 ? 2.702 14.464 20.401 1.00 40.31 155 ALA D C 1
ATOM 7625 O O . ALA D 1 155 ? 2.667 14.245 19.179 1.00 37.43 155 ALA D O 1
ATOM 7627 N N . PRO D 1 156 ? 1.598 14.524 21.139 1.00 39.56 156 PRO D N 1
ATOM 7628 C CA . PRO D 1 156 ? 0.287 14.388 20.522 1.00 41.27 156 PRO D CA 1
ATOM 7629 C C . PRO D 1 156 ? -0.136 15.670 19.806 1.00 43.60 156 PRO D C 1
ATOM 7630 O O . PRO D 1 156 ? 0.076 16.764 20.328 1.00 43.24 156 PRO D O 1
ATOM 7634 N N . ALA D 1 157 ? -0.724 15.534 18.619 1.00 44.84 157 ALA D N 1
ATOM 7635 C CA . ALA D 1 157 ? -1.285 16.681 17.915 1.00 44.70 157 ALA D CA 1
ATOM 7636 C C . ALA D 1 157 ? -0.318 17.849 17.911 1.00 46.94 157 ALA D C 1
ATOM 7637 O O . ALA D 1 157 ? -0.692 18.975 18.264 1.00 50.73 157 ALA D O 1
ATOM 7639 N N . PRO D 1 158 ? 0.921 17.599 17.479 1.00 47.00 158 PRO D N 1
ATOM 7640 C CA . PRO D 1 158 ? 1.877 18.689 17.411 1.00 45.74 158 PRO D CA 1
ATOM 7641 C C . PRO D 1 158 ? 1.339 19.732 16.446 1.00 46.00 158 PRO D C 1
ATOM 7642 O O . PRO D 1 158 ? 0.729 19.386 15.444 1.00 44.37 158 PRO D O 1
ATOM 7646 N N . GLU D 1 159 ? 1.568 20.998 16.753 1.00 47.40 159 GLU D N 1
ATOM 7647 C CA . GLU D 1 159 ? 1.026 22.089 15.960 1.00 49.42 159 GLU D CA 1
ATOM 7648 C C . GLU D 1 159 ? -0.475 21.932 15.772 1.00 46.90 159 GLU D C 1
ATOM 7649 O O . GLU D 1 159 ? -1.039 22.468 14.837 1.00 46.37 159 GLU D O 1
ATOM 7655 N N . ASN D 1 160 ? -1.100 21.220 16.706 1.00 47.76 160 ASN D N 1
ATOM 7656 C CA . ASN D 1 160 ? -2.549 21.081 16.784 1.00 48.25 160 ASN D CA 1
ATOM 7657 C C . ASN D 1 160 ? -3.044 20.294 15.595 1.00 49.28 160 ASN D C 1
ATOM 7658 O O . ASN D 1 160 ? -4.210 20.382 15.197 1.00 52.23 160 ASN D O 1
ATOM 7663 N N . LEU D 1 161 ? -2.142 19.497 15.040 1.00 48.49 161 LEU D N 1
ATOM 7664 C CA . LEU D 1 161 ? -2.478 18.613 13.941 1.00 47.69 161 LEU D CA 1
ATOM 7665 C C . LEU D 1 161 ? -3.172 17.344 14.447 1.00 45.11 161 LEU D C 1
ATOM 7666 O O . LEU D 1 161 ? -2.629 16.610 15.254 1.00 46.90 161 LEU D O 1
ATOM 7671 N N . SER D 1 162 ? -4.375 17.094 13.960 1.00 41.78 162 SER D N 1
ATOM 7672 C CA . SER D 1 162 ? -5.162 15.945 14.380 1.00 43.24 162 SER D CA 1
ATOM 7673 C C . SER D 1 162 ? -4.677 14.614 13.782 1.00 43.58 162 SER D C 1
ATOM 7674 O O . SER D 1 162 ? -3.971 14.598 12.784 1.00 48.62 162 SER D O 1
ATOM 7677 N N . GLY D 1 163 ? -5.062 13.497 14.396 1.00 42.29 163 GLY D N 1
ATOM 7678 C CA . GLY D 1 163 ? -4.697 12.161 13.905 1.00 39.79 163 GLY D CA 1
ATOM 7679 C C . GLY D 1 163 ? -3.228 11.782 14.090 1.00 40.85 163 GLY D C 1
ATOM 7680 O O . GLY D 1 163 ? -2.801 10.712 13.680 1.00 43.19 163 GLY D O 1
ATOM 7681 N N . ARG D 1 164 ? -2.494 12.649 14.727 1.00 42.64 164 ARG D N 1
ATOM 7682 C CA . ARG D 1 164 ? -1.089 12.480 14.894 1.00 43.83 164 ARG D CA 1
ATOM 7683 C C . ARG D 1 164 ? -0.407 12.427 16.223 1.00 42.81 164 ARG D C 1
ATOM 7684 O O . ARG D 1 164 ? -0.590 13.283 17.028 1.00 42.94 164 ARG D O 1
ATOM 7692 N N . VAL D 1 165 ? 0.441 11.449 16.431 1.00 41.80 165 VAL D N 1
ATOM 7693 C CA . VAL D 1 165 ? 1.250 11.457 17.635 1.00 38.97 165 VAL D CA 1
ATOM 7694 C C . VAL D 1 165 ? 2.681 11.156 17.266 1.00 41.62 165 VAL D C 1
ATOM 7695 O O . VAL D 1 165 ? 2.940 10.147 16.625 1.00 40.73 165 VAL D O 1
ATOM 7699 N N . GLU D 1 166 ? 3.609 12.014 17.697 1.00 42.89 166 GLU D N 1
ATOM 7700 C CA . GLU D 1 166 ? 5.015 11.898 17.315 1.00 40.22 166 GLU D CA 1
ATOM 7701 C C . GLU D 1 166 ? 5.898 11.425 18.458 1.00 40.96 166 GLU D C 1
ATOM 7702 O O . GLU D 1 166 ? 5.810 11.902 19.600 1.00 37.79 166 GLU D O 1
ATOM 7708 N N . ILE D 1 167 ? 6.806 10.528 18.123 1.00 39.58 167 ILE D N 1
ATOM 7709 C CA . ILE D 1 167 ? 7.687 9.986 19.101 1.00 42.84 167 ILE D CA 1
ATOM 7710 C C . ILE D 1 167 ? 9.141 10.219 18.749 1.00 44.12 167 ILE D C 1
ATOM 7711 O O . ILE D 1 167 ? 9.533 10.041 17.605 1.00 42.94 167 ILE D O 1
ATOM 7716 N N . MET D 1 168 ? 9.917 10.641 19.748 1.00 44.34 168 MET D N 1
ATOM 7717 C CA . MET D 1 168 ? 11.376 10.715 19.662 1.00 43.52 168 MET D CA 1
ATOM 7718 C C . MET D 1 168 ? 11.959 9.882 20.789 1.00 44.40 168 MET D C 1
ATOM 7719 O O . MET D 1 168 ? 11.723 10.160 21.961 1.00 42.94 168 MET D O 1
ATOM 7724 N N . VAL D 1 169 ? 12.724 8.857 20.438 1.00 45.48 169 VAL D N 1
ATOM 7725 C CA . VAL D 1 169 ? 13.236 7.931 21.429 1.00 45.51 169 VAL D CA 1
ATOM 7726 C C . VAL D 1 169 ? 14.634 8.361 21.853 1.00 50.26 169 VAL D C 1
ATOM 7727 O O . VAL D 1 169 ? 15.551 8.328 21.055 1.00 52.78 169 VAL D O 1
ATOM 7731 N N . THR D 1 170 ? 14.791 8.771 23.109 1.00 54.48 170 THR D N 1
ATOM 7732 C CA . THR D 1 170 ? 16.089 9.237 23.615 1.00 57.95 170 THR D CA 1
ATOM 7733 C C . THR D 1 170 ? 16.893 8.139 24.301 1.00 61.13 170 THR D C 1
ATOM 7734 O O . THR D 1 170 ? 18.109 8.254 24.436 1.00 65.37 170 THR D O 1
ATOM 7738 N N . ARG D 1 171 ? 16.224 7.086 24.757 1.00 61.58 171 ARG D N 1
ATOM 7739 C CA . ARG D 1 171 ? 16.925 5.958 25.353 1.00 62.28 171 ARG D CA 1
ATOM 7740 C C . ARG D 1 171 ? 16.276 4.647 24.935 1.00 60.27 171 ARG D C 1
ATOM 7741 O O . ARG D 1 171 ? 15.051 4.481 25.040 1.00 52.73 171 ARG D O 1
ATOM 7749 N N . GLY D 1 172 ? 17.117 3.718 24.481 1.00 60.65 172 GLY D N 1
ATOM 7750 C CA . GLY D 1 172 ? 16.660 2.459 23.899 1.00 59.66 172 GLY D CA 1
ATOM 7751 C C . GLY D 1 172 ? 16.585 2.553 22.386 1.00 57.61 172 GLY D C 1
ATOM 7752 O O . GLY D 1 172 ? 16.776 3.625 21.825 1.00 54.75 172 GLY D O 1
ATOM 7753 N N . ASP D 1 173 ? 16.275 1.430 21.741 1.00 59.22 173 ASP D N 1
ATOM 7754 C CA . ASP D 1 173 ? 16.278 1.302 20.279 1.00 59.18 173 ASP D CA 1
ATOM 7755 C C . ASP D 1 173 ? 14.918 1.614 19.652 1.00 55.62 173 ASP D C 1
ATOM 7756 O O . ASP D 1 173 ? 13.938 0.933 19.920 1.00 54.16 173 ASP D O 1
ATOM 7761 N N . PRO D 1 174 ? 14.865 2.630 18.776 1.00 55.44 174 PRO D N 1
ATOM 7762 C CA . PRO D 1 174 ? 13.598 3.002 18.137 1.00 52.56 174 PRO D CA 1
ATOM 7763 C C . PRO D 1 174 ? 12.884 1.847 17.477 1.00 52.62 174 PRO D C 1
ATOM 7764 O O . PRO D 1 174 ? 11.648 1.814 17.482 1.00 56.22 174 PRO D O 1
ATOM 7768 N N . ASP D 1 175 ? 13.625 0.912 16.899 1.00 51.96 175 ASP D N 1
ATOM 7769 C CA . ASP D 1 175 ? 12.976 -0.184 16.178 1.00 55.68 175 ASP D CA 1
ATOM 7770 C C . ASP D 1 175 ? 12.415 -1.243 17.116 1.00 55.39 175 ASP D C 1
ATOM 7771 O O . ASP D 1 175 ? 11.481 -1.944 16.757 1.00 54.31 175 ASP D O 1
ATOM 7776 N N . GLU D 1 176 ? 12.976 -1.357 18.319 1.00 56.20 176 GLU D N 1
ATOM 7777 C CA . GLU D 1 176 ? 12.355 -2.182 19.339 1.00 56.65 176 GLU D CA 1
ATOM 7778 C C . GLU D 1 176 ? 11.013 -1.553 19.680 1.00 54.49 176 GLU D C 1
ATOM 7779 O O . GLU D 1 176 ? 10.017 -2.246 19.827 1.00 53.95 176 GLU D O 1
ATOM 7785 N N . ALA D 1 177 ? 10.993 -0.230 19.797 1.00 51.83 177 ALA D N 1
ATOM 7786 C CA . ALA D 1 177 ? 9.770 0.486 20.149 1.00 51.97 177 ALA D CA 1
ATOM 7787 C C . ALA D 1 177 ? 8.643 0.318 19.135 1.00 52.23 177 ALA D C 1
ATOM 7788 O O . ALA D 1 177 ? 7.497 0.071 19.521 1.00 50.83 177 ALA D O 1
ATOM 7790 N N . VAL D 1 178 ? 8.936 0.470 17.845 1.00 52.91 178 VAL D N 1
ATOM 7791 C CA . VAL D 1 178 ? 7.858 0.359 16.869 1.00 55.15 178 VAL D CA 1
ATOM 7792 C C . VAL D 1 178 ? 7.311 -1.049 16.954 1.00 54.86 178 VAL D C 1
ATOM 7793 O O . VAL D 1 178 ? 6.110 -1.255 16.902 1.00 56.16 178 VAL D O 1
ATOM 7797 N N . GLU D 1 179 ? 8.195 -2.020 17.127 1.00 56.77 179 GLU D N 1
ATOM 7798 C CA . GLU D 1 179 ? 7.776 -3.410 17.231 1.00 58.48 179 GLU D CA 1
ATOM 7799 C C . GLU D 1 179 ? 6.743 -3.533 18.350 1.00 59.18 179 GLU D C 1
ATOM 7800 O O . GLU D 1 179 ? 5.647 -4.083 18.168 1.00 59.02 179 GLU D O 1
ATOM 7806 N N . LEU D 1 180 ? 7.092 -2.988 19.509 1.00 57.17 180 LEU D N 1
ATOM 7807 C CA . LEU D 1 180 ? 6.178 -2.953 20.629 1.00 57.03 180 LEU D CA 1
ATOM 7808 C C . LEU D 1 180 ? 4.844 -2.336 20.219 1.00 56.08 180 LEU D C 1
ATOM 7809 O O . LEU D 1 180 ? 3.787 -2.945 20.392 1.00 53.89 180 LEU D O 1
ATOM 7814 N N . LEU D 1 181 ? 4.906 -1.134 19.654 1.00 56.38 181 LEU D N 1
ATOM 7815 C CA . LEU D 1 181 ? 3.703 -0.370 19.337 1.00 56.79 181 LEU D CA 1
ATOM 7816 C C . LEU D 1 181 ? 2.855 -1.070 18.283 1.00 59.89 181 LEU D C 1
ATOM 7817 O O . LEU D 1 181 ? 1.627 -1.176 18.412 1.00 61.62 181 LEU D O 1
ATOM 7822 N N . LYS D 1 182 ? 3.501 -1.555 17.234 1.00 61.96 182 LYS D N 1
ATOM 7823 C CA . LYS D 1 182 ? 2.787 -2.295 16.213 1.00 62.74 182 LYS D CA 1
ATOM 7824 C C . LYS D 1 182 ? 1.926 -3.336 16.900 1.00 63.80 182 LYS D C 1
ATOM 7825 O O . LYS D 1 182 ? 0.719 -3.433 16.650 1.00 63.06 182 LYS D O 1
ATOM 7831 N N . GLU D 1 183 ? 2.555 -4.090 17.797 1.00 65.60 183 GLU D N 1
ATOM 7832 C CA . GLU D 1 183 ? 1.877 -5.173 18.501 1.00 68.03 183 GLU D CA 1
ATOM 7833 C C . GLU D 1 183 ? 0.607 -4.706 19.229 1.00 67.28 183 GLU D C 1
ATOM 7834 O O . GLU D 1 183 ? -0.456 -5.312 19.082 1.00 66.41 183 GLU D O 1
ATOM 7840 N N . GLU D 1 184 ? 0.697 -3.619 19.990 1.00 63.92 184 GLU D N 1
ATOM 7841 C CA . GLU D 1 184 ? -0.432 -3.204 20.823 1.00 63.71 184 GLU D CA 1
ATOM 7842 C C . GLU D 1 184 ? -1.450 -2.281 20.123 1.00 64.81 184 GLU D C 1
ATOM 7843 O O . GLU D 1 184 ? -2.655 -2.372 20.388 1.00 66.10 184 GLU D O 1
ATOM 7849 N N . LEU D 1 185 ? -0.982 -1.386 19.252 1.00 64.22 185 LEU D N 1
ATOM 7850 C CA . LEU D 1 185 ? -1.890 -0.480 18.538 1.00 63.77 185 LEU D CA 1
ATOM 7851 C C . LEU D 1 185 ? -2.169 -0.995 17.137 1.00 63.95 185 LEU D C 1
ATOM 7852 O O . LEU D 1 185 ? -1.707 -0.413 16.149 1.00 58.48 185 LEU D O 1
ATOM 7857 N N . PRO D 1 186 ? -2.951 -2.083 17.058 1.00 66.11 186 PRO D N 1
ATOM 7858 C CA . PRO D 1 186 ? -3.214 -2.854 15.852 1.00 66.63 186 PRO D CA 1
ATOM 7859 C C . PRO D 1 186 ? -3.709 -2.002 14.692 1.00 65.83 186 PRO D C 1
ATOM 7860 O O . PRO D 1 186 ? -3.237 -2.167 13.569 1.00 66.66 186 PRO D O 1
ATOM 7864 N N . VAL D 1 187 ? -4.658 -1.109 14.952 1.00 64.91 187 VAL D N 1
ATOM 7865 C CA . VAL D 1 187 ? -5.323 -0.400 13.861 1.00 63.80 187 VAL D CA 1
ATOM 7866 C C . VAL D 1 187 ? -4.711 0.968 13.582 1.00 61.36 187 VAL D C 1
ATOM 7867 O O . VAL D 1 187 ? -5.300 1.780 12.846 1.00 59.88 187 VAL D O 1
ATOM 7871 N N . PHE D 1 188 ? -3.535 1.228 14.150 1.00 58.58 188 PHE D N 1
ATOM 7872 C CA . PHE D 1 188 ? -2.871 2.506 13.908 1.00 57.53 188 PHE D CA 1
ATOM 7873 C C . PHE D 1 188 ? -1.714 2.342 12.937 1.00 57.24 188 PHE D C 1
ATOM 7874 O O . PHE D 1 188 ? -1.067 1.293 12.905 1.00 59.96 188 PHE D O 1
ATOM 7882 N N . ARG D 1 189 ? -1.477 3.386 12.143 1.00 53.39 189 ARG D N 1
ATOM 7883 C CA . ARG D 1 189 ? -0.382 3.425 11.191 1.00 52.23 189 ARG D CA 1
ATOM 7884 C C . ARG D 1 189 ? 0.840 3.813 11.982 1.00 50.23 189 ARG D C 1
ATOM 7885 O O . ARG D 1 189 ? 0.862 4.871 12.625 1.00 46.84 189 ARG D O 1
ATOM 7893 N N . ILE D 1 190 ? 1.855 2.960 11.958 1.00 49.67 190 ILE D N 1
ATOM 7894 C CA . ILE D 1 190 ? 3.101 3.280 12.640 1.00 49.10 190 ILE D CA 1
ATOM 7895 C C . ILE D 1 190 ? 4.197 3.342 11.606 1.00 48.35 190 ILE D C 1
ATOM 7896 O O . ILE D 1 190 ? 4.225 2.549 10.684 1.00 50.67 190 ILE D O 1
ATOM 7901 N N . ARG D 1 191 ? 5.052 4.345 11.717 1.00 49.53 191 ARG D N 1
ATOM 7902 C CA . ARG D 1 191 ? 6.081 4.575 10.726 1.00 50.60 191 ARG D CA 1
ATOM 7903 C C . ARG D 1 191 ? 7.394 4.896 11.400 1.00 51.02 191 ARG D C 1
ATOM 7904 O O . ARG D 1 191 ? 7.464 5.759 12.283 1.00 51.96 191 ARG D O 1
ATOM 7912 N N . ARG D 1 192 ? 8.433 4.191 10.979 1.00 50.02 192 ARG D N 1
ATOM 7913 C CA . ARG D 1 192 ? 9.779 4.460 11.450 1.00 50.00 192 ARG D CA 1
ATOM 7914 C C . ARG D 1 192 ? 10.529 5.320 10.440 1.00 49.73 192 ARG D C 1
ATOM 7915 O O . ARG D 1 192 ? 10.397 5.115 9.234 1.00 50.54 192 ARG D O 1
ATOM 7923 N N . PHE D 1 193 ? 11.323 6.270 10.938 1.00 47.71 193 PHE D N 1
ATOM 7924 C CA . PHE D 1 193 ? 12.108 7.154 10.083 1.00 46.94 193 PHE D CA 1
ATOM 7925 C C . PHE D 1 193 ? 13.584 7.078 10.459 1.00 48.87 193 PHE D C 1
ATOM 7926 O O . PHE D 1 193 ? 13.928 7.156 11.624 1.00 48.54 193 PHE D O 1
ATOM 7934 N N . LEU D 1 194 ? 14.455 6.911 9.470 1.00 49.83 194 LEU D N 1
ATOM 7935 C CA . LEU D 1 194 ? 15.858 6.680 9.758 1.00 51.18 194 LEU D CA 1
ATOM 7936 C C . LEU D 1 194 ? 16.636 7.965 9.859 1.00 49.98 194 LEU D C 1
ATOM 7937 O O . LEU D 1 194 ? 17.665 7.998 10.492 1.00 51.84 194 LEU D O 1
ATOM 7942 N N . ILE D 1 195 ? 16.162 9.010 9.197 1.00 49.78 195 ILE D N 1
ATOM 7943 C CA . ILE D 1 195 ? 16.756 10.336 9.331 1.00 48.14 195 ILE D CA 1
ATOM 7944 C C . ILE D 1 195 ? 15.629 11.344 9.515 1.00 46.08 195 ILE D C 1
ATOM 7945 O O . ILE D 1 195 ? 14.508 11.157 9.018 1.00 42.08 195 ILE D O 1
ATOM 7950 N N . SER D 1 196 ? 15.918 12.419 10.230 1.00 44.93 196 SER D N 1
ATOM 7951 C CA . SER D 1 196 ? 14.894 13.417 10.486 1.00 46.29 196 SER D CA 1
ATOM 7952 C C . SER D 1 196 ? 15.511 14.662 11.081 1.00 45.24 196 SER D C 1
ATOM 7953 O O . SER D 1 196 ? 16.061 14.615 12.169 1.00 47.99 196 SER D O 1
ATOM 7956 N N . GLY D 1 197 ? 15.424 15.768 10.353 1.00 47.50 197 GLY D N 1
ATOM 7957 C CA . GLY D 1 197 ? 15.943 17.054 10.819 1.00 47.26 197 GLY D CA 1
ATOM 7958 C C . GLY D 1 197 ? 15.617 18.199 9.882 1.00 49.13 197 GLY D C 1
ATOM 7959 O O . GLY D 1 197 ? 14.943 18.024 8.880 1.00 54.94 197 GLY D O 1
ATOM 7960 N N . GLU D 1 198 ? 16.094 19.385 10.216 1.00 55.00 198 GLU D N 1
ATOM 7961 C CA . GLU D 1 198 ? 15.971 20.543 9.333 1.00 58.08 198 GLU D CA 1
ATOM 7962 C C . GLU D 1 198 ? 17.181 20.607 8.429 1.00 59.31 198 GLU D C 1
ATOM 7963 O O . GLU D 1 198 ? 18.246 21.065 8.839 1.00 63.08 198 GLU D O 1
ATOM 7969 N N . PHE D 1 199 ? 17.018 20.136 7.200 1.00 59.07 199 PHE D N 1
ATOM 7970 C CA . PHE D 1 199 ? 18.136 20.010 6.280 1.00 60.15 199 PHE D CA 1
ATOM 7971 C C . PHE D 1 199 ? 18.097 20.978 5.098 1.00 62.95 199 PHE D C 1
ATOM 7972 O O . PHE D 1 199 ? 17.039 21.243 4.536 1.00 63.13 199 PHE D O 1
ATOM 7980 N N . ASP D 1 200 ? 19.268 21.486 4.719 1.00 67.65 200 ASP D N 1
ATOM 7981 C CA . ASP D 1 200 ? 19.477 22.050 3.378 1.00 70.06 200 ASP D CA 1
ATOM 7982 C C . ASP D 1 200 ? 19.194 20.962 2.361 1.00 67.07 200 ASP D C 1
ATOM 7983 O O . ASP D 1 200 ? 19.130 19.785 2.695 1.00 65.77 200 ASP D O 1
ATOM 7988 N N . ARG D 1 201 ? 19.073 21.354 1.107 1.00 66.97 201 ARG D N 1
ATOM 7989 C CA . ARG D 1 201 ? 18.891 20.397 0.044 1.00 66.13 201 ARG D CA 1
ATOM 7990 C C . ARG D 1 201 ? 20.151 19.574 -0.107 1.00 66.68 201 ARG D C 1
ATOM 7991 O O . ARG D 1 201 ? 20.099 18.364 -0.304 1.00 66.36 201 ARG D O 1
ATOM 7999 N N . ASP D 1 202 ? 21.292 20.241 -0.016 1.00 69.94 202 ASP D N 1
ATOM 8000 C CA . ASP D 1 202 ? 22.568 19.557 -0.116 1.00 72.38 202 ASP D CA 1
ATOM 8001 C C . ASP D 1 202 ? 22.719 18.551 1.017 1.00 69.82 202 ASP D C 1
ATOM 8002 O O . ASP D 1 202 ? 23.096 17.409 0.784 1.00 68.17 202 ASP D O 1
ATOM 8007 N N . GLU D 1 203 ? 22.407 18.987 2.235 1.00 71.54 203 GLU D N 1
ATOM 8008 C CA . GLU D 1 203 ? 22.526 18.153 3.437 1.00 72.11 203 GLU D CA 1
ATOM 8009 C C . GLU D 1 203 ? 21.599 16.934 3.340 1.00 66.54 203 GLU D C 1
ATOM 8010 O O . GLU D 1 203 ? 21.956 15.827 3.727 1.00 65.31 203 GLU D O 1
ATOM 8016 N N . LEU D 1 204 ? 20.408 17.145 2.806 1.00 62.84 204 LEU D N 1
ATOM 8017 C CA . LEU D 1 204 ? 19.427 16.079 2.704 1.00 60.01 204 LEU D CA 1
ATOM 8018 C C . LEU D 1 204 ? 19.855 15.035 1.680 1.00 60.48 204 LEU D C 1
ATOM 8019 O O . LEU D 1 204 ? 19.629 13.838 1.873 1.00 58.05 204 LEU D O 1
ATOM 8024 N N . ARG D 1 205 ? 20.453 15.488 0.583 1.00 63.52 205 ARG D N 1
ATOM 8025 C CA . ARG D 1 205 ? 20.987 14.569 -0.414 1.00 66.60 205 ARG D CA 1
ATOM 8026 C C . ARG D 1 205 ? 22.052 13.698 0.217 1.00 66.46 205 ARG D C 1
ATOM 8027 O O . ARG D 1 205 ? 22.003 12.479 0.110 1.00 65.29 205 ARG D O 1
ATOM 8035 N N . GLU D 1 206 ? 23.023 14.320 0.875 1.00 68.67 206 GLU D N 1
ATOM 8036 C CA . GLU D 1 206 ? 24.088 13.561 1.517 1.00 71.36 206 GLU D CA 1
ATOM 8037 C C . GLU D 1 206 ? 23.529 12.555 2.531 1.00 69.31 206 GLU D C 1
ATOM 8038 O O . GLU D 1 206 ? 24.019 11.433 2.641 1.00 69.50 206 GLU D O 1
ATOM 8044 N N . ARG D 1 207 ? 22.491 12.955 3.255 1.00 67.39 207 ARG D N 1
ATOM 8045 C CA . ARG D 1 207 ? 21.898 12.099 4.275 1.00 68.49 207 ARG D CA 1
ATOM 8046 C C . ARG D 1 207 ? 21.180 10.898 3.669 1.00 66.00 207 ARG D C 1
ATOM 8047 O O . ARG D 1 207 ? 21.275 9.788 4.184 1.00 64.11 207 ARG D O 1
ATOM 8055 N N . ILE D 1 208 ? 20.430 11.135 2.595 1.00 66.37 208 ILE D N 1
ATOM 8056 C CA . ILE D 1 208 ? 19.716 10.060 1.902 1.00 65.65 208 ILE D CA 1
ATOM 8057 C C . ILE D 1 208 ? 20.691 9.005 1.380 1.00 66.16 208 ILE D C 1
ATOM 8058 O O . ILE D 1 208 ? 20.483 7.811 1.560 1.00 62.80 208 ILE D O 1
ATOM 8063 N N . LEU D 1 209 ? 21.765 9.456 0.744 1.00 69.91 209 LEU D N 1
ATOM 8064 C CA . LEU D 1 209 ? 22.764 8.550 0.187 1.00 73.65 209 LEU D CA 1
ATOM 8065 C C . LEU D 1 209 ? 23.400 7.726 1.295 1.00 76.08 209 LEU D C 1
ATOM 8066 O O . LEU D 1 209 ? 23.640 6.527 1.142 1.00 76.06 209 LEU D O 1
ATOM 8071 N N . GLU D 1 210 ? 23.656 8.381 2.422 1.00 77.72 210 GLU D N 1
ATOM 8072 C CA . GLU D 1 210 ? 24.355 7.748 3.520 1.00 79.34 210 GLU D CA 1
ATOM 8073 C C . GLU D 1 210 ? 23.495 6.677 4.192 1.00 76.65 210 GLU D C 1
ATOM 8074 O O . GLU D 1 210 ? 23.915 5.528 4.308 1.00 78.05 210 GLU D O 1
ATOM 8080 N N . ASP D 1 211 ? 22.291 7.047 4.625 1.00 73.59 211 ASP D N 1
ATOM 8081 C CA . ASP D 1 211 ? 21.495 6.179 5.502 1.00 71.74 211 ASP D CA 1
ATOM 8082 C C . ASP D 1 211 ? 20.300 5.492 4.830 1.00 69.15 211 ASP D C 1
ATOM 8083 O O . ASP D 1 211 ? 19.800 4.489 5.337 1.00 69.49 211 ASP D O 1
ATOM 8088 N N . ILE D 1 212 ? 19.831 6.023 3.705 1.00 66.19 212 ILE D N 1
ATOM 8089 C CA . ILE D 1 212 ? 18.635 5.477 3.062 1.00 63.65 212 ILE D CA 1
ATOM 8090 C C . ILE D 1 212 ? 18.931 4.581 1.860 1.00 65.55 212 ILE D C 1
ATOM 8091 O O . ILE D 1 212 ? 18.384 3.478 1.752 1.00 67.62 212 ILE D O 1
ATOM 8096 N N . GLU D 1 213 ? 19.778 5.049 0.950 1.00 59.15 213 GLU D N 1
ATOM 8097 C CA . GLU D 1 213 ? 19.997 4.331 -0.312 1.00 61.49 213 GLU D CA 1
ATOM 8098 C C . GLU D 1 213 ? 20.483 2.883 -0.101 1.00 61.47 213 GLU D C 1
ATOM 8099 O O . GLU D 1 213 ? 19.927 1.949 -0.680 1.00 59.96 213 GLU D O 1
ATOM 8105 N N . PRO D 1 214 ? 21.508 2.695 0.742 1.00 59.46 214 PRO D N 1
ATOM 8106 C CA . PRO D 1 214 ? 22.024 1.346 0.931 1.00 62.08 214 PRO D CA 1
ATOM 8107 C C . PRO D 1 214 ? 20.949 0.368 1.400 1.00 63.34 214 PRO D C 1
ATOM 8108 O O . PRO D 1 214 ? 21.050 -0.823 1.154 1.00 68.31 214 PRO D O 1
ATOM 8112 N N . ARG D 1 215 ? 19.922 0.862 2.066 1.00 62.97 215 ARG D N 1
ATOM 8113 C CA . ARG D 1 215 ? 18.852 -0.003 2.542 1.00 66.01 215 ARG D CA 1
ATOM 8114 C C . ARG D 1 215 ? 17.798 -0.321 1.468 1.00 64.54 215 ARG D C 1
ATOM 8115 O O . ARG D 1 215 ? 16.805 -0.992 1.750 1.00 64.58 215 ARG D O 1
ATOM 8123 N N . ILE D 1 216 ? 18.001 0.144 0.241 1.00 62.03 216 ILE D N 1
ATOM 8124 C CA . ILE D 1 216 ? 16.978 -0.038 -0.787 1.00 63.09 216 ILE D CA 1
ATOM 8125 C C . ILE D 1 216 ? 17.058 -1.374 -1.548 1.00 65.30 216 ILE D C 1
ATOM 8126 O O . ILE D 1 216 ? 18.123 -1.814 -1.967 1.00 64.81 216 ILE D O 1
ATOM 8131 N N . LEU D 1 217 ? 15.901 -2.005 -1.706 1.00 65.92 217 LEU D N 1
ATOM 8132 C CA . LEU D 1 217 ? 15.735 -3.139 -2.590 1.00 69.28 217 LEU D CA 1
ATOM 8133 C C . LEU D 1 217 ? 14.957 -2.678 -3.829 1.00 67.28 217 LEU D C 1
ATOM 8134 O O . LEU D 1 217 ? 13.801 -2.270 -3.727 1.00 65.31 217 LEU D O 1
ATOM 8139 N N . ASP D 1 218 ? 15.590 -2.727 -4.996 1.00 66.79 218 ASP D N 1
ATOM 8140 C CA . ASP D 1 218 ? 14.939 -2.288 -6.231 1.00 64.59 218 ASP D CA 1
ATOM 8141 C C . ASP D 1 218 ? 13.801 -3.225 -6.618 1.00 62.49 218 ASP D C 1
ATOM 8142 O O . ASP D 1 218 ? 13.890 -4.422 -6.382 1.00 61.82 218 ASP D O 1
ATOM 8147 N N . PRO D 1 219 ? 12.711 -2.675 -7.186 1.00 61.46 219 PRO D N 1
ATOM 8148 C CA . PRO D 1 219 ? 12.499 -1.260 -7.467 1.00 60.53 219 PRO D CA 1
ATOM 8149 C C . PRO D 1 219 ? 11.848 -0.507 -6.296 1.00 59.73 219 PRO D C 1
ATOM 8150 O O . PRO D 1 219 ? 11.216 -1.120 -5.431 1.00 59.68 219 PRO D O 1
ATOM 8154 N N . PHE D 1 220 ? 11.995 0.816 -6.272 1.00 58.41 220 PHE D N 1
ATOM 8155 C CA . PHE D 1 220 ? 11.456 1.603 -5.162 1.00 56.34 220 PHE D CA 1
ATOM 8156 C C . PHE D 1 220 ? 10.423 2.612 -5.639 1.00 54.49 220 PHE D C 1
ATOM 8157 O O . PHE D 1 220 ? 10.166 2.737 -6.829 1.00 53.71 220 PHE D O 1
ATOM 8165 N N . ALA D 1 221 ? 9.817 3.299 -4.680 1.00 52.27 221 ALA D N 1
ATOM 8166 C CA . ALA D 1 221 ? 8.844 4.342 -4.945 1.00 49.24 221 ALA D CA 1
ATOM 8167 C C . ALA D 1 221 ? 8.837 5.263 -3.748 1.00 46.93 221 ALA D C 1
ATOM 8168 O O . ALA D 1 221 ? 8.812 4.800 -2.604 1.00 47.54 221 ALA D O 1
ATOM 8170 N N . VAL D 1 222 ? 8.851 6.565 -4.000 1.00 45.55 222 VAL D N 1
ATOM 8171 C CA . VAL D 1 222 ? 8.857 7.536 -2.918 1.00 45.51 222 VAL D CA 1
ATOM 8172 C C . VAL D 1 222 ? 7.447 7.980 -2.606 1.00 47.38 222 VAL D C 1
ATOM 8173 O O . VAL D 1 222 ? 6.718 8.399 -3.504 1.00 51.81 222 VAL D O 1
ATOM 8177 N N . ARG D 1 223 ? 7.046 7.871 -1.339 1.00 48.17 223 ARG D N 1
ATOM 8178 C CA . ARG D 1 223 ? 5.734 8.369 -0.926 1.00 49.57 223 ARG D CA 1
ATOM 8179 C C . ARG D 1 223 ? 5.912 9.460 0.135 1.00 48.49 223 ARG D C 1
ATOM 8180 O O . ARG D 1 223 ? 6.460 9.223 1.209 1.00 45.64 223 ARG D O 1
ATOM 8188 N N . ALA D 1 224 ? 5.470 10.670 -0.205 1.00 46.49 224 ALA D N 1
ATOM 8189 C CA . ALA D 1 224 ? 5.694 11.838 0.632 1.00 42.66 224 ALA D CA 1
ATOM 8190 C C . ALA D 1 224 ? 4.368 12.343 1.176 1.00 42.78 224 ALA D C 1
ATOM 8191 O O . ALA D 1 224 ? 3.359 12.352 0.465 1.00 38.33 224 ALA D O 1
ATOM 8193 N N . ARG D 1 225 ? 4.369 12.721 2.452 1.00 43.35 225 ARG D N 1
ATOM 8194 C CA . ARG D 1 225 ? 3.214 13.365 3.069 1.00 40.46 225 ARG D CA 1
ATOM 8195 C C . ARG D 1 225 ? 3.642 14.731 3.583 1.00 42.11 225 ARG D C 1
ATOM 8196 O O . ARG D 1 225 ? 4.621 14.869 4.360 1.00 43.43 225 ARG D O 1
ATOM 8204 N N . ILE D 1 226 ? 2.917 15.748 3.141 1.00 42.43 226 ILE D N 1
ATOM 8205 C CA . ILE D 1 226 ? 3.178 17.111 3.575 1.00 45.10 226 ILE D CA 1
ATOM 8206 C C . ILE D 1 226 ? 2.217 17.467 4.690 1.00 44.05 226 ILE D C 1
ATOM 8207 O O . ILE D 1 226 ? 1.067 17.815 4.420 1.00 41.80 226 ILE D O 1
ATOM 8212 N N . ALA D 1 227 ? 2.691 17.382 5.933 1.00 41.71 227 ALA D N 1
ATOM 8213 C CA . ALA D 1 227 ? 1.879 17.747 7.080 1.00 43.03 227 ALA D CA 1
ATOM 8214 C C . ALA D 1 227 ? 1.864 19.263 7.216 1.00 44.53 227 ALA D C 1
ATOM 8215 O O . ALA D 1 227 ? 0.849 19.837 7.538 1.00 47.83 227 ALA D O 1
ATOM 8217 N N . ARG D 1 228 ? 3.001 19.903 6.975 1.00 47.17 228 ARG D N 1
ATOM 8218 C CA . ARG D 1 228 ? 3.082 21.365 6.927 1.00 50.48 228 ARG D CA 1
ATOM 8219 C C . ARG D 1 228 ? 4.118 21.702 5.842 1.00 50.59 228 ARG D C 1
ATOM 8220 O O . ARG D 1 228 ? 5.243 21.181 5.882 1.00 48.59 228 ARG D O 1
ATOM 8228 N N . ALA D 1 229 ? 3.738 22.550 4.883 1.00 49.28 229 ALA D N 1
ATOM 8229 C CA . ALA D 1 229 ? 4.623 22.925 3.782 1.00 49.14 229 ALA D CA 1
ATOM 8230 C C . ALA D 1 229 ? 5.773 23.720 4.332 1.00 49.37 229 ALA D C 1
ATOM 8231 O O . ALA D 1 229 ? 5.576 24.571 5.185 1.00 52.26 229 ALA D O 1
ATOM 8233 N N . GLY D 1 230 ? 6.978 23.441 3.857 1.00 47.79 230 GLY D N 1
ATOM 8234 C CA . GLY D 1 230 ? 8.121 24.232 4.264 1.00 48.99 230 GLY D CA 1
ATOM 8235 C C . GLY D 1 230 ? 9.325 23.907 3.418 1.00 50.11 230 GLY D C 1
ATOM 8236 O O . GLY D 1 230 ? 9.594 24.566 2.415 1.00 52.24 230 GLY D O 1
ATOM 8237 N N . ALA D 1 231 ? 10.056 22.885 3.842 1.00 49.05 231 ALA D N 1
ATOM 8238 C CA . ALA D 1 231 ? 11.185 22.387 3.091 1.00 48.87 231 ALA D CA 1
ATOM 8239 C C . ALA D 1 231 ? 10.705 21.903 1.726 1.00 47.83 231 ALA D C 1
ATOM 8240 O O . ALA D 1 231 ? 11.440 21.941 0.751 1.00 49.26 231 ALA D O 1
ATOM 8242 N N . PHE D 1 232 ? 9.463 21.457 1.660 1.00 47.36 232 PHE D N 1
ATOM 8243 C CA . PHE D 1 232 ? 8.872 21.070 0.395 1.00 47.31 232 PHE D CA 1
ATOM 8244 C C . PHE D 1 232 ? 7.460 21.549 0.432 1.00 46.16 232 PHE D C 1
ATOM 8245 O O . PHE D 1 232 ? 6.919 21.802 1.502 1.00 49.86 232 PHE D O 1
ATOM 8253 N N . SER D 1 233 ? 6.840 21.642 -0.729 1.00 48.38 233 SER D N 1
ATOM 8254 C CA . SER D 1 233 ? 5.574 22.356 -0.834 1.00 49.94 233 SER D CA 1
ATOM 8255 C C . SER D 1 233 ? 4.460 21.466 -1.328 1.00 49.97 233 SER D C 1
ATOM 8256 O O . SER D 1 233 ? 3.277 21.836 -1.298 1.00 49.43 233 SER D O 1
ATOM 8259 N N . SER D 1 234 ? 4.849 20.288 -1.800 1.00 47.36 234 SER D N 1
ATOM 8260 C CA . SER D 1 234 ? 3.890 19.321 -2.282 1.00 45.18 234 SER D CA 1
ATOM 8261 C C . SER D 1 234 ? 4.548 17.954 -2.252 1.00 42.73 234 SER D C 1
ATOM 8262 O O . SER D 1 234 ? 5.764 17.838 -2.272 1.00 45.35 234 SER D O 1
ATOM 8265 N N . SER D 1 235 ? 3.736 16.916 -2.199 1.00 42.43 235 SER D N 1
ATOM 8266 C CA . SER D 1 235 ? 4.257 15.581 -2.092 1.00 42.52 235 SER D CA 1
ATOM 8267 C C . SER D 1 235 ? 5.188 15.303 -3.258 1.00 43.81 235 SER D C 1
ATOM 8268 O O . SER D 1 235 ? 6.297 14.795 -3.080 1.00 46.20 235 SER D O 1
ATOM 8271 N N . ARG D 1 236 ? 4.760 15.689 -4.448 1.00 47.35 236 ARG D N 1
ATOM 8272 C CA . ARG D 1 236 ? 5.505 15.366 -5.649 1.00 47.96 236 ARG D CA 1
ATOM 8273 C C . ARG D 1 236 ? 6.826 16.105 -5.729 1.00 47.03 236 ARG D C 1
ATOM 8274 O O . ARG D 1 236 ? 7.808 15.589 -6.239 1.00 47.02 236 ARG D O 1
ATOM 8282 N N . GLU D 1 237 ? 6.856 17.323 -5.233 1.00 47.28 237 GLU D N 1
ATOM 8283 C CA . GLU D 1 237 ? 8.101 18.051 -5.215 1.00 48.70 237 GLU D CA 1
ATOM 8284 C C . GLU D 1 237 ? 9.148 17.256 -4.425 1.00 47.28 237 GLU D C 1
ATOM 8285 O O . GLU D 1 237 ? 10.296 17.146 -4.847 1.00 47.94 237 GLU D O 1
ATOM 8291 N N . ALA D 1 238 ? 8.751 16.675 -3.297 1.00 47.38 238 ALA D N 1
ATOM 8292 C CA . ALA D 1 238 ? 9.708 15.956 -2.449 1.00 47.36 238 ALA D CA 1
ATOM 8293 C C . ALA D 1 238 ? 9.978 14.574 -2.999 1.00 47.87 238 ALA D C 1
ATOM 8294 O O . ALA D 1 238 ? 11.082 14.036 -2.844 1.00 47.45 238 ALA D O 1
ATOM 8296 N N . GLU D 1 239 ? 8.955 13.975 -3.604 1.00 44.13 239 GLU D N 1
ATOM 8297 C CA . GLU D 1 239 ? 9.142 12.696 -4.265 1.00 45.03 239 GLU D CA 1
ATOM 8298 C C . GLU D 1 239 ? 10.158 12.852 -5.403 1.00 46.86 239 GLU D C 1
ATOM 8299 O O . GLU D 1 239 ? 11.146 12.123 -5.485 1.00 49.38 239 GLU D O 1
ATOM 8305 N N . VAL D 1 240 ? 9.949 13.830 -6.266 1.00 47.77 240 VAL D N 1
ATOM 8306 C CA . VAL D 1 240 ? 10.846 13.980 -7.390 1.00 48.51 240 VAL D CA 1
ATOM 8307 C C . VAL D 1 240 ? 12.258 14.183 -6.874 1.00 47.84 240 VAL D C 1
ATOM 8308 O O . VAL D 1 240 ? 13.201 13.654 -7.425 1.00 48.55 240 VAL D O 1
ATOM 8312 N N . PHE D 1 241 ? 12.408 14.956 -5.813 1.00 48.47 241 PHE D N 1
ATOM 8313 C CA . PHE D 1 241 ? 13.739 15.316 -5.378 1.00 48.82 241 PHE D CA 1
ATOM 8314 C C . PHE D 1 241 ? 14.438 14.115 -4.807 1.00 49.66 241 PHE D C 1
ATOM 8315 O O . PHE D 1 241 ? 15.564 13.812 -5.154 1.00 54.74 241 PHE D O 1
ATOM 8323 N N . ILE D 1 242 ? 13.769 13.419 -3.916 1.00 52.45 242 ILE D N 1
ATOM 8324 C CA . ILE D 1 242 ? 14.394 12.298 -3.256 1.00 53.80 242 ILE D CA 1
ATOM 8325 C C . ILE D 1 242 ? 14.557 11.165 -4.261 1.00 55.69 242 ILE D C 1
ATOM 8326 O O . ILE D 1 242 ? 15.602 10.510 -4.319 1.00 55.87 242 ILE D O 1
ATOM 8331 N N . GLY D 1 243 ? 13.540 10.966 -5.089 1.00 56.32 243 GLY D N 1
ATOM 8332 C CA . GLY D 1 243 ? 13.619 9.970 -6.151 1.00 57.44 243 GLY D CA 1
ATOM 8333 C C . GLY D 1 243 ? 14.837 10.178 -7.036 1.00 59.15 243 GLY D C 1
ATOM 8334 O O . GLY D 1 243 ? 15.580 9.235 -7.304 1.00 60.77 243 GLY D O 1
ATOM 8335 N N . ASP D 1 244 ? 15.048 11.415 -7.481 1.00 60.94 244 ASP D N 1
ATOM 8336 C CA . ASP D 1 244 ? 16.164 11.732 -8.369 1.00 64.54 244 ASP D CA 1
ATOM 8337 C C . ASP D 1 244 ? 17.512 11.376 -7.726 1.00 66.31 244 ASP D C 1
ATOM 8338 O O . ASP D 1 244 ? 18.330 10.670 -8.315 1.00 69.10 244 ASP D O 1
ATOM 8343 N N . VAL D 1 245 ? 17.748 11.857 -6.516 1.00 64.05 245 VAL D N 1
ATOM 8344 C CA . VAL D 1 245 ? 18.966 11.501 -5.811 1.00 65.71 245 VAL D CA 1
ATOM 8345 C C . VAL D 1 245 ? 19.306 10.007 -5.991 1.00 66.91 245 VAL D C 1
ATOM 8346 O O . VAL D 1 245 ? 20.432 9.664 -6.351 1.00 68.28 245 VAL D O 1
ATOM 8350 N N . LEU D 1 246 ? 18.325 9.131 -5.752 1.00 66.08 246 LEU D N 1
ATOM 8351 C CA . LEU D 1 246 ? 18.552 7.676 -5.729 1.00 66.42 246 LEU D CA 1
ATOM 8352 C C . LEU D 1 246 ? 18.649 7.107 -7.150 1.00 66.37 246 LEU D C 1
ATOM 8353 O O . LEU D 1 246 ? 19.590 6.395 -7.516 1.00 64.83 246 LEU D O 1
ATOM 8358 N N . THR D 1 247 ? 17.636 7.448 -7.931 1.00 64.30 247 THR D N 1
ATOM 8359 C CA . THR D 1 247 ? 17.506 7.041 -9.312 1.00 63.74 247 THR D CA 1
ATOM 8360 C C . THR D 1 247 ? 18.745 7.436 -10.112 1.00 65.63 247 THR D C 1
ATOM 8361 O O . THR D 1 247 ? 19.047 6.848 -11.156 1.00 69.28 247 THR D O 1
ATOM 8365 N N . SER D 1 248 ? 19.487 8.412 -9.612 1.00 65.38 248 SER D N 1
ATOM 8366 C CA . SER D 1 248 ? 20.693 8.848 -10.297 1.00 68.82 248 SER D CA 1
ATOM 8367 C C . SER D 1 248 ? 21.948 8.252 -9.668 1.00 72.21 248 SER D C 1
ATOM 8368 O O . SER D 1 248 ? 23.023 8.839 -9.767 1.00 74.98 248 SER D O 1
ATOM 8371 N N . VAL D 1 249 ? 21.837 7.091 -9.034 1.00 72.80 249 VAL D N 1
ATOM 8372 C CA . VAL D 1 249 ? 22.964 6.605 -8.242 1.00 75.06 249 VAL D CA 1
ATOM 8373 C C . VAL D 1 249 ? 23.365 5.130 -8.415 1.00 75.99 249 VAL D C 1
ATOM 8374 O O . VAL D 1 249 ? 24.385 4.705 -7.867 1.00 79.01 249 VAL D O 1
ATOM 8378 N N . GLY D 1 250 ? 22.593 4.347 -9.162 1.00 74.52 250 GLY D N 1
ATOM 8379 C CA . GLY D 1 250 ? 21.331 4.776 -9.732 1.00 72.17 250 GLY D CA 1
ATOM 8380 C C . GLY D 1 250 ? 20.312 3.670 -9.525 1.00 71.56 250 GLY D C 1
ATOM 8381 O O . GLY D 1 250 ? 20.391 2.617 -10.150 1.00 70.83 250 GLY D O 1
ATOM 8382 N N . ARG D 1 251 ? 19.357 3.907 -8.630 1.00 71.12 251 ARG D N 1
ATOM 8383 C CA . ARG D 1 251 ? 18.331 2.919 -8.310 1.00 70.68 251 ARG D CA 1
ATOM 8384 C C . ARG D 1 251 ? 17.165 2.992 -9.290 1.00 70.09 251 ARG D C 1
ATOM 8385 O O . ARG D 1 251 ? 17.067 3.936 -10.071 1.00 71.25 251 ARG D O 1
ATOM 8393 N N . GLU D 1 252 ? 16.285 1.997 -9.251 1.00 69.63 252 GLU D N 1
ATOM 8394 C CA . GLU D 1 252 ? 15.196 1.903 -10.216 1.00 70.99 252 GLU D CA 1
ATOM 8395 C C . GLU D 1 252 ? 13.861 2.174 -9.530 1.00 68.26 252 GLU D C 1
ATOM 8396 O O . GLU D 1 252 ? 13.610 1.707 -8.419 1.00 69.11 252 GLU D O 1
ATOM 8402 N N . VAL D 1 253 ? 12.996 2.925 -10.194 1.00 66.05 253 VAL D N 1
ATOM 8403 C CA . VAL D 1 253 ? 11.695 3.212 -9.625 1.00 62.71 253 VAL D CA 1
ATOM 8404 C C . VAL D 1 253 ? 10.590 2.429 -10.315 1.00 59.91 253 VAL D C 1
ATOM 8405 O O . VAL D 1 253 ? 10.658 2.168 -11.503 1.00 64.48 253 VAL D O 1
ATOM 8409 N N . ASN D 1 254 ? 9.591 2.035 -9.533 1.00 58.31 254 ASN D N 1
ATOM 8410 C CA . ASN D 1 254 ? 8.352 1.436 -10.039 1.00 58.48 254 ASN D CA 1
ATOM 8411 C C . ASN D 1 254 ? 7.229 1.802 -9.076 1.00 55.48 254 ASN D C 1
ATOM 8412 O O . ASN D 1 254 ? 7.169 1.301 -7.949 1.00 55.36 254 ASN D O 1
ATOM 8417 N N . LEU D 1 255 ? 6.348 2.688 -9.517 1.00 52.29 255 LEU D N 1
ATOM 8418 C CA . LEU D 1 255 ? 5.328 3.225 -8.638 1.00 51.94 255 LEU D CA 1
ATOM 8419 C C . LEU D 1 255 ? 4.170 2.261 -8.497 1.00 54.25 255 LEU D C 1
ATOM 8420 O O . LEU D 1 255 ? 3.292 2.444 -7.669 1.00 55.23 255 LEU D O 1
ATOM 8425 N N . ASN D 1 256 ? 4.123 1.233 -9.318 1.00 58.30 256 ASN D N 1
ATOM 8426 C CA . ASN D 1 256 ? 2.941 0.403 -9.272 1.00 60.95 256 ASN D CA 1
ATOM 8427 C C . ASN D 1 256 ? 3.062 -0.759 -8.299 1.00 63.09 256 ASN D C 1
ATOM 8428 O O . ASN D 1 256 ? 2.072 -1.202 -7.726 1.00 64.69 256 ASN D O 1
ATOM 8433 N N . ASP D 1 257 ? 4.283 -1.243 -8.117 1.00 63.75 257 ASP D N 1
ATOM 8434 C CA . ASP D 1 257 ? 4.524 -2.432 -7.315 1.00 65.00 257 ASP D CA 1
ATOM 8435 C C . ASP D 1 257 ? 6.002 -2.456 -6.921 1.00 60.76 257 ASP D C 1
ATOM 8436 O O . ASP D 1 257 ? 6.769 -3.278 -7.398 1.00 58.92 257 ASP D O 1
ATOM 8441 N N . PRO D 1 258 ? 6.402 -1.525 -6.054 1.00 59.20 258 PRO D N 1
ATOM 8442 C CA . PRO D 1 258 ? 7.779 -1.417 -5.582 1.00 59.00 258 PRO D CA 1
ATOM 8443 C C . PRO D 1 258 ? 8.077 -2.455 -4.518 1.00 61.18 258 PRO D C 1
ATOM 8444 O O . PRO D 1 258 ? 7.156 -2.974 -3.891 1.00 61.65 258 PRO D O 1
ATOM 8448 N N . ARG D 1 259 ? 9.353 -2.753 -4.320 1.00 63.04 259 ARG D N 1
ATOM 8449 C CA . ARG D 1 259 ? 9.763 -3.704 -3.306 1.00 65.88 259 ARG D CA 1
ATOM 8450 C C . ARG D 1 259 ? 10.071 -2.910 -2.043 1.00 63.81 259 ARG D C 1
ATOM 8451 O O . ARG D 1 259 ? 9.906 -3.381 -0.917 1.00 63.37 259 ARG D O 1
ATOM 8459 N N . THR D 1 260 ? 10.518 -1.680 -2.235 1.00 61.50 260 THR D N 1
ATOM 8460 C CA . THR D 1 260 ? 10.709 -0.794 -1.114 1.00 58.51 260 THR D CA 1
ATOM 8461 C C . THR D 1 260 ? 10.061 0.550 -1.378 1.00 56.41 260 THR D C 1
ATOM 8462 O O . THR D 1 260 ? 10.126 1.114 -2.472 1.00 55.23 260 THR D O 1
ATOM 8466 N N . VAL D 1 261 ? 9.401 1.041 -0.348 1.00 54.73 261 VAL D N 1
ATOM 8467 C CA . VAL D 1 261 ? 8.773 2.325 -0.389 1.00 50.46 261 VAL D CA 1
ATOM 8468 C C . VAL D 1 261 ? 9.642 3.262 0.419 1.00 50.09 261 VAL D C 1
ATOM 8469 O O . VAL D 1 261 ? 10.065 2.924 1.521 1.00 51.58 261 VAL D O 1
ATOM 8473 N N . VAL D 1 262 ? 9.950 4.423 -0.134 1.00 47.79 262 VAL D N 1
ATOM 8474 C CA . VAL D 1 262 ? 10.691 5.392 0.621 1.00 47.80 262 VAL D CA 1
ATOM 8475 C C . VAL D 1 262 ? 9.693 6.413 1.112 1.00 46.41 262 VAL D C 1
ATOM 8476 O O . VAL D 1 262 ? 9.025 7.097 0.322 1.00 46.12 262 VAL D O 1
ATOM 8480 N N . THR D 1 263 ? 9.588 6.487 2.428 1.00 45.47 263 THR D N 1
ATOM 8481 C CA . THR D 1 263 ? 8.623 7.342 3.078 1.00 43.18 263 THR D CA 1
ATOM 8482 C C . THR D 1 263 ? 9.241 8.668 3.430 1.00 42.66 263 THR D C 1
ATOM 8483 O O . THR D 1 263 ? 10.421 8.764 3.857 1.00 41.88 263 THR D O 1
ATOM 8487 N N . VAL D 1 264 ? 8.428 9.699 3.295 1.00 39.70 264 VAL D N 1
ATOM 8488 C CA . VAL D 1 264 ? 8.886 11.007 3.657 1.00 41.29 264 VAL D CA 1
ATOM 8489 C C . VAL D 1 264 ? 7.774 11.731 4.364 1.00 37.07 264 VAL D C 1
ATOM 8490 O O . VAL D 1 264 ? 6.619 11.686 3.968 1.00 40.55 264 VAL D O 1
ATOM 8494 N N . ASP D 1 265 ? 8.128 12.362 5.464 1.00 40.73 265 ASP D N 1
ATOM 8495 C CA . ASP D 1 265 ? 7.207 13.228 6.175 1.00 40.85 265 ASP D CA 1
ATOM 8496 C C . ASP D 1 265 ? 7.787 14.633 6.169 1.00 36.75 265 ASP D C 1
ATOM 8497 O O . ASP D 1 265 ? 8.989 14.813 6.345 1.00 38.29 265 ASP D O 1
ATOM 8502 N N . VAL D 1 266 ? 6.945 15.621 5.924 1.00 37.17 266 VAL D N 1
ATOM 8503 C CA . VAL D 1 266 ? 7.383 17.006 5.973 1.00 38.04 266 VAL D CA 1
ATOM 8504 C C . VAL D 1 266 ? 6.498 17.855 6.868 1.00 36.53 266 VAL D C 1
ATOM 8505 O O . VAL D 1 266 ? 5.309 18.035 6.627 1.00 34.16 266 VAL D O 1
ATOM 8509 N N . LEU D 1 267 ? 7.111 18.359 7.927 1.00 40.20 267 LEU D N 1
ATOM 8510 C CA . LEU D 1 267 ? 6.472 19.292 8.816 1.00 39.38 267 LEU D CA 1
ATOM 8511 C C . LEU D 1 267 ? 7.242 20.597 8.801 1.00 41.14 267 LEU D C 1
ATOM 8512 O O . LEU D 1 267 ? 8.248 20.737 9.482 1.00 41.16 267 LEU D O 1
ATOM 8517 N N . GLY D 1 268 ? 6.765 21.561 8.027 1.00 45.30 268 GLY D N 1
ATOM 8518 C CA . GLY D 1 268 ? 7.497 22.813 7.869 1.00 48.21 268 GLY D CA 1
ATOM 8519 C C . GLY D 1 268 ? 8.920 22.497 7.459 1.00 46.51 268 GLY D C 1
ATOM 8520 O O . GLY D 1 268 ? 9.139 21.766 6.508 1.00 48.32 268 GLY D O 1
ATOM 8521 N N . PRO D 1 269 ? 9.900 23.019 8.198 1.00 47.02 269 PRO D N 1
ATOM 8522 C CA . PRO D 1 269 ? 11.306 22.777 7.898 1.00 45.53 269 PRO D CA 1
ATOM 8523 C C . PRO D 1 269 ? 11.783 21.368 8.191 1.00 44.89 269 PRO D C 1
ATOM 8524 O O . PRO D 1 269 ? 12.888 21.002 7.780 1.00 45.42 269 PRO D O 1
ATOM 8528 N N . ARG D 1 270 ? 10.993 20.578 8.907 1.00 44.71 270 ARG D N 1
ATOM 8529 C CA . ARG D 1 270 ? 11.463 19.241 9.293 1.00 44.54 270 ARG D CA 1
ATOM 8530 C C . ARG D 1 270 ? 11.174 18.178 8.226 1.00 42.69 270 ARG D C 1
ATOM 8531 O O . ARG D 1 270 ? 10.009 17.915 7.849 1.00 39.41 270 ARG D O 1
ATOM 8539 N N . VAL D 1 271 ? 12.249 17.553 7.744 1.00 41.64 271 VAL D N 1
ATOM 8540 C CA . VAL D 1 271 ? 12.096 16.442 6.818 1.00 41.18 271 VAL D CA 1
ATOM 8541 C C . VAL D 1 271 ? 12.546 15.141 7.452 1.00 41.14 271 VAL D C 1
ATOM 8542 O O . VAL D 1 271 ? 13.631 15.069 8.069 1.00 44.43 271 VAL D O 1
ATOM 8546 N N . SER D 1 272 ? 11.693 14.129 7.290 1.00 39.02 272 SER D N 1
ATOM 8547 C CA . SER D 1 272 ? 11.930 12.779 7.780 1.00 39.37 272 SER D CA 1
ATOM 8548 C C . SER D 1 272 ? 11.744 11.773 6.663 1.00 41.53 272 SER D C 1
ATOM 8549 O O . SER D 1 272 ? 10.799 11.884 5.851 1.00 39.65 272 SER D O 1
ATOM 8552 N N . VAL D 1 273 ? 12.642 10.789 6.617 1.00 43.63 273 VAL D N 1
ATOM 8553 C CA . VAL D 1 273 ? 12.534 9.718 5.637 1.00 46.41 273 VAL D CA 1
ATOM 8554 C C . VAL D 1 273 ? 12.918 8.346 6.194 1.00 46.25 273 VAL D C 1
ATOM 8555 O O . VAL D 1 273 ? 13.846 8.184 7.002 1.00 44.88 273 VAL D O 1
ATOM 8559 N N . GLY D 1 274 ? 12.153 7.354 5.762 1.00 46.90 274 GLY D N 1
ATOM 8560 C CA . GLY D 1 274 ? 12.399 5.993 6.154 1.00 49.06 274 GLY D CA 1
ATOM 8561 C C . GLY D 1 274 ? 12.119 5.110 4.969 1.00 49.97 274 GLY D C 1
ATOM 8562 O O . GLY D 1 274 ? 11.712 5.584 3.918 1.00 46.53 274 GLY D O 1
ATOM 8563 N N . VAL D 1 275 ? 12.332 3.815 5.147 1.00 54.74 275 VAL D N 1
ATOM 8564 C CA . VAL D 1 275 ? 12.082 2.848 4.083 1.00 56.10 275 VAL D CA 1
ATOM 8565 C C . VAL D 1 275 ? 11.221 1.714 4.628 1.00 55.89 275 VAL D C 1
ATOM 8566 O O . VAL D 1 275 ? 11.443 1.235 5.721 1.00 55.81 275 VAL D O 1
ATOM 8570 N N . GLU D 1 276 ? 10.238 1.290 3.863 1.00 58.43 276 GLU D N 1
ATOM 8571 C CA . GLU D 1 276 ? 9.443 0.133 4.232 1.00 62.80 276 GLU D CA 1
ATOM 8572 C C . GLU D 1 276 ? 9.488 -0.912 3.116 1.00 65.41 276 GLU D C 1
ATOM 8573 O O . GLU D 1 276 ? 9.525 -0.570 1.928 1.00 64.81 276 GLU D O 1
ATOM 8579 N N . LYS D 1 277 ? 9.481 -2.184 3.499 1.00 68.62 277 LYS D N 1
ATOM 8580 C CA . LYS D 1 277 ? 9.622 -3.272 2.540 1.00 71.95 277 LYS D CA 1
ATOM 8581 C C . LYS D 1 277 ? 8.278 -3.850 2.097 1.00 72.85 277 LYS D C 1
ATOM 8582 O O . LYS D 1 277 ? 7.252 -3.601 2.719 1.00 72.06 277 LYS D O 1
#

GO terms:
  GO:0000049 tRNA binding (F, IDA)
  GO:0008270 zinc ion binding (F, IDA)
  GO:0016814 hydrolase activity, acting on carbon-nitrogen (but not peptide) bonds, in cyclic amidines (F, IDA)
  GO:0042803 protein homodimerization activity (F, IDA)
  GO:0016554 cytidine to uridine editing (P, IDA)
  GO:0006400 tRNA modification (P, IDA)
  GO:0042802 identical protein binding (F, IPI)

Radius of gyration: 35.59 Å; Cα contacts (8 Å, |Δi|>4): 2611; chains: 4; bounding box: 90×118×63 Å

Organism: Methanopyrus kandleri (strain AV19 / DSM 6324 / JCM 9639 / NBRC 100938) (NCBI:txid190192)

InterPro domains:
  IPR002125 Cytidine and deoxycytidylate deaminase domain [PS51747] (1-102)
  IPR004114 THUMP domain [PS51165] (175-277)
  IPR004114 THUMP domain [SM00981] (192-277)
  IPR016193 Cytidine deaminase-like [SSF53927] (18-101)

Solvent-accessible surface area: 47015 Å² total; per-residue (Å²): 42,82,0,31,3,33,89,22,58,0,42,0,132,125,4,26,122,102,5,55,122,185,53,56,0,0,0,5,0,75,67,13,119,39,78,13,50,18,52,21,100,161,35,94,0,7,69,16,0,33,143,128,70,96,4,118,46,45,0,0,0,0,11,14,18,0,35,26,140,1,0,134,49,0,20,126,36,30,8,29,0,0,0,4,5,0,102,36,107,10,9,0,2,16,44,0,15,121,54,47,4,30,0,0,3,1,71,2,37,104,52,28,44,37,90,37,16,119,96,0,6,0,1,0,13,33,28,59,27,21,4,11,7,6,3,12,0,0,5,16,0,39,38,0,1,52,56,126,50,21,43,10,81,17,3,4,7,0,72,48,53,74,4,11,0,0,0,36,8,79,146,47,67,32,61,102,0,18,113,26,0,116,125,19,0,53,10,17,102,8,30,48,4,40,2,12,11,123,50,74,99,114,80,3,91,115,78,0,51,126,52,0,37,80,121,7,102,40,17,0,6,18,138,9,102,47,34,106,55,51,28,1,84,41,44,174,61,0,52,71,42,0,8,80,4,0,56,70,75,66,53,108,77,56,136,135,104,20,141,0,12,0,8,3,1,0,2,1,69,7,2,0,0,0,28,48,91,219,38,103,0,32,2,43,45,21,70,0,66,0,86,61,0,33,121,92,6,48,142,192,73,59,0,0,0,3,0,84,62,9,82,35,88,11,51,23,37,26,100,146,54,95,0,5,100,40,0,26,124,149,63,97,2,122,48,51,0,0,0,0,14,12,21,1,32,18,143,4,0,65,68,0,21,144,36,33,6,28,0,0,0,2,18,0,100,26,102,13,12,0,2,17,44,0,19,113,46,46,4,12,0,0,5,0,80,1,62,76,61,30,44,30,93,40,8,108,105,0,4,0,3,0,25,32,34,68,30,24,5,15,7,5,3,12,0,0,3,18,0,30,19,0,2,42,58,126,57,21,54,12,71,13,3,3,7,0,65,53,46,74,8,28,0,0,0,23,7,76,171,44,79,26,62,96,0,9,115,23,0,114,132,20,0,43,9,20,114,7,27,56,3,43,25,14,10,127,68,79,143,110,78,11,97,103,89,6,58,106,41,4,22,92,120,11,81,56,32,1,6,16,128,13,139,66,27,105,57,57,20,14,95,44,26,182,65,4,43,91,76,14,12,102,12,7,92,76,68,60,57,114,58,75,138,136,132,27,156,1,22,9,10,10,4,0,1,0,88,9,9,0,7,0,28,47,147,23,95,0,16,5,36,88,18,72,0,47,0,93,66,2,7,102,87,4,42,18,101,37,38,0,0,0,0,0,78,73,12,64,24,11,1,19,5,40,21,94,153,61,80,0,7,70,18,0,26,150,31,13,68,4,121,48,23,0,0,1,0,7,17,30,0,34,92,124,0,0,105,48,0,23,136,34,27,5,29,0,0,0,0,4,4,36,22,49,13,64,0,2,24,66,0,39,156,53,73,11,63,9,0,6,1,12,21,36,73,84,19,14,13,90,43,13,87,104,0,4,0,2,0,28,24,63,66,30,115,66,15,20,24,23,1,0,0,4,78,0,57,41,16,0,62,65,152,53,22,69,28,27,7,4,0,13,0,55,74,45,96,15,18,0,0,0,22,8,75,162,48,78,22,74,88,0,14,104,19,0,126,130,73,9,117,110,17,110,12,34,48,5,44,3,16,11,118,48,89,92,114,82,3,127,101,76,0,43,107,48,0,28,84,120,11,104,53,39,1,1,12,127,7,160,48,32,97,54,48,24,1,77,51,42,155,69,0,35,63,55,0,9,78,10,0,58,90,72,60,58,117,75,50,116,135,110,33,158,0,25,0,9,3,3,0,4,2,67,11,2,0,0,0,24,50,165,18,102,0,35,5,32,92,23,76,0,22,0,68,101,2,4,92,99,6,34,11,35,32,37,0,0,0,0,0,63,70,11,85,22,13,0,14,3,53,25,98,157,39,100,0,6,106,19,0,30,133,16,12,70,3,118,49,20,0,0,0,0,8,14,20,0,33,78,153,3,0,99,52,0,22,129,32,26,7,31,0,0,0,0,5,4,35,21,48,15,64,0,0,22,79,0,40,146,45,77,11,51,10,0,3,0,12,28,47,105,89,20,6,12,77,33,3,87,93,0,6,0,5,0,43,24,60,82,35,112,59,12,22,31,24,0,0,0,4,76,0,47,37,20,0,59,65,172,58,28,70,18,46,1,0,0,14,0,65,74,51,94,15,18,0,0,0,32,5,82,156,49,74,26,68,96,0,21,117,30,0,117,127,71,8,107,110,21,96,8,42,54,3,50,11,12,11,121,39,102,92,102,51,2,90,90,51,0,58,100,53,0,35,85,134,7,85,56,37,2,3,20,137,7,170,48,34,96,54,52,24,2,81,51,43,150,70,0,31,66,39,0,12,78,10,0,60,84,76,62,47,120,73,53,124,138,107,25,154,0,26,0,8,3,4,0,4,0,64,12,1,0,0,0,28,47,145

CATH classification: 3.40.140.10 (+2 more: 3.30.70.1940, 3.30.2300.10)